Protein 6B4E (pdb70)

Structure (mmCIF, N/CA/C/O backbone):
data_6B4E
#
_entry.id   6B4E
#
_cell.length_a   67.470
_cell.length_b   67.470
_cell.length_c   361.651
_cell.angle_alpha   90.00
_cell.angle_beta   90.00
_cell.angle_gamma   90.00
#
_symmetry.space_group_name_H-M   'P 43 21 2'
#
loop_
_entity.id
_entity.type
_entity.pdbx_description
1 polymer 'Nucleoporin GLE1'
2 polymer 'Nucleoporin NUP42'
3 non-polymer 1,2-ETHANEDIOL
4 non-polymer PROLINE
5 water water
#
loop_
_atom_site.group_PDB
_atom_site.id
_atom_site.type_symbol
_atom_site.label_atom_id
_atom_site.label_alt_id
_atom_site.label_comp_id
_atom_site.label_asym_id
_atom_site.label_entity_id
_atom_site.label_seq_id
_atom_site.pdbx_PDB_ins_code
_atom_site.Cartn_x
_atom_site.Cartn_y
_atom_site.Cartn_z
_atom_site.occupancy
_atom_site.B_iso_or_equiv
_atom_site.auth_seq_id
_atom_site.auth_comp_id
_atom_site.auth_asym_id
_atom_site.auth_atom_id
_atom_site.pdbx_PDB_model_num
ATOM 1 N N A MET A 1 1 ? 11.018 20.256 -29.974 0.59 48.78 243 MET B N 1
ATOM 2 N N B MET A 1 1 ? 10.681 21.343 -30.202 0.41 56.85 243 MET B N 1
ATOM 3 C CA A MET A 1 1 ? 12.126 20.757 -29.171 0.59 46.61 243 MET B CA 1
ATOM 4 C CA B MET A 1 1 ? 11.509 21.532 -29.015 0.41 69.27 243 MET B CA 1
ATOM 5 C C A MET A 1 1 ? 11.747 22.052 -28.454 0.59 77.38 243 MET B C 1
ATOM 6 C C B MET A 1 1 ? 11.315 22.933 -28.430 0.41 58.98 243 MET B C 1
ATOM 7 O O A MET A 1 1 ? 10.802 22.741 -28.839 0.59 78.16 243 MET B O 1
ATOM 8 O O B MET A 1 1 ? 10.663 23.782 -29.036 0.41 62.77 243 MET B O 1
ATOM 33 N N A THR A 1 2 ? 12.497 22.375 -27.406 0.59 47.52 244 THR B N 1
ATOM 34 N N B THR A 1 2 ? 11.909 23.171 -27.264 0.41 59.70 244 THR B N 1
ATOM 35 C CA A THR A 1 2 ? 12.288 23.586 -26.630 0.59 41.41 244 THR B CA 1
ATOM 36 C CA B THR A 1 2 ? 11.662 24.374 -26.481 0.41 45.51 244 THR B CA 1
ATOM 37 C C A THR A 1 2 ? 13.539 24.450 -26.692 0.59 56.84 244 THR B C 1
ATOM 38 C C B THR A 1 2 ? 12.803 25.371 -26.623 0.41 51.34 244 THR B C 1
ATOM 39 O O A THR A 1 2 ? 14.660 23.945 -26.585 0.59 41.44 244 THR B O 1
ATOM 40 O O B THR A 1 2 ? 13.979 24.995 -26.576 0.41 41.11 244 THR B O 1
ATOM 61 N N A ASN A 1 3 ? 13.341 25.754 -26.876 0.59 58.98 245 ASN B N 1
ATOM 62 N N B ASN A 1 3 ? 12.444 26.648 -26.762 0.41 39.83 245 ASN B N 1
ATOM 63 C CA A ASN A 1 3 ? 14.434 26.718 -26.823 0.59 40.09 245 ASN B CA 1
ATOM 64 C CA B ASN A 1 3 ? 13.411 27.745 -26.739 0.41 48.50 245 ASN B CA 1
ATOM 65 C C A ASN A 1 3 ? 14.496 27.275 -25.407 0.59 47.27 245 ASN B C 1
ATOM 66 C C B ASN A 1 3 ? 13.476 28.268 -25.310 0.41 50.85 245 ASN B C 1
ATOM 67 O O A ASN A 1 3 ? 13.662 28.097 -25.015 0.59 44.54 245 ASN B O 1
ATOM 68 O O B ASN A 1 3 ? 12.597 29.010 -24.865 0.41 37.26 245 ASN B O 1
ATOM 89 N N A PHE A 1 4 ? 15.489 26.837 -24.642 0.59 44.45 246 PHE B N 1
ATOM 90 N N B PHE A 1 4 ? 14.522 27.881 -24.582 0.41 37.73 246 PHE B N 1
ATOM 91 C CA A PHE A 1 4 ? 15.526 27.174 -23.231 0.59 51.70 246 PHE B CA 1
ATOM 92 C CA B PHE A 1 4 ? 14.618 28.261 -23.179 0.41 40.99 246 PHE B CA 1
ATOM 93 C C A PHE A 1 4 ? 16.027 28.585 -22.978 0.59 37.42 246 PHE B C 1
ATOM 94 C C B PHE A 1 4 ? 14.957 29.735 -22.993 0.41 50.32 246 PHE B C 1
ATOM 95 O O A PHE A 1 4 ? 15.821 29.105 -21.876 0.59 36.54 246 PHE B O 1
ATOM 96 O O B PHE A 1 4 ? 14.767 30.262 -21.893 0.41 57.49 246 PHE B O 1
ATOM 129 N N A ASP A 1 5 ? 16.657 29.223 -23.973 0.59 52.92 247 ASP B N 1
ATOM 130 N N B ASP A 1 5 ? 15.446 30.411 -24.038 0.41 42.98 247 ASP B N 1
ATOM 131 C CA A ASP A 1 5 ? 16.961 30.646 -23.862 0.59 58.98 247 ASP B CA 1
ATOM 132 C CA B ASP A 1 5 ? 15.660 31.852 -23.948 0.41 52.55 247 ASP B CA 1
ATOM 133 C C A ASP A 1 5 ? 15.683 31.473 -23.811 0.59 38.17 247 ASP B C 1
ATOM 134 C C B ASP A 1 5 ? 14.334 32.596 -23.844 0.41 45.50 247 ASP B C 1
ATOM 135 O O A ASP A 1 5 ? 15.603 32.454 -23.065 0.59 37.79 247 ASP B O 1
ATOM 136 O O B ASP A 1 5 ? 14.202 33.530 -23.044 0.41 67.00 247 ASP B O 1
ATOM 153 N N A LYS A 1 6 ? 14.680 31.109 -24.616 0.59 44.52 248 LYS B N 1
ATOM 154 N N B LYS A 1 6 ? 13.339 32.197 -24.642 0.41 48.37 248 LYS B N 1
ATOM 155 C CA A LYS A 1 6 ? 13.440 31.877 -24.631 0.59 37.72 248 LYS B CA 1
ATOM 156 C CA B LYS A 1 6 ? 12.019 32.810 -24.540 0.41 69.76 248 LYS B CA 1
ATOM 157 C C A LYS A 1 6 ? 12.628 31.647 -23.364 0.59 35.86 248 LYS B C 1
ATOM 158 C C B LYS A 1 6 ? 11.299 32.409 -23.262 0.41 60.05 248 LYS B C 1
ATOM 159 O O A LYS A 1 6 ? 11.970 32.571 -22.869 0.59 49.25 248 LYS B O 1
ATOM 160 O O B LYS A 1 6 ? 10.404 33.134 -22.816 0.41 69.23 248 LYS B O 1
ATOM 197 N N A ILE A 1 7 ? 12.659 30.429 -22.820 0.59 36.31 249 ILE B N 1
ATOM 198 N N B ILE A 1 7 ? 11.663 31.270 -22.669 0.41 57.37 249 ILE B N 1
ATOM 199 C CA A ILE A 1 7 ? 11.981 30.187 -21.550 0.59 33.96 249 ILE B CA 1
ATOM 200 C CA B ILE A 1 7 ? 11.125 30.909 -21.361 0.41 54.18 249 ILE B CA 1
ATOM 201 C C A ILE A 1 7 ? 12.700 30.920 -20.423 0.59 33.36 249 ILE B C 1
ATOM 202 C C B ILE A 1 7 ? 11.707 31.817 -20.287 0.41 32.79 249 ILE B C 1
ATOM 203 O O A ILE A 1 7 ? 12.062 31.471 -19.520 0.59 37.05 249 ILE B O 1
ATOM 204 O O B ILE A 1 7 ? 10.984 32.340 -19.431 0.41 46.45 249 ILE B O 1
ATOM 235 N N A SER A 1 8 ? 14.032 30.961 -20.465 0.59 45.01 250 SER B N 1
ATOM 236 N N B SER A 1 8 ? 13.028 32.002 -20.305 0.41 33.44 250 SER B N 1
ATOM 237 C CA A SER A 1 8 ? 14.773 31.745 -19.482 0.59 34.30 250 SER B CA 1
ATOM 238 C CA B SER A 1 8 ? 13.655 32.925 -19.368 0.41 36.44 250 SER B CA 1
ATOM 239 C C A SER A 1 8 ? 14.461 33.230 -19.620 0.59 45.46 250 SER B C 1
ATOM 240 C C B SER A 1 8 ? 13.078 34.327 -19.513 0.41 43.52 250 SER B C 1
ATOM 241 O O A SER A 1 8 ? 14.246 33.929 -18.622 0.59 42.78 250 SER B O 1
ATOM 242 O O B SER A 1 8 ? 12.780 34.989 -18.512 0.41 33.08 250 SER B O 1
ATOM 257 N N A LYS A 1 9 ? 14.449 33.738 -20.852 0.59 35.36 251 LYS B N 1
ATOM 258 N N B LYS A 1 9 ? 12.906 34.791 -20.754 0.41 42.06 251 LYS B N 1
ATOM 259 C CA A LYS A 1 9 ? 14.054 35.125 -21.065 0.59 35.97 251 LYS B CA 1
ATOM 260 C CA B LYS A 1 9 ? 12.337 36.117 -20.989 0.41 48.49 251 LYS B CA 1
ATOM 261 C C A LYS A 1 9 ? 12.646 35.371 -20.531 0.59 39.96 251 LYS B C 1
ATOM 262 C C B LYS A 1 9 ? 10.946 36.228 -20.380 0.41 41.29 251 LYS B C 1
ATOM 263 O O A LYS A 1 9 ? 12.373 36.413 -19.927 0.59 34.39 251 LYS B O 1
ATOM 264 O O B LYS A 1 9 ? 10.627 37.214 -19.707 0.41 33.72 251 LYS B O 1
ATOM 301 N N A MET A 1 10 ? 11.740 34.408 -20.728 0.59 33.69 252 MET B N 1
ATOM 302 N N B MET A 1 10 ? 10.102 35.219 -20.605 0.41 37.55 252 MET B N 1
ATOM 303 C CA A MET A 1 10 ? 10.380 34.548 -20.215 0.59 44.34 252 MET B CA 1
ATOM 304 C CA B MET A 1 10 ? 8.751 35.255 -20.056 0.41 49.50 252 MET B CA 1
ATOM 305 C C A MET A 1 10 ? 10.362 34.541 -18.692 0.59 38.67 252 MET B C 1
ATOM 306 C C B MET A 1 10 ? 8.786 35.259 -18.535 0.41 44.91 252 MET B C 1
ATOM 307 O O A MET A 1 10 ? 9.589 35.278 -18.072 0.59 30.89 252 MET B O 1
ATOM 308 O O B MET A 1 10 ? 8.023 35.984 -17.887 0.41 34.76 252 MET B O 1
ATOM 335 N N A PHE A 1 11 ? 11.183 33.688 -18.075 0.59 31.19 253 PHE B N 1
ATOM 336 N N B PHE A 1 11 ? 9.670 34.454 -17.949 0.41 63.00 253 PHE B N 1
ATOM 337 C CA A PHE A 1 11 ? 11.276 33.650 -16.618 0.59 30.53 253 PHE B CA 1
ATOM 338 C CA B PHE A 1 11 ? 9.794 34.426 -16.496 0.41 58.76 253 PHE B CA 1
ATOM 339 C C A PHE A 1 11 ? 11.737 34.994 -16.068 0.59 30.68 253 PHE B C 1
ATOM 340 C C B PHE A 1 11 ? 10.187 35.796 -15.967 0.41 44.80 253 PHE B C 1
ATOM 341 O O A PHE A 1 11 ? 11.121 35.559 -15.154 0.59 33.69 253 PHE B O 1
ATOM 342 O O B PHE A 1 11 ? 9.558 36.324 -15.044 0.41 40.27 253 PHE B O 1
ATOM 375 N N A TRP A 1 12 ? 12.814 35.534 -16.627 0.59 41.60 254 TRP B N 1
ATOM 376 N N B TRP A 1 12 ? 11.217 36.401 -16.559 0.41 30.94 254 TRP B N 1
ATOM 377 C CA A TRP A 1 12 ? 13.353 36.781 -16.108 0.59 43.24 254 TRP B CA 1
ATOM 378 C CA B TRP A 1 12 ? 11.671 37.703 -16.089 0.41 31.62 254 TRP B CA 1
ATOM 379 C C A TRP A 1 12 ? 12.480 37.979 -16.456 0.59 36.09 254 TRP B C 1
ATOM 380 C C B TRP A 1 12 ? 10.702 38.816 -16.463 0.41 31.88 254 TRP B C 1
ATOM 381 O O A TRP A 1 12 ? 12.546 38.995 -15.756 0.59 36.76 254 TRP B O 1
ATOM 382 O O B TRP A 1 12 ? 10.681 39.850 -15.788 0.41 32.77 254 TRP B O 1
ATOM 423 N N A HIS A 1 13 ? 11.657 37.881 -17.506 0.59 37.99 255 HIS B N 1
ATOM 424 N N B HIS A 1 13 ? 9.891 38.628 -17.506 0.41 41.07 255 HIS B N 1
ATOM 425 C CA A HIS A 1 13 ? 10.618 38.882 -17.740 0.59 32.99 255 HIS B CA 1
ATOM 426 C CA B HIS A 1 13 ? 8.808 39.570 -17.766 0.41 44.22 255 HIS B CA 1
ATOM 427 C C A HIS A 1 13 ? 9.658 38.956 -16.557 0.59 46.63 255 HIS B C 1
ATOM 428 C C B HIS A 1 13 ? 7.871 39.644 -16.570 0.41 31.31 255 HIS B C 1
ATOM 429 O O A HIS A 1 13 ? 9.394 40.042 -16.026 0.59 40.48 255 HIS B O 1
ATOM 430 O O B HIS A 1 13 ? 7.552 40.732 -16.077 0.41 31.60 255 HIS B O 1
ATOM 457 N N A TYR A 1 14 ? 9.124 37.809 -16.124 0.59 37.52 256 TYR B N 1
ATOM 458 N N B TYR A 1 14 ? 7.437 38.487 -16.068 0.41 36.00 256 TYR B N 1
ATOM 459 C CA A TYR A 1 14 ? 8.228 37.820 -14.971 0.59 40.10 256 TYR B CA 1
ATOM 460 C CA B TYR A 1 14 ? 6.515 38.493 -14.943 0.41 32.32 256 TYR B CA 1
ATOM 461 C C A TYR A 1 14 ? 8.968 38.164 -13.679 0.59 30.09 256 TYR B C 1
ATOM 462 C C B TYR A 1 14 ? 7.211 38.912 -13.655 0.41 45.34 256 TYR B C 1
ATOM 463 O O A TYR A 1 14 ? 8.385 38.788 -12.787 0.59 37.68 256 TYR B O 1
ATOM 464 O O B TYR A 1 14 ? 6.592 39.569 -12.812 0.41 40.72 256 TYR B O 1
ATOM 499 N N A LYS A 1 15 ? 10.246 37.791 -13.558 0.59 38.87 257 LYS B N 1
ATOM 500 N N B LYS A 1 15 ? 8.499 38.591 -13.500 0.41 37.04 257 LYS B N 1
ATOM 501 C CA A LYS A 1 15 ? 11.005 38.195 -12.375 0.59 29.85 257 LYS B CA 1
ATOM 502 C CA B LYS A 1 15 ? 9.235 39.100 -12.347 0.41 42.53 257 LYS B CA 1
ATOM 503 C C A LYS A 1 15 ? 11.223 39.702 -12.358 0.59 30.74 257 LYS B C 1
ATOM 504 C C B LYS A 1 15 ? 9.313 40.621 -12.377 0.41 46.96 257 LYS B C 1
ATOM 505 O O A LYS A 1 15 ? 11.141 40.340 -11.298 0.59 51.83 257 LYS B O 1
ATOM 506 O O B LYS A 1 15 ? 9.112 41.279 -11.350 0.41 29.52 257 LYS B O 1
ATOM 543 N N A ASP A 1 16 ? 11.521 40.287 -13.519 0.59 42.16 258 ASP B N 1
ATOM 544 N N B ASP A 1 16 ? 9.584 41.203 -13.546 0.41 30.89 258 ASP B N 1
ATOM 545 C CA A ASP A 1 16 ? 11.590 41.738 -13.616 0.59 46.64 258 ASP B CA 1
ATOM 546 C CA B ASP A 1 16 ? 9.585 42.656 -13.649 0.41 55.19 258 ASP B CA 1
ATOM 547 C C A ASP A 1 16 ? 10.241 42.374 -13.306 0.59 32.37 258 ASP B C 1
ATOM 548 C C B ASP A 1 16 ? 8.202 43.234 -13.371 0.41 38.18 258 ASP B C 1
ATOM 549 O O A ASP A 1 16 ? 10.190 43.461 -12.723 0.59 34.06 258 ASP B O 1
ATOM 550 O O B ASP A 1 16 ? 8.090 44.372 -12.899 0.41 32.60 258 ASP B O 1
ATOM 567 N N A LYS A 1 17 ? 9.139 41.716 -13.676 0.59 50.95 259 LYS B N 1
ATOM 568 N N B LYS A 1 17 ? 7.140 42.475 -13.662 0.41 34.81 259 LYS B N 1
ATOM 569 C CA A LYS A 1 17 ? 7.817 42.274 -13.397 0.59 39.00 259 LYS B CA 1
ATOM 570 C CA B LYS A 1 17 ? 5.787 42.954 -13.388 0.41 44.01 259 LYS B CA 1
ATOM 571 C C A LYS A 1 17 ? 7.517 42.271 -11.900 0.59 38.35 259 LYS B C 1
ATOM 572 C C B LYS A 1 17 ? 5.501 42.972 -11.891 0.41 29.35 259 LYS B C 1
ATOM 573 O O A LYS A 1 17 ? 6.933 43.228 -11.384 0.59 29.67 259 LYS B O 1
ATOM 574 O O B LYS A 1 17 ? 4.805 43.869 -11.401 0.41 29.63 259 LYS B O 1
ATOM 611 N N A ILE A 1 18 ? 7.900 41.208 -11.185 0.59 34.02 260 ILE B N 1
ATOM 612 N N B ILE A 1 18 ? 6.019 41.990 -11.149 0.41 28.32 260 ILE B N 1
ATOM 613 C CA A ILE A 1 18 ? 7.770 41.216 -9.725 0.59 54.73 260 ILE B CA 1
ATOM 614 C CA B ILE A 1 18 ? 5.903 42.025 -9.692 0.41 27.67 260 ILE B CA 1
ATOM 615 C C A ILE A 1 18 ? 8.513 42.406 -9.135 0.59 45.19 260 ILE B C 1
ATOM 616 C C B ILE A 1 18 ? 6.565 43.281 -9.144 0.41 29.02 260 ILE B C 1
ATOM 617 O O A ILE A 1 18 ? 8.012 43.080 -8.228 0.59 29.08 260 ILE B O 1
ATOM 618 O O B ILE A 1 18 ? 6.064 43.905 -8.201 0.41 28.36 260 ILE B O 1
ATOM 649 N N A ALA A 1 19 ? 9.725 42.670 -9.620 0.59 31.40 261 ALA B N 1
ATOM 650 N N B ALA A 1 19 ? 7.717 43.652 -9.703 0.41 29.65 261 ALA B N 1
ATOM 651 C CA A ALA A 1 19 ? 10.483 43.808 -9.110 0.59 32.30 261 ALA B CA 1
ATOM 652 C CA B ALA A 1 19 ? 8.384 44.873 -9.265 0.41 31.15 261 ALA B CA 1
ATOM 653 C C A ALA A 1 19 ? 9.788 45.117 -9.456 0.59 42.26 261 ALA B C 1
ATOM 654 C C B ALA A 1 19 ? 7.604 46.111 -9.694 0.41 39.49 261 ALA B C 1
ATOM 655 O O A ALA A 1 19 ? 9.764 46.049 -8.643 0.59 51.96 261 ALA B O 1
ATOM 656 O O B ALA A 1 19 ? 7.511 47.087 -8.939 0.41 32.79 261 ALA B O 1
ATOM 669 N N A GLN A 1 20 ? 9.209 45.202 -10.656 0.59 36.52 262 GLN B N 1
ATOM 670 N N B GLN A 1 20 ? 7.041 46.088 -10.905 0.41 32.44 262 GLN B N 1
ATOM 671 C CA A GLN A 1 20 ? 8.451 46.389 -11.033 0.59 39.73 262 GLN B CA 1
ATOM 672 C CA B GLN A 1 20 ? 6.184 47.183 -11.348 0.41 33.80 262 GLN B CA 1
ATOM 673 C C A GLN A 1 20 ? 7.212 46.549 -10.161 0.59 32.61 262 GLN B C 1
ATOM 674 C C B GLN A 1 20 ? 4.976 47.330 -10.438 0.41 32.65 262 GLN B C 1
ATOM 675 O O A GLN A 1 20 ? 6.827 47.676 -9.829 0.59 44.19 262 GLN B O 1
ATOM 676 O O B GLN A 1 20 ? 4.540 48.450 -10.151 0.41 33.80 262 GLN B O 1
ATOM 703 N N A ILE A 1 21 ? 6.590 45.444 -9.744 0.59 34.58 263 ILE B N 1
ATOM 704 N N B ILE A 1 21 ? 4.409 46.209 -9.987 0.41 30.76 263 ILE B N 1
ATOM 705 C CA A ILE A 1 21 ? 5.426 45.561 -8.866 0.59 29.69 263 ILE B CA 1
ATOM 706 C CA B ILE A 1 21 ? 3.258 46.276 -9.094 0.41 30.01 263 ILE B CA 1
ATOM 707 C C A ILE A 1 21 ? 5.817 46.174 -7.523 0.59 48.94 263 ILE B C 1
ATOM 708 C C B ILE A 1 21 ? 3.653 46.924 -7.775 0.41 29.87 263 ILE B C 1
ATOM 709 O O A ILE A 1 21 ? 5.061 46.965 -6.950 0.59 30.03 263 ILE B O 1
ATOM 710 O O B ILE A 1 21 ? 2.885 47.704 -7.200 0.41 30.20 263 ILE B O 1
ATOM 741 N N A LYS A 1 22 ? 6.984 45.811 -6.984 0.59 31.84 264 LYS B N 1
ATOM 742 N N B LYS A 1 22 ? 4.855 46.615 -7.276 0.41 33.33 264 LYS B N 1
ATOM 743 C CA A LYS A 1 22 ? 7.364 46.322 -5.667 0.59 45.74 264 LYS B CA 1
ATOM 744 C CA B LYS A 1 22 ? 5.311 47.216 -6.028 0.41 30.12 264 LYS B CA 1
ATOM 745 C C A LYS A 1 22 ? 7.616 47.825 -5.701 0.59 32.65 264 LYS B C 1
ATOM 746 C C B LYS A 1 22 ? 5.447 48.729 -6.165 0.41 37.97 264 LYS B C 1
ATOM 747 O O A LYS A 1 22 ? 7.155 48.555 -4.813 0.59 36.87 264 LYS B O 1
ATOM 748 O O B LYS A 1 22 ? 5.038 49.481 -5.272 0.41 32.27 264 LYS B O 1
ATOM 785 N N A GLN A 1 23 ? 8.329 48.310 -6.720 0.59 34.52 265 GLN B N 1
ATOM 786 N N B GLN A 1 23 ? 5.999 49.198 -7.285 0.41 33.51 265 GLN B N 1
ATOM 787 C CA A GLN A 1 23 ? 8.727 49.716 -6.751 0.59 36.89 265 GLN B CA 1
ATOM 788 C CA B GLN A 1 23 ? 6.250 50.625 -7.441 0.41 36.04 265 GLN B CA 1
ATOM 789 C C A GLN A 1 23 ? 7.574 50.633 -7.158 0.59 48.34 265 GLN B C 1
ATOM 790 C C B GLN A 1 23 ? 5.000 51.394 -7.856 0.41 61.91 265 GLN B C 1
ATOM 791 O O A GLN A 1 23 ? 7.414 51.718 -6.591 0.59 42.22 265 GLN B O 1
ATOM 792 O O B GLN A 1 23 ? 4.845 52.557 -7.467 0.41 38.41 265 GLN B O 1
ATOM 819 N N A ASP A 1 24 ? 6.765 50.219 -8.129 0.59 36.30 266 ASP B N 1
ATOM 820 N N B ASP A 1 24 ? 4.099 50.779 -8.629 0.41 35.85 266 ASP B N 1
ATOM 821 C CA A ASP A 1 24 ? 5.772 51.089 -8.746 0.59 54.54 266 ASP B CA 1
ATOM 822 C CA B ASP A 1 24 ? 2.953 51.495 -9.180 0.41 38.07 266 ASP B CA 1
ATOM 823 C C A ASP A 1 24 ? 4.393 50.978 -8.112 0.59 60.23 266 ASP B C 1
ATOM 824 C C B ASP A 1 24 ? 1.664 51.259 -8.411 0.41 40.00 266 ASP B C 1
ATOM 825 O O A ASP A 1 24 ? 3.447 51.596 -8.617 0.59 58.02 266 ASP B O 1
ATOM 826 O O B ASP A 1 24 ? 0.669 51.941 -8.686 0.41 37.34 266 ASP B O 1
ATOM 843 N N A ILE A 1 25 ? 4.234 50.210 -7.040 0.59 95.87 267 ILE B N 1
ATOM 844 N N B ILE A 1 25 ? 1.654 50.316 -7.471 0.41 54.05 267 ILE B N 1
ATOM 845 C CA A ILE A 1 25 ? 2.896 49.993 -6.502 0.59 108.54 267 ILE B CA 1
ATOM 846 C CA B ILE A 1 25 ? 0.436 49.955 -6.757 0.41 51.79 267 ILE B CA 1
ATOM 847 C C A ILE A 1 25 ? 2.935 49.849 -4.988 0.59 66.87 267 ILE B C 1
ATOM 848 C C B ILE A 1 25 ? 0.704 49.954 -5.257 0.41 49.33 267 ILE B C 1
ATOM 849 O O A ILE A 1 25 ? 2.185 50.522 -4.274 0.59 81.80 267 ILE B O 1
ATOM 850 O O B ILE A 1 25 ? -0.069 50.532 -4.490 0.41 48.42 267 ILE B O 1
ATOM 881 N N A VAL A 1 26 ? 3.799 48.971 -4.485 0.59 74.21 268 VAL B N 1
ATOM 882 N N B VAL A 1 26 ? 1.797 49.319 -4.827 0.41 48.60 268 VAL B N 1
ATOM 883 C CA A VAL A 1 26 ? 3.790 48.677 -3.056 0.59 64.95 268 VAL B CA 1
ATOM 884 C CA B VAL A 1 26 ? 2.012 49.107 -3.397 0.41 61.82 268 VAL B CA 1
ATOM 885 C C A VAL A 1 26 ? 4.309 49.870 -2.263 0.59 53.28 268 VAL B C 1
ATOM 886 C C B VAL A 1 26 ? 2.497 50.387 -2.724 0.41 50.02 268 VAL B C 1
ATOM 887 O O A VAL A 1 26 ? 3.708 50.269 -1.259 0.59 88.52 268 VAL B O 1
ATOM 888 O O B VAL A 1 26 ? 1.941 50.811 -1.705 0.41 45.51 268 VAL B O 1
ATOM 913 N N A LEU A 1 27 ? 5.435 50.454 -2.692 0.59 62.96 269 LEU B N 1
ATOM 914 N N B LEU A 1 27 ? 3.540 51.017 -3.280 0.41 48.67 269 LEU B N 1
ATOM 915 C CA A LEU A 1 27 ? 6.029 51.566 -1.952 0.59 89.60 269 LEU B CA 1
ATOM 916 C CA B LEU A 1 27 ? 4.186 52.166 -2.651 0.41 49.06 269 LEU B CA 1
ATOM 917 C C A LEU A 1 27 ? 5.176 52.823 -2.070 0.59 80.79 269 LEU B C 1
ATOM 918 C C B LEU A 1 27 ? 3.303 53.410 -2.660 0.41 63.04 269 LEU B C 1
ATOM 919 O O A LEU A 1 27 ? 5.021 53.550 -1.080 0.59 76.25 269 LEU B O 1
ATOM 920 O O B LEU A 1 27 ? 3.282 54.153 -1.668 0.41 48.74 269 LEU B O 1
ATOM 951 N N A PRO A 1 28 ? 4.633 53.135 -3.251 0.59 55.97 270 PRO B N 1
ATOM 952 N N B PRO A 1 28 ? 2.594 53.708 -3.753 0.41 51.17 270 PRO B N 1
ATOM 953 C CA A PRO A 1 28 ? 3.672 54.247 -3.327 0.59 80.95 270 PRO B CA 1
ATOM 954 C CA B PRO A 1 28 ? 1.703 54.879 -3.714 0.41 57.30 270 PRO B CA 1
ATOM 955 C C A PRO A 1 28 ? 2.584 54.161 -2.272 0.59 58.63 270 PRO B C 1
ATOM 956 C C B PRO A 1 28 ? 0.636 54.775 -2.638 0.41 58.08 270 PRO B C 1
ATOM 957 O O A PRO A 1 28 ? 2.237 55.173 -1.652 0.59 71.61 270 PRO B O 1
ATOM 958 O O B PRO A 1 28 ? 0.330 55.775 -1.980 0.41 63.65 270 PRO B O 1
ATOM 979 N N A ILE A 1 29 ? 2.046 52.963 -2.042 0.59 57.97 271 ILE B N 1
ATOM 980 N N B ILE A 1 29 ? 0.065 53.586 -2.434 0.41 48.38 271 ILE B N 1
ATOM 981 C CA A ILE A 1 29 ? 1.004 52.791 -1.034 0.59 53.30 271 ILE B CA 1
ATOM 982 C CA B ILE A 1 29 ? -0.891 53.400 -1.348 0.41 46.76 271 ILE B CA 1
ATOM 983 C C A ILE A 1 29 ? 1.574 52.941 0.372 0.59 52.16 271 ILE B C 1
ATOM 984 C C B ILE A 1 29 ? -0.182 53.467 -0.002 0.41 57.56 271 ILE B C 1
ATOM 985 O O A ILE A 1 29 ? 0.896 53.452 1.272 0.59 54.58 271 ILE B O 1
ATOM 986 O O B ILE A 1 29 ? -0.742 53.946 0.991 0.41 44.70 271 ILE B O 1
ATOM 1017 N N A LYS A 1 30 ? 2.817 52.511 0.590 0.59 73.75 272 LYS B N 1
ATOM 1018 N N B LYS A 1 30 ? 1.053 52.967 0.056 0.41 44.90 272 LYS B N 1
ATOM 1019 C CA A LYS A 1 30 ? 3.436 52.678 1.900 0.59 82.56 272 LYS B CA 1
ATOM 1020 C CA B LYS A 1 30 ? 1.815 52.994 1.297 0.41 70.31 272 LYS B CA 1
ATOM 1021 C C A LYS A 1 30 ? 3.648 54.156 2.222 0.59 75.82 272 LYS B C 1
ATOM 1022 C C B LYS A 1 30 ? 1.968 54.412 1.828 0.41 44.45 272 LYS B C 1
ATOM 1023 O O A LYS A 1 30 ? 3.457 54.583 3.367 0.59 63.00 272 LYS B O 1
ATOM 1024 O O B LYS A 1 30 ? 2.038 54.616 3.045 0.41 61.94 272 LYS B O 1
ATOM 1061 N N A LYS A 1 31 ? 4.030 54.952 1.222 0.59 79.81 273 LYS B N 1
ATOM 1062 N N B LYS A 1 31 ? 2.004 55.399 0.935 0.41 58.62 273 LYS B N 1
ATOM 1063 C CA A LYS A 1 31 ? 4.266 56.382 1.390 0.59 69.20 273 LYS B CA 1
ATOM 1064 C CA B LYS A 1 31 ? 2.195 56.792 1.305 0.41 68.48 273 LYS B CA 1
ATOM 1065 C C A LYS A 1 31 ? 2.993 57.218 1.297 0.59 66.83 273 LYS B C 1
ATOM 1066 C C B LYS A 1 31 ? 0.941 57.635 1.117 0.41 68.80 273 LYS B C 1
ATOM 1067 O O A LYS A 1 31 ? 3.078 58.448 1.359 0.59 79.58 273 LYS B O 1
ATOM 1068 O O B LYS A 1 31 ? 0.990 58.851 1.337 0.41 48.88 273 LYS B O 1
ATOM 1105 N N A ALA A 1 32 ? 1.824 56.592 1.159 0.59 48.29 274 ALA B N 1
ATOM 1106 N N B ALA A 1 32 ? -0.179 57.029 0.735 0.41 47.84 274 ALA B N 1
ATOM 1107 C CA A ALA A 1 32 ? 0.583 57.295 0.869 0.59 47.88 274 ALA B CA 1
ATOM 1108 C CA B ALA A 1 32 ? -1.413 57.781 0.575 0.41 90.95 274 ALA B CA 1
ATOM 1109 C C A ALA A 1 32 ? -0.115 57.809 2.138 0.59 69.20 274 ALA B C 1
ATOM 1110 C C B ALA A 1 32 ? -1.943 58.248 1.932 0.41 57.13 274 ALA B C 1
ATOM 1111 O O A ALA A 1 32 ? 0.387 57.699 3.258 0.59 74.20 274 ALA B O 1
ATOM 1112 O O B ALA A 1 32 ? -1.517 57.787 2.996 0.41 46.75 274 ALA B O 1
ATOM 1125 N N A ASP A 1 33 ? -1.305 58.378 1.936 0.59 70.20 275 ASP B N 1
ATOM 1126 N N B ASP A 1 33 ? -2.882 59.193 1.875 0.41 50.02 275 ASP B N 1
ATOM 1127 C CA A ASP A 1 33 ? -2.130 59.052 2.934 0.59 85.91 275 ASP B CA 1
ATOM 1128 C CA B ASP A 1 33 ? -3.534 59.687 3.079 0.41 79.72 275 ASP B CA 1
ATOM 1129 C C A ASP A 1 33 ? -2.885 58.048 3.805 0.59 57.60 275 ASP B C 1
ATOM 1130 C C B ASP A 1 33 ? -4.088 58.526 3.891 0.41 48.38 275 ASP B C 1
ATOM 1131 O O A ASP A 1 33 ? -3.082 56.893 3.430 0.59 55.88 275 ASP B O 1
ATOM 1132 O O B ASP A 1 33 ? -4.595 57.546 3.342 0.41 48.08 275 ASP B O 1
ATOM 1149 N N A VAL A 1 34 ? -3.339 58.514 4.972 0.59 50.17 276 VAL B N 1
ATOM 1150 N N B VAL A 1 34 ? -3.979 58.646 5.214 0.41 50.11 276 VAL B N 1
ATOM 1151 C CA A VAL A 1 34 ? -3.914 57.609 5.965 0.59 46.15 276 VAL B CA 1
ATOM 1152 C CA B VAL A 1 34 ? -4.339 57.544 6.103 0.41 46.36 276 VAL B CA 1
ATOM 1153 C C A VAL A 1 34 ? -5.345 57.215 5.599 0.59 47.11 276 VAL B C 1
ATOM 1154 C C B VAL A 1 34 ? -5.733 57.016 5.786 0.41 47.21 276 VAL B C 1
ATOM 1155 O O A VAL A 1 34 ? -5.711 56.038 5.681 0.59 46.23 276 VAL B O 1
ATOM 1156 O O B VAL A 1 34 ? -5.983 55.807 5.850 0.41 46.21 276 VAL B O 1
ATOM 1181 N N A ASN A 1 35 ? -6.184 58.182 5.208 0.59 53.14 277 ASN B N 1
ATOM 1182 N N B ASN A 1 35 ? -6.666 57.908 5.442 0.41 49.29 277 ASN B N 1
ATOM 1183 C CA A ASN A 1 35 ? -7.600 57.881 4.995 0.59 70.72 277 ASN B CA 1
ATOM 1184 C CA B ASN A 1 35 ? -8.045 57.472 5.243 0.41 50.54 277 ASN B CA 1
ATOM 1185 C C A ASN A 1 35 ? -7.796 56.845 3.896 0.59 63.08 277 ASN B C 1
ATOM 1186 C C B ASN A 1 35 ? -8.200 56.572 4.023 0.41 62.69 277 ASN B C 1
ATOM 1187 O O A ASN A 1 35 ? -8.775 56.090 3.919 0.59 56.41 277 ASN B O 1
ATOM 1188 O O B ASN A 1 35 ? -9.195 55.845 3.928 0.41 50.69 277 ASN B O 1
ATOM 1209 N N A VAL A 1 36 ? -6.877 56.792 2.934 0.59 49.62 278 VAL B N 1
ATOM 1210 N N B VAL A 1 36 ? -7.241 56.597 3.094 0.41 49.67 278 VAL B N 1
ATOM 1211 C CA A VAL A 1 36 ? -6.967 55.807 1.865 0.59 53.84 278 VAL B CA 1
ATOM 1212 C CA B VAL A 1 36 ? -7.290 55.689 1.951 0.41 59.36 278 VAL B CA 1
ATOM 1213 C C A VAL A 1 36 ? -6.452 54.461 2.343 0.59 57.84 278 VAL B C 1
ATOM 1214 C C B VAL A 1 36 ? -6.920 54.279 2.387 0.41 61.28 278 VAL B C 1
ATOM 1215 O O A VAL A 1 36 ? -6.969 53.412 1.947 0.59 69.69 278 VAL B O 1
ATOM 1216 O O B VAL A 1 36 ? -7.586 53.305 2.014 0.41 55.29 278 VAL B O 1
ATOM 1241 N N A ARG A 1 37 ? -5.424 54.469 3.193 0.59 45.56 279 ARG B N 1
ATOM 1242 N N B ARG A 1 37 ? -5.855 54.148 3.180 0.41 74.56 279 ARG B N 1
ATOM 1243 C CA A ARG A 1 37 ? -4.906 53.218 3.729 0.59 64.22 279 ARG B CA 1
ATOM 1244 C CA B ARG A 1 37 ? -5.463 52.849 3.706 0.41 43.76 279 ARG B CA 1
ATOM 1245 C C A ARG A 1 37 ? -5.940 52.529 4.606 0.59 59.84 279 ARG B C 1
ATOM 1246 C C B ARG A 1 37 ? -6.558 52.231 4.566 0.41 45.79 279 ARG B C 1
ATOM 1247 O O A ARG A 1 37 ? -6.068 51.300 4.572 0.59 42.54 279 ARG B O 1
ATOM 1248 O O B ARG A 1 37 ? -6.615 51.002 4.685 0.41 64.76 279 ARG B O 1
ATOM 1289 N N A ASN A 1 38 ? -6.685 53.300 5.403 0.59 44.62 280 ASN B N 1
ATOM 1290 N N B ASN A 1 38 ? -7.439 53.054 5.142 0.41 60.89 280 ASN B N 1
ATOM 1291 C CA A ASN A 1 38 ? -7.763 52.712 6.191 0.59 45.05 280 ASN B CA 1
ATOM 1292 C CA B ASN A 1 38 ? -8.457 52.568 6.069 0.41 55.69 280 ASN B CA 1
ATOM 1293 C C A ASN A 1 38 ? -8.826 52.092 5.297 0.59 53.51 280 ASN B C 1
ATOM 1294 C C B ASN A 1 38 ? -9.686 52.029 5.342 0.41 55.56 280 ASN B C 1
ATOM 1295 O O A ASN A 1 38 ? -9.315 50.993 5.580 0.59 45.29 280 ASN B O 1
ATOM 1296 O O B ASN A 1 38 ? -10.089 50.885 5.565 0.41 70.17 280 ASN B O 1
ATOM 1317 N N A LEU A 1 39 ? -9.218 52.790 4.227 0.59 47.17 281 LEU B N 1
ATOM 1318 N N B LEU A 1 39 ? -10.320 52.850 4.494 0.41 68.39 281 LEU B N 1
ATOM 1319 C CA A LEU A 1 39 ? -10.218 52.231 3.323 0.59 48.14 281 LEU B CA 1
ATOM 1320 C CA B LEU A 1 39 ? -11.532 52.411 3.798 0.41 76.74 281 LEU B CA 1
ATOM 1321 C C A LEU A 1 39 ? -9.729 50.921 2.730 0.59 59.96 281 LEU B C 1
ATOM 1322 C C B LEU A 1 39 ? -11.324 51.072 3.108 0.41 67.58 281 LEU B C 1
ATOM 1323 O O A LEU A 1 39 ? -10.486 49.945 2.654 0.59 56.42 281 LEU B O 1
ATOM 1324 O O B LEU A 1 39 ? -12.222 50.222 3.095 0.41 70.18 281 LEU B O 1
ATOM 1355 N N A LEU A 1 40 ? -8.457 50.872 2.327 0.59 47.14 282 LEU B N 1
ATOM 1356 N N B LEU A 1 40 ? -10.145 50.868 2.526 0.41 68.97 282 LEU B N 1
ATOM 1357 C CA A LEU A 1 40 ? -7.926 49.654 1.729 0.59 43.69 282 LEU B CA 1
ATOM 1358 C CA B LEU A 1 40 ? -9.863 49.614 1.845 0.41 62.09 282 LEU B CA 1
ATOM 1359 C C A LEU A 1 40 ? -7.748 48.559 2.763 0.59 62.60 282 LEU B C 1
ATOM 1360 C C B LEU A 1 40 ? -9.598 48.469 2.807 0.41 65.59 282 LEU B C 1
ATOM 1361 O O A LEU A 1 40 ? -7.847 47.379 2.427 0.59 52.21 282 LEU B O 1
ATOM 1362 O O B LEU A 1 40 ? -9.547 47.321 2.362 0.41 57.55 282 LEU B O 1
ATOM 1392 N N A SER A 1 41 ? -7.481 48.923 4.016 0.59 41.83 283 SER B N 1
ATOM 1393 N N B SER A 1 41 ? -9.435 48.746 4.103 0.41 76.93 283 SER B N 1
ATOM 1394 C CA A SER A 1 41 ? -7.473 47.924 5.079 0.59 40.94 283 SER B CA 1
ATOM 1395 C CA B SER A 1 41 ? -9.276 47.664 5.067 0.41 64.56 283 SER B CA 1
ATOM 1396 C C A SER A 1 41 ? -8.860 47.321 5.259 0.59 63.50 283 SER B C 1
ATOM 1397 C C B SER A 1 41 ? -10.574 46.882 5.219 0.41 53.02 283 SER B C 1
ATOM 1398 O O A SER A 1 41 ? -9.011 46.096 5.319 0.59 50.06 283 SER B O 1
ATOM 1399 O O B SER A 1 41 ? -10.580 45.651 5.112 0.41 56.46 283 SER B O 1
ATOM 1414 N N A ARG A 1 42 ? -9.890 48.170 5.347 0.59 43.51 284 ARG B N 1
ATOM 1415 N N B ARG A 1 42 ? -11.693 47.578 5.449 0.41 55.97 284 ARG B N 1
ATOM 1416 C CA A ARG A 1 42 ? -11.263 47.677 5.396 0.59 51.47 284 ARG B CA 1
ATOM 1417 C CA B ARG A 1 42 ? -12.965 46.877 5.610 0.41 72.74 284 ARG B CA 1
ATOM 1418 C C A ARG A 1 42 ? -11.557 46.778 4.200 0.59 83.09 284 ARG B C 1
ATOM 1419 C C B ARG A 1 42 ? -13.326 46.105 4.345 0.41 59.09 284 ARG B C 1
ATOM 1420 O O A ARG A 1 42 ? -12.189 45.724 4.342 0.59 48.88 284 ARG B O 1
ATOM 1421 O O B ARG A 1 42 ? -13.774 44.953 4.416 0.41 45.82 284 ARG B O 1
ATOM 1462 N N A HIS A 1 43 ? -11.082 47.170 3.016 0.59 62.59 285 HIS B N 1
ATOM 1463 N N B HIS A 1 43 ? -13.124 46.711 3.174 0.41 80.54 285 HIS B N 1
ATOM 1464 C CA A HIS A 1 43 ? -11.298 46.358 1.823 0.59 77.42 285 HIS B CA 1
ATOM 1465 C CA B HIS A 1 43 ? -13.309 45.965 1.935 0.41 67.56 285 HIS B CA 1
ATOM 1466 C C A HIS A 1 43 ? -10.394 45.128 1.812 0.59 41.87 285 HIS B C 1
ATOM 1467 C C B HIS A 1 43 ? -12.303 44.824 1.833 0.41 43.74 285 HIS B C 1
ATOM 1468 O O A HIS A 1 43 ? -10.832 44.035 1.443 0.59 41.48 285 HIS B O 1
ATOM 1469 O O B HIS A 1 43 ? -12.664 43.712 1.439 0.41 43.26 285 HIS B O 1
ATOM 1496 N N A LYS A 1 44 ? -9.132 45.288 2.213 0.59 40.72 286 LYS B N 1
ATOM 1497 N N B LYS A 1 44 ? -11.043 45.082 2.198 0.41 42.42 286 LYS B N 1
ATOM 1498 C CA A LYS A 1 44 ? -8.182 44.175 2.208 0.59 45.34 286 LYS B CA 1
ATOM 1499 C CA B LYS A 1 44 ? -10.026 44.030 2.244 0.41 40.53 286 LYS B CA 1
ATOM 1500 C C A LYS A 1 44 ? -8.683 42.998 3.042 0.59 48.81 286 LYS B C 1
ATOM 1501 C C B LYS A 1 44 ? -10.456 42.867 3.133 0.41 40.00 286 LYS B C 1
ATOM 1502 O O A LYS A 1 44 ? -8.566 41.841 2.621 0.59 60.80 286 LYS B O 1
ATOM 1503 O O B LYS A 1 44 ? -10.256 41.698 2.773 0.41 57.76 286 LYS B O 1
ATOM 1540 N N A ARG A 1 45 ? -9.241 43.265 4.224 0.59 57.17 287 ARG B N 1
ATOM 1541 N N B ARG A 1 45 ? -11.050 43.160 4.294 0.41 43.57 287 ARG B N 1
ATOM 1542 C CA A ARG A 1 45 ? -9.720 42.189 5.088 0.59 59.45 287 ARG B CA 1
ATOM 1543 C CA B ARG A 1 45 ? -11.461 42.113 5.226 0.41 58.01 287 ARG B CA 1
ATOM 1544 C C A ARG A 1 45 ? -11.184 41.841 4.853 0.59 49.09 287 ARG B C 1
ATOM 1545 C C B ARG A 1 45 ? -12.893 41.636 5.008 0.41 48.86 287 ARG B C 1
ATOM 1546 O O A ARG A 1 45 ? -11.643 40.807 5.351 0.59 50.92 287 ARG B O 1
ATOM 1547 O O B ARG A 1 45 ? -13.280 40.618 5.592 0.41 53.86 287 ARG B O 1
ATOM 1588 N N A LYS A 1 46 ? -11.934 42.678 4.131 0.59 65.44 288 LYS B N 1
ATOM 1589 N N B LYS A 1 46 ? -13.694 42.349 4.211 0.41 58.92 288 LYS B N 1
ATOM 1590 C CA A LYS A 1 46 ? -13.254 42.275 3.665 0.59 42.77 288 LYS B CA 1
ATOM 1591 C CA B LYS A 1 46 ? -15.002 41.835 3.824 0.41 62.79 288 LYS B CA 1
ATOM 1592 C C A LYS A 1 46 ? -13.163 41.291 2.503 0.59 41.77 288 LYS B C 1
ATOM 1593 C C B LYS A 1 46 ? -14.900 40.880 2.644 0.41 43.78 288 LYS B C 1
ATOM 1594 O O A LYS A 1 46 ? -14.110 40.533 2.271 0.59 66.03 288 LYS B O 1
ATOM 1595 O O B LYS A 1 46 ? -15.833 40.106 2.399 0.41 61.43 288 LYS B O 1
ATOM 1632 N N A ILE A 1 47 ? -12.028 41.266 1.808 0.59 54.18 289 ILE B N 1
ATOM 1633 N N B ILE A 1 47 ? -13.778 40.906 1.933 0.41 62.44 289 ILE B N 1
ATOM 1634 C CA A ILE A 1 47 ? -11.837 40.417 0.635 0.59 58.71 289 ILE B CA 1
ATOM 1635 C CA B ILE A 1 47 ? -13.579 40.095 0.743 0.41 41.39 289 ILE B CA 1
ATOM 1636 C C A ILE A 1 47 ? -11.242 39.064 1.004 0.59 51.79 289 ILE B C 1
ATOM 1637 C C B ILE A 1 47 ? -12.806 38.822 1.051 0.41 47.42 289 ILE B C 1
ATOM 1638 O O A ILE A 1 47 ? -11.668 38.033 0.482 0.59 57.82 289 ILE B O 1
ATOM 1639 O O B ILE A 1 47 ? -13.059 37.782 0.444 0.41 39.11 289 ILE B O 1
ATOM 1670 N N A ASN A 1 48 ? -10.259 39.055 1.901 0.59 54.68 290 ASN B N 1
ATOM 1671 N N B ASN A 1 48 ? -11.860 38.901 1.984 0.41 82.66 290 ASN B N 1
ATOM 1672 C CA A ASN A 1 48 ? -9.495 37.838 2.162 0.59 45.67 290 ASN B CA 1
ATOM 1673 C CA B ASN A 1 48 ? -11.018 37.748 2.283 0.41 52.10 290 ASN B CA 1
ATOM 1674 C C A ASN A 1 48 ? -10.355 36.640 2.552 0.59 50.46 290 ASN B C 1
ATOM 1675 C C B ASN A 1 48 ? -11.807 36.527 2.739 0.41 63.30 290 ASN B C 1
ATOM 1676 O O A ASN A 1 48 ? -10.056 35.529 2.083 0.59 45.38 290 ASN B O 1
ATOM 1677 O O B ASN A 1 48 ? -11.493 35.418 2.272 0.41 40.56 290 ASN B O 1
ATOM 1698 N N A PRO A 1 49 ? -11.394 36.770 3.383 0.59 46.61 291 PRO B N 1
ATOM 1699 N N B PRO A 1 49 ? -12.803 36.634 3.625 0.41 68.67 291 PRO B N 1
ATOM 1700 C CA A PRO A 1 49 ? -12.159 35.574 3.783 0.59 43.91 291 PRO B CA 1
ATOM 1701 C CA B PRO A 1 49 ? -13.490 35.419 4.096 0.41 47.01 291 PRO B CA 1
ATOM 1702 C C A PRO A 1 49 ? -12.912 34.902 2.647 0.59 37.60 291 PRO B C 1
ATOM 1703 C C B PRO A 1 49 ? -14.219 34.658 3.004 0.41 48.71 291 PRO B C 1
ATOM 1704 O O A PRO A 1 49 ? -13.310 33.741 2.803 0.59 48.48 291 PRO B O 1
ATOM 1705 O O B PRO A 1 49 ? -14.491 33.466 3.187 0.41 51.91 291 PRO B O 1
ATOM 1726 N N A LYS A 1 50 ? -13.128 35.586 1.516 0.59 37.87 292 LYS B N 1
ATOM 1727 N N B LYS A 1 50 ? -14.538 35.300 1.877 0.41 45.23 292 LYS B N 1
ATOM 1728 C CA A LYS A 1 50 ? -14.000 35.042 0.478 0.59 40.35 292 LYS B CA 1
ATOM 1729 C CA B LYS A 1 50 ? -15.361 34.649 0.861 0.41 55.67 292 LYS B CA 1
ATOM 1730 C C A LYS A 1 50 ? -13.450 33.743 -0.095 0.59 54.61 292 LYS B C 1
ATOM 1731 C C B LYS A 1 50 ? -14.668 33.423 0.276 0.41 55.86 292 LYS B C 1
ATOM 1732 O O A LYS A 1 50 ? -14.213 32.810 -0.376 0.59 52.14 292 LYS B O 1
ATOM 1733 O O B LYS A 1 50 ? -15.319 32.407 0.007 0.41 51.37 292 LYS B O 1
ATOM 1770 N N A PHE A 1 51 ? -12.132 33.667 -0.286 0.59 46.36 293 PHE B N 1
ATOM 1771 N N B PHE A 1 51 ? -13.348 33.496 0.071 0.41 53.09 293 PHE B N 1
ATOM 1772 C CA A PHE A 1 51 ? -11.547 32.511 -0.956 0.59 45.46 293 PHE B CA 1
ATOM 1773 C CA B PHE A 1 51 ? -12.640 32.401 -0.588 0.41 48.76 293 PHE B CA 1
ATOM 1774 C C A PHE A 1 51 ? -11.769 31.233 -0.153 0.59 50.36 293 PHE B C 1
ATOM 1775 C C B PHE A 1 51 ? -12.718 31.111 0.214 0.41 57.86 293 PHE B C 1
ATOM 1776 O O A PHE A 1 51 ? -11.990 30.159 -0.725 0.59 50.71 293 PHE B O 1
ATOM 1777 O O B PHE A 1 51 ? -12.744 30.023 -0.371 0.41 34.70 293 PHE B O 1
ATOM 1810 N N A GLY A 1 52 ? -11.730 31.332 1.176 0.59 45.41 294 GLY B N 1
ATOM 1811 N N B GLY A 1 52 ? -12.753 31.210 1.540 0.41 35.60 294 GLY B N 1
ATOM 1812 C CA A GLY A 1 52 ? -11.982 30.181 2.024 0.59 46.97 294 GLY B CA 1
ATOM 1813 C CA B GLY A 1 52 ? -12.892 30.056 2.395 0.41 50.05 294 GLY B CA 1
ATOM 1814 C C A GLY A 1 52 ? -13.441 29.790 2.120 0.59 46.62 294 GLY B C 1
ATOM 1815 C C B GLY A 1 52 ? -14.311 29.601 2.621 0.41 56.11 294 GLY B C 1
ATOM 1816 O O A GLY A 1 52 ? -13.740 28.653 2.503 0.59 47.55 294 GLY B O 1
ATOM 1817 O O B GLY A 1 52 ? -14.524 28.624 3.344 0.41 55.75 294 GLY B O 1
ATOM 1824 N N A GLN A 1 53 ? -14.358 30.704 1.801 0.59 43.23 295 GLN B N 1
ATOM 1825 N N B GLN A 1 53 ? -15.292 30.289 2.035 0.41 46.40 295 GLN B N 1
ATOM 1826 C CA A GLN A 1 53 ? -15.779 30.393 1.872 0.59 38.22 295 GLN B CA 1
ATOM 1827 C CA B GLN A 1 53 ? -16.693 29.905 2.136 0.41 46.78 295 GLN B CA 1
ATOM 1828 C C A GLN A 1 53 ? -16.258 29.601 0.671 0.59 37.89 295 GLN B C 1
ATOM 1829 C C B GLN A 1 53 ? -17.150 29.063 0.954 0.41 42.19 295 GLN B C 1
ATOM 1830 O O A GLN A 1 53 ? -17.407 29.146 0.669 0.59 53.24 295 GLN B O 1
ATOM 1831 O O B GLN A 1 53 ? -18.322 28.679 0.897 0.41 47.09 295 GLN B O 1
ATOM 1858 N N A LEU A 1 54 ? -15.415 29.430 -0.346 0.59 49.63 296 LEU B N 1
ATOM 1859 N N B LEU A 1 54 ? -16.257 28.763 0.014 0.41 46.94 296 LEU B N 1
ATOM 1860 C CA A LEU A 1 54 ? -15.771 28.560 -1.450 0.59 32.43 296 LEU B CA 1
ATOM 1861 C CA B LEU A 1 54 ? -16.600 27.886 -1.096 0.41 34.13 296 LEU B CA 1
ATOM 1862 C C A LEU A 1 54 ? -16.057 27.156 -0.936 0.59 53.77 296 LEU B C 1
ATOM 1863 C C B LEU A 1 54 ? -16.694 26.439 -0.629 0.41 54.34 296 LEU B C 1
ATOM 1864 O O A LEU A 1 54 ? -15.478 26.691 0.056 0.59 35.17 296 LEU B O 1
ATOM 1865 O O B LEU A 1 54 ? -15.844 25.954 0.124 0.41 49.67 296 LEU B O 1
ATOM 1896 N N A THR A 1 55 ? -16.998 26.498 -1.602 0.59 32.46 297 THR B N 1
ATOM 1897 N N B THR A 1 55 ? -17.745 25.754 -1.078 0.41 34.14 297 THR B N 1
ATOM 1898 C CA A THR A 1 55 ? -17.319 25.108 -1.331 0.59 34.41 297 THR B CA 1
ATOM 1899 C CA B THR A 1 55 ? -17.930 24.333 -0.814 0.41 38.05 297 THR B CA 1
ATOM 1900 C C A THR A 1 55 ? -17.379 24.382 -2.662 0.59 33.69 297 THR B C 1
ATOM 1901 C C B THR A 1 55 ? -17.931 23.597 -2.144 0.41 35.39 297 THR B C 1
ATOM 1902 O O A THR A 1 55 ? -16.950 24.933 -3.682 0.59 31.87 297 THR B O 1
ATOM 1903 O O B THR A 1 55 ? -17.488 24.151 -3.151 0.41 35.48 297 THR B O 1
ATOM 1924 N N A ASN A 1 56 ? -17.913 23.162 -2.666 0.59 35.35 298 ASN B N 1
ATOM 1925 N N B ASN A 1 56 ? -18.438 22.369 -2.164 0.41 49.17 298 ASN B N 1
ATOM 1926 C CA A ASN A 1 56 ? -18.146 22.429 -3.902 0.59 35.09 298 ASN B CA 1
ATOM 1927 C CA B ASN A 1 56 ? -18.609 21.621 -3.401 0.41 62.66 298 ASN B CA 1
ATOM 1928 C C A ASN A 1 56 ? -19.441 22.844 -4.591 0.59 35.31 298 ASN B C 1
ATOM 1929 C C B ASN A 1 56 ? -19.932 21.935 -4.096 0.41 51.30 298 ASN B C 1
ATOM 1930 O O A ASN A 1 56 ? -19.839 22.184 -5.557 0.59 34.24 298 ASN B O 1
ATOM 1931 O O B ASN A 1 56 ? -20.310 21.219 -5.029 0.41 36.06 298 ASN B O 1
ATOM 1952 N N A SER A 1 57 ? -20.079 23.929 -4.136 0.59 33.41 299 SER B N 1
ATOM 1953 N N B SER A 1 57 ? -20.620 23.001 -3.680 0.41 35.10 299 SER B N 1
ATOM 1954 C CA A SER A 1 57 ? -21.388 24.359 -4.617 0.59 33.02 299 SER B CA 1
ATOM 1955 C CA B SER A 1 57 ? -21.964 23.328 -4.143 0.41 47.46 299 SER B CA 1
ATOM 1956 C C A SER A 1 57 ? -21.257 25.498 -5.622 0.59 31.09 299 SER B C 1
ATOM 1957 C C B SER A 1 57 ? -21.923 24.487 -5.129 0.41 37.66 299 SER B C 1
ATOM 1958 O O A SER A 1 57 ? -20.627 26.524 -5.338 0.59 37.23 299 SER B O 1
ATOM 1959 O O B SER A 1 57 ? -21.243 25.488 -4.884 0.41 31.68 299 SER B O 1
ATOM 1974 N N A ASN A 1 58 ? -21.881 25.322 -6.789 0.59 40.48 300 ASN B N 1
ATOM 1975 N N B ASN A 1 58 ? -22.670 24.358 -6.230 0.41 33.81 300 ASN B N 1
ATOM 1976 C CA A ASN A 1 58 ? -21.882 26.369 -7.804 0.59 29.74 300 ASN B CA 1
ATOM 1977 C CA B ASN A 1 58 ? -22.726 25.430 -7.222 0.41 34.17 300 ASN B CA 1
ATOM 1978 C C A ASN A 1 58 ? -22.591 27.628 -7.320 0.59 32.44 300 ASN B C 1
ATOM 1979 C C B ASN A 1 58 ? -23.600 26.581 -6.744 0.41 31.61 300 ASN B C 1
ATOM 1980 O O A ASN A 1 58 ? -22.113 28.742 -7.560 0.59 28.33 300 ASN B O 1
ATOM 1981 O O B ASN A 1 58 ? -23.298 27.746 -7.020 0.41 30.68 300 ASN B O 1
ATOM 2002 N N A GLN A 1 59 ? -23.749 27.475 -6.665 0.59 44.98 301 GLN B N 1
ATOM 2003 N N B GLN A 1 59 ? -24.695 26.268 -6.048 0.41 46.96 301 GLN B N 1
ATOM 2004 C CA A GLN A 1 59 ? -24.446 28.631 -6.107 0.59 43.14 301 GLN B CA 1
ATOM 2005 C CA B GLN A 1 59 ? -25.493 27.306 -5.405 0.41 50.69 301 GLN B CA 1
ATOM 2006 C C A GLN A 1 59 ? -23.526 29.436 -5.199 0.59 49.66 301 GLN B C 1
ATOM 2007 C C B GLN A 1 59 ? -24.607 28.211 -4.561 0.41 45.97 301 GLN B C 1
ATOM 2008 O O A GLN A 1 59 ? -23.517 30.674 -5.237 0.59 32.89 301 GLN B O 1
ATOM 2009 O O B GLN A 1 59 ? -24.691 29.441 -4.643 0.41 34.99 301 GLN B O 1
ATOM 2035 N N A GLN A 1 60 ? -22.741 28.742 -4.370 0.59 40.48 302 GLN B N 1
ATOM 2036 N N B GLN A 1 60 ? -23.735 27.606 -3.752 0.41 52.99 302 GLN B N 1
ATOM 2037 C CA A GLN A 1 60 ? -21.795 29.420 -3.492 0.59 30.86 302 GLN B CA 1
ATOM 2038 C CA B GLN A 1 60 ? -22.834 28.377 -2.904 0.41 36.63 302 GLN B CA 1
ATOM 2039 C C A GLN A 1 60 ? -20.658 30.053 -4.281 0.59 32.74 302 GLN B C 1
ATOM 2040 C C B GLN A 1 60 ? -21.769 29.079 -3.735 0.41 30.74 302 GLN B C 1
ATOM 2041 O O A GLN A 1 60 ? -20.134 31.099 -3.885 0.59 30.82 302 GLN B O 1
ATOM 2042 O O B GLN A 1 60 ? -21.366 30.203 -3.416 0.41 33.70 302 GLN B O 1
ATOM 2069 N N A LEU A 1 61 ? -20.262 29.436 -5.391 0.59 28.08 303 LEU B N 1
ATOM 2070 N N B LEU A 1 61 ? -21.288 28.426 -4.794 0.41 29.75 303 LEU B N 1
ATOM 2071 C CA A LEU A 1 61 ? -19.237 30.028 -6.242 0.59 28.87 303 LEU B CA 1
ATOM 2072 C CA B LEU A 1 61 ? -20.351 29.080 -5.699 0.41 31.56 303 LEU B CA 1
ATOM 2073 C C A LEU A 1 61 ? -19.711 31.360 -6.804 0.59 26.06 303 LEU B C 1
ATOM 2074 C C B LEU A 1 61 ? -20.969 30.334 -6.294 0.41 30.04 303 LEU B C 1
ATOM 2075 O O A LEU A 1 61 ? -19.003 32.371 -6.727 0.59 34.14 303 LEU B O 1
ATOM 2076 O O B LEU A 1 61 ? -20.363 31.412 -6.270 0.41 33.88 303 LEU B O 1
ATOM 2107 N N A PHE A 1 62 ? -20.922 31.378 -7.361 0.59 31.23 304 PHE B N 1
ATOM 2108 N N B PHE A 1 62 ? -22.180 30.205 -6.844 0.41 28.26 304 PHE B N 1
ATOM 2109 C CA A PHE A 1 62 ? -21.450 32.600 -7.954 0.59 29.22 304 PHE B CA 1
ATOM 2110 C CA B PHE A 1 62 ? -22.835 31.347 -7.471 0.41 28.30 304 PHE B CA 1
ATOM 2111 C C A PHE A 1 62 ? -21.560 33.710 -6.914 0.59 44.94 304 PHE B C 1
ATOM 2112 C C B PHE A 1 62 ? -23.026 32.481 -6.472 0.41 44.66 304 PHE B C 1
ATOM 2113 O O A PHE A 1 62 ? -21.322 34.881 -7.220 0.59 42.37 304 PHE B O 1
ATOM 2114 O O B PHE A 1 62 ? -22.900 33.657 -6.831 0.41 28.79 304 PHE B O 1
ATOM 2147 N N A LYS A 1 63 ? -21.884 33.360 -5.670 0.59 38.95 305 LYS B N 1
ATOM 2148 N N B LYS A 1 63 ? -23.304 32.145 -5.208 0.41 40.01 305 LYS B N 1
ATOM 2149 C CA A LYS A 1 63 ? -21.974 34.373 -4.620 0.59 55.73 305 LYS B CA 1
ATOM 2150 C CA B LYS A 1 63 ? -23.479 33.171 -4.181 0.41 51.36 305 LYS B CA 1
ATOM 2151 C C A LYS A 1 63 ? -20.620 35.035 -4.379 0.59 39.07 305 LYS B C 1
ATOM 2152 C C B LYS A 1 63 ? -22.196 33.968 -3.978 0.41 43.51 305 LYS B C 1
ATOM 2153 O O A LYS A 1 63 ? -20.520 36.264 -4.301 0.59 48.07 305 LYS B O 1
ATOM 2154 O O B LYS A 1 63 ? -22.205 35.203 -4.027 0.41 30.43 305 LYS B O 1
ATOM 2191 N N A ILE A 1 64 ? -19.560 34.232 -4.283 0.59 27.72 306 ILE B N 1
ATOM 2192 N N B ILE A 1 64 ? -21.081 33.274 -3.738 0.41 29.24 306 ILE B N 1
ATOM 2193 C CA A ILE A 1 64 ? -18.231 34.759 -3.994 0.59 47.29 306 ILE B CA 1
ATOM 2194 C CA B ILE A 1 64 ? -19.806 33.954 -3.516 0.41 44.97 306 ILE B CA 1
ATOM 2195 C C A ILE A 1 64 ? -17.711 35.578 -5.170 0.59 42.38 306 ILE B C 1
ATOM 2196 C C B ILE A 1 64 ? -19.407 34.749 -4.752 0.41 35.61 306 ILE B C 1
ATOM 2197 O O A ILE A 1 64 ? -17.062 36.614 -4.981 0.59 31.78 306 ILE B O 1
ATOM 2198 O O B ILE A 1 64 ? -18.815 35.830 -4.649 0.41 32.59 306 ILE B O 1
ATOM 2229 N N A GLN A 1 65 ? -17.960 35.115 -6.398 0.59 42.51 307 GLN B N 1
ATOM 2230 N N B GLN A 1 65 ? -19.707 34.217 -5.940 0.41 26.22 307 GLN B N 1
ATOM 2231 C CA A GLN A 1 65 ? -17.599 35.908 -7.569 0.59 28.93 307 GLN B CA 1
ATOM 2232 C CA B GLN A 1 65 ? -19.426 34.949 -7.171 0.41 25.33 307 GLN B CA 1
ATOM 2233 C C A GLN A 1 65 ? -18.213 37.297 -7.474 0.59 40.87 307 GLN B C 1
ATOM 2234 C C B GLN A 1 65 ? -20.155 36.282 -7.176 0.41 40.10 307 GLN B C 1
ATOM 2235 O O A GLN A 1 65 ? -17.515 38.312 -7.570 0.59 24.13 307 GLN B O 1
ATOM 2236 O O B GLN A 1 65 ? -19.566 37.325 -7.484 0.41 29.11 307 GLN B O 1
ATOM 2263 N N A ASN A 1 66 ? -19.520 37.354 -7.238 0.59 29.42 308 ASN B N 1
ATOM 2264 N N B ASN A 1 66 ? -21.445 36.262 -6.828 0.41 28.44 308 ASN B N 1
ATOM 2265 C CA A ASN A 1 66 ? -20.213 38.637 -7.186 0.59 36.42 308 ASN B CA 1
ATOM 2266 C CA B ASN A 1 66 ? -22.242 37.482 -6.825 0.41 59.29 308 ASN B CA 1
ATOM 2267 C C A ASN A 1 66 ? -19.659 39.535 -6.087 0.59 40.87 308 ASN B C 1
ATOM 2268 C C B ASN A 1 66 ? -21.729 38.468 -5.788 0.41 29.97 308 ASN B C 1
ATOM 2269 O O A ASN A 1 66 ? -19.505 40.746 -6.282 0.59 50.09 308 ASN B O 1
ATOM 2270 O O B ASN A 1 66 ? -21.627 39.671 -6.059 0.41 30.51 308 ASN B O 1
ATOM 2291 N N A GLU A 1 67 ? -19.359 38.969 -4.921 0.59 44.11 309 GLU B N 1
ATOM 2292 N N B GLU A 1 67 ? -21.408 37.978 -4.589 0.41 47.41 309 GLU B N 1
ATOM 2293 C CA A GLU A 1 67 ? -18.968 39.810 -3.796 0.59 49.46 309 GLU B CA 1
ATOM 2294 C CA B GLU A 1 67 ? -21.015 38.871 -3.506 0.41 44.60 309 GLU B CA 1
ATOM 2295 C C A GLU A 1 67 ? -17.548 40.334 -3.957 0.59 32.10 309 GLU B C 1
ATOM 2296 C C B GLU A 1 67 ? -19.663 39.516 -3.783 0.41 48.42 309 GLU B C 1
ATOM 2297 O O A GLU A 1 67 ? -17.254 41.462 -3.549 0.59 37.09 309 GLU B O 1
ATOM 2298 O O B GLU A 1 67 ? -19.455 40.693 -3.462 0.41 47.27 309 GLU B O 1
ATOM 2321 N N A LEU A 1 68 ? -16.665 39.552 -4.577 0.59 25.53 310 LEU B N 1
ATOM 2322 N N B LEU A 1 68 ? -18.733 38.767 -4.384 0.41 27.53 310 LEU B N 1
ATOM 2323 C CA A LEU A 1 68 ? -15.330 40.046 -4.888 0.59 36.61 310 LEU B CA 1
ATOM 2324 C CA B LEU A 1 68 ? -17.423 39.329 -4.690 0.41 38.50 310 LEU B CA 1
ATOM 2325 C C A LEU A 1 68 ? -15.355 41.086 -5.998 0.59 31.00 310 LEU B C 1
ATOM 2326 C C B LEU A 1 68 ? -17.516 40.386 -5.784 0.41 26.02 310 LEU B C 1
ATOM 2327 O O A LEU A 1 68 ? -14.567 42.038 -5.976 0.59 30.06 310 LEU B O 1
ATOM 2328 O O B LEU A 1 68 ? -16.812 41.400 -5.733 0.41 25.88 310 LEU B O 1
ATOM 2359 N N A THR A 1 69 ? -16.250 40.932 -6.969 0.59 24.32 311 THR B N 1
ATOM 2360 N N B THR A 1 69 ? -18.381 40.178 -6.777 0.41 38.65 311 THR B N 1
A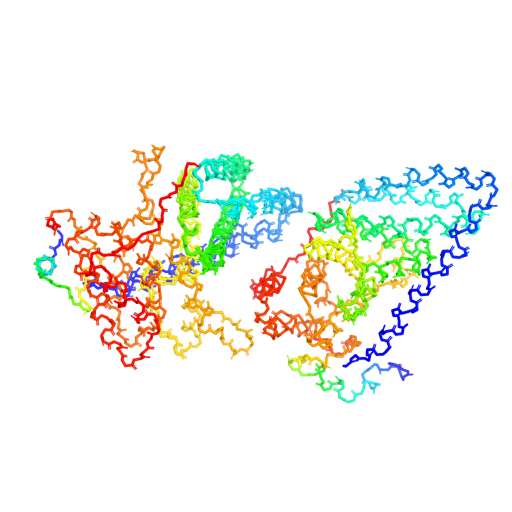TOM 2361 C CA A THR A 1 69 ? -16.316 41.909 -8.046 0.59 40.96 311 THR B CA 1
ATOM 2362 C CA B THR A 1 69 ? -18.494 41.165 -7.846 0.41 50.53 311 THR B CA 1
ATOM 2363 C C A THR A 1 69 ? -16.776 43.262 -7.529 0.59 30.02 311 THR B C 1
ATOM 2364 C C B THR A 1 69 ? -19.056 42.481 -7.326 0.41 33.06 311 THR B C 1
ATOM 2365 O O A THR A 1 69 ? -16.259 44.297 -7.958 0.59 34.91 311 THR B O 1
ATOM 2366 O O B THR A 1 69 ? -18.649 43.554 -7.780 0.41 29.10 311 THR B O 1
ATOM 2387 N N A GLN A 1 70 ? -17.737 43.282 -6.601 0.59 28.08 312 GLN B N 1
ATOM 2388 N N B GLN A 1 70 ? -19.990 42.424 -6.377 0.41 30.45 312 GLN B N 1
ATOM 2389 C CA A GLN A 1 70 ? -18.178 44.561 -6.055 0.59 30.28 312 GLN B CA 1
ATOM 2390 C CA B GLN A 1 70 ? -20.490 43.656 -5.774 0.41 43.00 312 GLN B CA 1
ATOM 2391 C C A GLN A 1 70 ? -17.050 45.241 -5.296 0.59 68.38 312 GLN B C 1
ATOM 2392 C C B GLN A 1 70 ? -19.395 44.361 -4.984 0.41 32.51 312 GLN B C 1
ATOM 2393 O O A GLN A 1 70 ? -16.910 46.469 -5.340 0.59 57.77 312 GLN B O 1
ATOM 2394 O O B GLN A 1 70 ? -19.292 45.595 -5.007 0.41 33.84 312 GLN B O 1
ATOM 2421 N N A LEU A 1 71 ? -16.220 44.456 -4.610 0.59 28.40 313 LEU B N 1
ATOM 2422 N N B LEU A 1 71 ? -18.566 43.589 -4.275 0.41 30.99 313 LEU B N 1
ATOM 2423 C CA A LEU A 1 71 ? -15.151 45.043 -3.813 0.59 34.90 313 LEU B CA 1
ATOM 2424 C CA B LEU A 1 71 ? -17.530 44.178 -3.434 0.41 30.84 313 LEU B CA 1
ATOM 2425 C C A LEU A 1 71 ? -14.012 45.537 -4.699 0.59 31.51 313 LEU B C 1
ATOM 2426 C C B LEU A 1 71 ? -16.373 44.723 -4.261 0.41 52.97 313 LEU B C 1
ATOM 2427 O O A LEU A 1 71 ? -13.405 46.579 -4.421 0.59 40.44 313 LEU B O 1
ATOM 2428 O O B LEU A 1 71 ? -15.766 45.733 -3.890 0.41 29.65 313 LEU B O 1
ATOM 2459 N N A ILE A 1 72 ? -13.729 44.824 -5.786 0.59 30.05 314 ILE B N 1
ATOM 2460 N N B ILE A 1 72 ? -16.054 44.077 -5.380 0.41 27.31 314 ILE B N 1
ATOM 2461 C CA A ILE A 1 72 ? -12.712 45.292 -6.720 0.59 33.41 314 ILE B CA 1
ATOM 2462 C CA B ILE A 1 72 ? -14.994 44.582 -6.244 0.41 25.96 314 ILE B CA 1
ATOM 2463 C C A ILE A 1 72 ? -13.212 46.527 -7.459 0.59 47.53 314 ILE B C 1
ATOM 2464 C C B ILE A 1 72 ? -15.478 45.794 -7.035 0.41 29.22 314 ILE B C 1
ATOM 2465 O O A ILE A 1 72 ? -12.459 47.487 -7.681 0.59 27.10 314 ILE B O 1
ATOM 2466 O O B ILE A 1 72 ? -14.706 46.724 -7.298 0.41 27.37 314 ILE B O 1
ATOM 2497 N N A ASN A 1 73 ? -14.507 46.549 -7.797 0.59 39.18 315 ASN B N 1
ATOM 2498 N N B ASN A 1 73 ? -16.757 45.811 -7.428 0.41 29.07 315 ASN B N 1
ATOM 2499 C CA A ASN A 1 73 ? -15.087 47.709 -8.467 0.59 36.80 315 ASN B CA 1
ATOM 2500 C CA B ASN A 1 73 ? -17.296 46.987 -8.103 0.41 31.13 315 ASN B CA 1
ATOM 2501 C C A ASN A 1 73 ? -15.015 48.964 -7.595 0.59 36.47 315 ASN B C 1
ATOM 2502 C C B ASN A 1 73 ? -17.195 48.228 -7.224 0.41 32.99 315 ASN B C 1
ATOM 2503 O O A ASN A 1 73 ? -14.996 50.082 -8.123 0.59 32.09 315 ASN B O 1
ATOM 2504 O O B ASN A 1 73 ? -17.120 49.345 -7.745 0.41 34.41 315 ASN B O 1
ATOM 2525 N N A ASP A 1 74 ? -14.968 48.804 -6.266 0.59 58.89 316 ASP B N 1
ATOM 2526 N N B ASP A 1 74 ? -17.172 48.049 -5.897 0.41 45.73 316 ASP B N 1
ATOM 2527 C CA A ASP A 1 74 ? -14.822 49.951 -5.375 0.59 44.86 316 ASP B CA 1
ATOM 2528 C CA B ASP A 1 74 ? -17.010 49.180 -4.982 0.41 54.82 316 ASP B CA 1
ATOM 2529 C C A ASP A 1 74 ? -13.532 50.726 -5.622 0.59 31.77 316 ASP B C 1
ATOM 2530 C C B ASP A 1 74 ? -15.755 49.990 -5.287 0.41 53.69 316 ASP B C 1
ATOM 2531 O O A ASP A 1 74 ? -13.445 51.897 -5.235 0.59 42.82 316 ASP B O 1
ATOM 2532 O O B ASP A 1 74 ? -15.727 51.201 -5.040 0.41 63.93 316 ASP B O 1
ATOM 2549 N N A THR A 1 75 ? -12.536 50.107 -6.254 0.59 29.11 317 THR B N 1
ATOM 2550 N N B THR A 1 75 ? -14.713 49.350 -5.816 0.41 31.41 317 THR B N 1
ATOM 2551 C CA A THR A 1 75 ? -11.248 50.738 -6.508 0.59 37.28 317 THR B CA 1
ATOM 2552 C CA B THR A 1 75 ? -13.438 50.009 -6.077 0.41 38.74 317 THR B CA 1
ATOM 2553 C C A THR A 1 75 ? -11.032 51.086 -7.976 0.59 27.87 317 THR B C 1
ATOM 2554 C C B THR A 1 75 ? -13.254 50.422 -7.532 0.41 49.55 317 THR B C 1
ATOM 2555 O O A THR A 1 75 ? -10.010 51.696 -8.307 0.59 41.33 317 THR B O 1
ATOM 2556 O O B THR A 1 75 ? -12.227 51.023 -7.858 0.41 51.86 317 THR B O 1
ATOM 2577 N N A LYS A 1 76 ? -11.977 50.731 -8.855 0.59 34.30 318 LYS B N 1
ATOM 2578 N N B LYS A 1 76 ? -14.222 50.137 -8.408 0.41 52.39 318 LYS B N 1
ATOM 2579 C CA A LYS A 1 76 ? -11.763 50.798 -10.301 0.59 40.69 318 LYS B CA 1
ATOM 2580 C CA B LYS A 1 76 ? -14.079 50.458 -9.826 0.41 70.96 318 LYS B CA 1
ATOM 2581 C C A LYS A 1 76 ? -11.398 52.203 -10.793 0.59 40.19 318 LYS B C 1
ATOM 2582 C C B LYS A 1 76 ? -13.954 51.958 -10.087 0.41 80.34 318 LYS B C 1
ATOM 2583 O O A LYS A 1 76 ? -10.685 52.334 -11.793 0.59 65.98 318 LYS B O 1
ATOM 2584 O O B LYS A 1 76 ? -13.650 52.345 -11.221 0.41 88.43 318 LYS B O 1
ATOM 2621 N N A GLY A 1 77 ? -11.846 53.259 -10.115 0.59 58.04 319 GLY B N 1
ATOM 2622 N N B GLY A 1 77 ? -14.159 52.805 -9.077 0.41 35.20 319 GLY B N 1
ATOM 2623 C CA A GLY A 1 77 ? -11.466 54.603 -10.536 0.59 82.78 319 GLY B CA 1
ATOM 2624 C CA B GLY A 1 77 ? -14.170 54.247 -9.270 0.41 37.94 319 GLY B CA 1
ATOM 2625 C C A GLY A 1 77 ? -10.008 54.945 -10.269 0.59 82.65 319 GLY B C 1
ATOM 2626 C C B GLY A 1 77 ? -12.816 54.931 -9.216 0.41 47.02 319 GLY B C 1
ATOM 2627 O O A GLY A 1 77 ? -9.421 55.787 -10.964 0.59 53.78 319 GLY B O 1
ATOM 2628 O O B GLY A 1 77 ? -12.636 55.997 -9.812 0.41 38.84 319 GLY B O 1
ATOM 2635 N N A ASP A 1 78 ? -9.396 54.272 -9.292 0.59 32.40 320 ASP B N 1
ATOM 2636 N N B ASP A 1 78 ? -11.867 54.351 -8.482 0.41 34.36 320 ASP B N 1
ATOM 2637 C CA A ASP A 1 78 ? -8.158 54.691 -8.633 0.59 43.34 320 ASP B CA 1
ATOM 2638 C CA B ASP A 1 78 ? -10.485 54.820 -8.454 0.41 35.41 320 ASP B CA 1
ATOM 2639 C C A ASP A 1 78 ? -7.051 53.703 -8.999 0.59 55.46 320 ASP B C 1
ATOM 2640 C C B ASP A 1 78 ? -9.609 53.707 -9.001 0.41 49.76 320 ASP B C 1
ATOM 2641 O O A ASP A 1 78 ? -6.974 52.614 -8.423 0.59 29.72 320 ASP B O 1
ATOM 2642 O O B ASP A 1 78 ? -9.601 52.599 -8.452 0.41 28.30 320 ASP B O 1
ATOM 2659 N N A SER A 1 79 ? -6.182 54.096 -9.938 0.59 34.81 321 SER B N 1
ATOM 2660 N N B SER A 1 79 ? -8.855 54.005 -10.060 0.41 26.95 321 SER B N 1
ATOM 2661 C CA A SER A 1 79 ? -5.248 53.140 -10.537 0.59 53.64 321 SER B CA 1
ATOM 2662 C CA B SER A 1 79 ? -8.044 52.956 -10.673 0.41 25.68 321 SER B CA 1
ATOM 2663 C C A SER A 1 79 ? -4.313 52.527 -9.501 0.59 25.75 321 SER B C 1
ATOM 2664 C C B SER A 1 79 ? -7.005 52.421 -9.697 0.41 24.90 321 SER B C 1
ATOM 2665 O O A SER A 1 79 ? -4.011 51.330 -9.559 0.59 24.61 321 SER B O 1
ATOM 2666 O O B SER A 1 79 ? -6.759 51.212 -9.650 0.41 23.61 321 SER B O 1
ATOM 2681 N N A LEU A 1 80 ? -3.812 53.331 -8.564 0.59 31.77 322 LEU B N 1
ATOM 2682 N N B LEU A 1 80 ? -6.365 53.303 -8.926 0.41 25.95 322 LEU B N 1
ATOM 2683 C CA A LEU A 1 80 ? -2.867 52.784 -7.597 0.59 33.94 322 LEU B CA 1
ATOM 2684 C CA B LEU A 1 80 ? -5.291 52.844 -8.053 0.41 40.81 322 LEU B CA 1
ATOM 2685 C C A LEU A 1 80 ? -3.559 51.800 -6.666 0.59 25.68 322 LEU B C 1
ATOM 2686 C C B LEU A 1 80 ? -5.841 51.945 -6.953 0.41 24.87 322 LEU B C 1
ATOM 2687 O O A LEU A 1 80 ? -3.035 50.710 -6.403 0.59 24.93 322 LEU B O 1
ATOM 2688 O O B LEU A 1 80 ? -5.330 50.838 -6.720 0.41 23.88 322 LEU B O 1
ATOM 2719 N N A ALA A 1 81 ? -4.758 52.149 -6.194 0.59 25.70 323 ALA B N 1
ATOM 2720 N N B ALA A 1 81 ? -6.908 52.387 -6.284 0.41 25.55 323 ALA B N 1
ATOM 2721 C CA A ALA A 1 81 ? -5.515 51.244 -5.337 0.59 24.93 323 ALA B CA 1
ATOM 2722 C CA B ALA A 1 81 ? -7.551 51.540 -5.281 0.41 29.46 323 ALA B CA 1
ATOM 2723 C C A ALA A 1 81 ? -5.988 50.023 -6.112 0.59 24.17 323 ALA B C 1
ATOM 2724 C C B ALA A 1 81 ? -8.038 50.232 -5.900 0.41 23.57 323 ALA B C 1
ATOM 2725 O O A ALA A 1 81 ? -6.010 48.909 -5.575 0.59 24.03 323 ALA B O 1
ATOM 2726 O O B ALA A 1 81 ? -7.938 49.165 -5.279 0.41 22.87 323 ALA B O 1
ATOM 2739 N N A TYR A 1 82 ? -6.379 50.209 -7.373 0.59 24.85 324 TYR B N 1
ATOM 2740 N N B TYR A 1 82 ? -8.540 50.295 -7.140 0.41 27.18 324 TYR B N 1
ATOM 2741 C CA A TYR A 1 82 ? -6.858 49.087 -8.184 0.59 35.34 324 TYR B CA 1
ATOM 2742 C CA B TYR A 1 82 ? -9.020 49.107 -7.847 0.41 31.43 324 TYR B CA 1
ATOM 2743 C C A TYR A 1 82 ? -5.754 48.061 -8.423 0.59 37.22 324 TYR B C 1
ATOM 2744 C C B TYR A 1 82 ? -7.894 48.112 -8.095 0.41 25.49 324 TYR B C 1
ATOM 2745 O O A TYR A 1 82 ? -5.960 46.857 -8.241 0.59 23.58 324 TYR B O 1
ATOM 2746 O O B TYR A 1 82 ? -8.067 46.898 -7.919 0.41 24.31 324 TYR B O 1
ATOM 2781 N N A HIS A 1 83 ? -4.575 48.512 -8.839 0.59 30.71 325 HIS B N 1
ATOM 2782 N N B HIS A 1 83 ? -6.735 48.598 -8.538 0.41 21.07 325 HIS B N 1
ATOM 2783 C CA A HIS A 1 83 ? -3.473 47.582 -9.046 0.59 24.07 325 HIS B CA 1
ATOM 2784 C CA B HIS A 1 83 ? -5.637 47.678 -8.813 0.41 20.43 325 HIS B CA 1
ATOM 2785 C C A HIS A 1 83 ? -2.960 47.012 -7.729 0.59 23.20 325 HIS B C 1
ATOM 2786 C C B HIS A 1 83 ? -5.027 47.152 -7.523 0.41 20.29 325 HIS B C 1
ATOM 2787 O O A HIS A 1 83 ? -2.505 45.866 -7.695 0.59 20.75 325 HIS B O 1
ATOM 2788 O O B HIS A 1 83 ? -4.493 46.037 -7.496 0.41 19.60 325 HIS B O 1
ATOM 2815 N N A TRP A 1 84 ? -3.039 47.772 -6.632 0.59 31.61 326 TRP B N 1
ATOM 2816 N N B TRP A 1 84 ? -5.099 47.934 -6.446 0.41 21.24 326 TRP B N 1
ATOM 2817 C CA A TRP A 1 84 ? -2.627 47.222 -5.342 0.59 26.26 326 TRP B CA 1
ATOM 2818 C CA B TRP A 1 84 ? -4.635 47.453 -5.151 0.41 23.60 326 TRP B CA 1
ATOM 2819 C C A TRP A 1 84 ? -3.543 46.083 -4.903 0.59 35.21 326 TRP B C 1
ATOM 2820 C C B TRP A 1 84 ? -5.482 46.281 -4.669 0.41 25.02 326 TRP B C 1
ATOM 2821 O O A TRP A 1 84 ? -3.064 45.061 -4.398 0.59 28.74 326 TRP B O 1
ATOM 2822 O O B TRP A 1 84 ? -4.946 45.266 -4.211 0.41 20.35 326 TRP B O 1
ATOM 2863 N N A ILE A 1 85 ? -4.857 46.242 -5.077 0.59 24.23 327 ILE B N 1
ATOM 2864 N N B ILE A 1 85 ? -6.811 46.401 -4.764 0.41 35.90 327 ILE B N 1
ATOM 2865 C CA A ILE A 1 85 ? -5.800 45.200 -4.674 0.59 26.78 327 ILE B CA 1
ATOM 2866 C CA B ILE A 1 85 ? -7.685 45.304 -4.350 0.41 29.20 327 ILE B CA 1
ATOM 2867 C C A ILE A 1 85 ? -5.668 43.968 -5.568 0.59 27.82 327 ILE B C 1
ATOM 2868 C C B ILE A 1 85 ? -7.480 44.088 -5.251 0.41 25.21 327 ILE B C 1
ATOM 2869 O O A ILE A 1 85 ? -5.770 42.828 -5.096 0.59 23.56 327 ILE B O 1
ATOM 2870 O O B ILE A 1 85 ? -7.401 42.953 -4.769 0.41 18.28 327 ILE B O 1
ATOM 2901 N N A LEU A 1 86 ? -5.466 44.160 -6.870 0.59 21.58 328 LEU B N 1
ATOM 2902 N N B LEU A 1 86 ? -7.373 44.296 -6.566 0.41 20.18 328 LEU B N 1
ATOM 2903 C CA A LEU A 1 86 ? -5.304 42.998 -7.735 0.59 28.30 328 LEU B CA 1
ATOM 2904 C CA B LEU A 1 86 ? -7.156 43.153 -7.452 0.41 30.45 328 LEU B CA 1
ATOM 2905 C C A LEU A 1 86 ? -4.023 42.254 -7.404 0.59 28.71 328 LEU B C 1
ATOM 2906 C C B LEU A 1 86 ? -5.840 42.456 -7.133 0.41 16.92 328 LEU B C 1
ATOM 2907 O O A LEU A 1 86 ? -3.984 41.022 -7.457 0.59 23.73 328 LEU B O 1
ATOM 2908 O O B LEU A 1 86 ? -5.765 41.219 -7.123 0.41 16.29 328 LEU B O 1
ATOM 2939 N N A ASN A 1 87 ? -2.956 42.986 -7.083 0.59 18.43 329 ASN B N 1
ATOM 2940 N N B ASN A 1 87 ? -4.786 43.238 -6.892 0.41 23.72 329 ASN B N 1
ATOM 2941 C CA A ASN A 1 87 ? -1.741 42.330 -6.625 0.59 22.13 329 ASN B CA 1
ATOM 2942 C CA B ASN A 1 87 ? -3.517 42.672 -6.453 0.41 18.05 329 ASN B CA 1
ATOM 2943 C C A ASN A 1 87 ? -2.019 41.537 -5.362 0.59 23.29 329 ASN B C 1
ATOM 2944 C C B ASN A 1 87 ? -3.705 41.854 -5.180 0.41 18.02 329 ASN B C 1
ATOM 2945 O O A ASN A 1 87 ? -1.529 40.415 -5.202 0.59 21.80 329 ASN B O 1
ATOM 2946 O O B ASN A 1 87 ? -3.250 40.706 -5.090 0.41 17.71 329 ASN B O 1
ATOM 2967 N N A PHE A 1 88 ? -2.833 42.098 -4.464 0.59 23.54 330 PHE B N 1
ATOM 2968 N N B PHE A 1 88 ? -4.392 42.432 -4.188 0.41 18.65 330 PHE B N 1
ATOM 2969 C CA A PHE A 1 88 ? -3.172 41.400 -3.229 0.59 29.06 330 PHE B CA 1
ATOM 2970 C CA B PHE A 1 88 ? -4.747 41.693 -2.983 0.41 29.66 330 PHE B CA 1
ATOM 2971 C C A PHE A 1 88 ? -3.984 40.147 -3.520 0.59 33.85 330 PHE B C 1
ATOM 2972 C C B PHE A 1 88 ? -5.514 40.423 -3.320 0.41 34.21 330 PHE B C 1
ATOM 2973 O O A PHE A 1 88 ? -3.712 39.078 -2.966 0.59 22.78 330 PHE B O 1
ATOM 2974 O O B PHE A 1 88 ? -5.226 39.355 -2.766 0.41 19.46 330 PHE B O 1
ATOM 3007 N N A ILE A 1 89 ? -4.983 40.266 -4.399 0.59 19.46 331 ILE B N 1
ATOM 3008 N N B ILE A 1 89 ? -6.505 40.522 -4.217 0.41 17.28 331 ILE B N 1
ATOM 3009 C CA A ILE A 1 89 ? -5.814 39.124 -4.793 0.59 16.40 331 ILE B CA 1
ATOM 3010 C CA B ILE A 1 89 ? -7.274 39.347 -4.622 0.41 16.56 331 ILE B CA 1
ATOM 3011 C C A ILE A 1 89 ? -4.955 38.030 -5.408 0.59 27.62 331 ILE B C 1
ATOM 3012 C C B ILE A 1 89 ? -6.344 38.271 -5.172 0.41 35.19 331 ILE B C 1
ATOM 3013 O O A ILE A 1 89 ? -5.095 36.844 -5.077 0.59 26.00 331 ILE B O 1
ATOM 3014 O O B ILE A 1 89 ? -6.477 37.083 -4.852 0.41 26.17 331 ILE B O 1
ATOM 3045 N N A ALA A 1 90 ? -4.075 38.409 -6.339 0.59 20.19 332 ALA B N 1
ATOM 3046 N N B ALA A 1 90 ? -5.400 38.668 -6.030 0.41 21.17 332 ALA B N 1
ATOM 3047 C CA A ALA A 1 90 ? -3.181 37.437 -6.959 0.59 17.68 332 ALA B CA 1
ATOM 3048 C CA B ALA A 1 90 ? -4.501 37.694 -6.642 0.41 31.46 332 ALA B CA 1
ATOM 3049 C C A ALA A 1 90 ? -2.341 36.715 -5.911 0.59 26.15 332 ALA B C 1
ATOM 3050 C C B ALA A 1 90 ? -3.644 36.988 -5.596 0.41 15.89 332 ALA B C 1
ATOM 3051 O O A ALA A 1 90 ? -2.138 35.500 -5.996 0.59 20.30 332 ALA B O 1
ATOM 3052 O O B ALA A 1 90 ? -3.396 35.782 -5.700 0.41 15.70 332 ALA B O 1
ATOM 3065 N N A LYS A 1 91 ? -1.849 37.449 -4.910 0.59 23.02 333 LYS B N 1
ATOM 3066 N N B LYS A 1 91 ? -3.157 37.732 -4.600 0.41 16.84 333 LYS B N 1
ATOM 3067 C CA A LYS A 1 91 ? -1.074 36.828 -3.838 0.59 21.37 333 LYS B CA 1
ATOM 3068 C CA B LYS A 1 91 ? -2.399 37.129 -3.505 0.41 26.02 333 LYS B CA 1
ATOM 3069 C C A LYS A 1 91 ? -1.941 35.907 -2.988 0.59 19.11 333 LYS B C 1
ATOM 3070 C C B LYS A 1 91 ? -3.265 36.178 -2.685 0.41 24.71 333 LYS B C 1
ATOM 3071 O O A LYS A 1 91 ? -1.497 34.824 -2.578 0.59 21.71 333 LYS B O 1
ATOM 3072 O O B LYS A 1 91 ? -2.831 35.077 -2.326 0.41 18.04 333 LYS B O 1
ATOM 3109 N N A ALA A 1 92 ? -3.165 36.347 -2.682 0.59 20.97 334 ALA B N 1
ATOM 3110 N N B ALA A 1 92 ? -4.490 36.602 -2.352 0.41 18.52 334 ALA B N 1
ATOM 3111 C CA A ALA A 1 92 ? -4.065 35.582 -1.828 0.59 23.49 334 ALA B CA 1
ATOM 3112 C CA B ALA A 1 92 ? -5.353 35.799 -1.486 0.41 32.77 334 ALA B CA 1
ATOM 3113 C C A ALA A 1 92 ? -4.512 34.301 -2.516 0.59 27.22 334 ALA B C 1
ATOM 3114 C C B ALA A 1 92 ? -5.714 34.466 -2.133 0.41 31.78 334 ALA B C 1
ATOM 3115 O O A ALA A 1 92 ? -4.669 33.263 -1.869 0.59 22.66 334 ALA B O 1
ATOM 3116 O O B ALA A 1 92 ? -5.829 33.441 -1.445 0.41 18.25 334 ALA B O 1
ATOM 3129 N N A VAL A 1 93 ? -4.720 34.352 -3.827 0.59 21.83 335 VAL B N 1
ATOM 3130 N N B VAL A 1 93 ? -5.943 34.470 -3.446 0.41 19.94 335 VAL B N 1
ATOM 313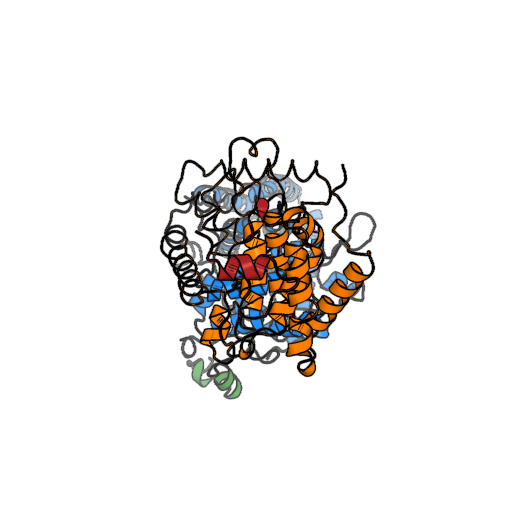1 C CA A VAL A 1 93 ? -5.129 33.151 -4.553 0.59 23.09 335 VAL B CA 1
ATOM 3132 C CA B VAL A 1 93 ? -6.318 33.243 -4.141 0.41 21.40 335 VAL B CA 1
ATOM 3133 C C A VAL A 1 93 ? -3.991 32.133 -4.582 0.59 28.35 335 VAL B C 1
ATOM 3134 C C B VAL A 1 93 ? -5.130 32.293 -4.203 0.41 29.09 335 VAL B C 1
ATOM 3135 O O A VAL A 1 93 ? -4.202 30.930 -4.363 0.59 21.08 335 VAL B O 1
ATOM 3136 O O B VAL A 1 93 ? -5.254 31.097 -3.919 0.41 24.14 335 VAL B O 1
ATOM 3161 N N A VAL A 1 94 ? -2.768 32.590 -4.873 0.59 18.25 336 VAL B N 1
ATOM 3162 N N B VAL A 1 94 ? -3.962 32.809 -4.587 0.41 20.13 336 VAL B N 1
ATOM 3163 C CA A VAL A 1 94 ? -1.612 31.693 -4.839 0.59 26.66 336 VAL B CA 1
ATOM 3164 C CA B VAL A 1 94 ? -2.762 31.978 -4.604 0.41 19.32 336 VAL B CA 1
ATOM 3165 C C A VAL A 1 94 ? -1.403 31.142 -3.431 0.59 25.21 336 VAL B C 1
ATOM 3166 C C B VAL A 1 94 ? -2.467 31.449 -3.203 0.41 27.10 336 VAL B C 1
ATOM 3167 O O A VAL A 1 94 ? -1.102 29.954 -3.249 0.59 20.27 336 VAL B O 1
ATOM 3168 O O B VAL A 1 94 ? -2.101 30.281 -3.028 0.41 19.24 336 VAL B O 1
ATOM 3193 N N A HIS A 1 95 ? -1.551 31.992 -2.413 0.59 26.39 337 HIS B N 1
ATOM 3194 N N B HIS A 1 95 ? -2.642 32.291 -2.180 0.41 25.60 337 HIS B N 1
ATOM 3195 C CA A HIS A 1 95 ? -1.421 31.518 -1.038 0.59 21.83 337 HIS B CA 1
ATOM 3196 C CA B HIS A 1 95 ? -2.444 31.830 -0.806 0.41 28.50 337 HIS B CA 1
ATOM 3197 C C A HIS A 1 95 ? -2.443 30.425 -0.734 0.59 19.63 337 HIS B C 1
ATOM 3198 C C B HIS A 1 95 ? -3.427 30.718 -0.451 0.41 28.35 337 HIS B C 1
ATOM 3199 O O A HIS A 1 95 ? -2.116 29.425 -0.080 0.59 23.68 337 HIS B O 1
ATOM 3200 O O B HIS A 1 95 ? -3.065 29.748 0.226 0.41 21.01 337 HIS B O 1
ATOM 3227 N N A GLN A 1 96 ? -3.682 30.587 -1.209 0.59 30.85 338 GLN B N 1
ATOM 3228 N N B GLN A 1 96 ? -4.677 30.837 -0.900 0.41 32.56 338 GLN B N 1
ATOM 3229 C CA A GLN A 1 96 ? -4.691 29.548 -1.003 0.59 24.60 338 GLN B CA 1
ATOM 3230 C CA B GLN A 1 96 ? -5.642 29.764 -0.685 0.41 20.91 338 GLN B CA 1
ATOM 3231 C C A GLN A 1 96 ? -4.271 28.246 -1.669 0.59 19.59 338 GLN B C 1
ATOM 3232 C C B GLN A 1 96 ? -5.190 28.483 -1.370 0.41 18.25 338 GLN B C 1
ATOM 3233 O O A GLN A 1 96 ? -4.514 27.161 -1.130 0.59 22.54 338 GLN B O 1
ATOM 3234 O O B GLN A 1 96 ? -5.388 27.385 -0.840 0.41 19.71 338 GLN B O 1
ATOM 3261 N N A ALA A 1 97 ? -3.656 28.334 -2.852 0.59 22.23 339 ALA B N 1
ATOM 3262 N N B ALA A 1 97 ? -4.571 28.604 -2.547 0.41 17.20 339 ALA B N 1
ATOM 3263 C CA A ALA A 1 97 ? -3.179 27.134 -3.529 0.59 18.95 339 ALA B CA 1
ATOM 3264 C CA B ALA A 1 97 ? -4.051 27.427 -3.236 0.41 33.08 339 ALA B CA 1
ATOM 3265 C C A ALA A 1 97 ? -2.055 26.479 -2.743 0.59 18.88 339 ALA B C 1
ATOM 3266 C C B ALA A 1 97 ? -2.854 26.832 -2.509 0.41 27.60 339 ALA B C 1
ATOM 3267 O O A ALA A 1 97 ? -1.971 25.247 -2.672 0.59 22.57 339 ALA B O 1
ATOM 3268 O O B ALA A 1 97 ? -2.658 25.611 -2.529 0.41 21.82 339 ALA B O 1
ATOM 3281 N N A GLU A 1 98 ? -1.198 27.290 -2.125 0.59 19.64 340 GLU B N 1
ATOM 3282 N N B GLU A 1 98 ? -2.041 27.671 -1.869 0.41 20.56 340 GLU B N 1
ATOM 3283 C CA A GLU A 1 98 ? -0.097 26.778 -1.325 0.59 30.76 340 GLU B CA 1
ATOM 3284 C CA B GLU A 1 98 ? -0.920 27.167 -1.085 0.41 20.87 340 GLU B CA 1
ATOM 3285 C C A GLU A 1 98 ? -0.548 26.145 -0.019 0.59 28.29 340 GLU B C 1
ATOM 3286 C C B GLU A 1 98 ? -1.360 26.447 0.177 0.41 27.76 340 GLU B C 1
ATOM 3287 O O A GLU A 1 98 ? 0.214 25.366 0.561 0.59 33.53 340 GLU B O 1
ATOM 3288 O O B GLU A 1 98 ? -0.577 25.668 0.732 0.41 26.82 340 GLU B O 1
ATOM 3311 N N A THR A 1 99 ? -1.744 26.481 0.472 0.59 26.71 341 THR B N 1
ATOM 3312 N N B THR A 1 99 ? -2.574 26.707 0.655 0.41 21.91 341 THR B N 1
ATOM 3313 C CA A THR A 1 99 ? -2.164 26.093 1.816 0.59 25.21 341 THR B CA 1
ATOM 3314 C CA B THR A 1 99 ? -3.023 26.177 1.938 0.41 23.70 341 THR B CA 1
ATOM 3315 C C A THR A 1 99 ? -3.393 25.193 1.809 0.59 35.68 341 THR B C 1
ATOM 3316 C C B THR A 1 99 ? -4.164 25.181 1.761 0.41 33.78 341 THR B C 1
ATOM 3317 O O A THR A 1 99 ? -3.313 24.064 2.300 0.59 35.38 341 THR B O 1
ATOM 3318 O O B THR A 1 99 ? -3.933 23.969 1.716 0.41 31.38 341 THR B O 1
ATOM 3339 N N A GLU A 1 100 ? -4.528 25.646 1.268 0.59 26.16 342 GLU B N 1
ATOM 3340 N N B GLU A 1 100 ? -5.399 25.679 1.666 0.41 31.57 342 GLU B N 1
ATOM 3341 C CA A GLU A 1 100 ? -5.745 24.838 1.308 0.59 28.38 342 GLU B CA 1
ATOM 3342 C CA B GLU A 1 100 ? -6.553 24.787 1.609 0.41 24.66 342 GLU B CA 1
ATOM 3343 C C A GLU A 1 100 ? -5.744 23.769 0.219 0.59 24.11 342 GLU B C 1
ATOM 3344 C C B GLU A 1 100 ? -6.411 23.761 0.491 0.41 38.05 342 GLU B C 1
ATOM 3345 O O A GLU A 1 100 ? -6.090 22.611 0.479 0.59 24.16 342 GLU B O 1
ATOM 3346 O O B GLU A 1 100 ? -6.782 22.593 0.656 0.41 38.63 342 GLU B O 1
ATOM 3369 N N A VAL A 1 101 ? -5.399 24.144 -1.016 0.59 28.91 343 VAL B N 1
ATOM 3370 N N B VAL A 1 101 ? -5.870 24.176 -0.656 0.41 29.97 343 VAL B N 1
ATOM 3371 C CA A VAL A 1 101 ? -5.339 23.159 -2.094 0.59 27.90 343 VAL B CA 1
ATOM 3372 C CA B VAL A 1 101 ? -5.707 23.243 -1.766 0.41 26.63 343 VAL B CA 1
ATOM 3373 C C A VAL A 1 101 ? -4.327 22.078 -1.748 0.59 33.69 343 VAL B C 1
ATOM 3374 C C B VAL A 1 101 ? -4.562 22.279 -1.478 0.41 30.25 343 VAL B C 1
ATOM 3375 O O A VAL A 1 101 ? -4.513 20.906 -2.090 0.59 28.82 343 VAL B O 1
ATOM 3376 O O B VAL A 1 101 ? -4.588 21.123 -1.917 0.41 33.55 343 VAL B O 1
ATOM 3401 N N A ARG A 1 102 ? -3.256 22.452 -1.050 0.59 31.45 344 ARG B N 1
ATOM 3402 N N B ARG A 1 102 ? -3.552 22.725 -0.728 0.41 30.69 344 ARG B N 1
ATOM 3403 C CA A ARG A 1 102 ? -2.243 21.495 -0.615 0.59 32.29 344 ARG B CA 1
ATOM 3404 C CA B ARG A 1 102 ? -2.477 21.825 -0.318 0.41 32.79 344 ARG B CA 1
ATOM 3405 C C A ARG A 1 102 ? -2.852 20.356 0.200 0.59 31.04 344 ARG B C 1
ATOM 3406 C C B ARG A 1 102 ? -3.012 20.680 0.536 0.41 36.71 344 ARG B C 1
ATOM 3407 O O A ARG A 1 102 ? -2.538 19.181 -0.017 0.59 38.89 344 ARG B O 1
ATOM 3408 O O B ARG A 1 102 ? -2.578 19.531 0.388 0.41 34.75 344 ARG B O 1
ATOM 3449 N N A VAL A 1 103 ? -3.740 20.683 1.142 0.59 39.16 345 VAL B N 1
ATOM 3450 N N B VAL A 1 103 ? -3.967 20.968 1.422 0.41 24.98 345 VAL B N 1
ATOM 3451 C CA A VAL A 1 103 ? -4.335 19.656 1.998 0.59 27.10 345 VAL B CA 1
ATOM 3452 C CA B VAL A 1 103 ? -4.528 19.935 2.294 0.41 30.57 345 VAL B CA 1
ATOM 3453 C C A VAL A 1 103 ? -5.587 19.023 1.388 0.59 34.04 345 VAL B C 1
ATOM 3454 C C B VAL A 1 103 ? -5.761 19.260 1.695 0.41 34.83 345 VAL B C 1
ATOM 3455 O O A VAL A 1 103 ? -5.939 17.893 1.752 0.59 27.50 345 VAL B O 1
ATOM 3456 O O B VAL A 1 103 ? -6.107 18.146 2.112 0.41 51.28 345 VAL B O 1
ATOM 3481 N N A LYS A 1 104 ? -6.254 19.704 0.461 0.59 29.40 346 LYS B N 1
ATOM 3482 N N B LYS A 1 104 ? -6.426 19.896 0.734 0.41 41.84 346 LYS B N 1
ATOM 3483 C CA A LYS A 1 104 ? -7.504 19.226 -0.135 0.59 35.40 346 LYS B CA 1
ATOM 3484 C CA B LYS A 1 104 ? -7.667 19.386 0.146 0.41 34.84 346 LYS B CA 1
ATOM 3485 C C A LYS A 1 104 ? -7.450 19.548 -1.620 0.59 27.47 346 LYS B C 1
ATOM 3486 C C B LYS A 1 104 ? -7.612 19.650 -1.353 0.41 25.95 346 LYS B C 1
ATOM 3487 O O A LYS A 1 104 ? -7.976 20.573 -2.066 0.59 21.38 346 LYS B O 1
ATOM 3488 O O B LYS A 1 104 ? -8.190 20.621 -1.852 0.41 31.21 346 LYS B O 1
ATOM 3525 N N A PRO A 1 105 ? -6.791 18.703 -2.419 0.59 22.08 347 PRO B N 1
ATOM 3526 N N B PRO A 1 105 ? -6.897 18.808 -2.107 0.41 28.48 347 PRO B N 1
ATOM 3527 C CA A PRO A 1 105 ? -6.531 19.083 -3.818 0.59 23.42 347 PRO B CA 1
ATOM 3528 C CA B PRO A 1 105 ? -6.650 19.133 -3.523 0.41 21.46 347 PRO B CA 1
ATOM 3529 C C A PRO A 1 105 ? -7.776 19.421 -4.605 0.59 21.31 347 PRO B C 1
ATOM 3530 C C B PRO A 1 105 ? -7.915 19.373 -4.331 0.41 24.60 347 PRO B C 1
ATOM 3531 O O A PRO A 1 105 ? -7.729 20.321 -5.453 0.59 30.89 347 PRO B O 1
ATOM 3532 O O B PRO A 1 105 ? -7.918 20.246 -5.210 0.41 19.43 347 PRO B O 1
ATOM 3553 N N A GLU A 1 106 ? -8.890 18.737 -4.354 0.59 38.75 348 GLU B N 1
ATOM 3554 N N B GLU A 1 106 ? -8.994 18.641 -4.043 0.41 21.72 348 GLU B N 1
ATOM 3555 C CA A GLU A 1 106 ? -10.098 19.016 -5.112 0.59 21.51 348 GLU B CA 1
ATOM 3556 C CA B GLU A 1 106 ? -10.239 18.809 -4.784 0.41 51.14 348 GLU B CA 1
ATOM 3557 C C A GLU A 1 106 ? -10.587 20.443 -4.910 0.59 30.03 348 GLU B C 1
ATOM 3558 C C B GLU A 1 106 ? -10.798 20.220 -4.651 0.41 30.81 348 GLU B C 1
ATOM 3559 O O A GLU A 1 106 ? -11.396 20.923 -5.711 0.59 23.52 348 GLU B O 1
ATOM 3560 O O B GLU A 1 106 ? -11.534 20.678 -5.534 0.41 25.56 348 GLU B O 1
ATOM 3583 N N A SER A 1 107 ? -10.120 21.139 -3.864 0.59 27.66 349 SER B N 1
ATOM 3584 N N B SER A 1 107 ? -10.480 20.924 -3.557 0.41 25.25 349 SER B N 1
ATOM 3585 C CA A SER A 1 107 ? -10.522 22.523 -3.672 0.59 20.32 349 SER B CA 1
ATOM 3586 C CA B SER A 1 107 ? -10.997 22.272 -3.375 0.41 34.45 349 SER B CA 1
ATOM 3587 C C A SER A 1 107 ? -9.932 23.439 -4.736 0.59 24.94 349 SER B C 1
ATOM 3588 C C B SER A 1 107 ? -10.523 23.229 -4.464 0.41 19.37 349 SER B C 1
ATOM 3589 O O A SER A 1 107 ? -10.327 24.608 -4.817 0.59 21.50 349 SER B O 1
ATOM 3590 O O B SER A 1 107 ? -11.113 24.305 -4.614 0.41 22.49 349 SER B O 1
ATOM 3605 N N A ALA A 1 108 ? -9.013 22.937 -5.563 0.59 27.97 350 ALA B N 1
ATOM 3606 N N B ALA A 1 108 ? -9.495 22.865 -5.239 0.41 18.45 350 ALA B N 1
ATOM 3607 C CA A ALA A 1 108 ? -8.507 23.735 -6.674 0.59 17.82 350 ALA B CA 1
ATOM 3608 C CA B ALA A 1 108 ? -9.092 23.690 -6.374 0.41 20.29 350 ALA B CA 1
ATOM 3609 C C A ALA A 1 108 ? -9.565 23.978 -7.739 0.59 27.78 350 ALA B C 1
ATOM 3610 C C B ALA A 1 108 ? -10.179 23.794 -7.436 0.41 17.70 350 ALA B C 1
ATOM 3611 O O A ALA A 1 108 ? -9.451 24.953 -8.489 0.59 21.41 350 ALA B O 1
ATOM 3612 O O B ALA A 1 108 ? -10.174 24.750 -8.218 0.41 19.93 350 ALA B O 1
ATOM 3625 N N A LEU A 1 109 ? -10.582 23.110 -7.835 0.59 20.27 351 LEU B N 1
ATOM 3626 N N B LEU A 1 109 ? -11.103 22.824 -7.501 0.41 22.63 351 LEU B N 1
ATOM 3627 C CA A LEU A 1 109 ? -11.605 23.288 -8.865 0.59 24.14 351 LEU B CA 1
ATOM 3628 C CA B LEU A 1 109 ? -12.147 22.894 -8.538 0.41 19.75 351 LEU B CA 1
ATOM 3629 C C A LEU A 1 109 ? -12.418 24.553 -8.624 0.59 19.10 351 LEU B C 1
ATOM 3630 C C B LEU A 1 109 ? -13.073 24.076 -8.289 0.41 22.02 351 LEU B C 1
ATOM 3631 O O A LEU A 1 109 ? -12.394 25.451 -9.486 0.59 21.32 351 LEU B O 1
ATOM 3632 O O B LEU A 1 109 ? -13.173 24.956 -9.167 0.41 23.59 351 LEU B O 1
ATOM 3663 N N A PRO A 1 110 ? -13.118 24.717 -7.491 0.59 22.77 352 PRO B N 1
ATOM 3664 N N B PRO A 1 110 ? -13.763 24.189 -7.148 0.41 22.16 352 PRO B N 1
ATOM 3665 C CA A PRO A 1 110 ? -13.827 25.992 -7.277 0.59 30.50 352 PRO B CA 1
ATOM 3666 C CA B PRO A 1 110 ? -14.556 25.409 -6.891 0.41 35.79 352 PRO B CA 1
ATOM 3667 C C A PRO A 1 110 ? -12.903 27.194 -7.323 0.59 24.57 352 PRO B C 1
ATOM 3668 C C B PRO A 1 110 ? -13.741 26.690 -6.931 0.41 41.93 352 PRO B C 1
ATOM 3669 O O A PRO A 1 110 ? -13.289 28.248 -7.841 0.59 22.76 352 PRO B O 1
ATOM 3670 O O B PRO A 1 110 ? -14.220 27.710 -7.447 0.41 20.06 352 PRO B O 1
ATOM 3691 N N A LEU A 1 111 ? -11.685 27.067 -6.788 0.59 31.91 353 LEU B N 1
ATOM 3692 N N B LEU A 1 111 ? -12.527 26.672 -6.376 0.41 25.17 353 LEU B N 1
ATOM 3693 C CA A LEU A 1 111 ? -10.780 28.212 -6.742 0.59 26.11 353 LEU B CA 1
ATOM 3694 C CA B LEU A 1 111 ? -11.716 27.883 -6.345 0.41 32.77 353 LEU B CA 1
ATOM 3695 C C A LEU A 1 111 ? -10.322 28.594 -8.139 0.59 19.71 353 LEU B C 1
ATOM 3696 C C B LEU A 1 111 ? -11.362 28.333 -7.755 0.41 17.28 353 LEU B C 1
ATOM 3697 O O A LEU A 1 111 ? -10.239 29.780 -8.475 0.59 19.78 353 LEU B O 1
ATOM 3698 O O B LEU A 1 111 ? -11.363 29.533 -8.050 0.41 17.44 353 LEU B O 1
ATOM 3729 N N A GLY A 1 112 ? -10.027 27.598 -8.971 0.59 17.44 354 GLY B N 1
ATOM 3730 N N B GLY A 1 112 ? -11.079 27.385 -8.648 0.41 17.42 354 GLY B N 1
ATOM 3731 C CA A GLY A 1 112 ? -9.680 27.887 -10.348 0.59 16.08 354 GLY B CA 1
ATOM 3732 C CA B GLY A 1 112 ? -10.719 27.754 -10.008 0.41 16.50 354 GLY B CA 1
ATOM 3733 C C A GLY A 1 112 ? -10.816 28.552 -11.096 0.59 16.69 354 GLY B C 1
ATOM 3734 C C B GLY A 1 112 ? -11.901 28.271 -10.804 0.41 17.49 354 GLY B C 1
ATOM 3735 O O A GLY A 1 112 ? -10.593 29.472 -11.888 0.59 20.40 354 GLY B O 1
ATOM 3736 O O B GLY A 1 112 ? -11.756 29.176 -11.635 0.41 21.17 354 GLY B O 1
ATOM 3743 N N A LYS A 1 113 ? -12.047 28.083 -10.881 0.59 31.69 355 LYS B N 1
ATOM 3744 N N B LYS A 1 113 ? -13.088 27.709 -10.571 0.41 18.75 355 LYS B N 1
ATOM 3745 C CA A LYS A 1 113 ? -13.193 28.713 -11.530 0.59 22.64 355 LYS B CA 1
ATOM 3746 C CA B LYS A 1 113 ? -14.288 28.259 -11.190 0.41 20.19 355 LYS B CA 1
ATOM 3747 C C A LYS A 1 113 ? -13.293 30.174 -11.125 0.59 35.38 355 LYS B C 1
ATOM 3748 C C B LYS A 1 113 ? -14.488 29.706 -10.769 0.41 30.70 355 LYS B C 1
ATOM 3749 O O A LYS A 1 113 ? -13.513 31.056 -11.963 0.59 21.08 355 LYS B O 1
ATOM 3750 O O B LYS A 1 113 ? -14.746 30.579 -11.604 0.41 22.20 355 LYS B O 1
ATOM 3787 N N A LEU A 1 114 ? -13.127 30.448 -9.832 0.59 17.93 356 LEU B N 1
ATOM 3788 N N B LEU A 1 114 ? -14.368 29.978 -9.467 0.41 19.47 356 LEU B N 1
ATOM 3789 C CA A LEU A 1 114 ? -13.208 31.824 -9.353 0.59 19.11 356 LEU B CA 1
ATOM 3790 C CA B LEU A 1 114 ? -14.531 31.341 -8.977 0.41 19.45 356 LEU B CA 1
ATOM 3791 C C A LEU A 1 114 ? -12.104 32.675 -9.960 0.59 26.18 356 LEU B C 1
ATOM 3792 C C B LEU A 1 114 ? -13.464 32.253 -9.552 0.41 18.51 356 LEU B C 1
ATOM 3793 O O A LEU A 1 114 ? -12.338 33.817 -10.372 0.59 19.41 356 LEU B O 1
ATOM 3794 O O B LEU A 1 114 ? -13.746 33.397 -9.934 0.41 20.60 356 LEU B O 1
ATOM 3825 N N A THR A 1 115 ? -10.883 32.150 -9.978 0.59 27.64 357 THR B N 1
ATOM 3826 N N B THR A 1 115 ? -12.225 31.766 -9.605 0.41 19.62 357 THR B N 1
ATOM 3827 C CA A THR A 1 115 ? -9.747 32.906 -10.490 0.59 20.66 357 THR B CA 1
ATOM 3828 C CA B THR A 1 115 ? -11.126 32.600 -10.062 0.41 15.89 357 THR B CA 1
ATOM 3829 C C A THR A 1 115 ? -9.905 33.180 -11.981 0.59 23.75 357 THR B C 1
ATOM 3830 C C B THR A 1 115 ? -11.253 32.905 -11.544 0.4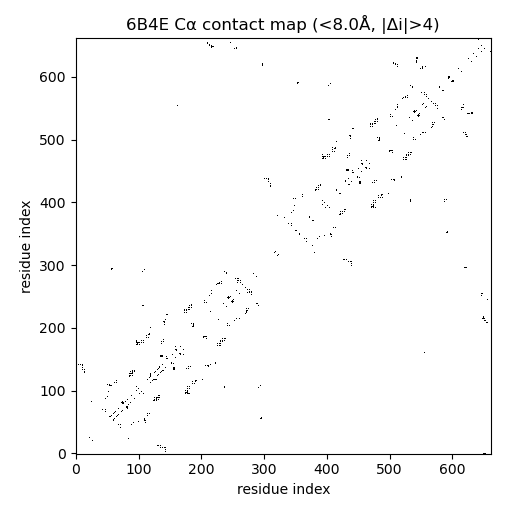1 19.36 357 THR B C 1
ATOM 3831 O O A THR A 1 115 ? -9.701 34.309 -12.438 0.59 22.10 357 THR B O 1
ATOM 3832 O O B THR A 1 115 ? -11.045 34.047 -11.963 0.41 18.82 357 THR B O 1
ATOM 3853 N N A LEU A 1 116 ? -10.289 32.162 -12.757 0.59 19.01 358 LEU B N 1
ATOM 3854 N N B LEU A 1 116 ? -11.585 31.898 -12.355 0.41 24.64 358 LEU B N 1
ATOM 3855 C CA A LEU A 1 116 ? -10.506 32.375 -14.184 0.59 20.66 358 LEU B CA 1
ATOM 3856 C CA B LEU A 1 116 ? -11.785 32.155 -13.775 0.41 22.95 358 LEU B CA 1
ATOM 3857 C C A LEU A 1 116 ? -11.539 33.469 -14.423 0.59 30.35 358 LEU B C 1
ATOM 3858 C C B LEU A 1 116 ? -12.893 33.178 -13.993 0.41 20.72 358 LEU B C 1
ATOM 3859 O O A LEU A 1 116 ? -11.366 34.305 -15.316 0.59 20.66 358 LEU B O 1
ATOM 3860 O O B LEU A 1 116 ? -12.753 34.086 -14.818 0.41 25.79 358 LEU B O 1
ATOM 3891 N N A TYR A 1 117 ? -12.623 33.476 -13.642 0.59 31.08 359 TYR B N 1
ATOM 3892 N N B TYR A 1 117 ? -14.002 33.049 -13.261 0.41 20.01 359 TYR B N 1
ATOM 3893 C CA A TYR A 1 117 ? -13.625 34.530 -13.779 0.59 29.63 359 TYR B CA 1
ATOM 3894 C CA B TYR A 1 117 ? -15.083 34.030 -13.354 0.41 21.40 359 TYR B CA 1
ATOM 3895 C C A TYR A 1 117 ? -13.017 35.895 -13.492 0.59 26.37 359 TYR B C 1
ATOM 3896 C C B TYR A 1 117 ? -14.580 35.440 -13.051 0.41 32.43 359 TYR B C 1
ATOM 3897 O O A TYR A 1 117 ? -13.217 36.848 -14.249 0.59 20.64 359 TYR B O 1
ATOM 3898 O O B TYR A 1 117 ? -14.901 36.401 -13.766 0.41 28.33 359 TYR B O 1
ATOM 3933 N N A LEU A 1 118 ? -12.264 36.010 -12.398 0.59 19.77 360 LEU B N 1
ATOM 3934 N N B LEU A 1 118 ? -13.814 35.591 -11.970 0.41 23.89 360 LEU B N 1
ATOM 3935 C CA A LEU A 1 118 ? -11.650 37.298 -12.081 0.59 35.97 360 LEU B CA 1
ATOM 3936 C CA B LEU A 1 118 ? -13.278 36.908 -11.637 0.41 19.45 360 LEU B CA 1
ATOM 3937 C C A LEU A 1 118 ? -10.642 37.710 -13.148 0.59 21.00 360 LEU B C 1
ATOM 3938 C C B LEU A 1 118 ? -12.283 37.375 -12.687 0.41 18.21 360 LEU B C 1
ATOM 3939 O O A LEU A 1 118 ? -10.457 38.907 -13.404 0.59 21.07 360 LEU B O 1
ATOM 3940 O O B LEU A 1 118 ? -12.142 38.581 -12.919 0.41 18.93 360 LEU B O 1
ATOM 3971 N N A LEU A 1 119 ? -10.011 36.739 -13.810 0.59 28.57 361 LEU B N 1
ATOM 3972 N N B LEU A 1 119 ? -11.598 36.434 -13.336 0.41 23.17 361 LEU B N 1
ATOM 3973 C CA A LEU A 1 119 ? -8.964 37.062 -14.770 0.59 23.10 361 LEU B CA 1
ATOM 3974 C CA B LEU A 1 119 ? -10.536 36.794 -14.262 0.41 20.26 361 LEU B CA 1
ATOM 3975 C C A LEU A 1 119 ? -9.521 37.698 -16.034 0.59 31.25 361 LEU B C 1
ATOM 3976 C C B LEU A 1 119 ? -11.086 37.455 -15.519 0.41 27.68 361 LEU B C 1
ATOM 3977 O O A LEU A 1 119 ? -8.807 38.456 -16.695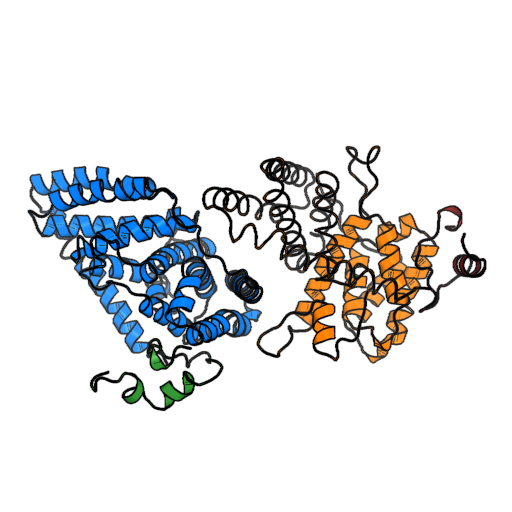 0.59 22.52 361 LEU B O 1
ATOM 3978 O O B LEU A 1 119 ? -10.391 38.261 -16.142 0.41 27.05 361 LEU B O 1
ATOM 4009 N N A VAL A 1 120 ? -10.764 37.386 -16.403 0.59 29.21 362 VAL B N 1
ATOM 4010 N N B VAL A 1 120 ? -12.316 37.129 -15.914 0.41 24.12 362 VAL B N 1
ATOM 4011 C CA A VAL A 1 120 ? -11.376 38.004 -17.579 0.59 37.22 362 VAL B CA 1
ATOM 4012 C CA B VAL A 1 120 ? -12.925 37.781 -17.069 0.41 39.57 362 VAL B CA 1
ATOM 4013 C C A VAL A 1 120 ? -12.185 39.246 -17.203 0.59 40.30 362 VAL B C 1
ATOM 4014 C C B VAL A 1 120 ? -14.002 38.782 -16.667 0.41 36.92 362 VAL B C 1
ATOM 4015 O O A VAL A 1 120 ? -12.245 40.206 -17.982 0.59 27.17 362 VAL B O 1
ATOM 4016 O O B VAL A 1 120 ? -14.276 39.719 -17.434 0.41 37.24 362 VAL B O 1
ATOM 4041 N N A GLN A 1 121 ? -12.801 39.267 -16.019 0.59 33.29 363 GLN B N 1
ATOM 4042 N N B GLN A 1 121 ? -14.590 38.644 -15.479 0.41 23.06 363 GLN B N 1
ATOM 4043 C CA A GLN A 1 121 ? -13.512 40.474 -15.593 0.59 36.25 363 GLN B CA 1
ATOM 4044 C CA B GLN A 1 121 ? -15.426 39.721 -14.963 0.41 24.63 363 GLN B CA 1
ATOM 4045 C C A GLN A 1 121 ? -12.550 41.630 -15.358 0.59 26.91 363 GLN B C 1
ATOM 4046 C C B GLN A 1 121 ? -14.604 40.977 -14.699 0.41 27.88 363 GLN B C 1
ATOM 4047 O O A GLN A 1 121 ? -12.893 42.789 -15.628 0.59 24.53 363 GLN B O 1
ATOM 4048 O O B GLN A 1 121 ? -15.100 42.095 -14.892 0.41 24.35 363 GLN B O 1
ATOM 4075 N N A PHE A 1 122 ? -11.348 41.329 -14.865 0.59 25.91 364 PHE B N 1
ATOM 4076 N N B PHE A 1 122 ? -13.352 40.812 -14.282 0.41 30.85 364 PHE B N 1
ATOM 4077 C CA A PHE A 1 122 ? -10.345 42.325 -14.489 0.59 25.87 364 PHE B CA 1
ATOM 4078 C CA B PHE A 1 122 ? -12.446 41.922 -13.987 0.41 26.46 364 PHE B CA 1
ATOM 4079 C C A PHE A 1 122 ? -9.016 41.913 -15.115 0.59 25.46 364 PHE B C 1
ATOM 4080 C C B PHE A 1 122 ? -11.118 41.659 -14.680 0.41 35.71 364 PHE B C 1
ATOM 4081 O O A PHE A 1 122 ? -8.140 41.367 -14.430 0.59 31.85 364 PHE B O 1
ATOM 4082 O O B PHE A 1 122 ? -10.125 41.304 -14.033 0.41 25.33 364 PHE B O 1
ATOM 4115 N N A PRO A 1 123 ? -8.828 42.163 -16.415 0.59 25.86 365 PRO B N 1
ATOM 4116 N N B PRO A 1 123 ? -11.070 41.834 -16.009 0.41 26.24 365 PRO B N 1
ATOM 4117 C CA A PRO A 1 123 ? -7.664 41.586 -17.110 0.59 31.03 365 PRO B CA 1
ATOM 4118 C CA B PRO A 1 123 ? -9.889 41.399 -16.779 0.41 25.92 365 PRO B CA 1
ATOM 4119 C C A PRO A 1 123 ? -6.314 42.194 -16.728 0.59 25.73 365 PRO B C 1
ATOM 4120 C C B PRO A 1 123 ? -8.581 42.020 -16.335 0.41 36.95 365 PRO B C 1
ATOM 4121 O O A PRO A 1 123 ? -5.278 41.641 -17.129 0.59 25.59 365 PRO B O 1
ATOM 4122 O O B PRO A 1 123 ? -7.522 41.450 -16.622 0.41 25.39 365 PRO B O 1
ATOM 4143 N N A GLU A 1 124 ? -6.266 43.305 -15.986 0.59 26.18 366 GLU B N 1
ATOM 4144 N N B GLU A 1 124 ? -8.609 43.167 -15.656 0.41 26.13 366 GLU B N 1
ATOM 4145 C CA A GLU A 1 124 ? -4.984 43.706 -15.423 0.59 41.62 366 GLU B CA 1
ATOM 4146 C CA B GLU A 1 124 ? -7.377 43.749 -15.138 0.41 26.26 366 GLU B CA 1
ATOM 4147 C C A GLU A 1 124 ? -4.448 42.647 -14.469 0.59 34.48 366 GLU B C 1
ATOM 4148 C C B GLU A 1 124 ? -6.672 42.805 -14.171 0.41 37.88 366 GLU B C 1
ATOM 4149 O O A GLU A 1 124 ? -3.242 42.609 -14.208 0.59 32.28 366 GLU B O 1
ATOM 4150 O O B GLU A 1 124 ? -5.455 42.907 -13.989 0.41 26.95 366 GLU B O 1
ATOM 4173 N N A LEU A 1 125 ? -5.321 41.780 -13.958 0.59 24.92 367 LEU B N 1
ATOM 4174 N N B LEU A 1 125 ? -7.414 41.879 -13.562 0.41 24.98 367 LEU B N 1
ATOM 4175 C CA A LEU A 1 125 ? -4.913 40.717 -13.050 0.59 24.25 367 LEU B CA 1
ATOM 4176 C CA B LEU A 1 125 ? -6.838 40.890 -12.657 0.41 25.70 367 LEU B CA 1
ATOM 4177 C C A LEU A 1 125 ? -4.055 39.660 -13.735 0.59 23.79 367 LEU B C 1
ATOM 4178 C C B LEU A 1 125 ? -5.906 39.912 -13.367 0.41 35.03 367 LEU B C 1
ATOM 4179 O O A LEU A 1 125 ? -3.276 38.979 -13.060 0.59 24.25 367 LEU B O 1
ATOM 4180 O O B LEU A 1 125 ? -5.018 39.351 -12.723 0.41 23.54 367 LEU B O 1
ATOM 4211 N N A GLN A 1 126 ? -4.169 39.510 -15.056 0.59 30.35 368 GLN B N 1
ATOM 4212 N N B GLN A 1 126 ? -6.079 39.705 -14.673 0.41 23.96 368 GLN B N 1
ATOM 4213 C CA A GLN A 1 126 ? -3.500 38.407 -15.741 0.59 26.16 368 GLN B CA 1
ATOM 4214 C CA B GLN A 1 126 ? -5.390 38.620 -15.372 0.41 23.60 368 GLN B CA 1
ATOM 4215 C C A GLN A 1 126 ? -1.985 38.488 -15.587 0.59 26.77 368 GLN B C 1
ATOM 4216 C C B GLN A 1 126 ? -3.873 38.709 -15.236 0.41 23.59 368 GLN B C 1
ATOM 4217 O O A GLN A 1 126 ? -1.335 37.502 -15.235 0.59 24.50 368 GLN B O 1
ATOM 4218 O O B GLN A 1 126 ? -3.223 37.751 -14.806 0.41 23.09 368 GLN B O 1
ATOM 4245 N N A GLU A 1 127 ? -1.398 39.659 -15.847 0.59 26.07 369 GLU B N 1
ATOM 4246 N N B GLU A 1 127 ? -3.276 39.841 -15.623 0.41 33.29 369 GLU B N 1
ATOM 4247 C CA A GLU A 1 127 ? 0.056 39.759 -15.754 0.59 31.70 369 GLU B CA 1
ATOM 4248 C CA B GLU A 1 127 ? -1.819 39.917 -15.546 0.41 29.47 369 GLU B CA 1
ATOM 4249 C C A GLU A 1 127 ? 0.513 39.713 -14.304 0.59 38.81 369 GLU B C 1
ATOM 4250 C C B GLU A 1 127 ? -1.328 40.086 -14.110 0.41 34.16 369 GLU B C 1
ATOM 4251 O O A GLU A 1 127 ? 1.567 39.144 -13.998 0.59 34.41 369 GLU B O 1
ATOM 4252 O O B GLU A 1 127 ? -0.185 39.721 -13.815 0.41 26.80 369 GLU B O 1
ATOM 4275 N N A LEU A 1 128 ? -0.263 40.315 -13.398 0.59 34.23 370 LEU B N 1
ATOM 4276 N N B LEU A 1 128 ? -2.170 40.592 -13.203 0.41 24.58 370 LEU B N 1
ATOM 4277 C CA A LEU A 1 128 ? 0.077 40.270 -11.982 0.59 28.02 370 LEU B CA 1
ATOM 4278 C CA B LEU A 1 128 ? -1.815 40.579 -11.788 0.41 24.66 370 LEU B CA 1
ATOM 4279 C C A LEU A 1 128 ? 0.035 38.844 -11.461 0.59 24.09 370 LEU B C 1
ATOM 4280 C C B LEU A 1 128 ? -1.744 39.152 -11.266 0.41 23.80 370 LEU B C 1
ATOM 4281 O O A LEU A 1 128 ? 0.915 38.424 -10.702 0.59 24.21 370 LEU B O 1
ATOM 4282 O O B LEU A 1 128 ? -0.847 38.811 -10.486 0.41 23.90 370 LEU B O 1
ATOM 4313 N N A PHE A 1 129 ? -0.981 38.087 -11.874 0.59 23.32 371 PHE B N 1
ATOM 4314 N N B PHE A 1 129 ? -2.683 38.308 -11.699 0.41 23.15 371 PHE B N 1
ATOM 4315 C CA A PHE A 1 129 ? -1.147 36.711 -11.429 0.59 22.59 371 PHE B CA 1
ATOM 4316 C CA B PHE A 1 129 ? -2.770 36.939 -11.209 0.41 22.52 371 PHE B CA 1
ATOM 4317 C C A PHE A 1 129 ? -0.071 35.813 -12.018 0.59 27.20 371 PHE B C 1
ATOM 4318 C C B PHE A 1 129 ? -1.656 36.077 -11.788 0.41 25.11 371 PHE B C 1
ATOM 4319 O O A PHE A 1 129 ? 0.549 35.019 -11.302 0.59 22.15 371 PHE B O 1
ATOM 4320 O O B PHE A 1 129 ? -1.040 35.280 -11.071 0.41 22.00 371 PHE B O 1
ATOM 4353 N N A MET A 1 130 ? 0.167 35.924 -13.326 0.59 26.35 372 MET B N 1
ATOM 4354 N N B MET A 1 130 ? -1.374 36.228 -13.082 0.41 26.55 372 MET B N 1
ATOM 4355 C CA A MET A 1 130 ? 1.162 35.071 -13.962 0.59 30.39 372 MET B CA 1
ATOM 4356 C CA B MET A 1 130 ? -0.319 35.431 -13.697 0.41 33.79 372 MET B CA 1
ATOM 4357 C C A MET A 1 130 ? 2.559 35.389 -13.448 0.59 25.36 372 MET B C 1
ATOM 4358 C C B MET A 1 130 ? 1.046 35.789 -13.120 0.41 22.68 372 MET B C 1
ATOM 4359 O O A MET A 1 130 ? 3.381 34.486 -13.266 0.59 22.94 372 MET B O 1
ATOM 4360 O O B MET A 1 130 ? 1.843 34.906 -12.786 0.41 27.17 372 MET B O 1
ATOM 4387 N N A ALA A 1 131 ? 2.846 36.662 -13.176 0.59 23.86 373 ALA B N 1
ATOM 4388 N N B ALA A 1 131 ? 1.341 37.082 -13.009 0.41 23.47 373 ALA B N 1
ATOM 4389 C CA A ALA A 1 131 ? 4.146 36.998 -12.611 0.59 36.71 373 ALA B CA 1
ATOM 4390 C CA B ALA A 1 131 ? 2.590 37.498 -12.382 0.41 34.69 373 ALA B CA 1
ATOM 4391 C C A ALA A 1 131 ? 4.322 36.339 -11.253 0.59 26.48 373 ALA B C 1
ATOM 4392 C C B ALA A 1 131 ? 2.750 36.854 -11.012 0.41 31.24 373 ALA B C 1
ATOM 4393 O O A ALA A 1 131 ? 5.388 35.792 -10.951 0.59 27.10 373 ALA B O 1
ATOM 4394 O O B ALA A 1 131 ? 3.829 36.366 -10.666 0.41 24.18 373 ALA B O 1
ATOM 4407 N N A ARG A 1 132 ? 3.272 36.348 -10.438 0.59 38.10 374 ARG B N 1
ATOM 4408 N N B ARG A 1 132 ? 1.676 36.817 -10.228 0.41 23.54 374 ARG B N 1
ATOM 4409 C CA A ARG A 1 132 ? 3.352 35.740 -9.118 0.59 31.33 374 ARG B CA 1
ATOM 4410 C CA B ARG A 1 132 ? 1.775 36.236 -8.897 0.41 29.79 374 ARG B CA 1
ATOM 4411 C C A ARG A 1 132 ? 3.491 34.224 -9.214 0.59 29.93 374 ARG B C 1
ATOM 4412 C C B ARG A 1 132 ? 2.031 34.736 -8.980 0.41 22.75 374 ARG B C 1
ATOM 4413 O O A ARG A 1 132 ? 4.239 33.617 -8.440 0.59 23.16 374 ARG B O 1
ATOM 4414 O O B ARG A 1 132 ? 2.840 34.198 -8.217 0.41 27.04 374 ARG B O 1
ATOM 4455 N N A LEU A 1 133 ? 2.777 33.594 -10.154 0.59 23.74 375 LEU B N 1
ATOM 4456 N N B LEU A 1 133 ? 1.367 34.052 -9.916 0.41 22.06 375 LEU B N 1
ATOM 4457 C CA A LEU A 1 133 ? 2.900 32.148 -10.357 0.59 26.37 375 LEU B CA 1
ATOM 4458 C CA B LEU A 1 133 ? 1.548 32.610 -10.069 0.41 21.52 375 LEU B CA 1
ATOM 4459 C C A LEU A 1 133 ? 4.316 31.761 -10.772 0.59 26.92 375 LEU B C 1
ATOM 4460 C C B LEU A 1 133 ? 2.975 32.273 -10.483 0.41 24.58 375 LEU B C 1
ATOM 4461 O O A LEU A 1 133 ? 4.880 30.790 -10.259 0.59 25.88 375 LEU B O 1
ATOM 4462 O O B LEU A 1 133 ? 3.616 31.395 -9.896 0.41 21.66 375 LEU B O 1
ATOM 4493 N N A VAL A 1 134 ? 4.897 32.491 -11.726 0.59 29.88 376 VAL B N 1
ATOM 4494 N N B VAL A 1 134 ? 3.483 32.954 -11.510 0.41 26.54 376 VAL B N 1
ATOM 4495 C CA A VAL A 1 134 ? 6.221 32.131 -12.234 0.59 22.98 376 VAL B CA 1
ATOM 4496 C CA B VAL A 1 134 ? 4.829 32.677 -12.003 0.41 22.54 376 VAL B CA 1
ATOM 4497 C C A VAL A 1 134 ? 7.282 32.336 -11.154 0.59 23.69 376 VAL B C 1
ATOM 4498 C C B VAL A 1 134 ? 5.857 32.920 -10.903 0.41 40.57 376 VAL B C 1
ATOM 4499 O O A VAL A 1 134 ? 8.133 31.469 -10.925 0.59 30.21 376 VAL B O 1
ATOM 4500 O O B VAL A 1 134 ? 6.726 32.077 -10.643 0.41 23.25 376 VAL B O 1
ATOM 4525 N N A LYS A 1 135 ? 7.224 33.465 -10.451 0.59 24.37 377 LYS B N 1
ATOM 4526 N N B LYS A 1 135 ? 5.767 34.072 -10.237 0.41 33.84 377 LYS B N 1
ATOM 4527 C CA A LYS A 1 135 ? 8.183 33.721 -9.382 0.59 40.60 377 LYS B CA 1
ATOM 4528 C CA B LYS A 1 135 ? 6.718 34.397 -9.178 0.41 52.04 377 LYS B CA 1
ATOM 4529 C C A LYS A 1 135 ? 8.127 32.631 -8.321 0.59 35.11 377 LYS B C 1
ATOM 4530 C C B LYS A 1 135 ? 6.753 33.306 -8.118 0.41 47.18 377 LYS B C 1
ATOM 4531 O O A LYS A 1 135 ? 9.165 32.132 -7.866 0.59 30.80 377 LYS B O 1
ATOM 4532 O O B LYS A 1 135 ? 7.831 32.888 -7.679 0.41 34.68 377 LYS B O 1
ATOM 4569 N N A LYS A 1 136 ? 6.921 32.261 -7.897 0.59 40.62 378 LYS B N 1
ATOM 4570 N N B LYS A 1 136 ? 5.586 32.824 -7.706 0.41 32.00 378 LYS B N 1
ATOM 4571 C CA A LYS A 1 136 ? 6.799 31.313 -6.802 0.59 29.33 378 LYS B CA 1
ATOM 4572 C CA B LYS A 1 136 ? 5.504 31.880 -6.605 0.41 50.81 378 LYS B CA 1
ATOM 4573 C C A LYS A 1 136 ? 6.904 29.881 -7.287 0.59 24.92 378 LYS B C 1
ATOM 4574 C C B LYS A 1 136 ? 5.668 30.437 -7.060 0.41 22.74 378 LYS B C 1
ATOM 4575 O O A LYS A 1 136 ? 7.328 29.008 -6.526 0.59 24.56 378 LYS B O 1
ATOM 4576 O O B LYS A 1 136 ? 5.997 29.578 -6.237 0.41 22.86 378 LYS B O 1
ATOM 4613 N N A CYS A 1 137 ? 6.561 29.631 -8.545 0.59 27.29 379 CYS B N 1
ATOM 4614 N N B CYS A 1 137 ? 5.470 30.152 -8.345 0.41 24.70 379 CYS B N 1
ATOM 4615 C CA A CYS A 1 137 ? 6.481 28.270 -9.074 0.59 23.17 379 CYS B CA 1
ATOM 4616 C CA B CYS A 1 137 ? 5.498 28.779 -8.856 0.41 33.16 379 CYS B CA 1
ATOM 4617 C C A CYS A 1 137 ? 6.878 28.289 -10.539 0.59 22.53 379 CYS B C 1
ATOM 4618 C C B CYS A 1 137 ? 5.869 28.822 -10.323 0.41 26.10 379 CYS B C 1
ATOM 4619 O O A CYS A 1 137 ? 6.026 28.243 -11.433 0.59 23.72 379 CYS B O 1
ATOM 4620 O O B CYS A 1 137 ? 5.005 28.775 -11.203 0.41 25.73 379 CYS B O 1
ATOM 4635 N N A PRO A 1 138 ? 8.180 28.343 -10.829 0.59 29.90 380 PRO B N 1
ATOM 4636 N N B PRO A 1 138 ? 7.162 28.923 -10.630 0.41 24.32 380 PRO B N 1
ATOM 4637 C CA A PRO A 1 138 ? 8.620 28.471 -12.231 0.59 32.62 380 PRO B CA 1
ATOM 4638 C CA B PRO A 1 138 ? 7.578 29.071 -12.035 0.41 47.06 380 PRO B CA 1
ATOM 4639 C C A PRO A 1 138 ? 8.257 27.278 -13.098 0.59 31.88 380 PRO B C 1
ATOM 4640 C C B PRO A 1 138 ? 7.172 27.909 -12.921 0.41 33.46 380 PRO B C 1
ATOM 4641 O O A PRO A 1 138 ? 8.406 27.357 -14.324 0.59 29.13 380 PRO B O 1
ATOM 4642 O O B PRO A 1 138 ? 7.238 28.034 -14.152 0.41 34.00 380 PRO B O 1
ATOM 4663 N N A PHE A 1 139 ? 7.789 26.180 -12.506 0.59 21.73 381 PHE B N 1
ATOM 4664 N N B PHE A 1 139 ? 6.752 26.787 -12.342 0.41 23.91 381 PHE B N 1
ATOM 4665 C CA A PHE A 1 139 ? 7.340 25.046 -13.294 0.59 21.51 381 PHE B CA 1
ATOM 4666 C CA B PHE A 1 139 ? 6.375 25.631 -13.141 0.41 36.08 381 PHE B CA 1
ATOM 4667 C C A PHE A 1 139 ? 6.152 25.395 -14.172 0.59 22.12 381 PHE B C 1
ATOM 4668 C C B PHE A 1 139 ? 5.139 25.900 -13.990 0.41 29.86 381 PHE B C 1
ATOM 4669 O O A PHE A 1 139 ? 5.898 24.683 -15.142 0.59 21.87 381 PHE B O 1
ATOM 4670 O O B PHE A 1 139 ? 4.889 25.162 -14.946 0.41 26.76 381 PHE B O 1
ATOM 4703 N N A VAL A 1 140 ? 5.420 26.469 -13.858 0.59 21.19 382 VAL B N 1
ATOM 4704 N N B VAL A 1 140 ? 4.361 26.938 -13.675 0.41 41.51 382 VAL B N 1
ATOM 4705 C CA A VAL A 1 140 ? 4.214 26.776 -14.615 0.59 43.49 382 VAL B CA 1
ATOM 4706 C CA B VAL A 1 140 ? 3.153 27.195 -14.448 0.41 20.97 382 VAL B CA 1
ATOM 4707 C C A VAL A 1 140 ? 4.542 27.168 -16.045 0.59 21.71 382 VAL B C 1
ATOM 4708 C C B VAL A 1 140 ? 3.486 27.605 -15.878 0.41 33.90 382 VAL B C 1
ATOM 4709 O O A VAL A 1 140 ? 3.655 27.120 -16.898 0.59 21.90 382 VAL B O 1
ATOM 4710 O O B VAL A 1 140 ? 2.648 27.435 -16.769 0.41 33.61 382 VAL B O 1
ATOM 4735 N N A ILE A 1 141 ? 5.783 27.575 -16.326 0.59 22.21 383 ILE B N 1
ATOM 4736 N N B ILE A 1 141 ? 4.677 28.155 -16.115 0.41 28.92 383 ILE B N 1
ATOM 4737 C CA A ILE A 1 141 ? 6.233 27.826 -17.692 0.59 32.02 383 ILE B CA 1
ATOM 4738 C CA B ILE A 1 141 ? 5.151 28.454 -17.460 0.41 22.66 383 ILE B CA 1
ATOM 4739 C C A ILE A 1 141 ? 7.379 26.906 -18.101 0.59 29.75 383 ILE B C 1
ATOM 4740 C C B ILE A 1 141 ? 6.296 27.532 -17.865 0.41 23.08 383 ILE B C 1
ATOM 4741 O O A ILE A 1 141 ? 7.996 27.119 -19.146 0.59 24.45 383 ILE B O 1
ATOM 4742 O O B ILE A 1 141 ? 6.930 27.754 -18.901 0.41 34.56 383 ILE B O 1
ATOM 4773 N N A GLY A 1 142 ? 7.671 25.877 -17.313 0.59 24.48 384 GLY B N 1
ATOM 4774 N N B GLY A 1 142 ? 6.556 26.482 -17.089 0.41 22.94 384 GLY B N 1
ATOM 4775 C CA A GLY A 1 142 ? 8.720 24.952 -17.694 0.59 23.59 384 GLY B CA 1
ATOM 4776 C CA B GLY A 1 142 ? 7.585 25.522 -17.441 0.41 29.55 384 GLY B CA 1
ATOM 4777 C C A GLY A 1 142 ? 10.127 25.464 -17.508 0.59 33.80 384 GLY B C 1
ATOM 4778 C C B GLY A 1 142 ? 9.001 26.015 -17.251 0.41 45.88 384 GLY B C 1
ATOM 4779 O O A GLY A 1 142 ? 11.052 24.961 -18.157 0.59 25.83 384 GLY B O 1
ATOM 4780 O O B GLY A 1 142 ? 9.917 25.502 -17.899 0.41 24.38 384 GLY B O 1
ATOM 4787 N N A PHE A 1 143 ? 10.327 26.444 -16.636 0.59 26.75 385 PHE B N 1
ATOM 4788 N N B PHE A 1 143 ? 9.210 26.991 -16.373 0.41 38.28 385 PHE B N 1
ATOM 4789 C CA A PHE A 1 143 ? 11.672 26.901 -16.308 0.59 44.36 385 PHE B CA 1
ATOM 4790 C CA B PHE A 1 143 ? 10.537 27.537 -16.127 0.41 24.50 385 PHE B CA 1
ATOM 4791 C C A PHE A 1 143 ? 12.281 26.010 -15.233 0.59 24.90 385 PHE B C 1
ATOM 4792 C C B PHE A 1 143 ? 11.257 26.726 -15.056 0.41 25.34 385 PHE B C 1
ATOM 4793 O O A PHE A 1 143 ? 11.640 25.721 -14.220 0.59 28.32 385 PHE B O 1
ATOM 4794 O O B PHE A 1 143 ? 10.676 26.411 -14.012 0.41 23.57 385 PHE B O 1
ATOM 4827 N N A THR A 1 144 ? 13.520 25.583 -15.459 0.59 27.21 386 THR B N 1
ATOM 4828 N N B THR A 1 144 ? 12.525 26.406 -15.314 0.41 45.93 386 THR B N 1
ATOM 4829 C CA A THR A 1 144 ? 14.275 24.830 -14.469 0.59 25.85 386 THR B CA 1
ATOM 4830 C CA B THR A 1 144 ? 13.354 25.691 -14.354 0.41 32.89 386 THR B CA 1
ATOM 4831 C C A THR A 1 144 ? 15.733 25.254 -14.520 0.59 27.37 386 THR B C 1
ATOM 4832 C C B THR A 1 144 ? 14.796 26.167 -14.476 0.41 26.86 386 THR B C 1
ATOM 4833 O O A THR A 1 144 ? 16.306 25.409 -15.602 0.59 28.35 386 THR B O 1
ATOM 4834 O O B THR A 1 144 ? 15.285 26.417 -15.583 0.41 29.48 386 THR B O 1
ATOM 4855 N N A CYS A 1 145 ? 16.317 25.472 -13.341 0.59 40.17 387 CYS B N 1
ATOM 4856 N N B CYS A 1 145 ? 15.467 26.290 -13.329 0.41 32.68 387 CYS B N 1
ATOM 4857 C CA A CYS A 1 145 ? 17.748 25.686 -13.199 0.59 39.36 387 CYS B CA 1
ATOM 4858 C CA B CYS A 1 145 ? 16.911 26.482 -13.277 0.41 37.36 387 CYS B CA 1
ATOM 4859 C C A CYS A 1 145 ? 18.255 24.791 -12.078 0.59 43.91 387 CYS B C 1
ATOM 4860 C C B CYS A 1 145 ? 17.478 25.629 -12.147 0.41 28.95 387 CYS B C 1
ATOM 4861 O O A CYS A 1 145 ? 17.481 24.141 -11.371 0.59 34.62 387 CYS B O 1
ATOM 4862 O O B CYS A 1 145 ? 16.745 25.132 -11.289 0.41 32.26 387 CYS B O 1
ATOM 4877 N N A GLU A 1 146 ? 19.575 24.757 -11.927 0.59 44.13 388 GLU B N 1
ATOM 4878 N N B GLU A 1 146 ? 18.804 25.469 -12.146 0.41 30.41 388 GLU B N 1
ATOM 4879 C CA A GLU A 1 146 ? 20.180 24.018 -10.829 0.59 38.50 388 GLU B CA 1
ATOM 4880 C CA B GLU A 1 146 ? 19.469 24.622 -11.158 0.41 37.28 388 GLU B CA 1
ATOM 4881 C C A GLU A 1 146 ? 19.777 24.634 -9.494 0.59 55.24 388 GLU B C 1
ATOM 4882 C C B GLU A 1 146 ? 19.220 25.132 -9.740 0.41 50.92 388 GLU B C 1
ATOM 4883 O O A GLU A 1 146 ? 19.632 25.852 -9.371 0.59 31.74 388 GLU B O 1
ATOM 4884 O O B GLU A 1 146 ? 18.824 26.280 -9.524 0.41 48.57 388 GLU B O 1
ATOM 4907 N N A ILE A 1 147 ? 19.572 23.780 -8.495 0.59 42.90 389 ILE B N 1
ATOM 4908 N N B ILE A 1 147 ? 19.459 24.254 -8.763 0.41 40.77 389 ILE B N 1
ATOM 4909 C CA A ILE A 1 147 ? 19.311 24.226 -7.130 0.59 44.95 389 ILE B CA 1
ATOM 4910 C CA B ILE A 1 147 ? 19.262 24.590 -7.354 0.41 50.92 389 ILE B CA 1
ATOM 4911 C C A ILE A 1 147 ? 20.465 23.853 -6.201 0.59 51.85 389 ILE B C 1
ATOM 4912 C C B ILE A 1 147 ? 20.453 24.134 -6.516 0.41 43.30 389 ILE B C 1
ATOM 4913 O O A ILE A 1 147 ? 20.277 23.736 -4.994 0.59 33.04 389 ILE B O 1
ATOM 4914 O O B ILE A 1 147 ? 20.348 24.015 -5.290 0.41 51.89 389 ILE B O 1
ATOM 4945 N N A ASP A 1 148 ? 21.661 23.662 -6.759 0.59 59.93 390 ASP B N 1
ATOM 4946 N N B ASP A 1 148 ? 21.595 23.883 -7.163 0.41 53.48 390 ASP B N 1
ATOM 4947 C CA A ASP A 1 148 ? 22.848 23.431 -5.945 0.59 56.41 390 ASP B CA 1
ATOM 4948 C CA B ASP A 1 148 ? 22.809 23.526 -6.435 0.41 70.32 390 ASP B CA 1
ATOM 4949 C C A ASP A 1 148 ? 23.380 24.725 -5.346 0.59 64.95 390 ASP B C 1
ATOM 4950 C C B ASP A 1 148 ? 23.473 24.728 -5.781 0.41 53.99 390 ASP B C 1
ATOM 4951 O O A ASP A 1 148 ? 23.904 24.712 -4.227 0.59 69.74 390 ASP B O 1
ATOM 4952 O O B ASP A 1 148 ? 24.294 24.548 -4.874 0.41 57.67 390 ASP B O 1
ATOM 4969 N N A THR A 1 149 ? 23.247 25.837 -6.063 0.59 53.92 391 THR B N 1
ATOM 4970 N N B THR A 1 149 ? 23.140 25.938 -6.217 0.41 48.99 391 THR B N 1
ATOM 4971 C CA A THR A 1 149 ? 23.686 27.139 -5.581 0.59 78.89 391 THR B CA 1
ATOM 4972 C CA B THR A 1 149 ? 23.649 27.167 -5.630 0.41 72.96 391 THR B CA 1
ATOM 4973 C C A THR A 1 149 ? 22.538 27.876 -4.898 0.59 47.62 391 THR B C 1
ATOM 4974 C C B THR A 1 149 ? 22.523 27.890 -4.905 0.41 47.49 391 THR B C 1
ATOM 4975 O O A THR A 1 149 ? 21.360 27.608 -5.141 0.59 57.77 391 THR B O 1
ATOM 4976 O O B THR A 1 149 ? 21.340 27.615 -5.121 0.41 52.74 391 THR B O 1
ATOM 4997 N N . GLU A 1 150 ? 22.905 28.827 -4.033 1.00 42.41 392 GLU B N 1
ATOM 4998 C CA . GLU A 1 150 ? 21.900 29.601 -3.307 1.00 43.63 392 GLU B CA 1
ATOM 4999 C C . GLU A 1 150 ? 21.029 30.403 -4.267 1.00 44.54 392 GLU B C 1
ATOM 5000 O O . GLU A 1 150 ? 19.804 30.482 -4.092 1.00 48.93 392 GLU B O 1
ATOM 5012 N N . LYS A 1 151 ? 21.641 30.991 -5.297 1.00 44.43 393 LYS B N 1
ATOM 5013 C CA . LYS A 1 151 ? 20.882 31.778 -6.264 1.00 43.26 393 LYS B CA 1
ATOM 5014 C C . LYS A 1 151 ? 19.883 30.911 -7.021 1.00 54.87 393 LYS B C 1
ATOM 5015 O O . LYS A 1 151 ? 18.760 31.339 -7.297 1.00 36.96 393 LYS B O 1
ATOM 5034 N N . GLY A 1 152 ? 20.278 29.695 -7.386 1.00 46.10 394 GLY B N 1
ATOM 5035 C CA . GLY A 1 152 ? 19.353 28.811 -8.081 1.00 34.64 394 GLY B CA 1
ATOM 5036 C C . GLY A 1 152 ? 18.157 28.434 -7.226 1.00 39.70 394 GLY B C 1
ATOM 5037 O O . GLY A 1 152 ? 17.012 28.466 -7.689 1.00 33.88 394 GLY B O 1
ATOM 5041 N N . ARG A 1 153 ? 18.408 28.075 -5.964 1.00 45.76 395 ARG B N 1
ATOM 5042 C CA . ARG A 1 153 ? 17.327 27.803 -5.021 1.00 45.92 395 ARG B CA 1
ATOM 5043 C C . ARG A 1 153 ? 16.313 28.935 -5.014 1.00 43.05 395 ARG B C 1
ATOM 5044 O O . ARG A 1 153 ? 15.105 28.713 -5.138 1.00 40.89 395 ARG B O 1
ATOM 5065 N N . GLN A 1 154 ? 16.799 30.166 -4.883 1.00 46.49 396 GLN B N 1
ATOM 5066 C CA . GLN A 1 154 ? 15.914 31.323 -4.843 1.00 39.17 396 GLN B CA 1
ATOM 5067 C C . GLN A 1 154 ? 15.068 31.423 -6.111 1.00 49.88 396 GLN B C 1
ATOM 5068 O O . GLN A 1 154 ? 13.860 31.680 -6.047 1.00 41.93 396 GLN B O 1
ATOM 5082 N N . ASN A 1 155 ? 15.698 31.257 -7.280 1.00 32.72 397 ASN B N 1
ATOM 5083 C CA . ASN A 1 155 ? 14.965 31.379 -8.534 1.00 33.69 397 ASN B CA 1
ATOM 5084 C C . ASN A 1 155 ? 13.828 30.372 -8.590 1.00 33.16 397 ASN B C 1
ATOM 5085 O O . ASN A 1 155 ? 12.736 30.686 -9.082 1.00 34.29 397 ASN B O 1
ATOM 5096 N N . MET A 1 156 ? 14.065 29.162 -8.081 1.00 43.16 398 MET B N 1
ATOM 5097 C CA . MET A 1 156 ? 13.070 28.100 -8.155 1.00 35.94 398 MET B CA 1
ATOM 5098 C C . MET A 1 156 ? 12.009 28.201 -7.066 1.00 36.78 398 MET B C 1
ATOM 5099 O O . MET A 1 156 ? 11.196 27.284 -6.944 1.00 38.19 398 MET B O 1
ATOM 5113 N N . GLY A 1 157 ? 11.991 29.275 -6.278 1.00 35.66 399 GLY B N 1
ATOM 5114 C CA . GLY A 1 157 ? 10.907 29.536 -5.345 1.00 37.43 399 GLY B CA 1
ATOM 5115 C C . GLY A 1 157 ? 11.071 28.971 -3.946 1.00 32.96 399 GLY B C 1
ATOM 5116 O O . GLY A 1 157 ? 10.086 28.932 -3.192 1.00 34.18 399 GLY B O 1
ATOM 5120 N N . TRP A 1 158 ? 12.274 28.547 -3.570 1.00 39.54 400 TRP B N 1
ATOM 5121 C CA . TRP A 1 158 ? 12.509 28.033 -2.231 1.00 47.66 400 TRP B CA 1
ATOM 5122 C C . TRP A 1 158 ? 12.503 29.156 -1.203 1.00 40.10 400 TRP B C 1
ATOM 5123 O O . TRP A 1 158 ? 12.977 30.267 -1.464 1.00 35.79 400 TRP B O 1
ATOM 5144 N N . LYS A 1 159 ? 11.992 28.849 -0.018 1.00 37.08 401 LYS B N 1
ATOM 5145 C CA . LYS A 1 159 ? 12.008 29.769 1.111 1.00 53.83 401 LYS B CA 1
ATOM 5146 C C . LYS A 1 159 ? 13.054 29.340 2.127 1.00 58.30 401 LYS B C 1
ATOM 5147 O O . LYS A 1 159 ? 13.591 28.227 2.087 1.00 38.69 401 LYS B O 1
ATOM 5166 N N . ARG A 1 160 ? 13.344 30.256 3.047 1.00 63.45 402 ARG B N 1
ATOM 5167 C CA . ARG A 1 160 ? 14.254 29.995 4.149 1.00 67.05 402 ARG B CA 1
ATOM 5168 C C . ARG A 1 160 ? 13.490 29.506 5.373 1.00 87.61 402 ARG B C 1
ATOM 5169 O O . ARG A 1 160 ? 12.496 30.115 5.782 1.00 68.71 402 ARG B O 1
ATOM 5190 N N . ASN A 1 161 ? 13.942 28.380 5.928 1.00 103.53 403 ASN B N 1
ATOM 5191 C CA . ASN A 1 161 ? 13.536 27.989 7.273 1.00 98.32 403 ASN B CA 1
ATOM 5192 C C . ASN A 1 161 ? 14.104 28.960 8.302 1.00 108.76 403 ASN B C 1
ATOM 5193 O O . ASN A 1 161 ? 13.403 29.363 9.238 1.00 131.73 403 ASN B O 1
ATOM 5204 N N . ASN A 1 162 ? 15.362 29.364 8.129 1.00 70.75 404 ASN B N 1
ATOM 5205 C CA . ASN A 1 162 ? 15.964 30.349 9.022 1.00 97.31 404 ASN B CA 1
ATOM 5206 C C . ASN A 1 162 ? 17.119 31.029 8.283 1.00 99.25 404 ASN B C 1
ATOM 5207 O O . ASN A 1 162 ? 17.039 31.245 7.071 1.00 79.48 404 ASN B O 1
ATOM 5218 N N . GLU A 1 163 ? 18.183 31.362 9.010 1.00 103.95 405 GLU B N 1
ATOM 5219 C CA . GLU A 1 163 ? 19.412 31.847 8.393 1.00 91.46 405 GLU B CA 1
ATOM 5220 C C . GLU A 1 163 ? 20.229 30.645 7.923 1.00 84.35 405 GLU B C 1
ATOM 5221 O O . GLU A 1 163 ? 20.755 29.883 8.741 1.00 91.84 405 GLU B O 1
ATOM 5233 N N . ASN A 1 164 ? 20.295 30.458 6.604 1.00 60.52 406 ASN B N 1
ATOM 5234 C CA . ASN A 1 164 ? 21.095 29.432 5.938 1.00 89.07 406 ASN B CA 1
ATOM 5235 C C . ASN A 1 164 ? 20.557 28.009 6.117 1.00 96.10 406 ASN B C 1
ATOM 5236 O O . ASN A 1 164 ? 21.317 27.044 5.998 1.00 102.54 406 ASN B O 1
ATOM 5247 N N . LYS A 1 165 ? 19.260 27.842 6.374 1.00 44.72 407 LYS B N 1
ATOM 5248 C CA . LYS A 1 165 ? 18.593 26.543 6.267 1.00 43.36 407 LYS B CA 1
ATOM 5249 C C . LYS A 1 165 ? 17.391 26.690 5.350 1.00 45.68 407 LYS B C 1
ATOM 5250 O O . LYS A 1 165 ? 16.511 27.514 5.607 1.00 40.87 407 LYS B O 1
ATOM 5269 N N . TRP A 1 166 ? 17.357 25.891 4.289 1.00 41.46 408 TRP B N 1
ATOM 5270 C CA . TRP A 1 166 ? 16.234 25.903 3.365 1.00 39.43 408 TRP B CA 1
ATOM 5271 C C . TRP A 1 166 ? 15.012 25.240 3.989 1.00 43.05 408 TRP B C 1
ATOM 5272 O O . TRP A 1 166 ? 15.121 24.426 4.914 1.00 36.33 408 TRP B O 1
ATOM 5293 N N . GLU A 1 167 ? 13.837 25.621 3.486 1.00 33.59 409 GLU B N 1
ATOM 5294 C CA . GLU A 1 167 ? 12.604 24.983 3.921 1.00 49.07 409 GLU B CA 1
ATOM 5295 C C . GLU A 1 167 ? 12.657 23.509 3.541 1.00 31.85 409 GLU B C 1
ATOM 5296 O O . GLU A 1 167 ? 13.315 23.120 2.568 1.00 31.12 409 GLU B O 1
ATOM 5308 N N . ASP A 1 168 ? 12.005 22.670 4.339 1.00 37.51 410 ASP B N 1
ATOM 5309 C CA . ASP A 1 168 ? 12.163 21.248 4.092 1.00 34.84 410 ASP B CA 1
ATOM 5310 C C . ASP A 1 168 ? 11.517 20.880 2.763 1.00 31.00 410 ASP B C 1
ATOM 5311 O O . ASP A 1 168 ? 10.686 21.613 2.211 1.00 31.69 410 ASP B O 1
ATOM 5320 N N . ASN A 1 169 ? 11.974 19.754 2.215 1.00 30.19 411 ASN B N 1
ATOM 5321 C CA . ASN A 1 169 ? 11.558 19.360 0.874 1.00 26.60 411 ASN B CA 1
ATOM 5322 C C . ASN A 1 169 ? 10.053 19.167 0.793 1.00 27.25 411 ASN B C 1
ATOM 5323 O O . ASN A 1 169 ? 9.426 19.550 -0.201 1.00 26.47 411 ASN B O 1
ATOM 5334 N N . THR A 1 170 ? 9.454 18.574 1.825 1.00 25.83 412 THR B N 1
ATOM 5335 C CA . THR A 1 170 ? 8.014 18.336 1.803 1.00 24.52 412 THR B CA 1
ATOM 5336 C C . THR A 1 170 ? 7.240 19.649 1.731 1.00 26.77 412 THR B C 1
ATOM 5337 O O . THR A 1 170 ? 6.262 19.766 0.984 1.00 27.83 412 THR B O 1
ATOM 5348 N N . SER A 1 171 ? 7.672 20.647 2.498 1.00 27.26 413 SER B N 1
ATOM 5349 C CA . SER A 1 171 ? 6.999 21.945 2.489 1.00 27.37 413 SER B CA 1
ATOM 5350 C C . SER A 1 171 ? 7.029 22.555 1.092 1.00 26.78 413 SER B C 1
ATOM 5351 O O . SER A 1 171 ? 5.996 22.959 0.546 1.00 26.95 413 SER B O 1
ATOM 5359 N N . TYR A 1 172 ? 8.215 22.608 0.496 1.00 25.34 414 TYR B N 1
ATOM 5360 C CA . TYR A 1 172 ? 8.362 23.178 -0.836 1.00 27.87 414 TYR B CA 1
ATOM 5361 C C . TYR A 1 172 ? 7.551 22.401 -1.858 1.00 24.04 414 TYR B C 1
ATOM 5362 O O . TYR A 1 172 ? 6.813 22.985 -2.664 1.00 25.99 414 TYR B O 1
ATOM 5380 N N . ASP A 1 173 ? 7.693 21.079 -1.862 1.00 27.39 415 ASP B N 1
ATOM 5381 C CA . ASP A 1 173 ? 7.006 20.275 -2.867 1.00 23.63 415 ASP B CA 1
ATOM 5382 C C . ASP A 1 173 ? 5.499 20.444 -2.769 1.00 25.25 415 ASP B C 1
ATOM 5383 O O . ASP A 1 173 ? 4.816 20.571 -3.790 1.00 27.12 415 ASP B O 1
ATOM 5392 N N . GLU A 1 174 ? 4.958 20.437 -1.550 1.00 23.60 416 GLU B N 1
ATOM 5393 C CA . GLU A 1 174 ? 3.508 20.490 -1.407 1.00 21.63 416 GLU B CA 1
ATOM 5394 C C . GLU A 1 174 ? 2.969 21.864 -1.770 1.00 23.83 416 GLU B C 1
ATOM 5395 O O . GLU A 1 174 ? 1.892 21.959 -2.379 1.00 25.72 416 GLU B O 1
ATOM 5407 N N . ARG A 1 175 ? 3.727 22.926 -1.480 1.00 23.76 417 ARG B N 1
ATOM 5408 C CA . ARG A 1 175 ? 3.374 24.257 -1.974 1.00 23.65 417 ARG B CA 1
ATOM 5409 C C . ARG A 1 175 ? 3.368 24.308 -3.503 1.00 30.46 417 ARG B C 1
ATOM 5410 O O . ARG A 1 175 ? 2.440 24.853 -4.117 1.00 27.58 417 ARG B O 1
ATOM 5431 N N . MET A 1 176 ? 4.412 23.769 -4.143 1.00 27.03 418 MET B N 1
ATOM 5432 C CA . MET A 1 176 ? 4.456 23.822 -5.599 1.00 23.49 418 MET B CA 1
ATOM 5433 C C . MET A 1 176 ? 3.286 23.045 -6.193 1.00 24.64 418 MET B C 1
ATOM 5434 O O . MET A 1 176 ? 2.666 23.485 -7.171 1.00 26.83 418 MET B O 1
ATOM 5448 N N . GLY A 1 177 ? 2.965 21.891 -5.608 1.00 23.92 419 GLY B N 1
ATOM 5449 C CA . GLY A 1 177 ? 1.889 21.080 -6.154 1.00 23.47 419 GLY B CA 1
ATOM 5450 C C . GLY A 1 177 ? 0.546 21.768 -6.036 1.00 21.97 419 GLY B C 1
ATOM 5451 O O . GLY A 1 177 ? -0.267 21.733 -6.968 1.00 24.37 419 GLY B O 1
ATOM 5455 N N . GLY A 1 178 ? 0.322 22.459 -4.916 1.00 22.49 420 GLY B N 1
ATOM 5456 C CA . GLY A 1 178 ? -0.932 23.167 -4.738 1.00 23.31 420 GLY B CA 1
ATOM 5457 C C . GLY A 1 178 ? -1.082 24.309 -5.725 1.00 23.89 420 GLY B C 1
ATOM 5458 O O . GLY A 1 178 ? -2.144 24.487 -6.333 1.00 28.69 420 GLY B O 1
ATOM 5462 N N . ILE A 1 179 ? -0.015 25.094 -5.915 1.00 26.33 421 ILE B N 1
ATOM 5463 C CA . ILE A 1 179 ? -0.083 26.192 -6.882 1.00 27.60 421 ILE B CA 1
ATOM 5464 C C . ILE A 1 179 ? -0.326 25.654 -8.281 1.00 23.94 421 ILE B C 1
ATOM 5465 O O . ILE A 1 179 ? -1.195 26.141 -9.019 1.00 27.17 421 ILE B O 1
ATOM 5481 N N . LEU A 1 180 ? 0.442 24.651 -8.681 1.00 25.50 422 LEU B N 1
ATOM 5482 C CA . LEU A 1 180 ? 0.267 24.151 -10.034 1.00 35.07 422 LEU B CA 1
ATOM 5483 C C . LEU A 1 180 ? -1.103 23.512 -10.230 1.00 32.48 422 LEU B C 1
ATOM 5484 O O . LEU A 1 180 ? -1.681 23.647 -11.313 1.00 31.71 422 LEU B O 1
ATOM 5500 N N . SER A 1 181 ? -1.638 22.848 -9.194 1.00 27.64 423 SER B N 1
ATOM 5501 C CA . SER A 1 181 ? -3.005 22.322 -9.202 1.00 33.93 423 SER B CA 1
ATOM 5502 C C . SER A 1 181 ? -4.003 23.382 -9.621 1.00 21.75 423 SER B C 1
ATOM 5503 O O . SER A 1 181 ? -4.905 23.137 -10.430 1.00 24.44 423 SER B O 1
ATOM 5511 N N . LEU A 1 182 ? -3.894 24.555 -9.016 1.00 23.38 424 LEU B N 1
ATOM 5512 C CA . LEU A 1 182 ? -4.808 25.632 -9.345 1.00 22.53 424 LEU B CA 1
ATOM 5513 C C . LEU A 1 182 ? -4.645 26.067 -10.796 1.00 24.57 424 LEU B C 1
ATOM 5514 O O . LEU A 1 182 ? -5.635 26.244 -11.515 1.00 25.17 424 LEU B O 1
ATOM 5530 N N . PHE A 1 183 ? -3.405 26.255 -11.246 1.00 29.90 425 PHE B N 1
ATOM 5531 C CA . PHE A 1 183 ? -3.190 26.687 -12.624 1.00 32.17 425 PHE B CA 1
ATOM 5532 C C . PHE A 1 183 ? -3.673 25.623 -13.598 1.00 27.04 425 PHE B C 1
ATOM 5533 O O . PHE A 1 183 ? -4.316 25.934 -14.606 1.00 25.28 425 PHE B O 1
ATOM 5550 N N . ALA A 1 184 ? -3.398 24.362 -13.288 1.00 25.27 426 ALA B N 1
ATOM 5551 C CA . ALA A 1 184 ? -3.859 23.262 -14.121 1.00 20.41 426 ALA B CA 1
ATOM 5552 C C . ALA A 1 184 ? -5.367 23.320 -14.339 1.00 22.39 426 ALA B C 1
ATOM 5553 O O . ALA A 1 184 ? -5.841 23.229 -15.480 1.00 24.01 426 ALA B O 1
ATOM 5560 N N . ILE A 1 185 ? -6.131 23.427 -13.247 1.00 24.78 427 ILE B N 1
ATOM 5561 C CA . ILE A 1 185 ? -7.586 23.583 -13.322 1.00 26.33 427 ILE B CA 1
ATOM 5562 C C . ILE A 1 185 ? -7.948 24.698 -14.293 1.00 26.90 427 ILE B C 1
ATOM 5563 O O . ILE A 1 185 ? -8.805 24.534 -15.172 1.00 24.58 427 ILE B O 1
ATOM 5579 N N . ILE A 1 186 ? -7.350 25.876 -14.099 1.00 24.17 428 ILE B N 1
ATOM 5580 C CA . ILE A 1 186 ? -7.713 27.024 -14.920 1.00 24.06 428 ILE B CA 1
ATOM 5581 C C . ILE A 1 186 ? -7.515 26.713 -16.401 1.00 25.08 428 ILE B C 1
ATOM 5582 O O . ILE A 1 186 ? -8.339 27.100 -17.242 1.00 27.30 428 ILE B O 1
ATOM 5598 N N . THR A 1 187 ? -6.431 26.015 -16.755 1.00 24.89 429 THR B N 1
ATOM 5599 C CA . THR A 1 187 ? -6.181 25.778 -18.171 1.00 25.08 429 THR B CA 1
ATOM 5600 C C . THR A 1 187 ? -7.206 24.843 -18.798 1.00 21.81 429 THR B C 1
ATOM 5601 O O . THR A 1 187 ? -7.382 24.890 -20.019 1.00 27.25 429 THR B O 1
ATOM 5612 N N . ARG A 1 188 ? -7.897 24.016 -18.008 1.00 23.17 430 ARG B N 1
ATOM 5613 C CA . ARG A 1 188 ? -8.834 23.048 -18.570 1.00 22.29 430 ARG B CA 1
ATOM 5614 C C . ARG A 1 188 ? -10.295 23.407 -18.310 1.00 23.32 430 ARG B C 1
ATOM 5615 O O . ARG A 1 188 ? -11.194 22.692 -18.769 1.00 22.64 430 ARG B O 1
ATOM 5636 N N . LEU A 1 189 ? -10.558 24.519 -17.635 1.00 22.51 431 LEU B N 1
ATOM 5637 C CA . LEU A 1 189 ? -11.912 25.042 -17.529 1.00 26.75 431 LEU B CA 1
ATOM 5638 C C . LEU A 1 189 ? -12.270 25.851 -18.763 1.00 29.72 431 LEU B C 1
ATOM 5639 O O . LEU A 1 189 ? -11.421 26.525 -19.352 1.00 30.68 431 LEU B O 1
ATOM 5655 N N . GLN A 1 190 ? -13.545 25.789 -19.149 1.00 27.43 432 GLN B N 1
ATOM 5656 C CA . GLN A 1 190 ? -14.071 26.676 -20.177 1.00 28.66 432 GLN B CA 1
ATOM 5657 C C . GLN A 1 190 ? -14.535 27.974 -19.544 1.00 35.29 432 GLN B C 1
ATOM 5658 O O . GLN A 1 190 ? -14.986 28.008 -18.397 1.00 32.50 432 GLN B O 1
ATOM 5672 N N . LEU A 1 191 ? -14.450 29.043 -20.317 1.00 30.64 433 LEU B N 1
ATOM 5673 C CA . LEU A 1 191 ? -14.987 30.298 -19.854 1.00 32.66 433 LEU B CA 1
ATOM 5674 C C . LEU A 1 191 ? -16.482 30.150 -19.583 1.00 40.25 433 LEU B C 1
ATOM 5675 O O . LEU A 1 191 ? -17.185 29.419 -20.285 1.00 33.65 433 LEU B O 1
ATOM 5691 N N . PRO A 1 192 ? -16.998 30.847 -18.580 1.00 40.17 434 PRO B N 1
ATOM 5692 C CA . PRO A 1 192 ? -18.451 30.946 -18.421 1.00 60.80 434 PRO B CA 1
ATOM 5693 C C . PRO A 1 192 ? -19.127 31.498 -19.670 1.00 52.06 434 PRO B C 1
ATOM 5694 O O . PRO A 1 192 ? -18.520 32.187 -20.494 1.00 43.17 434 PRO B O 1
ATOM 5705 N N . GLN A 1 193 ? -20.423 31.197 -19.786 1.00 46.22 435 GLN B N 1
ATOM 5706 C CA . GLN A 1 193 ? -21.207 31.609 -20.944 1.00 64.49 435 GLN B CA 1
ATOM 5707 C C . GLN A 1 193 ? -21.188 33.120 -21.165 1.00 66.87 435 GLN B C 1
ATOM 5708 O O . GLN A 1 193 ? -21.411 33.570 -22.294 1.00 55.26 435 GLN B O 1
ATOM 5722 N N . GLU A 1 194 ? -20.922 33.906 -20.119 1.00 57.44 436 GLU B N 1
ATOM 5723 C CA . GLU A 1 194 ? -20.984 35.359 -20.220 1.00 64.38 436 GLU B CA 1
ATOM 5724 C C . GLU A 1 194 ? -19.812 35.946 -20.991 1.00 59.70 436 GLU B C 1
ATOM 5725 O O . GLU A 1 194 ? -19.902 37.091 -21.446 1.00 68.87 436 GLU B O 1
ATOM 5737 N N A PHE A 1 195 ? -18.713 35.197 -21.117 0.54 44.06 437 PHE B N 1
ATOM 5738 N N B PHE A 1 195 ? -18.722 35.197 -21.151 0.46 44.08 437 PHE B N 1
ATOM 5739 C CA A PHE A 1 195 ? -17.499 35.659 -21.770 0.54 50.99 437 PHE B CA 1
ATOM 5740 C CA B PHE A 1 195 ? -17.535 35.695 -21.827 0.46 50.98 437 PHE B CA 1
ATOM 5741 C C A PHE A 1 195 ? -17.103 34.843 -22.993 0.54 46.42 437 PHE B C 1
ATOM 5742 C C B PHE A 1 195 ? -17.062 34.822 -22.977 0.46 48.73 437 PHE B C 1
ATOM 5743 O O A PHE A 1 195 ? -16.383 35.365 -23.851 0.54 61.65 437 PHE B O 1
ATOM 5744 O O B PHE A 1 195 ? -16.230 35.281 -23.768 0.46 67.06 437 PHE B O 1
ATOM 5777 N N . ILE A 1 196 ? -17.572 33.597 -23.110 1.00 57.60 438 ILE B N 1
ATOM 5778 C CA . ILE A 1 196 ? -16.952 32.634 -24.018 1.00 69.73 438 ILE B CA 1
ATOM 5779 C C . ILE A 1 196 ? -17.102 33.040 -25.482 1.00 42.32 438 ILE B C 1
ATOM 5780 O O . ILE A 1 196 ? -16.254 32.688 -26.313 1.00 52.87 438 ILE B O 1
ATOM 5796 N N . THR A 1 197 ? -18.160 33.777 -25.829 1.00 43.95 439 THR B N 1
ATOM 5797 C CA . THR A 1 197 ? -18.297 34.252 -27.203 1.00 61.65 439 THR B CA 1
ATOM 5798 C C . THR A 1 197 ? -17.493 35.524 -27.449 1.00 72.54 439 THR B C 1
ATOM 5799 O O . THR A 1 197 ? -17.098 35.789 -28.590 1.00 83.13 439 THR B O 1
ATOM 5810 N N . THR A 1 198 ? -17.223 36.302 -26.396 1.00 78.62 440 THR B N 1
ATOM 5811 C CA . THR A 1 198 ? -16.621 37.624 -26.535 1.00 75.72 440 THR B CA 1
ATOM 5812 C C . THR A 1 198 ? -15.141 37.666 -26.187 1.00 75.96 440 THR B C 1
ATOM 5813 O O . THR A 1 198 ? -14.448 38.586 -26.634 1.00 64.98 440 THR B O 1
ATOM 5824 N N . THR A 1 199 ? -14.642 36.705 -25.413 1.00 55.69 441 THR B N 1
ATOM 5825 C CA . THR A 1 199 ? -13.319 36.799 -24.814 1.00 58.83 441 THR B CA 1
ATOM 5826 C C . THR A 1 199 ? -12.545 35.522 -25.089 1.00 55.33 441 THR B C 1
ATOM 5827 O O . THR A 1 199 ? -13.094 34.420 -25.000 1.00 41.42 441 THR B O 1
ATOM 5838 N N . SER A 1 200 ? -11.268 35.676 -25.426 1.00 44.30 442 SER B N 1
ATOM 5839 C CA . SER A 1 200 ? -10.373 34.535 -25.474 1.00 50.38 442 SER B CA 1
ATOM 5840 C C . SER A 1 200 ? -10.060 34.074 -24.058 1.00 54.80 442 SER B C 1
ATOM 5841 O O . SER A 1 200 ? -9.904 34.887 -23.145 1.00 38.46 442 SER B O 1
ATOM 5849 N N . HIS A 1 201 ? -9.970 32.765 -23.875 1.00 33.73 443 HIS B N 1
ATOM 5850 C CA . HIS A 1 201 ? -9.540 32.234 -22.588 1.00 32.27 443 HIS B CA 1
ATOM 5851 C C . HIS A 1 201 ? -8.140 32.756 -22.298 1.00 32.52 443 HIS B C 1
ATOM 5852 O O . HIS A 1 201 ? -7.240 32.570 -23.124 1.00 32.58 443 HIS B O 1
ATOM 5866 N N . PRO A 1 202 ? -7.906 33.419 -21.167 1.00 32.86 444 PRO B N 1
ATOM 5867 C CA . PRO A 1 202 ? -6.591 34.047 -20.960 1.00 38.83 444 PRO B CA 1
ATOM 5868 C C . PRO A 1 202 ? -5.460 33.072 -20.655 1.00 31.36 444 PRO B C 1
ATOM 5869 O O . PRO A 1 202 ? -4.290 33.456 -20.786 1.00 31.72 444 PRO B O 1
ATOM 5880 N N . PHE A 1 203 ? -5.751 31.836 -20.241 1.00 30.25 445 PHE B N 1
ATOM 5881 C CA . PHE A 1 203 ? -4.722 30.851 -19.893 1.00 29.45 445 PHE B CA 1
ATOM 5882 C C . PHE A 1 203 ? -5.186 29.477 -20.347 1.00 28.76 445 PHE B C 1
ATOM 5883 O O . PHE A 1 203 ? -5.501 28.603 -19.529 1.00 29.05 445 PHE B O 1
ATOM 5900 N N . PRO A 1 204 ? -5.190 29.241 -21.646 1.00 32.56 446 PRO B N 1
ATOM 5901 C CA . PRO A 1 204 ? -5.907 28.096 -22.222 1.00 27.80 446 PRO B CA 1
ATOM 5902 C C . PRO A 1 204 ? -5.110 26.799 -22.117 1.00 27.23 446 PRO B C 1
ATOM 5903 O O . PRO A 1 204 ? -3.998 26.756 -21.592 1.00 29.19 446 PRO B O 1
ATOM 5914 N N . ILE A 1 205 ? -5.719 25.720 -22.624 1.00 25.94 447 ILE B N 1
ATOM 5915 C CA . ILE A 1 205 ? -5.186 24.381 -22.410 1.00 25.65 447 ILE B CA 1
ATOM 5916 C C . ILE A 1 205 ? -3.811 24.219 -23.051 1.00 21.19 447 ILE B C 1
ATOM 5917 O O . ILE A 1 205 ? -3.011 23.398 -22.604 1.00 24.21 447 ILE B O 1
ATOM 5933 N N . ALA A 1 206 ? -3.502 25.015 -24.086 1.00 25.91 448 ALA B N 1
ATOM 5934 C CA . ALA A 1 206 ? -2.161 24.996 -24.663 1.00 30.10 448 ALA B CA 1
ATOM 5935 C C . ALA A 1 206 ? -1.087 25.184 -23.599 1.00 24.93 448 ALA B C 1
ATOM 5936 O O . ALA A 1 206 ? 0.026 24.677 -23.746 1.00 26.23 448 ALA B O 1
ATOM 5943 N N . LEU A 1 207 ? -1.390 25.935 -22.539 1.00 24.54 449 LEU B N 1
ATOM 5944 C CA . LEU A 1 207 ? -0.372 26.214 -21.534 1.00 28.46 449 LEU B CA 1
ATOM 5945 C C . LEU A 1 207 ? -0.029 24.973 -20.725 1.00 24.31 449 LEU B C 1
ATOM 5946 O O . LEU A 1 207 ? 1.088 24.870 -20.206 1.00 27.02 449 LEU B O 1
ATOM 5962 N N . SER A 1 208 ? -0.975 24.029 -20.602 1.00 22.29 450 SER B N 1
ATOM 5963 C CA . SER A 1 208 ? -0.671 22.730 -20.019 1.00 21.52 450 SER B CA 1
ATOM 5964 C C . SER A 1 208 ? 0.216 21.909 -20.934 1.00 26.92 450 SER B C 1
ATOM 5965 O O . SER A 1 208 ? 1.100 21.195 -20.452 1.00 26.78 450 SER B O 1
ATOM 5973 N N . TRP A 1 209 ? -0.022 21.955 -22.253 1.00 23.41 451 TRP B N 1
ATOM 5974 C CA . TRP A 1 209 ? 0.912 21.308 -23.164 1.00 23.96 451 TRP B CA 1
ATOM 5975 C C . TRP A 1 209 ? 2.326 21.847 -22.949 1.00 19.76 451 TRP B C 1
ATOM 5976 O O . TRP A 1 209 ? 3.275 21.066 -22.829 1.00 26.26 451 TRP B O 1
ATOM 5997 N N . HIS A 1 210 ? 2.475 23.175 -22.807 1.00 22.25 452 HIS B N 1
ATOM 5998 C CA . HIS A 1 210 ? 3.811 23.756 -22.645 1.00 26.76 452 HIS B CA 1
ATOM 5999 C C . HIS A 1 210 ? 4.519 23.185 -21.426 1.00 25.03 452 HIS B C 1
ATOM 6000 O O . HIS A 1 210 ? 5.724 22.908 -21.468 1.00 32.45 452 HIS B O 1
ATOM 6014 N N . ILE A 1 211 ? 3.797 23.047 -20.315 1.00 26.66 453 ILE B N 1
ATOM 6015 C CA . ILE A 1 211 ? 4.413 22.563 -19.082 1.00 23.10 453 ILE B CA 1
ATOM 6016 C C . ILE A 1 211 ? 4.985 21.174 -19.282 1.00 28.11 453 ILE B C 1
ATOM 6017 O O . ILE A 1 211 ? 6.142 20.909 -18.934 1.00 26.93 453 ILE B O 1
ATOM 6033 N N . LEU A 1 212 ? 4.167 20.255 -19.810 1.00 24.14 454 LEU B N 1
ATOM 6034 C CA . LEU A 1 212 ? 4.605 18.874 -19.953 1.00 24.03 454 LEU B CA 1
ATOM 6035 C C . LEU A 1 212 ? 5.736 18.770 -20.964 1.00 21.91 454 LEU B C 1
ATOM 6036 O O . LEU A 1 212 ? 6.716 18.056 -20.731 1.00 25.13 454 LEU B O 1
ATOM 6052 N N . ALA A 1 213 ? 5.603 19.458 -22.102 1.00 22.64 455 ALA B N 1
ATOM 6053 C CA . ALA A 1 213 ? 6.633 19.402 -23.130 1.00 24.66 455 ALA B CA 1
ATOM 6054 C C . ALA A 1 213 ? 7.954 19.946 -22.617 1.00 27.00 455 ALA B C 1
ATOM 6055 O O . ALA A 1 213 ? 9.012 19.373 -22.885 1.00 31.71 455 ALA B O 1
ATOM 6062 N N . ARG A 1 214 ? 7.915 21.081 -21.922 1.00 30.96 456 ARG B N 1
ATOM 6063 C CA . ARG A 1 214 ? 9.150 21.735 -21.502 1.00 29.40 456 ARG B CA 1
ATOM 6064 C C . ARG A 1 214 ? 9.872 20.935 -20.430 1.00 29.05 456 ARG B C 1
ATOM 6065 O O . ARG A 1 214 ? 11.110 20.888 -20.413 1.00 30.77 456 ARG B O 1
ATOM 6086 N N . ILE A 1 215 ? 9.123 20.338 -19.502 1.00 27.60 457 ILE B N 1
ATOM 6087 C CA . ILE A 1 215 ? 9.747 19.468 -18.515 1.00 25.94 457 ILE B CA 1
ATOM 6088 C C . ILE A 1 215 ? 10.351 18.249 -19.200 1.00 29.06 457 ILE B C 1
ATOM 6089 O O . ILE A 1 215 ? 11.478 17.850 -18.898 1.00 28.79 457 ILE B O 1
ATOM 6105 N N . CYS A 1 216 ? 9.637 17.667 -20.171 1.00 25.22 458 CYS B N 1
ATOM 6106 C CA . CYS A 1 216 ? 10.204 16.544 -20.909 1.00 26.88 458 CYS B CA 1
ATOM 6107 C C . CYS A 1 216 ? 11.421 16.940 -21.733 1.00 27.54 458 CYS B C 1
ATOM 6108 O O . CYS A 1 216 ? 12.212 16.067 -22.101 1.00 29.39 458 CYS B O 1
ATOM 6116 N N . ASN A 1 217 ? 11.595 18.222 -22.031 1.00 29.12 459 ASN B N 1
ATOM 6117 C CA . ASN A 1 217 ? 12.742 18.675 -22.800 1.00 30.25 459 ASN B CA 1
ATOM 6118 C C . ASN A 1 217 ? 13.849 19.229 -21.916 1.00 33.70 459 ASN B C 1
ATOM 6119 O O . ASN A 1 217 ? 14.887 19.650 -22.433 1.00 35.31 459 ASN B O 1
ATOM 6130 N N . THR A 1 218 ? 13.664 19.209 -20.603 1.00 30.22 460 THR B N 1
ATOM 6131 C CA . THR A 1 218 ? 14.620 19.793 -19.666 1.00 33.38 460 THR B CA 1
ATOM 6132 C C . THR A 1 218 ? 15.799 18.844 -19.461 1.00 37.81 460 THR B C 1
ATOM 6133 O O . THR A 1 218 ? 15.587 17.637 -19.321 1.00 35.44 460 THR B O 1
ATOM 6144 N N . PRO A 1 219 ? 17.042 19.338 -19.461 1.00 33.95 461 PRO B N 1
ATOM 6145 C CA . PRO A 1 219 ? 18.186 18.464 -19.168 1.00 30.77 461 PRO B CA 1
ATOM 6146 C C . PRO A 1 219 ? 17.946 17.667 -17.895 1.00 41.54 461 PRO B C 1
ATOM 6147 O O . PRO A 1 219 ? 17.573 18.217 -16.857 1.00 35.93 461 PRO B O 1
ATOM 6158 N N . LEU A 1 220 ? 18.143 16.352 -17.987 1.00 35.16 462 LEU B N 1
ATOM 6159 C CA . LEU A 1 220 ? 17.711 15.475 -16.907 1.00 35.75 462 LEU B CA 1
ATOM 6160 C C . LEU A 1 220 ? 18.474 15.753 -15.623 1.00 32.88 462 LEU B C 1
ATOM 6161 O O . LEU A 1 220 ? 17.944 15.519 -14.535 1.00 34.02 462 LEU B O 1
ATOM 6177 N N . ASN A 1 221 ? 19.697 16.276 -15.724 1.00 36.34 463 ASN B N 1
ATOM 6178 C CA . ASN A 1 221 ? 20.454 16.632 -14.529 1.00 44.38 463 ASN B CA 1
ATOM 6179 C C . ASN A 1 221 ? 19.791 17.734 -13.716 1.00 45.56 463 ASN B C 1
ATOM 6180 O O . ASN A 1 221 ? 20.209 17.974 -12.572 1.00 44.49 463 ASN B O 1
ATOM 6191 N N . LEU A 1 222 ? 18.771 18.405 -14.261 1.00 41.11 464 LEU B N 1
ATOM 6192 C CA . LEU A 1 222 ? 18.039 19.442 -13.535 1.00 42.52 464 LEU B CA 1
ATOM 6193 C C . LEU A 1 222 ? 16.690 18.981 -13.008 1.00 35.57 464 LEU B C 1
ATOM 6194 O O . LEU A 1 222 ? 16.032 19.745 -12.290 1.00 32.40 464 LEU B O 1
ATOM 6210 N N . ILE A 1 223 ? 16.263 17.768 -13.346 1.00 30.46 465 ILE B N 1
ATOM 6211 C CA . ILE A 1 223 ? 14.993 17.235 -12.878 1.00 30.27 465 ILE B CA 1
ATOM 6212 C C . ILE A 1 223 ? 15.140 16.818 -11.423 1.00 35.88 465 ILE B C 1
ATOM 6213 O O . ILE A 1 223 ? 16.116 16.170 -11.039 1.00 32.55 465 ILE B O 1
ATOM 6229 N N . THR A 1 224 ? 14.163 17.190 -10.608 1.00 27.77 466 THR B N 1
ATOM 6230 C CA . THR A 1 224 ? 14.140 16.858 -9.195 1.00 28.62 466 THR B CA 1
ATOM 6231 C C . THR A 1 224 ? 12.783 16.265 -8.868 1.00 27.46 466 THR B C 1
ATOM 6232 O O . THR A 1 224 ? 11.901 16.163 -9.730 1.00 27.11 466 THR B O 1
ATOM 6243 N N . ASN A 1 225 ? 12.616 15.854 -7.608 1.00 23.01 467 ASN B N 1
ATOM 6244 C CA . ASN A 1 225 ? 11.339 15.275 -7.212 1.00 28.56 467 ASN B CA 1
ATOM 6245 C C . ASN A 1 225 ? 10.186 16.222 -7.503 1.00 24.23 467 ASN B C 1
ATOM 6246 O O . ASN A 1 225 ? 9.079 15.768 -7.825 1.00 25.76 467 ASN B O 1
ATOM 6257 N N . THR A 1 226 ? 10.429 17.537 -7.399 1.00 23.18 468 THR B N 1
ATOM 6258 C CA . THR A 1 226 ? 9.351 18.518 -7.519 1.00 22.26 468 THR B CA 1
ATOM 6259 C C . THR A 1 226 ? 8.712 18.486 -8.901 1.00 27.46 468 THR B C 1
ATOM 6260 O O . THR A 1 226 ? 7.506 18.713 -9.038 1.00 25.87 468 THR B O 1
ATOM 6271 N N . HIS A 1 227 ? 9.503 18.247 -9.945 1.00 27.21 469 HIS B N 1
ATOM 6272 C CA . HIS A 1 227 ? 8.912 18.126 -11.277 1.00 28.22 469 HIS B CA 1
ATOM 6273 C C . HIS A 1 227 ? 7.861 17.027 -11.301 1.00 21.07 469 HIS B C 1
ATOM 6274 O O . HIS A 1 227 ? 6.794 17.179 -11.916 1.00 22.02 469 HIS B O 1
ATOM 6288 N N . PHE A 1 228 ? 8.147 15.912 -10.644 1.00 22.61 470 PHE B N 1
ATOM 6289 C CA . PHE A 1 228 ? 7.201 14.814 -10.631 1.00 19.22 470 PHE B CA 1
ATOM 6290 C C . PHE A 1 228 ? 6.001 15.144 -9.766 1.00 21.45 470 PHE B C 1
ATOM 6291 O O . PHE A 1 228 ? 4.871 14.768 -10.098 1.00 21.48 470 PHE B O 1
ATOM 6308 N N . VAL A 1 229 ? 6.235 15.831 -8.645 1.00 20.86 471 VAL B N 1
ATOM 6309 C CA . VAL A 1 229 ? 5.136 16.258 -7.792 1.00 23.51 471 VAL B CA 1
ATOM 6310 C C . VAL A 1 229 ? 4.167 17.142 -8.570 1.00 22.05 471 VAL B C 1
ATOM 6311 O O . VAL A 1 229 ? 2.955 16.920 -8.538 1.00 21.49 471 VAL B O 1
ATOM 6324 N N . ILE A 1 230 ? 4.669 18.185 -9.235 1.00 21.74 472 ILE B N 1
ATOM 6325 C CA . ILE A 1 230 ? 3.738 19.096 -9.887 1.00 21.07 472 ILE B CA 1
ATOM 6326 C C . ILE A 1 230 ? 3.057 18.402 -11.061 1.00 20.65 472 ILE B C 1
ATOM 6327 O O . ILE A 1 230 ? 1.902 18.712 -11.375 1.00 23.01 472 ILE B O 1
ATOM 6343 N N . LEU A 1 231 ? 3.736 17.454 -11.723 1.00 21.56 473 LEU B N 1
ATOM 6344 C CA . LEU A 1 231 ? 3.088 16.714 -12.805 1.00 17.63 473 LEU B CA 1
ATOM 6345 C C . LEU A 1 231 ? 1.962 15.835 -12.274 1.00 22.57 473 LEU B C 1
ATOM 6346 O O . LEU A 1 231 ? 0.936 15.659 -12.939 1.00 22.14 473 LEU B O 1
ATOM 6362 N N . GLY A 1 232 ? 2.133 15.267 -11.085 1.00 17.90 474 GLY B N 1
ATOM 6363 C CA . GLY A 1 232 ? 1.057 14.484 -10.494 1.00 19.17 474 GLY B CA 1
ATOM 6364 C C . GLY A 1 232 ? -0.094 15.353 -10.029 1.00 25.49 474 GLY B C 1
ATOM 6365 O O . GLY A 1 232 ? -1.262 14.998 -10.205 1.00 21.16 474 GLY B O 1
ATOM 6369 N N . SER A 1 233 ? 0.216 16.512 -9.426 1.00 19.44 475 SER B N 1
ATOM 6370 C CA . SER A 1 233 ? -0.840 17.456 -9.098 1.00 16.65 475 SER B CA 1
ATOM 6371 C C . SER A 1 233 ? -1.570 17.907 -10.354 1.00 18.85 475 SER B C 1
ATOM 6372 O O . SER A 1 233 ? -2.805 18.041 -10.356 1.00 21.29 475 SER B O 1
ATOM 6380 N N . TRP A 1 234 ? -0.807 18.215 -11.413 1.00 20.02 476 TRP B N 1
ATOM 6381 C CA . TRP A 1 234 ? -1.392 18.571 -12.700 1.00 20.29 476 TRP B CA 1
ATOM 6382 C C . TRP A 1 234 ? -2.315 17.468 -13.201 1.00 18.88 476 TRP B C 1
ATOM 6383 O O . TRP A 1 234 ? -3.446 17.730 -13.630 1.00 19.41 476 TRP B O 1
ATOM 6404 N N . TRP A 1 235 ? -1.837 16.223 -13.158 1.00 18.54 477 TRP B N 1
ATOM 6405 C CA . TRP A 1 235 ? -2.589 15.078 -13.672 1.00 20.85 477 TRP B CA 1
ATOM 6406 C C . TRP A 1 235 ? -3.941 14.935 -12.984 1.00 17.85 477 TRP B C 1
ATOM 6407 O O . TRP A 1 235 ? -4.976 14.811 -13.649 1.00 19.82 477 TRP B O 1
ATOM 6428 N N . ASP A 1 236 ? -3.945 14.954 -11.650 1.00 18.55 478 ASP B N 1
ATOM 6429 C CA . ASP A 1 236 ? -5.187 14.831 -10.895 1.00 18.23 478 ASP B CA 1
ATOM 6430 C C . ASP A 1 236 ? -6.164 15.946 -11.236 1.00 20.78 478 ASP B C 1
ATOM 6431 O O . ASP A 1 236 ? -7.382 15.748 -11.150 1.00 20.29 478 ASP B O 1
ATOM 6440 N N . ALA A 1 237 ? -5.653 17.130 -11.592 1.00 21.79 479 ALA B N 1
ATOM 6441 C CA . ALA A 1 237 ? -6.478 18.284 -11.914 1.00 19.47 479 ALA B CA 1
ATOM 6442 C C . ALA A 1 237 ? -6.948 18.350 -13.367 1.00 22.25 479 ALA B C 1
ATOM 6443 O O . ALA A 1 237 ? -7.987 18.969 -13.630 1.00 22.29 479 ALA B O 1
ATOM 6450 N N . ALA A 1 238 ? -6.204 17.765 -14.329 1.00 19.96 480 ALA B N 1
ATOM 6451 C CA . ALA A 1 238 ? -6.451 18.100 -15.729 1.00 17.44 480 ALA B CA 1
ATOM 6452 C C . ALA A 1 238 ? -6.201 16.979 -16.728 1.00 17.94 480 ALA B C 1
ATOM 6453 O O . ALA A 1 238 ? -6.467 17.192 -17.912 1.00 20.71 480 ALA B O 1
ATOM 6460 N N . ALA A 1 239 ? -5.736 15.791 -16.323 1.00 19.63 481 ALA B N 1
ATOM 6461 C CA . ALA A 1 239 ? -5.385 14.784 -17.334 1.00 17.04 481 ALA B CA 1
ATOM 6462 C C . ALA A 1 239 ? -6.590 14.380 -18.184 1.00 18.54 481 ALA B C 1
ATOM 6463 O O . ALA A 1 239 ? -6.468 14.209 -19.407 1.00 17.80 481 ALA B O 1
ATOM 6470 N N . VAL A 1 240 ? -7.756 14.212 -17.565 1.00 17.78 482 VAL B N 1
ATOM 6471 C CA . VAL A 1 240 ? -8.953 13.839 -18.323 1.00 15.47 482 VAL B CA 1
ATOM 6472 C C . VAL A 1 240 ? -9.208 14.834 -19.451 1.00 19.17 482 VAL B C 1
ATOM 6473 O O . VAL A 1 240 ? -9.488 14.459 -20.598 1.00 21.13 482 VAL B O 1
ATOM 6486 N N . GLN A 1 241 ? -9.137 16.122 -19.131 1.00 20.06 483 GLN B N 1
ATOM 6487 C CA . GLN A 1 241 ? -9.452 17.151 -20.106 1.00 16.76 483 GLN B CA 1
ATOM 6488 C C . GLN A 1 241 ? -8.329 17.345 -21.117 1.00 20.96 483 GLN B C 1
ATOM 6489 O O . GLN A 1 241 ? -8.586 17.754 -22.255 1.00 22.83 483 GLN B O 1
ATOM 6503 N N . PHE A 1 242 ? -7.087 17.081 -20.713 1.00 19.00 484 PHE B N 1
ATOM 6504 C CA . PHE A 1 242 ? -5.955 17.138 -21.637 1.00 21.07 484 PHE B CA 1
ATOM 6505 C C . PHE A 1 242 ? -6.113 16.101 -22.738 1.00 16.68 484 PHE B C 1
ATOM 6506 O O . PHE A 1 242 ? -5.894 16.389 -23.916 1.00 19.45 484 PHE B O 1
ATOM 6523 N N . LEU A 1 243 ? -6.526 14.891 -22.364 1.00 19.56 485 LEU B N 1
ATOM 6524 C CA . LEU A 1 243 ? -6.827 13.860 -23.352 1.00 20.93 485 LEU B CA 1
ATOM 6525 C C . LEU A 1 243 ? -7.980 14.260 -24.264 1.00 22.55 485 LEU B C 1
ATOM 6526 O O . LEU A 1 243 ? -7.966 13.946 -25.464 1.00 19.45 485 LEU B O 1
ATOM 6542 N N . GLN A 1 244 ? -9.010 14.907 -23.712 1.00 18.68 486 GLN B N 1
ATOM 6543 C CA . GLN A 1 244 ? -10.104 15.404 -24.543 1.00 19.25 486 GLN B CA 1
ATOM 6544 C C . GLN A 1 244 ? -9.595 16.382 -25.582 1.00 21.47 486 GLN B C 1
ATOM 6545 O O . GLN A 1 244 ? -10.042 16.372 -26.741 1.00 21.80 486 GLN B O 1
ATOM 6559 N N . ALA A 1 245 ? -8.654 17.231 -25.183 1.00 19.89 487 ALA B N 1
ATOM 6560 C CA . ALA A 1 245 ? -8.203 18.308 -26.053 1.00 20.38 487 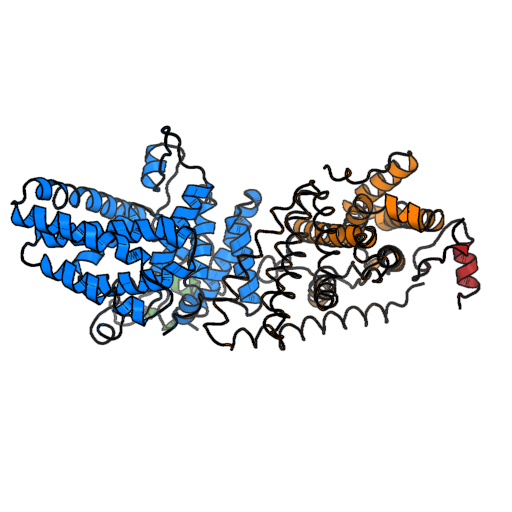ALA B CA 1
ATOM 6561 C C . ALA A 1 245 ? -7.298 17.785 -27.159 1.00 22.49 487 ALA B C 1
ATOM 6562 O O . ALA A 1 245 ? -7.430 18.198 -28.316 1.00 24.56 487 ALA B O 1
ATOM 6569 N N . TYR A 1 246 ? -6.347 16.905 -26.826 1.00 19.10 488 TYR B N 1
ATOM 6570 C CA . TYR A 1 246 ? -5.299 16.537 -27.775 1.00 17.91 488 TYR B CA 1
ATOM 6571 C C . TYR A 1 246 ? -5.217 15.043 -28.076 1.00 23.36 488 TYR B C 1
ATOM 6572 O O . TYR A 1 246 ? -4.280 14.626 -28.774 1.00 21.82 488 TYR B O 1
ATOM 6590 N N . GLY A 1 247 ? -6.132 14.234 -27.540 1.00 19.80 489 GLY B N 1
ATOM 6591 C CA . GLY A 1 247 ? -6.283 12.849 -27.975 1.00 23.13 489 GLY B CA 1
ATOM 6592 C C . GLY A 1 247 ? -4.995 12.050 -27.989 1.00 18.57 489 GLY B C 1
ATOM 6593 O O . GLY A 1 247 ? -4.294 11.924 -26.967 1.00 20.19 489 GLY B O 1
ATOM 6597 N N . ASN A 1 248 ? -4.696 11.453 -29.152 1.00 18.86 490 ASN B N 1
ATOM 6598 C CA . ASN A 1 248 ? -3.537 10.573 -29.260 1.00 18.66 490 ASN B CA 1
ATOM 6599 C C . ASN A 1 248 ? -2.239 11.312 -28.960 1.00 23.23 490 ASN B C 1
ATOM 6600 O O . ASN A 1 248 ? -1.275 10.703 -28.481 1.00 22.99 490 ASN B O 1
ATOM 6611 N N . GLN A 1 249 ? -2.182 12.614 -29.245 1.00 18.80 491 GLN B N 1
ATOM 6612 C CA . GLN A 1 249 ? -0.964 13.372 -28.975 1.00 19.27 491 GLN B CA 1
ATOM 6613 C C . GLN A 1 249 ? -0.811 13.636 -27.487 1.00 23.32 491 GLN B C 1
ATOM 6614 O O . GLN A 1 249 ? 0.285 13.497 -26.928 1.00 19.69 491 GLN B O 1
ATOM 6628 N N . ALA A 1 250 ? -1.908 13.978 -26.817 1.00 20.37 492 ALA B N 1
ATOM 6629 C CA . ALA A 1 250 ? -1.891 13.990 -25.359 1.00 21.68 492 ALA B CA 1
ATOM 6630 C C . ALA A 1 250 ? -1.441 12.649 -24.814 1.00 18.22 492 ALA B C 1
ATOM 6631 O O . ALA A 1 250 ? -0.630 12.593 -23.884 1.00 19.84 492 ALA B O 1
ATOM 6638 N N . SER A 1 251 ? -1.942 11.556 -25.386 1.00 17.35 493 SER B N 1
ATOM 6639 C CA . SER A 1 251 ? -1.597 10.231 -24.869 1.00 16.62 493 SER B CA 1
ATOM 6640 C C . SER A 1 251 ? -0.107 9.963 -24.984 1.00 21.08 493 SER B C 1
ATOM 6641 O O . SER A 1 251 ? 0.499 9.408 -24.067 1.00 19.06 493 SER B O 1
ATOM 6649 N N . LYS A 1 252 ? 0.499 10.317 -26.117 1.00 18.31 494 LYS B N 1
ATOM 6650 C CA . LYS A 1 252 ? 1.944 10.153 -26.250 1.00 20.41 494 LYS B CA 1
ATOM 6651 C C . LYS A 1 252 ? 2.683 10.935 -25.171 1.00 18.21 494 LYS B C 1
ATOM 6652 O O . LYS A 1 252 ? 3.704 10.476 -24.647 1.00 20.12 494 LYS B O 1
ATOM 6671 N N . LEU A 1 253 ? 2.188 12.125 -24.828 1.00 20.22 495 LEU B N 1
ATOM 6672 C CA . LEU A 1 253 ? 2.907 12.947 -23.864 1.00 25.35 495 LEU B CA 1
ATOM 6673 C C . LEU A 1 253 ? 2.694 12.431 -22.446 1.00 27.29 495 LEU B C 1
ATOM 6674 O O . LEU A 1 253 ? 3.613 12.495 -21.618 1.00 21.70 495 LEU B O 1
ATOM 6690 N N . LEU A 1 254 ? 1.505 11.894 -22.148 1.00 17.69 496 LEU B N 1
ATOM 6691 C CA . LEU A 1 254 ? 1.289 11.272 -20.840 1.00 19.74 496 LEU B CA 1
ATOM 6692 C C . LEU A 1 254 ? 2.157 10.037 -20.671 1.00 21.04 496 LEU B C 1
ATOM 6693 O O . LEU A 1 254 ? 2.690 9.787 -19.578 1.00 19.46 496 LEU B O 1
ATOM 6709 N N . ILE A 1 255 ? 2.299 9.238 -21.731 1.00 20.10 497 ILE B N 1
ATOM 6710 C CA . ILE A 1 255 ? 3.211 8.099 -21.674 1.00 19.52 497 ILE B CA 1
ATOM 6711 C C . ILE A 1 255 ? 4.639 8.580 -21.447 1.00 23.77 497 ILE B C 1
ATOM 6712 O O . ILE A 1 255 ? 5.410 7.958 -20.709 1.00 23.01 497 ILE B O 1
ATOM 6728 N N . LEU A 1 256 ? 5.024 9.681 -22.088 1.00 19.28 498 LEU B N 1
ATOM 6729 C CA . LEU A 1 256 ? 6.392 10.158 -21.952 1.00 21.83 498 LEU B CA 1
ATOM 6730 C C . LEU A 1 256 ? 6.678 10.566 -20.512 1.00 23.52 498 LEU B C 1
ATOM 6731 O O . LEU A 1 256 ? 7.717 10.195 -19.958 1.00 23.15 498 LEU B O 1
ATOM 6747 N N . ILE A 1 257 ? 5.762 11.308 -19.869 1.00 23.00 499 ILE B N 1
ATOM 6748 C CA . ILE A 1 257 ? 6.032 11.714 -18.480 1.00 23.10 499 ILE B CA 1
ATOM 6749 C C . ILE A 1 257 ? 5.872 10.538 -17.522 1.00 25.26 499 ILE B C 1
ATOM 6750 O O . ILE A 1 257 ? 6.638 10.398 -16.561 1.00 24.78 499 ILE B O 1
ATOM 6766 N N . GLY A 1 258 ? 4.858 9.696 -17.730 1.00 20.82 500 GLY B N 1
ATOM 6767 C CA . GLY A 1 258 ? 4.537 8.691 -16.731 1.00 16.58 500 GLY B CA 1
ATOM 6768 C C . GLY A 1 258 ? 5.382 7.440 -16.804 1.00 25.36 500 GLY B C 1
ATOM 6769 O O . GLY A 1 258 ? 5.629 6.800 -15.774 1.00 25.31 500 GLY B O 1
ATOM 6773 N N A GLU A 1 259 ? 5.822 7.055 -18.005 0.53 23.16 501 GLU B N 1
ATOM 6774 N N B GLU A 1 259 ? 5.855 7.090 -18.000 0.47 23.01 501 GLU B N 1
ATOM 6775 C CA A GLU A 1 259 ? 6.673 5.882 -18.192 0.53 23.78 501 GLU B CA 1
ATOM 6776 C CA B GLU A 1 259 ? 6.633 5.882 -18.240 0.47 23.93 501 GLU B CA 1
ATOM 6777 C C A GLU A 1 259 ? 8.132 6.278 -18.387 0.53 26.02 501 GLU B C 1
ATOM 6778 C C B GLU A 1 259 ? 8.105 6.178 -18.483 0.47 31.92 501 GLU B C 1
ATOM 6779 O O A GLU A 1 259 ? 9.001 5.873 -17.610 0.53 22.18 501 GLU B O 1
ATOM 6780 O O B GLU A 1 259 ? 8.973 5.587 -17.836 0.47 38.29 501 GLU B O 1
ATOM 6803 N N . GLU A 1 260 ? 8.415 7.088 -19.411 1.00 25.91 502 GLU B N 1
ATOM 6804 C CA . GLU A 1 260 ? 9.804 7.336 -19.788 1.00 28.17 502 GLU B CA 1
ATOM 6805 C C . GLU A 1 260 ? 10.520 8.222 -18.777 1.00 26.07 502 GLU B C 1
ATOM 6806 O O . GLU A 1 260 ? 11.628 7.905 -18.341 1.00 28.56 502 GLU B O 1
ATOM 6818 N N . LEU A 1 261 ? 9.920 9.349 -18.403 1.00 24.57 503 LEU B N 1
ATOM 6819 C CA . LEU A 1 261 ? 10.587 10.255 -17.473 1.00 27.23 503 LEU B CA 1
ATOM 6820 C C . LEU A 1 261 ? 10.797 9.593 -16.112 1.00 26.36 503 LEU B C 1
ATOM 6821 O O . LEU A 1 261 ? 11.881 9.695 -15.525 1.00 26.59 503 LEU B O 1
ATOM 6837 N N . THR A 1 262 ? 9.786 8.891 -15.600 1.00 24.35 504 THR B N 1
ATOM 6838 C CA . THR A 1 262 ? 9.953 8.195 -14.324 1.00 26.21 504 THR B CA 1
ATOM 6839 C C . THR A 1 262 ? 11.001 7.087 -14.432 1.00 29.16 504 THR B C 1
ATOM 6840 O O . THR A 1 262 ? 11.790 6.879 -13.501 1.00 27.61 504 THR B O 1
ATOM 6851 N N . SER A 1 263 ? 11.011 6.350 -15.551 1.00 22.84 505 SER B N 1
ATOM 6852 C CA . SER A 1 263 ? 11.994 5.279 -15.726 1.00 30.09 505 SER B CA 1
ATOM 6853 C C . SER A 1 263 ? 13.411 5.830 -15.713 1.00 34.12 505 SER B C 1
ATOM 6854 O O . SER A 1 263 ? 14.316 5.241 -15.105 1.00 27.83 505 SER B O 1
ATOM 6862 N N . ARG A 1 264 ? 13.631 6.950 -16.402 1.00 27.84 506 ARG B N 1
ATOM 6863 C CA . ARG A 1 264 ? 14.976 7.491 -16.526 1.00 38.83 506 ARG B CA 1
ATOM 6864 C C . ARG A 1 264 ? 15.525 7.987 -15.197 1.00 46.56 506 ARG B C 1
ATOM 6865 O O . ARG A 1 264 ? 16.748 8.052 -15.039 1.00 34.01 506 ARG B O 1
ATOM 6886 N N . MET A 1 265 ? 14.651 8.344 -14.248 1.00 30.39 507 MET B N 1
ATOM 6887 C CA . MET A 1 265 ? 15.052 8.837 -12.935 1.00 29.50 507 MET B CA 1
ATOM 6888 C C . MET A 1 265 ? 14.843 7.802 -11.838 1.00 37.23 507 MET B C 1
ATOM 6889 O O . MET A 1 265 ? 14.842 8.160 -10.660 1.00 32.41 507 MET B O 1
ATOM 6903 N N . ALA A 1 266 ? 14.647 6.526 -12.202 1.00 29.57 508 ALA B N 1
ATOM 6904 C CA . ALA A 1 266 ? 14.157 5.536 -11.243 1.00 27.81 508 ALA B CA 1
ATOM 6905 C C . ALA A 1 266 ? 15.098 5.352 -10.064 1.00 30.63 508 ALA B C 1
ATOM 6906 O O . ALA A 1 266 ? 14.642 5.077 -8.951 1.00 30.87 508 ALA B O 1
ATOM 6913 N N . GLU A 1 267 ? 16.407 5.479 -10.278 1.00 30.79 509 GLU B N 1
ATOM 6914 C CA . GLU A 1 267 ? 17.341 5.231 -9.184 1.00 27.99 509 GLU B CA 1
ATOM 6915 C C . GLU A 1 267 ? 17.296 6.315 -8.117 1.00 31.79 509 GLU B C 1
ATOM 6916 O O . GLU A 1 267 ? 17.763 6.076 -6.991 1.00 35.23 509 GLU B O 1
ATOM 6928 N N . LYS A 1 268 ? 16.737 7.487 -8.426 1.00 29.18 510 LYS B N 1
ATOM 6929 C CA . LYS A 1 268 ? 16.566 8.524 -7.413 1.00 32.69 510 LYS B CA 1
ATOM 6930 C C . LYS A 1 268 ? 15.480 8.170 -6.403 1.00 30.52 510 LYS B C 1
ATOM 6931 O O . LYS A 1 268 ? 15.465 8.742 -5.311 1.00 29.50 510 LYS B O 1
ATOM 6950 N N . LYS A 1 269 ? 14.585 7.240 -6.750 1.00 31.44 511 LYS B N 1
ATOM 6951 C CA . LYS A 1 269 ? 13.438 6.859 -5.920 1.00 29.02 511 LYS B CA 1
ATOM 6952 C C . LYS A 1 269 ? 12.702 8.093 -5.414 1.00 27.47 511 LYS B C 1
ATOM 6953 O O . LYS A 1 269 ? 12.433 8.252 -4.221 1.00 31.23 511 LYS B O 1
ATOM 6972 N N . TYR A 1 270 ? 12.396 8.988 -6.348 1.00 25.14 512 TYR B N 1
ATOM 6973 C CA . TYR A 1 270 ? 11.599 10.164 -6.032 1.00 21.97 512 TYR B CA 1
ATOM 6974 C C . TYR A 1 270 ? 10.180 9.730 -5.699 1.00 25.00 512 TYR B C 1
ATOM 6975 O O . TYR A 1 270 ? 9.557 8.982 -6.468 1.00 25.37 512 TYR B O 1
ATOM 6993 N N . VAL A 1 271 ? 9.676 10.197 -4.555 1.00 26.01 513 VAL B N 1
ATOM 6994 C CA . VAL A 1 271 ? 8.320 9.854 -4.126 1.00 21.49 513 VAL B CA 1
ATOM 6995 C C . VAL A 1 271 ? 7.304 10.333 -5.157 1.00 23.21 513 VAL B C 1
ATOM 6996 O O . VAL A 1 271 ? 6.329 9.630 -5.464 1.00 22.66 513 VAL B O 1
ATOM 7009 N N . GLY A 1 272 ? 7.523 11.526 -5.713 1.00 22.32 514 GLY B N 1
ATOM 7010 C CA . GLY A 1 272 ? 6.623 12.041 -6.737 1.00 23.18 514 GLY B CA 1
ATOM 7011 C C . GLY A 1 272 ? 6.615 11.212 -8.006 1.00 22.69 514 GLY B C 1
ATOM 7012 O O . GLY A 1 272 ? 5.573 11.091 -8.670 1.00 20.97 514 GLY B O 1
ATOM 7016 N N . ALA A 1 273 ? 7.766 10.628 -8.363 1.00 20.57 515 ALA B N 1
ATOM 7017 C CA . ALA A 1 273 ? 7.832 9.791 -9.550 1.00 22.11 515 ALA B CA 1
ATOM 7018 C C . ALA A 1 273 ? 7.043 8.507 -9.347 1.00 23.86 515 ALA B C 1
ATOM 7019 O O . ALA A 1 273 ? 6.322 8.068 -10.249 1.00 24.36 515 ALA B O 1
ATOM 7026 N N . ALA A 1 274 ? 7.151 7.907 -8.165 1.00 21.22 516 ALA B N 1
ATOM 7027 C CA . ALA A 1 274 ? 6.359 6.715 -7.854 1.00 23.26 516 ALA B CA 1
ATOM 7028 C C . ALA A 1 274 ? 4.870 6.998 -7.987 1.00 20.58 516 ALA B C 1
ATOM 7029 O O . ALA A 1 274 ? 4.120 6.175 -8.536 1.00 21.63 516 ALA B O 1
ATOM 7036 N N . ARG A 1 275 ? 4.424 8.162 -7.509 1.00 21.54 517 ARG B N 1
ATOM 7037 C CA . ARG A 1 275 ? 3.005 8.490 -7.608 1.00 19.59 517 ARG B CA 1
ATOM 7038 C C . ARG A 1 275 ? 2.591 8.745 -9.053 1.00 15.57 517 ARG B C 1
ATOM 7039 O O . ARG A 1 275 ? 1.485 8.365 -9.464 1.00 20.34 517 ARG B O 1
ATOM 7060 N N . LEU A 1 276 ? 3.449 9.400 -9.839 1.00 18.72 518 LEU B N 1
ATOM 7061 C CA . LEU A 1 276 ? 3.114 9.623 -11.244 1.00 22.76 518 LEU B CA 1
ATOM 7062 C C . LEU A 1 276 ? 2.986 8.296 -11.978 1.00 21.58 518 LEU B C 1
ATOM 7063 O O . LEU A 1 276 ? 2.104 8.125 -12.825 1.00 21.37 518 LEU B O 1
ATOM 7079 N N . ARG A 1 277 ? 3.851 7.331 -11.655 1.00 20.04 519 ARG B N 1
ATOM 7080 C CA . ARG A 1 277 ? 3.731 6.027 -12.297 1.00 23.10 519 ARG B CA 1
ATOM 7081 C C . ARG A 1 277 ? 2.424 5.343 -11.901 1.00 23.57 519 ARG B C 1
ATOM 7082 O O . ARG A 1 277 ? 1.806 4.661 -12.720 1.00 23.33 519 ARG B O 1
ATOM 7103 N N . ILE A 1 278 ? 1.985 5.513 -10.648 1.00 20.17 520 ILE B N 1
ATOM 7104 C CA . ILE A 1 278 ? 0.698 4.951 -10.226 1.00 20.04 520 ILE B CA 1
ATOM 7105 C C . ILE A 1 278 ? -0.450 5.569 -11.025 1.00 22.14 520 ILE B C 1
ATOM 7106 O O . ILE A 1 278 ? -1.409 4.869 -11.400 1.00 21.02 520 ILE B O 1
ATOM 7122 N N . LEU A 1 279 ? -0.379 6.885 -11.284 1.00 19.96 521 LEU B N 1
ATOM 7123 C CA . LEU A 1 279 ? -1.398 7.550 -12.098 1.00 18.01 521 LEU B CA 1
ATOM 7124 C C . LEU A 1 279 ? -1.379 7.026 -13.528 1.00 17.50 521 LEU B C 1
ATOM 7125 O O . LEU A 1 279 ? -2.443 6.774 -14.127 1.00 19.91 521 LEU B O 1
ATOM 7141 N N . LEU A 1 280 ? -0.178 6.859 -14.098 1.00 18.19 522 LEU B N 1
ATOM 7142 C CA . LEU A 1 280 ? -0.083 6.251 -15.422 1.00 19.33 522 LEU B CA 1
ATOM 7143 C C . LEU A 1 280 ? -0.760 4.886 -15.422 1.00 28.65 522 LEU B C 1
ATOM 7144 O O . LEU A 1 280 ? -1.527 4.558 -16.334 1.00 18.09 522 LEU B O 1
ATOM 7160 N N . GLU A 1 281 ? -0.485 4.078 -14.399 1.00 19.38 523 GLU B N 1
ATOM 7161 C CA . GLU A 1 281 ? -1.044 2.734 -14.337 1.00 20.43 523 GLU B CA 1
ATOM 7162 C C . GLU A 1 281 ? -2.563 2.752 -14.235 1.00 22.53 523 GLU B C 1
ATOM 7163 O O . GLU A 1 281 ? -3.239 1.886 -14.810 1.00 20.25 523 GLU B O 1
ATOM 7175 N N . ALA A 1 282 ? -3.118 3.696 -13.484 1.00 19.40 524 ALA B N 1
ATOM 7176 C CA . ALA A 1 282 ? -4.569 3.785 -13.382 1.00 21.04 524 ALA B CA 1
ATOM 7177 C C . ALA A 1 282 ? -5.189 4.104 -14.735 1.00 17.80 524 ALA B C 1
ATOM 7178 O O . ALA A 1 282 ? -6.244 3.569 -15.086 1.00 20.61 524 ALA B O 1
ATOM 7185 N N . TRP A 1 283 ? -4.551 4.997 -15.493 1.00 16.62 525 TRP B N 1
ATOM 7186 C CA . TRP A 1 283 ? -5.026 5.338 -16.830 1.00 14.68 525 TRP B CA 1
ATOM 7187 C C . TRP A 1 283 ? -4.919 4.144 -17.755 1.00 16.46 525 TRP B C 1
ATOM 7188 O O . TRP A 1 283 ? -5.845 3.849 -18.526 1.00 20.63 525 TRP B O 1
ATOM 7209 N N . GLN A 1 284 ? -3.783 3.443 -17.692 1.00 19.49 526 GLN B N 1
ATOM 7210 C CA . GLN A 1 284 ? -3.607 2.242 -18.502 1.00 19.26 526 GLN B CA 1
ATOM 7211 C C . GLN A 1 284 ? -4.642 1.187 -18.175 1.00 19.41 526 GLN B C 1
ATOM 7212 O O . GLN A 1 284 ? -4.925 0.322 -19.011 1.00 21.61 526 GLN B O 1
ATOM 7226 N N . ASN A 1 285 ? -5.175 1.193 -16.955 1.00 18.67 527 ASN B N 1
ATOM 7227 C CA . ASN A 1 285 ? -6.219 0.267 -16.543 1.00 22.86 527 ASN B CA 1
ATOM 7228 C C . ASN A 1 285 ? -7.609 0.875 -16.659 1.00 17.17 527 ASN B C 1
ATOM 7229 O O . ASN A 1 285 ? -8.540 0.390 -16.022 1.00 19.52 527 ASN B O 1
ATOM 7240 N N . ASN A 1 286 ? -7.780 1.916 -17.470 1.00 21.14 528 ASN B N 1
ATOM 7241 C CA . ASN A 1 286 ? -9.106 2.500 -17.690 1.00 20.77 528 ASN B CA 1
ATOM 7242 C C . ASN A 1 286 ? -9.773 2.865 -16.373 1.00 16.93 528 ASN B C 1
ATOM 7243 O O . ASN A 1 286 ? -10.955 2.589 -16.127 1.00 17.08 528 ASN B O 1
ATOM 7254 N N . ASN A 1 287 ? -8.980 3.518 -15.521 1.00 20.06 529 ASN B N 1
ATOM 7255 C CA . ASN A 1 287 ? -9.419 3.934 -14.207 1.00 20.87 529 ASN B CA 1
ATOM 7256 C C . ASN A 1 287 ? -8.907 5.338 -13.858 1.00 21.19 529 ASN B C 1
ATOM 7257 O O . ASN A 1 287 ? -8.682 5.640 -12.681 1.00 22.16 529 ASN B O 1
ATOM 7268 N N . MET A 1 288 ? -8.757 6.221 -14.858 1.00 18.92 530 MET B N 1
ATOM 7269 C CA . MET A 1 288 ? -8.305 7.586 -14.595 1.00 15.16 530 MET B CA 1
ATOM 7270 C C . MET A 1 288 ? -9.371 8.355 -13.830 1.00 18.37 530 MET B C 1
ATOM 7271 O O . MET A 1 288 ? -10.545 8.374 -14.228 1.00 20.31 530 MET B O 1
ATOM 7285 N N . GLU A 1 289 ? -8.952 9.002 -12.745 1.00 19.53 531 GLU B N 1
ATOM 7286 C CA . GLU A 1 289 ? -9.829 9.803 -11.903 1.00 18.45 531 GLU B CA 1
ATOM 7287 C C . GLU A 1 289 ? -9.772 11.280 -12.274 1.00 18.42 531 GLU B C 1
ATOM 7288 O O . GLU A 1 289 ? -8.799 11.778 -12.848 1.00 21.29 531 GLU B O 1
ATOM 7300 N N . SER A 1 290 ? -10.852 11.969 -11.926 1.00 18.95 532 SER B N 1
ATOM 7301 C CA . SER A 1 290 ? -10.928 13.420 -11.995 1.00 16.75 532 SER B CA 1
ATOM 7302 C C . SER A 1 290 ? -11.661 13.887 -10.750 1.00 19.36 532 SER B C 1
ATOM 7303 O O . SER A 1 290 ? -12.359 13.112 -10.091 1.00 21.97 532 SER B O 1
ATOM 7311 N N . PHE A 1 291 ? -11.496 15.165 -10.414 1.00 22.83 533 PHE B N 1
ATOM 7312 C CA . PHE A 1 291 ? -12.195 15.688 -9.258 1.00 19.48 533 PHE B CA 1
ATOM 7313 C C . PHE A 1 291 ? -13.701 15.595 -9.474 1.00 24.12 533 PHE B C 1
ATOM 7314 O O . PHE A 1 291 ? -14.185 15.833 -10.590 1.00 24.65 533 PHE B O 1
ATOM 7331 N N . PRO A 1 292 ? -14.468 15.258 -8.441 1.00 24.31 534 PRO B N 1
ATOM 7332 C CA . PRO A 1 292 ? -15.924 15.173 -8.606 1.00 35.90 534 PRO B CA 1
ATOM 7333 C C . PRO A 1 292 ? -16.516 16.484 -9.107 1.00 35.61 534 PRO B C 1
ATOM 7334 O O . PRO A 1 292 ? -16.075 17.573 -8.736 1.00 29.49 534 PRO B O 1
ATOM 7345 N N . GLU A 1 293 ? -17.528 16.359 -9.961 1.00 29.44 535 GLU B N 1
ATOM 7346 C CA . GLU A 1 293 ? -18.257 17.519 -10.449 1.00 41.04 535 GLU B CA 1
ATOM 7347 C C . GLU A 1 293 ? -18.812 18.317 -9.282 1.00 49.33 535 GLU B C 1
ATOM 7348 O O . GLU A 1 293 ? -19.190 17.765 -8.248 1.00 35.56 535 GLU B O 1
ATOM 7360 N N . MET A 1 294 ? -18.879 19.628 -9.452 1.00 40.41 536 MET B N 1
ATOM 7361 C CA . MET A 1 294 ? -19.462 20.451 -8.406 1.00 47.93 536 MET B CA 1
ATOM 7362 C C . MET A 1 294 ? -20.962 20.208 -8.333 1.00 48.63 536 MET B C 1
ATOM 7363 O O . MET A 1 294 ? -21.614 19.936 -9.339 1.00 50.03 536 MET B O 1
ATOM 7377 N N . SER A 1 295 ? -21.495 20.257 -7.119 1.00 56.63 537 SER B N 1
ATOM 7378 C CA . SER A 1 295 ? -22.890 19.930 -6.852 1.00 46.52 537 SER B CA 1
ATOM 7379 C C . SER A 1 295 ? -23.749 21.172 -7.004 1.00 52.24 537 SER B C 1
ATOM 7380 O O . SER A 1 295 ? -23.235 22.277 -7.171 1.00 58.91 537 SER B O 1
ATOM 7388 N N . PRO A 1 296 ? -25.089 21.034 -6.955 1.00 65.40 538 PRO B N 1
ATOM 7389 C CA . PRO A 1 296 ? -25.919 22.213 -7.228 1.00 61.90 538 PRO B CA 1
ATOM 7390 C C . PRO A 1 296 ? -25.675 23.361 -6.259 1.00 71.07 538 PRO B C 1
ATOM 7391 O O . PRO A 1 296 ? -25.490 23.165 -5.061 1.00 81.92 538 PRO B O 1
ATOM 7403 N N . MET B 1 1 ? 17.351 34.046 30.541 1.00 32.56 243 MET A N 1
ATOM 7404 C CA . MET B 1 1 ? 16.611 33.087 31.368 1.00 41.36 243 MET A CA 1
ATOM 7405 C C . MET B 1 1 ? 15.504 33.759 32.182 1.00 41.69 243 MET A C 1
ATOM 7406 O O . MET B 1 1 ? 15.658 34.876 32.682 1.00 37.38 243 MET A O 1
ATOM 7419 N N . THR B 1 2 ? 14.370 33.071 32.266 1.00 31.66 244 THR A N 1
ATOM 7420 C CA . THR B 1 2 ? 13.227 33.503 33.059 1.00 28.62 244 THR A CA 1
ATOM 7421 C C . THR B 1 2 ? 13.093 32.581 34.263 1.00 40.34 244 THR A C 1
ATOM 7422 O O . THR B 1 2 ? 13.177 31.356 34.126 1.00 35.08 244 THR A O 1
ATOM 7433 N N . ASN B 1 3 ? 12.904 33.169 35.440 1.00 32.24 245 ASN A N 1
ATOM 7434 C CA . ASN B 1 3 ? 12.606 32.413 36.653 1.00 31.15 245 ASN A CA 1
ATOM 7435 C C . ASN B 1 3 ? 11.089 32.304 36.725 1.00 30.37 245 ASN A C 1
ATOM 7436 O O . ASN B 1 3 ? 10.400 33.274 37.036 1.00 28.35 245 ASN A O 1
ATOM 7447 N N . PHE B 1 4 ? 10.552 31.121 36.428 1.00 30.12 246 PHE A N 1
ATOM 7448 C CA . PHE B 1 4 ? 9.102 31.000 36.352 1.00 31.13 246 PHE A CA 1
ATOM 7449 C C . PHE B 1 4 ? 8.452 30.896 37.723 1.00 34.98 246 PHE A C 1
ATOM 7450 O O . PHE B 1 4 ? 7.237 31.105 37.828 1.00 32.01 246 PHE A O 1
ATOM 7467 N N . ASP B 1 5 ? 9.231 30.620 38.779 1.00 33.16 247 ASP A N 1
ATOM 7468 C CA . ASP B 1 5 ? 8.696 30.757 40.127 1.00 32.95 247 ASP A CA 1
ATOM 7469 C C . ASP B 1 5 ? 8.411 32.219 40.436 1.00 28.53 247 ASP A C 1
ATOM 7470 O O . ASP B 1 5 ? 7.406 32.538 41.077 1.00 29.64 247 ASP A O 1
ATOM 7479 N N . LYS B 1 6 ? 9.264 33.125 39.960 1.00 29.64 248 LYS A N 1
ATOM 7480 C CA . LYS B 1 6 ? 8.981 34.536 40.159 1.00 28.73 248 LYS A CA 1
ATOM 7481 C C . LYS B 1 6 ? 7.805 34.984 39.306 1.00 25.71 248 LYS A C 1
ATOM 7482 O O . LYS B 1 6 ? 7.048 35.862 39.724 1.00 25.18 248 LYS A O 1
ATOM 7501 N N . ILE B 1 7 ? 7.613 34.391 38.126 1.00 26.74 249 ILE A N 1
ATOM 7502 C CA . ILE B 1 7 ? 6.445 34.746 37.328 1.00 21.87 249 ILE A CA 1
ATOM 7503 C C . ILE B 1 7 ? 5.180 34.270 38.018 1.00 25.83 249 ILE A C 1
ATOM 7504 O O . ILE B 1 7 ? 4.175 34.987 38.061 1.00 25.07 249 ILE A O 1
ATOM 7520 N N . SER B 1 8 ? 5.209 33.061 38.581 1.00 27.10 250 SER A N 1
ATOM 7521 C CA . SER B 1 8 ? 4.061 32.570 39.331 1.00 26.74 250 SER A CA 1
ATOM 7522 C C . SER B 1 8 ? 3.746 33.470 40.514 1.00 22.99 250 SER A C 1
ATOM 7523 O O . SER B 1 8 ? 2.577 33.768 40.783 1.00 26.01 250 SER A O 1
ATOM 7531 N N . LYS B 1 9 ? 4.776 33.896 41.243 1.00 23.54 251 LYS A N 1
ATOM 7532 C CA . LYS B 1 9 ? 4.573 34.785 42.375 1.00 28.84 251 LYS A CA 1
ATOM 7533 C C . LYS B 1 9 ? 3.911 36.085 41.926 1.00 26.98 251 LYS A C 1
ATOM 7534 O O . LYS B 1 9 ? 3.007 36.606 42.598 1.00 24.48 251 LYS A O 1
ATOM 7553 N N . MET B 1 10 ? 4.343 36.615 40.786 1.00 23.82 252 MET A N 1
ATOM 7554 C CA . MET B 1 10 ? 3.753 37.839 40.259 1.00 20.08 252 MET A CA 1
ATOM 7555 C C . MET B 1 10 ? 2.304 37.616 39.845 1.00 23.07 252 MET A C 1
ATOM 7556 O O . MET B 1 10 ? 1.435 38.459 40.111 1.00 27.01 252 MET A O 1
ATOM 7570 N N . PHE B 1 11 ? 2.024 36.479 39.205 1.00 20.78 253 PHE A N 1
ATOM 7571 C CA . PHE B 1 11 ? 0.652 36.138 38.846 1.00 21.66 253 PHE A CA 1
ATOM 7572 C C . PHE B 1 11 ? -0.252 36.101 40.069 1.00 27.13 253 PHE A C 1
ATOM 7573 O O . PHE B 1 11 ? -1.339 36.695 40.064 1.00 24.75 253 PHE A O 1
ATOM 7590 N N . TRP B 1 12 ? 0.169 35.399 41.128 1.00 23.22 254 TRP A N 1
ATOM 7591 C CA . TRP B 1 12 ? -0.679 35.274 42.306 1.00 25.38 254 TRP A CA 1
ATOM 7592 C C . TRP B 1 12 ? -0.771 36.578 43.084 1.00 27.96 254 TRP A C 1
ATOM 7593 O O . TRP B 1 12 ? -1.770 36.798 43.769 1.00 27.64 254 TRP A O 1
ATOM 7614 N N . HIS B 1 13 ? 0.211 37.476 42.954 1.00 25.83 255 HIS A N 1
ATOM 7615 C CA . HIS B 1 13 ? 0.047 38.817 43.501 1.00 29.26 255 HIS A CA 1
ATOM 7616 C C . HIS B 1 13 ? -1.166 39.520 42.893 1.00 30.88 255 HIS A C 1
ATOM 7617 O O . HIS B 1 13 ? -1.968 40.153 43.601 1.00 22.91 255 HIS A O 1
ATOM 7631 N N . TYR B 1 14 ? -1.282 39.471 41.570 1.00 22.78 256 TYR A N 1
ATOM 7632 C CA . TYR B 1 14 ? -2.395 40.138 40.910 1.00 24.51 256 TYR A CA 1
ATOM 7633 C C . TYR B 1 14 ? -3.702 39.403 41.155 1.00 24.21 256 TYR A C 1
ATOM 7634 O O . TYR B 1 14 ? -4.756 40.036 41.278 1.00 24.90 256 TYR A O 1
ATOM 7652 N N . LYS B 1 15 ? -3.660 38.079 41.275 1.00 25.27 257 LYS A N 1
ATOM 7653 C CA . LYS B 1 15 ? -4.878 37.366 41.651 1.00 27.85 257 LYS A CA 1
ATOM 7654 C C . LYS B 1 15 ? -5.324 37.774 43.052 1.00 27.21 257 LYS A C 1
ATOM 7655 O O . LYS B 1 15 ? -6.523 37.967 43.309 1.00 28.26 257 LYS A O 1
ATOM 7674 N N . ASP B 1 16 ? -4.371 37.938 43.970 1.00 25.06 258 ASP A N 1
ATOM 7675 C CA . ASP B 1 16 ? -4.714 38.417 45.304 1.00 24.50 258 ASP A CA 1
ATOM 7676 C C . ASP B 1 16 ? -5.276 39.826 45.253 1.00 30.01 258 ASP A C 1
ATOM 7677 O O . ASP B 1 16 ? -6.171 40.166 46.033 1.00 26.22 258 ASP A O 1
ATOM 7686 N N . LYS B 1 17 ? -4.773 40.651 44.336 1.00 26.04 259 LYS A N 1
ATOM 7687 C CA . LYS B 1 17 ? -5.253 42.023 44.208 1.00 25.17 259 LYS A CA 1
ATOM 7688 C C . LYS B 1 17 ? -6.701 42.061 43.740 1.00 26.03 259 LYS A C 1
ATOM 7689 O O . LYS B 1 17 ? -7.486 42.894 44.221 1.00 25.62 259 LYS A O 1
ATOM 7708 N N . ILE B 1 18 ? -7.070 41.166 42.813 1.00 25.79 260 ILE A N 1
ATOM 7709 C CA . ILE B 1 18 ? -8.471 41.001 42.417 1.00 26.84 260 ILE A CA 1
ATOM 7710 C C . ILE B 1 18 ? -9.339 40.689 43.631 1.00 27.80 260 ILE A C 1
ATOM 7711 O O . ILE B 1 18 ? -10.445 41.232 43.775 1.00 23.39 260 ILE A O 1
ATOM 7727 N N . ALA B 1 19 ? -8.879 39.783 44.503 1.00 27.90 261 ALA A N 1
ATOM 7728 C CA . ALA B 1 19 ? -9.670 39.445 45.686 1.00 25.95 261 ALA A CA 1
ATOM 7729 C C . ALA B 1 19 ? -9.767 40.637 46.624 1.00 24.32 261 ALA A C 1
ATOM 7730 O O . ALA B 1 19 ? -10.825 40.885 47.215 1.00 23.92 261 ALA A O 1
ATOM 7737 N N . GLN B 1 20 ? -8.681 41.402 46.751 1.00 26.32 262 GLN A N 1
ATOM 7738 C CA . GLN B 1 20 ? -8.683 42.592 47.595 1.00 27.11 262 GLN A CA 1
ATOM 7739 C C . GLN B 1 20 ? -9.610 43.667 47.035 1.00 29.21 262 GLN A C 1
ATOM 7740 O O . GLN B 1 20 ? -10.272 44.383 47.798 1.00 24.68 262 GLN A O 1
ATOM 7754 N N . ILE B 1 21 ? -9.676 43.791 45.706 1.00 25.20 263 ILE A N 1
ATOM 7755 C CA . ILE B 1 21 ? -10.596 44.746 45.089 1.00 26.47 263 ILE A CA 1
ATOM 7756 C C . ILE B 1 21 ? -12.030 44.385 45.434 1.00 29.39 263 ILE A C 1
ATOM 7757 O O . ILE B 1 21 ? -12.846 45.252 45.772 1.00 26.22 263 ILE A O 1
ATOM 7773 N N A LYS B 1 22 ? -12.365 43.098 45.346 0.49 26.57 264 LYS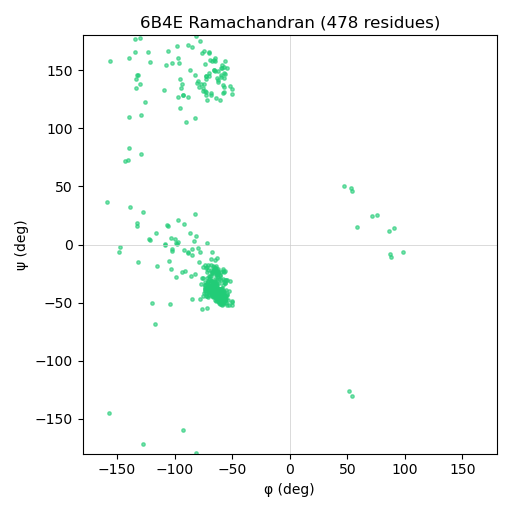 A N 1
ATOM 7774 N N B LYS B 1 22 ? -12.365 43.096 45.351 0.51 24.97 264 LYS A N 1
ATOM 7775 C CA A LYS B 1 22 ? -13.716 42.670 45.675 0.49 22.77 264 LYS A CA 1
ATOM 7776 C CA B LYS B 1 22 ? -13.721 42.677 45.675 0.51 22.72 264 LYS A CA 1
ATOM 7777 C C A LYS B 1 22 ? -14.032 42.955 47.134 0.49 26.44 264 LYS A C 1
ATOM 7778 C C B LYS B 1 22 ? -14.035 42.955 47.136 0.51 23.54 264 LYS A C 1
ATOM 7779 O O A LYS B 1 22 ? -15.111 43.464 47.459 0.49 23.76 264 LYS A O 1
ATOM 7780 O O B LYS B 1 22 ? -15.121 43.447 47.464 0.51 36.60 264 LYS A O 1
ATOM 7817 N N . GLN B 1 23 ? -13.085 42.676 48.028 1.00 32.14 265 GLN A N 1
ATOM 7818 C CA . GLN B 1 23 ? -13.352 42.840 49.454 1.00 27.50 265 GLN A CA 1
ATOM 7819 C C . GLN B 1 23 ? -13.425 44.306 49.863 1.00 28.84 265 GLN A C 1
ATOM 7820 O O . GLN B 1 23 ? -14.264 44.683 50.692 1.00 31.86 265 GLN A O 1
ATOM 7834 N N . ASP B 1 24 ? -12.545 45.145 49.327 1.00 23.88 266 ASP A N 1
ATOM 7835 C CA . ASP B 1 24 ? -12.399 46.491 49.854 1.00 26.46 266 ASP A CA 1
ATOM 7836 C C . ASP B 1 24 ? -13.017 47.581 48.988 1.00 25.81 266 ASP A C 1
ATOM 7837 O O . ASP B 1 24 ? -13.185 48.699 49.485 1.00 30.14 266 ASP A O 1
ATOM 7846 N N . ILE B 1 25 ? -13.372 47.297 47.730 1.00 26.31 267 ILE A N 1
ATOM 7847 C CA . ILE B 1 25 ? -13.952 48.295 46.831 1.00 27.09 267 ILE A CA 1
ATOM 7848 C C . ILE B 1 25 ? -15.347 47.889 46.361 1.00 29.41 267 ILE A C 1
ATOM 7849 O O . ILE B 1 25 ? -16.287 48.683 46.416 1.00 27.71 267 ILE A O 1
ATOM 7865 N N . VAL B 1 26 ? -15.498 46.664 45.873 1.00 28.37 268 VAL A N 1
ATOM 7866 C CA . VAL B 1 26 ? -16.780 46.281 45.291 1.00 28.77 268 VAL A CA 1
ATOM 7867 C C . VAL B 1 26 ? -17.823 46.013 46.378 1.00 30.20 268 VAL A C 1
ATOM 7868 O O . VAL B 1 26 ? -18.926 46.576 46.363 1.00 26.26 268 VAL A O 1
ATOM 7881 N N . LEU B 1 27 ? -17.527 45.121 47.321 1.00 34.97 269 LEU A N 1
ATOM 7882 C CA . LEU B 1 27 ? -18.540 44.773 48.316 1.00 37.94 269 LEU A CA 1
ATOM 7883 C C . LEU B 1 27 ? -18.930 45.949 49.201 1.00 29.64 269 LEU A C 1
ATOM 7884 O O . LEU B 1 27 ? -20.136 46.122 49.448 1.00 31.93 269 LEU A O 1
ATOM 7900 N N . PRO B 1 28 ? -18.015 46.783 49.694 1.00 32.54 270 PRO A N 1
ATOM 7901 C CA . PRO B 1 28 ? -18.444 47.896 50.548 1.00 31.35 270 PRO A CA 1
ATOM 7902 C C . PRO B 1 28 ? -19.318 48.930 49.849 1.00 30.43 270 PRO A C 1
ATOM 7903 O O . PRO B 1 28 ? -20.035 49.659 50.542 1.00 31.26 270 PRO A O 1
ATOM 7914 N N . ILE B 1 29 ? -19.302 49.016 48.515 1.00 25.72 271 ILE A N 1
ATOM 7915 C CA . ILE B 1 29 ? -20.134 50.010 47.837 1.00 34.25 271 ILE A CA 1
ATOM 7916 C C . ILE B 1 29 ? -21.606 49.678 47.996 1.00 44.90 271 ILE A C 1
ATOM 7917 O O . ILE B 1 29 ? -22.465 50.569 47.929 1.00 33.84 271 ILE A O 1
ATOM 7933 N N . LYS B 1 30 ? -21.925 48.409 48.217 1.00 40.63 272 LYS A N 1
ATOM 7934 C CA . LYS B 1 30 ? -23.309 48.048 48.468 1.00 46.58 272 LYS A CA 1
ATOM 7935 C C . LYS B 1 30 ? -23.834 48.706 49.738 1.00 38.56 272 LYS A C 1
ATOM 7936 O O . LYS B 1 30 ? -25.050 48.881 49.868 1.00 44.08 272 LYS A O 1
ATOM 7955 N N . LYS B 1 31 ? -22.947 49.125 50.648 1.00 34.94 273 LYS A N 1
ATOM 7956 C CA . LYS B 1 31 ? -23.335 49.776 51.893 1.00 52.57 273 LYS A CA 1
ATOM 7957 C C . LYS B 1 31 ? -23.133 51.294 51.875 1.00 32.73 273 LYS A C 1
ATOM 7958 O O . LYS B 1 31 ? -23.313 51.939 52.916 1.00 36.15 273 LYS A O 1
ATOM 7977 N N . ALA B 1 32 ? -22.755 51.877 50.737 1.00 32.00 274 ALA A N 1
ATOM 7978 C CA . ALA B 1 32 ? -22.523 53.316 50.666 1.00 36.28 274 ALA A CA 1
ATOM 7979 C C . ALA B 1 32 ? -23.850 54.072 50.777 1.00 36.24 274 ALA A C 1
ATOM 7980 O O . ALA B 1 32 ? -24.939 53.495 50.646 1.00 31.39 274 ALA A O 1
ATOM 7987 N N . ASP B 1 33 ? -23.768 55.385 51.018 1.00 28.67 275 ASP A N 1
ATOM 7988 C CA . ASP B 1 33 ? -25.016 56.109 51.217 1.00 27.19 275 ASP A CA 1
ATOM 7989 C C . ASP B 1 33 ? -25.706 56.372 49.875 1.00 27.24 275 ASP A C 1
ATOM 7990 O O . ASP B 1 33 ? -25.191 56.062 48.793 1.00 26.64 275 ASP A O 1
ATOM 7999 N N . VAL B 1 34 ? -26.911 56.935 49.957 1.00 28.26 276 VAL A N 1
ATOM 8000 C CA . VAL B 1 34 ? -27.748 57.024 48.770 1.00 30.81 276 VAL A CA 1
ATOM 8001 C C . VAL B 1 34 ? -27.186 58.023 47.757 1.00 31.73 276 VAL A C 1
ATOM 8002 O O . VAL B 1 34 ? -27.408 57.868 46.549 1.00 30.34 276 VAL A O 1
ATOM 8015 N N . ASN B 1 35 ? -26.427 59.039 48.197 1.00 27.88 277 ASN A N 1
ATOM 8016 C CA . ASN B 1 35 ? -25.792 59.925 47.219 1.00 35.14 277 ASN A CA 1
ATOM 8017 C C . ASN B 1 35 ? -24.740 59.189 46.410 1.00 33.24 277 ASN A C 1
ATOM 8018 O O . ASN B 1 35 ? -24.620 59.398 45.195 1.00 29.02 277 ASN A O 1
ATOM 8029 N N . VAL B 1 36 ? -23.919 58.380 47.075 1.00 28.66 278 VAL A N 1
ATOM 8030 C CA . VAL B 1 36 ? -22.873 57.661 46.364 1.00 24.61 278 VAL A CA 1
ATOM 8031 C C . VAL B 1 36 ? -23.494 56.628 45.434 1.00 24.62 278 VAL A C 1
ATOM 8032 O O . VAL B 1 36 ? -23.070 56.466 44.290 1.00 26.68 278 VAL A O 1
ATOM 8045 N N . ARG B 1 37 ? -24.503 55.904 45.910 1.00 25.46 279 ARG A N 1
ATOM 8046 C CA . ARG B 1 37 ? -25.076 54.866 45.063 1.00 30.42 279 ARG A CA 1
ATOM 8047 C C . ARG B 1 37 ? -25.792 55.478 43.865 1.00 29.04 279 ARG A C 1
ATOM 8048 O O . ARG B 1 37 ? -25.681 54.965 42.749 1.00 27.90 279 ARG A O 1
ATOM 8069 N N . ASN B 1 38 ? -26.511 56.584 44.070 1.00 27.31 280 ASN A N 1
ATOM 8070 C CA . ASN B 1 38 ? -27.137 57.285 42.949 1.00 33.26 280 ASN A CA 1
ATOM 8071 C C . ASN B 1 38 ? -26.104 57.741 41.928 1.00 35.14 280 ASN A C 1
ATOM 8072 O O . ASN B 1 38 ? -26.290 57.569 40.717 1.00 29.08 280 ASN A O 1
ATOM 8083 N N . LEU B 1 39 ? -25.032 58.384 42.398 1.00 27.77 281 LEU A N 1
ATOM 8084 C CA . LEU B 1 39 ? -24.021 58.919 41.490 1.00 30.18 281 LEU A CA 1
ATOM 8085 C C . LEU B 1 39 ? -23.383 57.814 40.675 1.00 25.46 281 LEU A C 1
ATOM 8086 O O . LEU B 1 39 ? -23.245 57.927 39.452 1.00 28.41 281 LEU A O 1
ATOM 8102 N N . LEU B 1 40 ? -22.984 56.734 41.344 1.00 28.99 282 LEU A N 1
ATOM 8103 C CA . LEU B 1 40 ? -22.320 55.647 40.643 1.00 24.20 282 LEU A CA 1
ATOM 8104 C C . LEU B 1 40 ? -23.274 54.944 39.684 1.00 25.25 282 LEU A C 1
ATOM 8105 O O . LEU B 1 40 ? -22.870 54.571 38.577 1.00 26.81 282 LEU A O 1
ATOM 8121 N N . SER B 1 41 ? -24.545 54.778 40.074 1.00 29.14 283 SER A N 1
ATOM 8122 C CA . SER B 1 41 ? -25.532 54.177 39.174 1.00 39.57 283 SER A CA 1
ATOM 8123 C C . SER B 1 41 ? -25.709 55.017 37.920 1.00 44.22 283 SER A C 1
ATOM 8124 O O . SER B 1 41 ? -25.755 54.490 36.804 1.00 33.91 283 SER A O 1
ATOM 8132 N N . ARG B 1 42 ? -25.845 56.332 38.088 1.00 29.31 284 ARG A N 1
ATOM 8133 C CA . ARG B 1 42 ? -26.054 57.202 36.937 1.00 34.16 284 ARG A CA 1
ATOM 8134 C C . ARG B 1 42 ? -24.782 57.344 36.114 1.00 28.89 284 ARG A C 1
ATOM 8135 O O . ARG B 1 42 ? -24.827 57.292 34.881 1.00 34.09 284 ARG A O 1
ATOM 8156 N N . HIS B 1 43 ? -23.630 57.485 36.769 1.00 26.61 285 HIS A N 1
ATOM 8157 C CA . HIS B 1 43 ? -22.391 57.653 36.017 1.00 30.55 285 HIS A CA 1
ATOM 8158 C C . HIS B 1 43 ? -21.968 56.381 35.291 1.00 36.28 285 HIS A C 1
ATOM 8159 O O . HIS B 1 43 ? -21.398 56.458 34.198 1.00 30.57 285 HIS A O 1
ATOM 8173 N N . LYS B 1 44 ? -22.207 55.205 35.861 1.00 28.74 286 LYS A N 1
ATOM 8174 C CA . LYS B 1 44 ? -21.765 54.012 35.156 1.00 47.05 286 LYS A CA 1
ATOM 8175 C C . LYS B 1 44 ? -22.559 53.839 33.866 1.00 42.86 286 LYS A C 1
ATOM 8176 O O . LYS B 1 44 ? -22.011 53.382 32.851 1.00 33.58 286 LYS A O 1
ATOM 8195 N N . ARG B 1 45 ? -23.824 54.271 33.869 1.00 34.35 287 ARG A N 1
ATOM 8196 C CA . ARG B 1 45 ? -24.643 54.238 32.660 1.00 29.90 287 ARG A CA 1
ATOM 8197 C C . ARG B 1 45 ? -24.125 55.205 31.599 1.00 32.40 287 ARG A C 1
ATOM 8198 O O . ARG B 1 45 ? -24.222 54.928 30.393 1.00 38.53 287 ARG A O 1
ATOM 8219 N N . LYS B 1 46 ? -23.628 56.371 32.019 1.00 29.42 288 LYS A N 1
ATOM 8220 C CA . LYS B 1 46 ? -23.075 57.332 31.066 1.00 30.78 288 LYS A CA 1
ATOM 8221 C C . LYS B 1 46 ? -21.727 56.875 30.546 1.00 32.84 288 LYS A C 1
ATOM 8222 O O . LYS B 1 46 ? -21.387 57.126 29.385 1.00 29.59 288 LYS A O 1
ATOM 8241 N N . ILE B 1 47 ? -20.942 56.214 31.397 1.00 28.74 289 ILE A N 1
ATOM 8242 C CA . ILE B 1 47 ? -19.579 55.830 31.032 1.00 32.90 289 ILE A CA 1
ATOM 8243 C C . ILE B 1 47 ? -19.591 54.675 30.037 1.00 41.08 289 ILE A C 1
ATOM 8244 O O . ILE B 1 47 ? -18.797 54.651 29.085 1.00 33.28 289 ILE A O 1
ATOM 8260 N N . ASN B 1 48 ? -20.511 53.726 30.213 1.00 42.05 290 ASN A N 1
ATOM 8261 C CA . ASN B 1 48 ? -20.377 52.424 29.562 1.00 45.45 290 ASN A CA 1
ATOM 8262 C C . ASN B 1 48 ? -20.262 52.512 28.049 1.00 39.06 290 ASN A C 1
ATOM 8263 O O . ASN B 1 48 ? -19.369 51.858 27.481 1.00 49.26 290 ASN A O 1
ATOM 8274 N N . PRO B 1 49 ? -21.099 53.269 27.341 1.00 45.74 291 PRO A N 1
ATOM 8275 C CA . PRO B 1 49 ? -21.015 53.294 25.876 1.00 38.49 291 PRO A CA 1
ATOM 8276 C C . PRO B 1 49 ? -19.915 54.175 25.312 1.00 65.50 291 PRO A C 1
ATOM 8277 O O . PRO B 1 49 ? -19.755 54.205 24.094 1.00 35.43 291 PRO A O 1
ATOM 8288 N N . LYS B 1 50 ? -19.155 54.893 26.136 1.00 33.18 292 LYS A N 1
ATOM 8289 C CA . LYS B 1 50 ? -18.165 55.819 25.589 1.00 33.79 292 LYS A CA 1
ATOM 8290 C C . LYS B 1 50 ? -17.025 55.092 24.900 1.00 38.30 292 LYS A C 1
ATOM 8291 O O . LYS B 1 50 ? -16.458 55.613 23.929 1.00 34.67 292 LYS A O 1
ATOM 8310 N N . PHE B 1 51 ? -16.687 53.894 25.369 1.00 35.18 293 PHE A N 1
ATOM 8311 C CA . PHE B 1 51 ? -15.544 53.186 24.802 1.00 31.89 293 PHE A CA 1
ATOM 8312 C C . PHE B 1 51 ? -15.833 52.741 23.378 1.00 38.17 293 PHE A C 1
ATOM 8313 O O . PHE B 1 51 ? -14.944 52.774 22.519 1.00 35.70 293 PHE A O 1
ATOM 8330 N N . GLY B 1 52 ? -17.080 52.369 23.093 1.00 29.48 294 GLY A N 1
ATOM 8331 C CA . GLY B 1 52 ? -17.477 52.069 21.733 1.00 41.88 294 GLY A CA 1
ATOM 8332 C C . GLY B 1 52 ? -17.727 53.272 20.856 1.00 35.76 294 GLY A C 1
ATOM 8333 O O . GLY B 1 52 ? -17.979 53.094 19.662 1.00 35.80 294 GLY A O 1
ATOM 8337 N N . GLN B 1 53 ? -17.693 54.484 21.410 1.00 35.31 295 GLN A N 1
ATOM 8338 C CA . GLN B 1 53 ? -17.845 55.696 20.613 1.00 29.95 295 GLN A CA 1
ATOM 8339 C C . GLN B 1 53 ? -16.515 56.210 20.075 1.00 30.93 295 GLN A C 1
ATOM 8340 O O . GLN B 1 53 ? -16.513 57.157 19.280 1.00 32.75 295 GLN A O 1
ATOM 8354 N N . LEU B 1 54 ? -15.403 55.607 20.487 1.00 32.99 296 LEU A N 1
ATOM 8355 C CA . LEU B 1 54 ? -14.115 55.923 19.890 1.00 33.88 296 LEU A CA 1
ATOM 8356 C C . LEU B 1 54 ? -14.115 55.545 18.417 1.00 32.32 296 LEU A C 1
ATOM 8357 O O . LEU B 1 54 ? -14.697 54.532 18.022 1.00 32.50 296 LEU A O 1
ATOM 8373 N N . THR B 1 55 ? -13.441 56.366 17.609 1.00 33.45 297 THR A N 1
ATOM 8374 C CA . THR B 1 55 ? -13.166 56.053 16.213 1.00 37.51 297 THR A CA 1
ATOM 8375 C C . THR B 1 55 ? -11.679 56.209 15.930 1.00 28.55 297 THR A C 1
ATOM 8376 O O . THR B 1 55 ? -10.891 56.439 16.845 1.00 28.57 297 THR A O 1
ATOM 8387 N N . ASN B 1 56 ? -11.297 56.118 14.653 1.00 33.85 298 ASN A N 1
ATOM 8388 C CA . ASN B 1 56 ? -9.914 56.385 14.277 1.00 52.45 298 ASN A CA 1
ATOM 8389 C C . ASN B 1 56 ? -9.550 57.882 14.352 1.00 40.04 298 ASN A C 1
ATOM 8390 O O . ASN B 1 56 ? -8.390 58.228 14.088 1.00 39.54 298 ASN A O 1
ATOM 8401 N N . SER B 1 57 ? -10.475 58.764 14.754 1.00 33.79 299 SER A N 1
ATOM 8402 C CA . SER B 1 57 ? -10.255 60.215 14.780 1.00 31.44 299 SER A CA 1
ATOM 8403 C C . SER B 1 57 ? -9.736 60.702 16.138 1.00 34.59 299 SER A C 1
ATOM 8404 O O . SER B 1 57 ? -10.331 60.426 17.189 1.00 30.39 299 SER A O 1
ATOM 8412 N N . ASN B 1 58 ? -8.638 61.462 16.107 1.00 30.71 300 ASN A N 1
ATOM 8413 C CA . ASN B 1 58 ? -8.071 62.015 17.339 1.00 39.58 300 ASN A CA 1
ATOM 8414 C C . ASN B 1 58 ? -9.026 63.004 18.005 1.00 46.77 300 ASN A C 1
ATOM 8415 O O . ASN B 1 58 ? -9.116 63.070 19.238 1.00 34.66 300 ASN A O 1
ATOM 8426 N N . GLN B 1 59 ? -9.750 63.787 17.208 1.00 32.36 301 GLN A N 1
ATOM 8427 C CA . GLN B 1 59 ? -10.682 64.746 17.788 1.00 31.74 301 GLN A CA 1
ATOM 8428 C C . GLN B 1 59 ? -11.769 64.048 18.598 1.00 30.09 301 GLN A C 1
ATOM 8429 O O . GLN B 1 59 ? -12.167 64.537 19.662 1.00 36.28 301 GLN A O 1
ATOM 8443 N N . GLN B 1 60 ? -12.246 62.896 18.126 1.00 39.37 302 GLN A N 1
ATOM 8444 C CA . GLN B 1 60 ? -13.220 62.123 18.893 1.00 40.13 302 GLN A CA 1
ATOM 8445 C C . GLN B 1 60 ? -12.587 61.532 20.149 1.00 36.51 302 GLN A C 1
ATOM 8446 O O . GLN B 1 60 ? -13.242 61.408 21.198 1.00 29.92 302 GLN A O 1
ATOM 8460 N N . LEU B 1 61 ? -11.318 61.131 20.060 1.00 29.20 303 LEU A N 1
ATOM 8461 C CA . LEU B 1 61 ? -10.632 60.629 21.243 1.00 27.30 303 LEU A CA 1
ATOM 8462 C C . LEU B 1 61 ? -10.588 61.697 22.325 1.00 30.25 303 LEU A C 1
ATOM 8463 O O . LEU B 1 61 ? -10.881 61.425 23.494 1.00 30.41 303 LEU A O 1
ATOM 8479 N N . PHE B 1 62 ? -10.241 62.933 21.949 1.00 27.11 304 PHE A N 1
ATOM 8480 C CA . PHE B 1 62 ? -10.152 63.995 22.945 1.00 32.47 304 PHE A CA 1
ATOM 8481 C C . PHE B 1 62 ? -11.513 64.276 23.559 1.00 34.38 304 PHE A C 1
ATOM 8482 O O . PHE B 1 62 ? -11.614 64.518 24.765 1.00 30.49 304 PHE A O 1
ATOM 8499 N N . LYS B 1 63 ? -12.571 64.224 22.749 1.00 31.80 305 LYS A N 1
ATOM 8500 C CA . LYS B 1 63 ? -13.919 64.448 23.269 1.00 33.42 305 LYS A CA 1
ATOM 8501 C C . LYS B 1 63 ? -14.269 63.398 24.316 1.00 30.90 305 LYS A C 1
ATOM 8502 O O . LYS B 1 63 ? -14.778 63.722 25.396 1.00 30.27 305 LYS A O 1
ATOM 8521 N N A ILE B 1 64 ? -13.965 62.132 24.032 0.31 29.06 306 ILE A N 1
ATOM 8522 N N B ILE B 1 64 ? -13.973 62.132 24.022 0.69 27.30 306 ILE A N 1
ATOM 8523 C CA A ILE B 1 64 ? -14.297 61.060 24.965 0.31 29.75 306 ILE A CA 1
ATOM 8524 C CA B ILE B 1 64 ? -14.294 61.055 24.949 0.69 28.40 306 ILE A CA 1
ATOM 8525 C C A ILE B 1 64 ? -13.408 61.133 26.206 0.31 23.83 306 ILE A C 1
ATOM 8526 C C B ILE B 1 64 ? -13.413 61.141 26.200 0.69 30.07 306 ILE A C 1
ATOM 8527 O O A ILE B 1 64 ? -13.866 60.872 27.326 0.31 26.96 306 ILE A O 1
ATOM 8528 O O B ILE B 1 64 ? -13.884 60.906 27.322 0.69 25.17 306 ILE A O 1
ATOM 8559 N N . GLN B 1 65 ? -12.131 61.488 26.032 1.00 26.38 307 GLN A N 1
ATOM 8560 C CA . GLN B 1 65 ? -11.252 61.702 27.190 1.00 27.24 307 GLN A CA 1
ATOM 8561 C C . GLN B 1 65 ? -11.811 62.773 28.112 1.00 32.87 307 GLN A C 1
ATOM 8562 O O . GLN B 1 65 ? -11.838 62.603 29.336 1.00 26.77 307 GLN A O 1
ATOM 8576 N N . ASN B 1 66 ? -12.240 63.898 27.537 1.00 34.06 308 ASN A N 1
ATOM 8577 C CA . ASN B 1 66 ? -12.771 64.996 28.339 1.00 32.65 308 ASN A CA 1
ATOM 8578 C C . ASN B 1 66 ? -14.067 64.609 29.044 1.00 37.95 308 ASN A C 1
ATOM 8579 O O . ASN B 1 66 ? -14.262 64.939 30.221 1.00 35.47 308 ASN A O 1
ATOM 8590 N N . GLU B 1 67 ? -14.968 63.90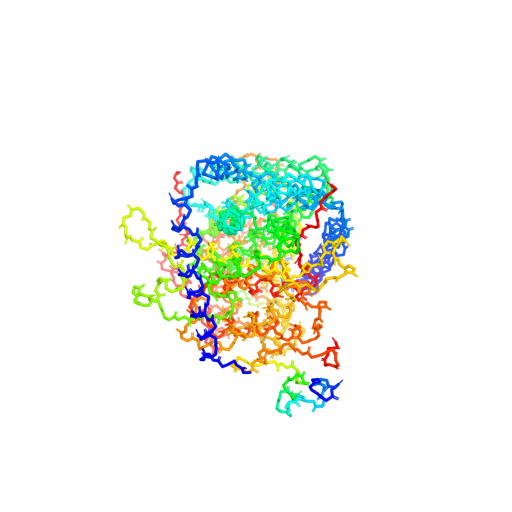5 28.351 1.00 28.59 309 GLU A N 1
ATOM 8591 C CA . GLU B 1 67 ? -16.212 63.472 28.991 1.00 26.98 309 GLU A CA 1
ATOM 8592 C C . GLU B 1 67 ? -15.946 62.512 30.152 1.00 29.66 309 GLU A C 1
ATOM 8593 O O . GLU B 1 67 ? -16.545 62.640 31.224 1.00 30.24 309 GLU A O 1
ATOM 8605 N N . LEU B 1 68 ? -15.045 61.551 29.965 1.00 25.48 310 LEU A N 1
ATOM 8606 C CA . LEU B 1 68 ? -14.735 60.602 31.025 1.00 27.65 310 LEU A CA 1
ATOM 8607 C C . LEU B 1 68 ? -14.000 61.278 32.182 1.00 28.50 310 LEU A C 1
ATOM 8608 O O . LEU B 1 68 ? -14.242 60.961 33.352 1.00 24.76 310 LEU A O 1
ATOM 8624 N N . THR B 1 69 ? -13.096 62.212 31.875 1.00 27.66 311 THR A N 1
ATOM 8625 C CA . THR B 1 69 ? -12.381 62.912 32.942 1.00 24.33 311 THR A CA 1
ATOM 8626 C C . THR B 1 69 ? -13.355 63.646 33.856 1.00 25.27 311 THR A C 1
ATOM 8627 O O . THR B 1 69 ? -13.214 63.620 35.082 1.00 28.01 311 THR A O 1
ATOM 8638 N N . GLN B 1 70 ? -14.359 64.305 33.278 1.00 25.15 312 GLN A N 1
ATOM 8639 C CA . GLN B 1 70 ? -15.343 65.006 34.100 1.00 27.89 312 GLN A CA 1
ATOM 8640 C C . GLN B 1 70 ? -16.120 64.036 34.991 1.00 25.91 312 GLN A C 1
ATOM 8641 O O . GLN B 1 70 ? -16.322 64.290 36.189 1.00 27.47 312 GLN A O 1
ATOM 8655 N N . LEU B 1 71 ? -16.603 62.935 34.410 1.00 28.88 313 LEU A N 1
ATOM 8656 C CA . LEU B 1 71 ? -17.383 61.968 35.173 1.00 28.21 313 LEU A CA 1
ATOM 8657 C C . LEU B 1 71 ? -16.569 61.358 36.303 1.00 27.90 313 LEU A C 1
ATOM 8658 O O . LEU B 1 71 ? -17.073 61.194 37.414 1.00 27.35 313 LEU A O 1
ATOM 8674 N N . ILE B 1 72 ? -15.313 61.005 36.041 1.00 21.35 314 ILE A N 1
ATOM 8675 C CA . ILE B 1 72 ? -14.476 60.448 37.100 1.00 22.97 314 ILE A CA 1
ATOM 8676 C C . ILE B 1 72 ? -14.203 61.491 38.177 1.00 28.59 314 ILE A C 1
ATOM 8677 O O . ILE B 1 72 ? -14.236 61.190 39.381 1.00 24.68 314 ILE A O 1
ATOM 8693 N N . ASN B 1 73 ? -13.895 62.722 37.767 1.00 25.23 315 ASN A N 1
ATOM 8694 C CA . ASN B 1 73 ? -13.636 63.779 38.736 1.00 28.88 315 ASN A CA 1
ATOM 8695 C C . ASN B 1 73 ? -14.819 63.995 39.654 1.00 24.97 315 ASN A C 1
ATOM 8696 O O . ASN B 1 73 ? -14.642 64.406 40.810 1.00 28.47 315 ASN A O 1
ATOM 8707 N N . ASP B 1 74 ? -16.029 63.729 39.162 1.00 25.10 316 ASP A N 1
ATOM 8708 C CA . ASP B 1 74 ? -17.228 63.899 39.973 1.00 26.31 316 ASP A CA 1
ATOM 8709 C C . ASP B 1 74 ? -17.254 62.963 41.167 1.00 26.68 316 ASP A C 1
ATOM 8710 O O . ASP B 1 74 ? -18.007 63.216 42.109 1.00 28.24 316 ASP A O 1
ATOM 8719 N N . THR B 1 75 ? -16.463 61.886 41.150 1.00 28.72 317 THR A N 1
ATOM 8720 C CA . THR B 1 75 ? -16.455 60.914 42.240 1.00 28.09 317 THR A CA 1
ATOM 8721 C C . THR B 1 75 ? -15.357 61.149 43.269 1.00 30.60 317 THR A C 1
ATOM 8722 O O . THR B 1 75 ? -15.330 60.450 44.285 1.00 33.21 317 THR A O 1
ATOM 8733 N N A LYS B 1 76 ? -14.456 62.106 43.042 0.44 33.99 318 LYS A N 1
ATOM 8734 N N B LYS B 1 76 ? -14.461 62.112 43.043 0.56 34.39 318 LYS A N 1
ATOM 8735 C CA A LYS B 1 76 ? -13.254 62.201 43.863 0.44 33.49 318 LYS A CA 1
ATOM 8736 C CA B LYS B 1 76 ? -13.256 62.215 43.858 0.56 34.79 318 LYS A CA 1
ATOM 8737 C C A LYS B 1 76 ? -13.529 62.650 45.289 0.44 30.43 318 LYS A C 1
ATOM 8738 C C B LYS B 1 76 ? -13.532 62.643 45.290 0.56 30.07 318 LYS A C 1
ATOM 8739 O O A LYS B 1 76 ? -12.634 62.534 46.133 0.44 44.91 318 LYS A O 1
ATOM 8740 O O B LYS B 1 76 ? -12.643 62.505 46.136 0.56 46.87 318 LYS A O 1
ATOM 8777 N N . GLY B 1 77 ? -14.727 63.152 45.583 1.00 34.88 319 GLY A N 1
ATOM 8778 C CA . GLY B 1 77 ? -15.059 63.519 46.949 1.00 47.20 319 GLY A CA 1
ATOM 8779 C C . GLY B 1 77 ? -15.214 62.338 47.886 1.00 34.58 319 GLY A C 1
ATOM 8780 O O . GLY B 1 77 ? -15.346 62.541 49.099 1.00 35.87 319 GLY A O 1
ATOM 8784 N N . ASP B 1 78 ? -15.194 61.115 47.354 1.00 30.66 320 ASP A N 1
ATOM 8785 C CA . ASP B 1 78 ? -15.375 59.904 48.150 1.00 31.25 320 ASP A CA 1
ATOM 8786 C C . ASP B 1 78 ? -14.392 58.860 47.632 1.00 36.25 320 ASP A C 1
ATOM 8787 O O . ASP B 1 78 ? -14.544 58.362 46.512 1.00 26.86 320 ASP A O 1
ATOM 8796 N N . SER B 1 79 ? -13.362 58.536 48.420 1.00 27.52 321 SER A N 1
ATOM 8797 C CA . SER B 1 79 ? -12.299 57.689 47.882 1.00 31.70 321 SER A CA 1
ATOM 8798 C C . SER B 1 79 ? -12.845 56.337 47.424 1.00 24.08 321 SER A C 1
ATOM 8799 O O . SER B 1 79 ? -12.419 55.802 46.392 1.00 24.38 321 SER A O 1
ATOM 8807 N N . LEU B 1 80 ? -13.802 55.781 48.162 1.00 24.51 322 LEU A N 1
ATOM 8808 C CA . LEU B 1 80 ? -14.365 54.492 47.787 1.00 29.30 322 LEU A CA 1
ATOM 8809 C C . LEU B 1 80 ? -15.081 54.588 46.448 1.00 24.95 322 LEU A C 1
ATOM 8810 O O . LEU B 1 80 ? -14.916 53.723 45.579 1.00 21.19 322 LEU A O 1
ATOM 8826 N N . ALA B 1 81 ? -15.883 55.638 46.262 1.00 24.41 323 ALA A N 1
ATOM 8827 C CA . ALA B 1 81 ? -16.599 55.803 45.001 1.00 21.44 323 ALA A CA 1
ATOM 8828 C C . ALA B 1 81 ? -15.636 55.979 43.840 1.00 29.16 323 ALA A C 1
ATOM 8829 O O . ALA B 1 81 ? -15.850 55.422 42.768 1.00 23.09 323 ALA A O 1
ATOM 8836 N N . TYR B 1 82 ? -14.578 56.768 44.043 1.00 22.79 324 TYR A N 1
ATOM 8837 C CA . TYR B 1 82 ? -13.546 56.986 43.032 1.00 23.06 324 TYR A CA 1
ATOM 8838 C C . TYR B 1 82 ? -12.857 55.681 42.641 1.00 22.13 324 TYR A C 1
ATOM 8839 O O . TYR B 1 82 ? -12.691 55.372 41.451 1.00 21.50 324 TYR A O 1
ATOM 8857 N N . HIS B 1 83 ? -12.446 54.894 43.633 1.00 20.60 325 HIS A N 1
ATOM 8858 C CA . HIS B 1 83 ? -11.849 53.601 43.318 1.00 25.06 325 HIS A CA 1
ATOM 8859 C C . HIS B 1 83 ? -12.859 52.638 42.699 1.00 18.82 325 HIS A C 1
ATOM 8860 O O . HIS B 1 83 ? -12.482 51.820 41.852 1.00 24.19 325 HIS A O 1
ATOM 8874 N N . TRP B 1 84 ? -14.135 52.712 43.092 1.00 20.31 326 TRP A N 1
ATOM 8875 C CA . TRP B 1 84 ? -15.126 51.848 42.460 1.00 22.29 326 TRP A CA 1
ATOM 8876 C C . TRP B 1 84 ? -15.289 52.188 40.982 1.00 23.54 326 TRP A C 1
ATOM 8877 O O . TRP B 1 84 ? -15.318 51.287 40.138 1.00 22.17 326 TRP A O 1
ATOM 8898 N N . ILE B 1 85 ? -15.379 53.474 40.638 1.00 24.57 327 ILE A N 1
ATOM 8899 C CA . ILE B 1 85 ? -15.602 53.811 39.228 1.00 21.88 327 ILE A CA 1
ATOM 8900 C C . ILE B 1 85 ? -14.354 53.522 38.396 1.00 24.16 327 ILE A C 1
ATOM 8901 O O . ILE B 1 85 ? -14.457 53.167 37.215 1.00 22.12 327 ILE A O 1
ATOM 8917 N N . LEU B 1 86 ? -13.162 53.652 38.985 1.00 21.71 328 LEU A N 1
ATOM 8918 C CA . LEU B 1 86 ? -11.955 53.276 38.264 1.00 23.87 328 LEU A CA 1
ATOM 8919 C C . LEU B 1 86 ? -11.925 51.774 38.001 1.00 22.32 328 LEU A C 1
ATOM 8920 O O . LEU B 1 86 ? -11.512 51.335 36.922 1.00 24.96 328 LEU A O 1
ATOM 8936 N N . ASN B 1 87 ? -12.354 50.969 38.977 1.00 19.82 329 ASN A N 1
ATOM 8937 C CA . ASN B 1 87 ? -12.385 49.532 38.772 1.00 19.57 329 ASN A CA 1
ATOM 8938 C C . ASN B 1 87 ? -13.412 49.179 37.714 1.00 25.91 329 ASN A C 1
ATOM 8939 O O . ASN B 1 87 ? -13.183 48.299 36.876 1.00 21.94 329 ASN A O 1
ATOM 8950 N N . PHE B 1 88 ? -14.532 49.895 37.709 1.00 24.84 330 PHE A N 1
ATOM 8951 C CA . PHE B 1 88 ? -15.551 49.677 36.690 1.00 25.83 330 PHE A CA 1
ATOM 8952 C C . PHE B 1 88 ? -14.983 49.952 35.305 1.00 23.84 330 PHE A C 1
ATOM 8953 O O . PHE B 1 88 ? -15.196 49.171 34.368 1.00 23.99 330 PHE A O 1
ATOM 8970 N N . ILE B 1 89 ? -14.215 51.032 35.186 1.00 22.86 331 ILE A N 1
ATOM 8971 C CA . ILE B 1 89 ? -13.610 51.426 33.918 1.00 19.67 331 ILE A CA 1
ATOM 8972 C C . ILE B 1 89 ? -12.559 50.411 33.485 1.00 22.79 331 ILE A C 1
ATOM 8973 O O . ILE B 1 89 ? -12.480 50.050 32.304 1.00 23.49 331 ILE A O 1
ATOM 8989 N N . ALA B 1 90 ? -11.737 49.929 34.422 1.00 19.03 332 ALA A N 1
ATOM 8990 C CA . ALA B 1 90 ? -10.737 48.930 34.064 1.00 19.85 332 ALA A CA 1
ATOM 8991 C C . ALA B 1 90 ? -11.400 47.690 33.486 1.00 29.50 332 ALA A C 1
ATOM 8992 O O . ALA B 1 90 ? -10.935 47.145 32.478 1.00 22.49 332 ALA A O 1
ATOM 8999 N N . LYS B 1 91 ? -12.488 47.231 34.106 1.00 24.34 333 LYS A N 1
ATOM 9000 C CA . LYS B 1 91 ? -13.197 46.069 33.581 1.00 23.06 333 LYS A CA 1
ATOM 9001 C C . LYS B 1 91 ? -13.822 46.369 32.224 1.00 24.85 333 LYS A C 1
ATOM 9002 O O . LYS B 1 91 ? -13.856 45.501 31.342 1.00 26.17 333 LYS A O 1
ATOM 9021 N N . ALA B 1 92 ? -14.309 47.595 32.034 1.00 22.93 334 ALA A N 1
ATOM 9022 C CA . ALA B 1 92 ? -14.983 47.943 30.783 1.00 28.45 334 ALA A CA 1
ATOM 9023 C C . ALA B 1 92 ? -14.005 48.019 29.624 1.00 29.04 334 ALA A C 1
ATOM 9024 O O . ALA B 1 92 ? -14.360 47.691 28.483 1.00 24.59 334 ALA A O 1
ATOM 9031 N N . VAL B 1 93 ? -12.796 48.511 29.889 1.00 24.99 335 VAL A N 1
ATOM 9032 C CA . VAL B 1 93 ? -11.767 48.596 28.860 1.00 24.69 335 VAL A CA 1
ATOM 9033 C C . VAL B 1 93 ? -11.317 47.203 28.454 1.00 25.00 335 VAL A C 1
ATOM 9034 O O . VAL B 1 93 ? -11.155 46.907 27.269 1.00 24.16 335 VAL A O 1
ATOM 9047 N N . VAL B 1 94 ? -11.097 46.326 29.430 1.00 23.79 336 VAL A N 1
ATOM 9048 C CA . VAL B 1 94 ? -10.670 44.975 29.088 1.00 22.70 336 VAL A CA 1
ATOM 9049 C C . VAL B 1 94 ? -11.788 44.236 28.358 1.00 24.58 336 VAL A C 1
ATOM 9050 O O . VAL B 1 94 ? -11.531 43.478 27.412 1.00 26.32 336 VAL A O 1
ATOM 9063 N N . HIS B 1 95 ? -13.046 44.465 28.753 1.00 28.74 337 HIS A N 1
ATOM 9064 C CA . HIS B 1 95 ? -14.155 43.863 28.024 1.00 27.20 337 HIS A CA 1
ATOM 9065 C C . HIS B 1 95 ? -14.206 44.373 26.587 1.00 27.87 337 HIS A C 1
ATOM 9066 O O . HIS B 1 95 ? -14.491 43.606 25.661 1.00 29.54 337 HIS A O 1
ATOM 9080 N N . GLN B 1 96 ? -13.957 45.669 26.384 1.00 26.37 338 GLN A N 1
ATOM 9081 C CA . GLN B 1 96 ? -13.933 46.218 25.026 1.00 23.15 338 GLN A CA 1
ATOM 9082 C C . GLN B 1 96 ? -12.830 45.569 24.200 1.00 22.64 338 GLN A C 1
ATOM 9083 O O . GLN B 1 96 ? -13.008 45.281 23.009 1.00 28.09 338 GLN A O 1
ATOM 9097 N N . ALA B 1 97 ? -11.690 45.308 24.826 1.00 22.71 339 ALA A N 1
ATOM 9098 C CA . ALA B 1 97 ? -10.606 44.653 24.112 1.00 25.92 339 ALA A CA 1
ATOM 9099 C C . ALA B 1 97 ? -10.970 43.219 23.756 1.00 28.68 339 ALA A C 1
ATOM 9100 O O . ALA B 1 97 ? -10.565 42.714 22.709 1.00 27.82 339 ALA A O 1
ATOM 9107 N N . GLU B 1 98 ? -11.718 42.533 24.608 1.00 27.65 340 GLU A N 1
ATOM 9108 C CA . GLU B 1 98 ? -11.996 41.140 24.264 1.00 32.89 340 GLU A CA 1
ATOM 9109 C C . GLU B 1 98 ? -13.193 40.993 23.333 1.00 36.96 340 GLU A C 1
ATOM 9110 O O . GLU B 1 98 ? -13.478 39.867 22.899 1.00 32.69 340 GLU A O 1
ATOM 9122 N N . THR B 1 99 ? -13.879 42.097 23.006 1.00 32.07 341 THR A N 1
ATOM 9123 C CA . THR B 1 99 ? -15.037 42.070 22.114 1.00 35.97 341 THR A CA 1
ATOM 9124 C C . THR B 1 99 ? -14.762 42.887 20.858 1.00 39.18 341 THR A C 1
ATOM 9125 O O . THR B 1 99 ? -14.638 42.306 19.784 1.00 39.84 341 THR A O 1
ATOM 9136 N N . GLU B 1 100 ? -14.644 44.214 20.949 1.00 29.08 342 GLU A N 1
ATOM 9137 C CA . GLU B 1 100 ? -14.462 44.997 19.729 1.00 37.89 342 GLU A CA 1
ATOM 9138 C C . GLU B 1 100 ? -13.067 44.820 19.152 1.00 32.12 342 GLU A C 1
ATOM 9139 O O . GLU B 1 100 ? -12.922 44.690 17.934 1.00 33.24 342 GLU A O 1
ATOM 9151 N N . VAL B 1 101 ? -12.023 44.857 19.989 1.00 30.60 343 VAL A N 1
ATOM 9152 C CA . VAL B 1 101 ? -10.673 44.698 19.451 1.00 29.09 343 VAL A CA 1
ATOM 9153 C C . VAL B 1 101 ? -10.511 43.307 18.860 1.00 33.90 343 VAL A C 1
ATOM 9154 O O . VAL B 1 101 ? -9.796 43.115 17.867 1.00 28.70 343 VAL A O 1
ATOM 9167 N N . ARG B 1 102 ? -11.190 42.323 19.443 1.00 31.23 344 ARG A N 1
ATOM 9168 C CA . ARG B 1 102 ? -11.201 40.978 18.888 1.00 29.49 344 ARG A CA 1
ATOM 9169 C C . ARG B 1 102 ? -11.643 40.975 17.432 1.00 39.47 344 ARG A C 1
ATOM 9170 O O . ARG B 1 102 ? -11.069 40.264 16.600 1.00 42.73 344 ARG A O 1
ATOM 9191 N N . VAL B 1 103 ? -12.677 41.749 17.102 1.00 37.27 345 VAL A N 1
ATOM 9192 C CA . VAL B 1 103 ? -13.230 41.723 15.747 1.00 42.61 345 VAL A CA 1
ATOM 9193 C C . VAL B 1 103 ? -12.561 42.760 14.851 1.00 31.89 345 VAL A C 1
ATOM 9194 O O . VAL B 1 103 ? -12.550 42.585 13.625 1.00 33.66 345 VAL A O 1
ATOM 9207 N N . LYS B 1 104 ? -11.973 43.805 15.432 1.00 36.74 346 LYS A N 1
ATOM 9208 C CA . LYS B 1 104 ? -11.389 44.920 14.685 1.00 38.50 346 LYS A CA 1
ATOM 9209 C C . LYS B 1 104 ? -10.083 45.290 15.385 1.00 26.95 346 LYS A C 1
ATOM 9210 O O . LYS B 1 104 ? -10.044 46.192 16.228 1.00 29.89 346 LYS A O 1
ATOM 9229 N N . PRO B 1 105 ? -8.992 44.577 15.082 1.00 26.31 347 PRO A N 1
ATOM 9230 C CA . PRO B 1 105 ? -7.763 44.749 15.874 1.00 25.83 347 PRO A CA 1
ATOM 9231 C C . PRO B 1 105 ? -7.245 46.166 15.907 1.00 23.06 347 PRO A C 1
ATOM 9232 O O . PRO B 1 105 ? -6.671 46.578 16.926 1.00 25.70 347 PRO A O 1
ATOM 9243 N N . GLU B 1 106 ? -7.446 46.933 14.833 1.00 26.86 348 GLU A N 1
ATOM 9244 C CA . GLU B 1 106 ? -6.932 48.299 14.811 1.00 27.84 348 GLU A CA 1
ATOM 9245 C C . GLU B 1 106 ? -7.655 49.200 15.804 1.00 27.58 348 GLU A C 1
ATOM 9246 O O . GLU B 1 106 ? -7.128 50.259 16.157 1.00 24.72 348 GLU A O 1
ATOM 9258 N N . SER B 1 107 ? -8.839 48.811 16.291 1.00 25.51 349 SER A N 1
ATOM 9259 C CA . SER B 1 107 ? -9.480 49.615 17.321 1.00 30.27 349 SER A CA 1
ATOM 9260 C C . SER B 1 107 ? -8.711 49.586 18.630 1.00 23.43 349 SER A C 1
ATOM 9261 O O . SER B 1 107 ? -9.070 50.316 19.563 1.00 27.03 349 SER A O 1
ATOM 9269 N N . ALA B 1 108 ? -7.669 48.763 18.734 1.00 20.97 350 ALA A N 1
ATOM 9270 C CA . ALA B 1 108 ? -6.825 48.806 19.923 1.00 19.53 350 ALA A CA 1
ATOM 9271 C C . ALA B 1 108 ? -6.045 50.109 20.021 1.00 19.97 350 ALA A C 1
ATOM 9272 O O . ALA B 1 108 ? -5.678 50.517 21.125 1.00 20.40 350 ALA A O 1
ATOM 9279 N N . LEU B 1 109 ? -5.820 50.786 18.895 1.00 22.28 351 LEU A N 1
ATOM 9280 C CA . LEU B 1 109 ? -4.992 51.992 18.934 1.00 21.53 351 LEU A CA 1
ATOM 9281 C C . LEU B 1 109 ? -5.729 53.129 19.619 1.00 23.06 351 LEU A C 1
ATOM 9282 O O . LEU B 1 109 ? -5.214 53.661 20.618 1.00 21.53 351 LEU A O 1
ATOM 9298 N N . PRO B 1 110 ? -6.939 53.519 19.201 1.00 25.07 352 PRO A N 1
ATOM 9299 C CA . PRO B 1 110 ? -7.631 54.571 19.963 1.00 19.54 352 PRO A CA 1
ATOM 9300 C C . PRO B 1 110 ? -7.931 54.167 21.392 1.00 20.14 352 PRO A C 1
ATOM 9301 O O . PRO B 1 110 ? -7.836 55.000 22.301 1.00 21.10 352 PRO A O 1
ATOM 9312 N N . LEU B 1 111 ? -8.325 52.914 21.622 1.00 21.92 353 LEU A N 1
ATOM 9313 C CA . LEU B 1 111 ? -8.617 52.476 22.986 1.00 25.72 353 LEU A CA 1
ATOM 9314 C C . LEU B 1 111 ? -7.366 52.530 23.857 1.00 28.54 353 LEU A C 1
ATOM 9315 O O . LEU B 1 111 ? -7.431 52.905 25.030 1.00 21.01 353 LEU A O 1
ATOM 9331 N N . GLY B 1 112 ? -6.214 52.206 23.281 1.00 23.06 354 GLY A N 1
ATOM 9332 C CA . GLY B 1 112 ? -4.975 52.281 24.031 1.00 18.66 354 GLY A CA 1
ATOM 9333 C C . GLY B 1 112 ? -4.597 53.707 24.380 1.00 19.37 354 GLY A C 1
ATOM 9334 O O . GLY B 1 112 ? -4.094 53.966 25.472 1.00 20.67 354 GLY A O 1
ATOM 9338 N N . LYS B 1 113 ? -4.776 54.639 23.439 1.00 19.47 355 LYS A N 1
ATOM 9339 C CA . LYS B 1 113 ? -4.514 56.043 23.743 1.00 20.09 355 LYS A CA 1
ATOM 9340 C C . LYS B 1 113 ? -5.422 56.537 24.857 1.00 18.10 355 LYS A C 1
ATOM 9341 O O . LYS B 1 113 ? -4.970 57.227 25.782 1.00 21.07 355 LYS A O 1
ATOM 9360 N N . LEU B 1 114 ? -6.716 56.196 24.786 1.00 19.78 356 LEU A N 1
ATOM 9361 C CA . LEU B 1 114 ? -7.635 56.567 25.855 1.00 18.93 356 LEU A CA 1
ATOM 9362 C C . LEU B 1 114 ? -7.191 55.987 27.185 1.00 20.90 356 LEU A C 1
ATOM 9363 O O . LEU B 1 114 ? -7.156 56.692 28.201 1.00 19.92 356 LEU A O 1
ATOM 9379 N N . THR B 1 115 ? -6.867 54.693 27.206 1.00 21.42 357 THR A N 1
ATOM 9380 C CA . THR B 1 115 ? -6.513 54.048 28.464 1.00 21.94 357 THR A CA 1
ATOM 9381 C C . THR B 1 115 ? -5.242 54.644 29.043 1.00 20.42 357 THR A C 1
ATOM 9382 O O . THR B 1 115 ? -5.165 54.923 30.243 1.00 19.13 357 THR A O 1
ATOM 9393 N N . LEU B 1 116 ? -4.226 54.835 28.207 1.00 17.00 358 LEU A N 1
ATOM 9394 C CA . LEU B 1 116 ? -2.979 55.417 28.694 1.00 17.89 358 LEU A CA 1
ATOM 9395 C C . LEU B 1 116 ? -3.215 56.802 29.286 1.00 19.81 358 LEU A C 1
ATOM 9396 O O . LEU B 1 116 ? -2.663 57.138 30.342 1.00 19.44 358 LEU A O 1
ATOM 9412 N N . TYR B 1 117 ? -4.067 57.608 28.646 1.00 19.51 359 TYR A N 1
ATOM 9413 C CA . TYR B 1 117 ? -4.387 58.918 29.196 1.00 24.42 359 TYR A CA 1
ATOM 9414 C C . TYR B 1 117 ? -5.040 58.777 30.568 1.00 24.28 359 TYR A C 1
ATOM 9415 O O . TYR B 1 117 ? -4.670 59.468 31.527 1.00 21.11 359 TYR A O 1
ATOM 9433 N N . LEU B 1 118 ? -6.014 57.879 30.689 1.00 19.69 360 LEU A N 1
ATOM 9434 C CA . LEU B 1 118 ? -6.675 57.702 31.980 1.00 21.29 360 LEU A CA 1
ATOM 9435 C C . LEU B 1 118 ? -5.709 57.157 33.016 1.00 23.54 360 LEU A C 1
ATOM 9436 O O . LEU B 1 118 ? -5.805 57.516 34.193 1.00 20.29 360 LEU A O 1
ATOM 9452 N N . LEU B 1 119 ? -4.763 56.313 32.596 1.00 19.69 361 LEU A N 1
ATOM 9453 C CA . LEU B 1 119 ? -3.819 55.726 33.536 1.00 17.94 361 LEU A CA 1
ATOM 9454 C C . LEU B 1 119 ? -2.917 56.773 34.179 1.00 21.93 361 LEU A C 1
ATOM 9455 O O . LEU B 1 119 ? -2.465 56.560 35.302 1.00 19.64 361 LEU A O 1
ATOM 9471 N N . VAL B 1 120 ? -2.614 57.886 33.495 1.00 18.90 362 VAL A N 1
ATOM 9472 C CA . VAL B 1 120 ? -1.728 58.878 34.099 1.00 17.49 362 VAL A CA 1
ATOM 9473 C C . VAL B 1 120 ? -2.540 60.022 34.699 1.00 22.74 362 VAL A C 1
ATOM 9474 O O . VAL B 1 120 ? -2.091 60.662 35.651 1.00 20.77 362 VAL A O 1
ATOM 9487 N N . GLN B 1 121 ? -3.720 60.300 34.155 1.00 17.17 363 GLN A N 1
ATOM 9488 C CA . GLN B 1 121 ? -4.608 61.298 34.770 1.00 20.14 363 GLN A CA 1
ATOM 9489 C C . GLN B 1 121 ? -5.124 60.822 36.125 1.00 21.99 363 GLN A C 1
ATOM 9490 O O . GLN B 1 121 ? -5.312 61.624 37.059 1.00 21.90 363 GLN A O 1
ATOM 9504 N N . PHE B 1 122 ? -5.363 59.525 36.242 1.00 19.63 364 PHE A N 1
ATOM 9505 C CA . PHE B 1 122 ? -5.943 58.894 37.427 1.00 19.70 364 PHE A CA 1
ATOM 9506 C C . PHE B 1 122 ? -5.048 57.728 37.819 1.00 21.76 364 PHE A C 1
ATOM 9507 O O . PHE B 1 122 ? -5.365 56.564 37.543 1.00 19.10 364 PHE A O 1
ATOM 9524 N N . PRO B 1 123 ? -3.912 58.003 38.465 1.00 19.27 365 PRO A N 1
ATOM 9525 C CA . PRO B 1 123 ? -2.889 56.956 38.611 1.00 19.42 365 PRO A CA 1
ATOM 9526 C C . PRO B 1 123 ? -3.346 55.765 39.422 1.00 25.17 365 PRO A C 1
ATOM 9527 O O . PRO B 1 123 ? -2.780 54.679 39.259 1.00 21.44 365 PRO A O 1
ATOM 9538 N N . GLU B 1 124 ? -4.355 55.926 40.287 1.00 22.44 366 GLU A N 1
ATOM 9539 C CA . GLU B 1 124 ? -4.906 54.778 41.002 1.00 21.91 366 GLU A CA 1
ATOM 9540 C C . GLU B 1 124 ? -5.424 53.711 40.050 1.00 24.26 366 GLU A C 1
ATOM 9541 O O . GLU B 1 124 ? -5.582 52.550 40.446 1.00 22.49 366 GLU A O 1
ATOM 9553 N N . LEU B 1 125 ? -5.715 54.085 38.810 1.00 18.64 367 LEU A N 1
ATOM 9554 C CA . LEU B 1 125 ? -6.175 53.118 37.823 1.00 17.93 367 LEU A CA 1
ATOM 9555 C C . LEU B 1 125 ? -5.092 52.100 37.454 1.00 21.81 367 LEU A C 1
ATOM 9556 O O . LEU B 1 125 ? -5.420 50.983 37.039 1.00 22.56 367 LEU A O 1
ATOM 9572 N N . GLN B 1 126 ? -3.814 52.434 37.647 1.00 22.25 368 GLN A N 1
ATOM 9573 C CA . GLN B 1 126 ? -2.745 51.587 37.118 1.00 21.51 368 GLN A CA 1
ATOM 9574 C C . GLN B 1 126 ? -2.776 50.188 37.725 1.00 24.16 368 GLN A C 1
ATOM 9575 O O . GLN B 1 126 ? -2.749 49.195 37.001 1.00 20.41 368 GLN A O 1
ATOM 9589 N N . GLU B 1 127 ? -2.831 50.084 39.054 1.00 20.67 369 GLU A N 1
ATOM 9590 C CA . GLU B 1 127 ? -2.836 48.757 39.675 1.00 23.98 369 GLU A CA 1
ATOM 9591 C C . GLU B 1 127 ? -4.142 48.016 39.408 1.00 19.85 369 GLU A C 1
ATOM 9592 O O . GLU B 1 127 ? -4.143 46.786 39.269 1.00 23.18 369 GLU A O 1
ATOM 9604 N N . LEU B 1 128 ? -5.269 48.738 39.391 1.00 18.42 370 LEU A N 1
ATOM 9605 C CA . LEU B 1 128 ? -6.557 48.115 39.095 1.00 19.75 370 LEU A CA 1
ATOM 9606 C C . LEU B 1 128 ? -6.582 47.542 37.680 1.00 20.06 370 LEU A C 1
ATOM 9607 O O . LEU B 1 128 ? -7.078 46.432 37.463 1.00 21.50 370 LEU A O 1
ATOM 9623 N N . PHE B 1 129 ? -6.026 48.279 36.717 1.00 21.42 371 PHE A N 1
ATOM 9624 C CA . PHE B 1 129 ? -6.018 47.830 35.328 1.00 22.30 371 PHE A CA 1
ATOM 9625 C C . PHE B 1 129 ? -5.064 46.663 35.129 1.00 22.11 371 PHE A C 1
ATOM 9626 O O . PHE B 1 129 ? -5.408 45.682 34.471 1.00 21.82 371 PHE A O 1
ATOM 9643 N N . MET B 1 130 ? -3.856 46.740 35.690 1.00 20.50 372 MET A N 1
ATOM 9644 C CA . MET B 1 130 ? -2.905 45.658 35.477 1.00 20.80 372 MET A CA 1
ATOM 9645 C C . MET B 1 130 ? -3.413 44.358 36.089 1.00 20.23 372 MET A C 1
ATOM 9646 O O . MET B 1 130 ? -3.221 43.281 35.511 1.00 22.70 372 MET A O 1
ATOM 9660 N N . ALA B 1 131 ? -4.057 44.430 37.260 1.00 18.73 373 ALA A N 1
ATOM 9661 C CA . ALA B 1 131 ? -4.593 43.219 37.875 1.00 20.45 373 ALA A CA 1
ATOM 9662 C C . ALA B 1 131 ? -5.671 42.612 37.001 1.00 23.70 373 ALA A C 1
ATOM 9663 O O . ALA B 1 131 ? -5.732 41.389 36.828 1.00 23.22 373 ALA A O 1
ATOM 9670 N N . ARG B 1 132 ? -6.500 43.461 36.404 1.00 22.43 374 ARG A N 1
ATOM 9671 C CA . ARG B 1 132 ? -7.579 42.965 35.555 1.00 21.49 374 ARG A CA 1
ATOM 9672 C C . ARG B 1 132 ? -7.032 42.304 34.290 1.00 24.00 374 ARG A C 1
ATOM 9673 O O . ARG B 1 132 ? -7.538 41.257 33.858 1.00 22.25 374 ARG A O 1
ATOM 9694 N N . LEU B 1 133 ? -6.024 42.922 33.669 1.00 22.67 375 LEU A N 1
ATOM 9695 C CA . LEU B 1 133 ? -5.350 42.316 32.518 1.00 18.63 375 LEU A CA 1
ATOM 9696 C C . LEU B 1 133 ? -4.767 40.955 32.873 1.00 26.22 375 LEU A C 1
ATOM 9697 O O . LEU B 1 133 ? -4.932 39.983 32.129 1.00 23.74 375 LEU A O 1
ATOM 9713 N N . VAL B 1 134 ? -4.021 40.878 33.981 1.00 22.52 376 VAL A N 1
ATOM 9714 C CA . VAL B 1 134 ? -3.374 39.614 34.344 1.00 26.51 376 VAL A CA 1
ATOM 9715 C C . VAL B 1 134 ? -4.418 38.540 34.632 1.00 22.82 376 VAL A C 1
ATOM 9716 O O . VAL B 1 134 ? -4.265 37.381 34.235 1.00 25.51 376 VAL A O 1
ATOM 9729 N N . LYS B 1 135 ? -5.475 38.899 35.355 1.00 24.56 377 LYS A N 1
ATOM 9730 C CA . LYS B 1 135 ? -6.532 37.940 35.653 1.00 22.88 377 LYS A CA 1
ATOM 9731 C C . LYS B 1 135 ? -7.152 37.384 34.380 1.00 26.59 377 LYS A C 1
ATOM 9732 O O . LYS B 1 135 ? -7.431 36.185 34.284 1.00 28.62 377 LYS A O 1
ATOM 9751 N N A LYS B 1 136 ? -7.404 38.251 33.402 0.62 23.49 378 LYS A N 1
ATOM 9752 N N B LYS B 1 136 ? -7.409 38.247 33.404 0.38 25.44 378 LYS A N 1
ATOM 9753 C CA A LYS B 1 136 ? -8.149 37.855 32.215 0.62 31.46 378 LYS A CA 1
ATOM 9754 C CA B LYS B 1 136 ? -8.154 37.851 32.216 0.38 29.67 378 LYS A CA 1
ATOM 9755 C C A LYS B 1 136 ? -7.254 37.381 31.089 0.62 39.15 378 LYS A C 1
ATOM 9756 C C B LYS B 1 136 ? -7.255 37.398 31.080 0.38 34.53 378 LYS A C 1
ATOM 9757 O O A LYS B 1 136 ? -7.742 36.713 30.167 0.62 26.64 378 LYS A O 1
ATOM 9758 O O B LYS B 1 136 ? -7.747 36.766 30.136 0.38 28.69 378 LYS A O 1
ATOM 9795 N N . CYS B 1 137 ? -5.956 37.675 31.161 1.00 24.07 379 CYS A N 1
ATOM 9796 C CA . CYS B 1 137 ? -5.017 37.348 30.088 1.00 20.93 379 CYS A CA 1
ATOM 9797 C C . CYS B 1 137 ? -3.607 37.238 30.672 1.00 23.40 379 CYS A C 1
ATOM 9798 O O . CYS B 1 137 ? -2.787 38.159 30.563 1.00 23.65 379 CYS A O 1
ATOM 9806 N N . PRO B 1 138 ? -3.289 36.110 31.318 1.00 27.11 380 PRO A N 1
ATOM 9807 C CA . PRO B 1 138 ? -2.013 36.018 32.061 1.00 25.77 380 PRO A CA 1
ATOM 9808 C C . PRO B 1 138 ? -0.780 36.102 31.173 1.00 27.43 380 PRO A C 1
ATOM 9809 O O . PRO B 1 138 ? 0.328 36.281 31.693 1.00 25.90 380 PRO A O 1
ATOM 9820 N N . PHE B 1 139 ? -0.951 35.967 29.861 1.00 25.06 381 PHE A N 1
ATOM 9821 C CA . PHE B 1 139 ? 0.134 36.150 28.910 1.00 21.72 381 PHE A CA 1
ATOM 9822 C C . PHE B 1 139 ? 0.775 37.532 29.011 1.00 23.47 381 PHE A C 1
ATOM 9823 O O . PHE B 1 139 ? 1.925 37.702 28.591 1.00 23.64 381 PHE A O 1
ATOM 9840 N N . VAL B 1 140 ? 0.068 38.529 29.549 1.00 24.60 382 VAL A N 1
ATOM 9841 C CA . VAL B 1 140 ? 0.640 39.867 29.558 1.00 23.39 382 VAL A CA 1
ATOM 9842 C C . VAL B 1 140 ? 1.860 39.957 30.463 1.00 26.28 382 VAL A C 1
ATOM 9843 O O . VAL B 1 140 ? 2.630 40.916 30.334 1.00 23.36 382 VAL A O 1
ATOM 9856 N N . ILE B 1 141 ? 2.047 39.006 31.390 1.00 26.30 383 ILE A N 1
ATOM 9857 C CA . ILE B 1 141 ? 3.261 38.906 32.194 1.00 23.17 383 ILE A CA 1
ATOM 9858 C C . ILE B 1 141 ? 4.014 37.617 31.920 1.00 26.79 383 ILE A C 1
ATOM 9859 O O . ILE B 1 141 ? 4.947 37.284 32.654 1.00 24.60 383 ILE A O 1
ATOM 9875 N N . GLY B 1 142 ? 3.617 36.879 30.887 1.00 24.71 384 GLY A N 1
ATOM 9876 C CA . GLY B 1 142 ? 4.283 35.648 30.523 1.00 27.88 384 GLY A CA 1
ATOM 9877 C C . GLY B 1 142 ? 3.963 34.467 31.416 1.00 26.65 384 GLY A C 1
ATOM 9878 O O . GLY B 1 142 ? 4.781 33.552 31.521 1.00 30.20 384 GLY A O 1
ATOM 9882 N N . PHE B 1 143 ? 2.801 34.461 32.075 1.00 26.10 385 PHE A N 1
ATOM 9883 C CA . PHE B 1 143 ? 2.409 33.341 32.927 1.00 22.72 385 PHE A CA 1
ATOM 9884 C C . PHE B 1 143 ? 1.673 32.298 32.094 1.00 25.13 385 PHE A C 1
ATOM 9885 O O . PHE B 1 143 ? 0.700 32.628 31.408 1.00 27.53 385 PHE A O 1
ATOM 9902 N N . THR B 1 144 ? 2.141 31.047 32.159 1.00 27.65 386 THR A N 1
ATOM 9903 C CA . THR B 1 144 ? 1.446 29.904 31.580 1.00 25.68 386 THR A CA 1
ATOM 9904 C C . THR B 1 144 ? 1.416 28.752 32.576 1.00 31.18 386 THR A C 1
ATOM 9905 O O . THR B 1 144 ? 2.435 28.424 33.200 1.00 30.25 386 THR A O 1
ATOM 9916 N N . CYS B 1 145 ? 0.247 28.129 32.709 1.00 30.71 387 CYS A N 1
ATOM 9917 C CA . CYS B 1 145 ? 0.105 26.893 33.458 1.00 29.94 387 CYS A CA 1
ATOM 9918 C C . CYS B 1 145 ? -0.730 25.921 32.645 1.00 42.75 387 CYS A C 1
ATOM 9919 O O . CYS B 1 145 ? -1.374 26.287 31.659 1.00 36.99 387 CYS A O 1
ATOM 9927 N N . GLU B 1 146 ? -0.689 24.664 33.071 1.00 34.92 388 GLU A N 1
ATOM 9928 C CA . GLU B 1 146 ? -1.456 23.615 32.423 1.00 38.54 388 GLU A CA 1
ATOM 9929 C C . GLU B 1 146 ? -2.940 23.945 32.464 1.00 34.51 388 GLU A C 1
ATOM 9930 O O . GLU B 1 146 ? -3.418 24.623 33.373 1.00 39.10 388 GLU A O 1
ATOM 9942 N N . ILE B 1 147 ? -3.673 23.443 31.472 1.00 35.86 389 ILE A N 1
ATOM 9943 C CA . ILE B 1 147 ? -5.115 23.660 31.402 1.00 43.50 389 ILE A CA 1
ATOM 9944 C C . ILE B 1 147 ? -5.811 22.313 31.240 1.00 47.69 389 ILE A C 1
ATOM 9945 O O . ILE B 1 147 ? -6.907 22.224 30.675 1.00 41.47 389 ILE A O 1
ATOM 9961 N N . ASP B 1 148 ? -5.178 21.252 31.746 1.00 54.35 390 ASP A N 1
ATOM 9962 C CA . ASP B 1 148 ? -5.851 19.960 31.807 1.00 55.86 390 ASP A CA 1
ATOM 9963 C C . ASP B 1 148 ? -6.904 19.951 32.903 1.00 74.27 390 ASP A C 1
ATOM 9964 O O . ASP B 1 148 ? -7.941 19.299 32.760 1.00 54.62 390 ASP A O 1
ATOM 9973 N N . THR B 1 149 ? -6.667 20.681 33.985 1.00 74.16 391 THR A N 1
ATOM 9974 C CA . THR B 1 149 ? -7.570 20.735 35.123 1.00 51.09 391 THR A CA 1
ATOM 9975 C C . THR B 1 149 ? -8.469 21.959 35.029 1.00 46.10 391 THR A C 1
ATOM 9976 O O . THR B 1 149 ? -8.172 22.939 34.340 1.00 39.07 391 THR A O 1
ATOM 9987 N N . GLU B 1 150 ? -9.578 21.894 35.762 1.00 55.50 392 GLU A N 1
ATOM 9988 C CA . GLU B 1 150 ? -10.512 23.009 35.803 1.00 49.74 392 GLU A CA 1
ATOM 9989 C C . GLU B 1 150 ? -9.857 24.246 36.400 1.00 42.95 392 GLU A C 1
ATOM 9990 O O . GLU B 1 150 ? -10.022 25.358 35.888 1.00 40.32 392 GLU A O 1
ATOM 10002 N N . LYS B 1 151 ? -9.083 24.064 37.467 1.00 60.42 393 LYS A N 1
ATOM 10003 C CA . LYS B 1 151 ? -8.414 25.195 38.103 1.00 61.59 393 LYS A CA 1
ATOM 10004 C C . LYS B 1 151 ? -7.385 25.823 37.172 1.00 62.62 393 LYS A C 1
ATOM 10005 O O . LYS B 1 151 ? -7.239 27.048 37.135 1.00 40.70 393 LYS A O 1
ATOM 10024 N N . GLY B 1 152 ? -6.651 25.002 36.427 1.00 37.68 394 GLY A N 1
ATOM 10025 C CA . GLY B 1 152 ? -5.725 25.543 35.453 1.00 37.94 394 GLY A CA 1
ATOM 10026 C C . GLY B 1 152 ? -6.439 26.336 34.382 1.00 30.14 394 GLY A C 1
ATOM 10027 O O . GLY B 1 152 ? -5.967 27.396 33.963 1.00 31.61 394 GLY A O 1
ATOM 10031 N N . ARG B 1 153 ? -7.586 25.834 33.924 1.00 37.32 395 ARG A N 1
ATOM 10032 C CA . ARG B 1 153 ? -8.385 26.568 32.948 1.00 59.84 395 ARG A CA 1
ATOM 10033 C C . ARG B 1 153 ? -8.795 27.926 33.501 1.00 46.23 395 ARG A C 1
ATOM 10034 O O . ARG B 1 153 ? -8.665 28.952 32.823 1.00 35.84 395 ARG A O 1
ATOM 10055 N N . GLN B 1 154 ? -9.307 27.944 34.735 1.00 41.76 396 GLN A N 1
ATOM 10056 C CA . GLN B 1 154 ? -9.682 29.200 35.377 1.00 49.22 396 GLN A CA 1
ATOM 10057 C C . GLN B 1 154 ? -8.478 30.121 35.526 1.00 49.03 396 GLN A C 1
ATOM 10058 O O . GLN B 1 154 ? -8.562 31.317 35.217 1.00 37.33 396 GLN A O 1
ATOM 10072 N N . ASN B 1 155 ? -7.337 29.578 35.967 1.00 37.57 397 ASN A N 1
ATOM 10073 C CA . ASN B 1 155 ? -6.133 30.393 36.093 1.00 28.99 397 ASN A CA 1
ATOM 10074 C C . ASN B 1 155 ? -5.774 31.077 34.785 1.00 30.25 397 ASN A C 1
ATOM 10075 O O . ASN B 1 155 ? -5.360 32.238 34.787 1.00 29.10 397 ASN A O 1
ATOM 10086 N N . MET B 1 156 ? -5.928 30.385 33.654 1.00 30.43 398 MET A N 1
ATOM 10087 C CA . MET B 1 156 ? -5.503 30.920 32.368 1.00 29.89 398 MET A CA 1
ATOM 10088 C C . MET B 1 156 ? -6.575 31.784 31.704 1.00 27.31 398 MET A C 1
ATOM 10089 O O . MET B 1 156 ? -6.406 32.192 30.553 1.00 30.07 398 MET A O 1
ATOM 10103 N N . GLY B 1 157 ? -7.648 32.119 32.413 1.00 29.39 399 GLY A N 1
ATOM 10104 C CA . GLY B 1 157 ? -8.626 33.060 31.895 1.00 32.30 399 GLY A CA 1
ATOM 10105 C C . GLY B 1 157 ? -9.712 32.463 31.030 1.00 39.97 399 GLY A C 1
ATOM 10106 O O . GLY B 1 157 ? -10.450 33.216 30.384 1.00 29.77 399 GLY A O 1
ATOM 10110 N N . TRP B 1 158 ? -9.843 31.142 31.001 1.00 36.54 400 TRP A N 1
ATOM 1011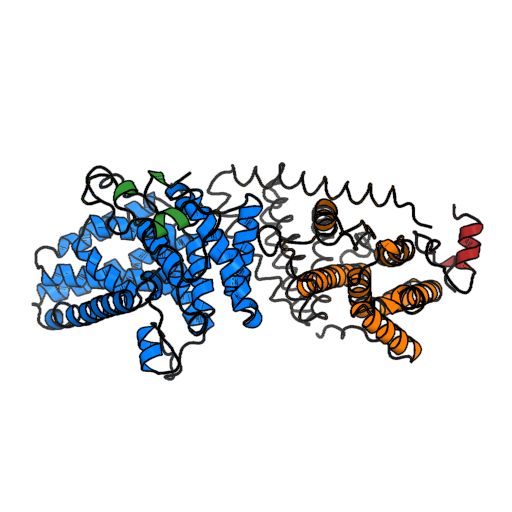1 C CA . TRP B 1 158 ? -10.894 30.497 30.221 1.00 32.71 400 TRP A CA 1
ATOM 10112 C C . TRP B 1 158 ? -12.282 30.845 30.752 1.00 34.81 400 TRP A C 1
ATOM 10113 O O . TRP B 1 158 ? -12.478 31.076 31.946 1.00 38.93 400 TRP A O 1
ATOM 10134 N N . LYS B 1 159 ? -13.256 30.877 29.841 1.00 32.41 401 LYS A N 1
ATOM 10135 C CA . LYS B 1 159 ? -14.647 31.162 30.164 1.00 35.16 401 LYS A CA 1
ATOM 10136 C C . LYS B 1 159 ? -15.524 30.001 29.729 1.00 53.42 401 LYS A C 1
ATOM 10137 O O . LYS B 1 159 ? -15.177 29.238 28.829 1.00 39.25 401 LYS A O 1
ATOM 10156 N N . ARG B 1 160 ? -16.683 29.898 30.358 1.00 68.74 402 ARG A N 1
ATOM 10157 C CA . ARG B 1 160 ? -17.682 28.915 29.976 1.00 43.92 402 ARG A CA 1
ATOM 10158 C C . ARG B 1 160 ? -18.793 29.565 29.162 1.00 68.35 402 ARG A C 1
ATOM 10159 O O . ARG B 1 160 ? -19.023 30.775 29.230 1.00 61.27 402 ARG A O 1
ATOM 10180 N N . ASN B 1 161 ? -19.464 28.736 28.362 1.00 71.90 403 ASN A N 1
ATOM 10181 C CA . ASN B 1 161 ? -20.565 29.185 27.522 1.00 69.05 403 ASN A CA 1
ATOM 10182 C C . ASN B 1 161 ? -21.881 28.988 28.278 1.00 77.48 403 ASN A C 1
ATOM 10183 O O . ASN B 1 161 ? -21.894 28.866 29.506 1.00 73.71 403 ASN A O 1
ATOM 10194 N N . ASN B 1 162 ? -22.997 28.942 27.553 1.00 78.48 404 ASN A N 1
ATOM 10195 C CA . ASN B 1 162 ? -24.322 28.876 28.159 1.00 95.47 404 ASN A CA 1
ATOM 10196 C C . ASN B 1 162 ? -24.733 27.465 28.567 1.00 90.44 404 ASN A C 1
ATOM 10197 O O . ASN B 1 162 ? -25.928 27.166 28.637 1.00 99.95 404 ASN A O 1
ATOM 10208 N N . GLU B 1 163 ? -23.769 26.588 28.846 1.00 96.31 405 GLU A N 1
ATOM 10209 C CA . GLU B 1 163 ? -24.108 25.249 29.319 1.00 104.25 405 GLU A CA 1
ATOM 10210 C C . GLU B 1 163 ? -22.934 24.616 30.055 1.00 101.18 405 GLU A C 1
ATOM 10211 O O . GLU B 1 163 ? -22.714 23.402 29.968 1.00 99.96 405 GLU A O 1
ATOM 10223 N N . ASN B 1 164 ? -22.184 25.435 30.793 1.00 86.36 406 ASN A N 1
ATOM 10224 C CA . ASN B 1 164 ? -21.078 24.980 31.631 1.00 89.29 406 ASN A CA 1
ATOM 10225 C C . ASN B 1 164 ? -20.000 24.247 30.841 1.00 69.29 406 ASN A C 1
ATOM 10226 O O . ASN B 1 164 ? -19.143 23.578 31.429 1.00 90.85 406 ASN A O 1
ATOM 10237 N N . LYS B 1 165 ? -20.007 24.366 29.518 1.00 60.43 407 LYS A N 1
ATOM 10238 C CA . LYS B 1 165 ? -18.918 23.873 28.688 1.00 53.03 407 LYS A CA 1
ATOM 10239 C C . LYS B 1 165 ? -17.950 25.016 28.410 1.00 58.66 407 LYS A C 1
ATOM 10240 O O . LYS B 1 165 ? -18.365 26.165 28.238 1.00 66.41 407 LYS A O 1
ATOM 10259 N N . TRP B 1 166 ? -16.659 24.699 28.385 1.00 53.53 408 TRP A N 1
ATOM 10260 C CA . TRP B 1 166 ? -15.662 25.718 28.077 1.00 54.95 408 TRP A CA 1
ATOM 10261 C C . TRP B 1 166 ? -15.929 26.293 26.690 1.00 42.79 408 TRP A C 1
ATOM 10262 O O . TRP B 1 166 ? -16.359 25.588 25.778 1.00 45.07 408 TRP A O 1
ATOM 10283 N N . GLU B 1 167 ? -15.675 27.594 26.530 1.00 47.10 409 GLU A N 1
ATOM 10284 C CA . GLU B 1 167 ? -15.718 28.190 25.205 1.00 58.41 409 GLU A CA 1
ATOM 10285 C C . GLU B 1 167 ? -14.792 27.408 24.279 1.00 40.56 409 GLU A C 1
ATOM 10286 O O . GLU B 1 167 ? -13.837 26.766 24.725 1.00 48.84 409 GLU A O 1
ATOM 10298 N N . ASP B 1 168 ? -15.105 27.405 22.985 1.00 43.94 410 ASP A N 1
ATOM 10299 C CA . ASP B 1 168 ? -14.235 26.685 22.070 1.00 60.18 410 ASP A CA 1
ATOM 10300 C C . ASP B 1 168 ? -12.895 27.408 21.944 1.00 45.68 410 ASP A C 1
ATOM 10301 O O . ASP B 1 168 ? -12.761 28.595 22.263 1.00 41.31 410 ASP A O 1
ATOM 10310 N N . ASN B 1 169 ? -11.882 26.647 21.517 1.00 52.46 411 ASN A N 1
ATOM 10311 C CA . ASN B 1 169 ? -10.515 27.159 21.462 1.00 53.26 411 ASN A CA 1
ATOM 10312 C C . ASN B 1 169 ? -10.437 28.467 20.698 1.00 40.23 411 ASN A C 1
ATOM 10313 O O . ASN B 1 169 ? -9.710 29.386 21.089 1.00 37.27 411 ASN A O 1
ATOM 10324 N N . THR B 1 170 ? -11.190 28.572 19.605 1.00 33.97 412 THR A N 1
ATOM 10325 C CA . THR B 1 170 ? -11.132 29.772 18.779 1.00 63.94 412 THR A CA 1
ATOM 10326 C C . THR B 1 170 ? -11.576 30.996 19.570 1.00 50.24 412 THR A C 1
ATOM 10327 O O . THR B 1 170 ? -10.941 32.057 19.517 1.00 37.21 412 THR A O 1
ATOM 10338 N N . SER B 1 171 ? -12.681 30.865 20.301 1.00 32.01 413 SER A N 1
ATOM 10339 C CA . SER B 1 171 ? -13.204 31.980 21.081 1.00 34.65 413 SER A CA 1
ATOM 10340 C C . SER B 1 171 ? -12.165 32.462 22.096 1.00 43.47 413 SER A C 1
ATOM 10341 O O . SER B 1 171 ? -11.887 33.662 22.199 1.00 35.81 413 SER A O 1
ATOM 10349 N N . TYR B 1 172 ? -11.575 31.527 22.843 1.00 30.39 414 TYR A N 1
ATOM 10350 C CA . TYR B 1 172 ? -10.541 31.870 23.817 1.00 28.84 414 TYR A CA 1
ATOM 10351 C C . TYR B 1 172 ? -9.344 32.530 23.144 1.00 28.35 414 TYR A C 1
ATOM 10352 O O . TYR B 1 172 ? -8.861 33.573 23.602 1.00 28.37 414 TYR A O 1
ATOM 10370 N N . ASP B 1 173 ? -8.840 31.927 22.060 1.00 33.55 415 ASP A N 1
ATOM 10371 C CA . ASP B 1 173 ? -7.676 32.485 21.381 1.00 34.13 415 ASP A CA 1
ATOM 10372 C C . ASP B 1 173 ? -7.941 33.913 20.932 1.00 27.85 415 ASP A C 1
ATOM 10373 O O . ASP B 1 173 ? -7.079 34.786 21.074 1.00 29.23 415 ASP A O 1
ATOM 10382 N N . GLU B 1 174 ? -9.124 34.166 20.371 1.00 26.64 416 GLU A N 1
ATOM 10383 C CA . GLU B 1 174 ? -9.426 35.494 19.852 1.00 30.99 416 GLU A CA 1
ATOM 10384 C C . GLU B 1 174 ? -9.600 36.506 20.979 1.00 27.76 416 GLU A C 1
ATOM 10385 O O . GLU B 1 174 ? -9.218 37.680 20.832 1.00 29.67 416 GLU A O 1
ATOM 10397 N N . ARG B 1 175 ? -10.187 36.083 22.104 1.00 26.43 417 ARG A N 1
ATOM 10398 C CA . ARG B 1 175 ? -10.272 36.975 23.256 1.00 24.73 417 ARG A CA 1
ATOM 10399 C C . ARG B 1 175 ? -8.888 37.323 23.764 1.00 22.81 417 ARG A C 1
ATOM 10400 O O . ARG B 1 175 ? -8.613 38.485 24.083 1.00 26.67 417 ARG A O 1
ATOM 10421 N N . MET B 1 176 ? -7.992 36.332 23.838 1.00 26.35 418 MET A N 1
ATOM 10422 C CA . MET B 1 176 ? -6.659 36.593 24.364 1.00 22.42 418 MET A CA 1
ATOM 10423 C C . MET B 1 176 ? -5.895 37.541 23.455 1.00 31.52 418 MET A C 1
ATOM 10424 O O . MET B 1 176 ? -5.182 38.432 23.930 1.00 23.34 418 MET A O 1
ATOM 10438 N N . GLY B 1 177 ? -6.021 37.362 22.144 1.00 29.09 419 GLY A N 1
ATOM 10439 C CA . GLY B 1 177 ? -5.338 38.264 21.227 1.00 30.23 419 GLY A CA 1
ATOM 10440 C C . GLY B 1 177 ? -5.858 39.686 21.323 1.00 29.07 419 GLY A C 1
ATOM 10441 O O . GLY B 1 177 ? -5.093 40.650 21.225 1.00 28.34 419 GLY A O 1
ATOM 10445 N N . GLY B 1 178 ? -7.163 39.836 21.534 1.00 25.72 420 GLY A N 1
ATOM 10446 C CA . GLY B 1 178 ? -7.730 41.170 21.677 1.00 24.47 420 GLY A CA 1
ATOM 10447 C C . GLY B 1 178 ? -7.224 41.888 22.917 1.00 24.11 420 GLY A C 1
ATOM 10448 O O . GLY B 1 178 ? -6.834 43.058 22.860 1.00 22.54 420 GLY A O 1
ATOM 10452 N N . ILE B 1 179 ? -7.237 41.200 24.058 1.00 23.93 421 ILE A N 1
ATOM 10453 C CA . ILE B 1 179 ? -6.767 41.811 25.300 1.00 21.02 421 ILE A CA 1
ATOM 10454 C C . ILE B 1 179 ? -5.287 42.134 25.196 1.00 19.60 421 ILE A C 1
ATOM 10455 O O . ILE B 1 179 ? -4.844 43.238 25.530 1.00 21.16 421 ILE A O 1
ATOM 10471 N N . LEU B 1 180 ? -4.494 41.172 24.740 1.00 22.98 422 LEU A N 1
ATOM 10472 C CA . LEU B 1 180 ? -3.060 41.414 24.705 1.00 26.97 422 LEU A CA 1
ATOM 10473 C C . LEU B 1 180 ? -2.714 42.513 23.710 1.00 31.74 422 LEU A C 1
ATOM 10474 O O . LEU B 1 180 ? -1.763 43.272 23.948 1.00 28.50 422 LEU A O 1
ATOM 10490 N N . SER B 1 181 ? -3.485 42.616 22.614 1.00 25.79 423 SER A N 1
ATOM 10491 C CA . SER B 1 181 ? -3.335 43.686 21.621 1.00 26.31 423 SER A CA 1
ATOM 10492 C C . SER B 1 181 ? -3.393 45.061 22.271 1.00 23.44 423 SER A C 1
ATOM 10493 O O . SER B 1 181 ? -2.594 45.955 21.964 1.00 24.21 423 SER A O 1
ATOM 10501 N N . LEU B 1 182 ? -4.389 45.264 23.122 1.00 25.14 424 LEU A N 1
ATOM 10502 C CA . LEU B 1 182 ? -4.523 46.535 23.823 1.00 24.96 424 LEU A CA 1
ATOM 10503 C C . LEU B 1 182 ? -3.304 46.824 24.676 1.00 23.42 424 LEU A C 1
ATOM 10504 O O . LEU B 1 182 ? -2.761 47.928 24.643 1.00 20.17 424 LEU A O 1
ATOM 10520 N N . PHE B 1 183 ? -2.867 45.850 25.474 1.00 20.11 425 PHE A N 1
ATOM 10521 C CA . PHE B 1 183 ? -1.691 46.069 26.303 1.00 20.28 425 PHE A CA 1
ATOM 10522 C C . PHE B 1 183 ? -0.468 46.363 25.444 1.00 28.45 425 PHE A C 1
ATOM 10523 O O . PHE B 1 183 ? 0.309 47.272 25.761 1.00 21.28 425 PHE A O 1
ATOM 10540 N N . ALA B 1 184 ? -0.310 45.623 24.335 1.00 22.59 426 ALA A N 1
ATOM 10541 C CA . ALA B 1 184 ? 0.793 45.854 23.402 1.00 24.01 426 ALA A CA 1
ATOM 10542 C C . ALA B 1 184 ? 0.813 47.292 22.910 1.00 18.83 426 ALA A C 1
ATOM 10543 O O . ALA B 1 184 ? 1.858 47.944 22.941 1.00 19.68 426 ALA A O 1
ATOM 10550 N N . ILE B 1 185 ? -0.334 47.799 22.441 1.00 20.17 427 ILE A N 1
ATOM 10551 C CA . ILE B 1 185 ? -0.422 49.199 22.020 1.00 22.90 427 ILE A CA 1
ATOM 10552 C C . ILE B 1 185 ? 0.088 50.107 23.128 1.00 21.46 427 ILE A C 1
ATOM 10553 O O . ILE B 1 185 ? 0.935 50.982 22.902 1.00 19.32 427 ILE A O 1
ATOM 10569 N N . ILE B 1 186 ? -0.443 49.925 24.337 1.00 17.66 428 ILE A N 1
ATOM 10570 C CA . ILE B 1 186 ? -0.092 50.807 25.453 1.00 17.81 428 ILE A CA 1
ATOM 10571 C C . ILE B 1 186 ? 1.418 50.830 25.661 1.00 16.16 428 ILE A C 1
ATOM 10572 O O . ILE B 1 186 ? 2.011 51.898 25.862 1.00 19.32 428 ILE A O 1
ATOM 10588 N N . THR B 1 187 ? 2.067 49.658 25.625 1.00 20.23 429 THR A N 1
ATOM 10589 C CA . THR B 1 187 ? 3.514 49.629 25.853 1.00 18.40 429 THR A CA 1
ATOM 10590 C C . THR B 1 187 ? 4.300 50.381 24.788 1.00 21.07 429 THR A C 1
ATOM 10591 O O . THR B 1 187 ? 5.424 50.816 25.062 1.00 21.33 429 THR A O 1
ATOM 10602 N N . ARG B 1 188 ? 3.753 50.583 23.591 1.00 18.44 430 ARG A N 1
ATOM 10603 C CA . ARG B 1 188 ? 4.540 51.227 22.543 1.00 16.90 430 ARG A CA 1
ATOM 10604 C C . ARG B 1 188 ? 4.081 52.647 22.236 1.00 20.01 430 ARG A C 1
ATOM 10605 O O . ARG B 1 188 ? 4.705 53.315 21.406 1.00 20.88 430 ARG A O 1
ATOM 10626 N N . LEU B 1 189 ? 3.049 53.132 22.918 1.00 18.18 431 LEU A N 1
ATOM 10627 C CA . LEU B 1 189 ? 2.613 54.509 22.784 1.00 17.09 431 LEU A CA 1
ATOM 10628 C C . LEU B 1 189 ? 3.491 55.439 23.602 1.00 23.31 431 LEU A C 1
ATOM 10629 O O . LEU B 1 189 ? 3.924 55.100 24.699 1.00 22.52 431 LEU A O 1
ATOM 10645 N N . GLN B 1 190 ? 3.784 56.601 23.027 1.00 18.94 432 GLN A N 1
ATOM 10646 C CA . GLN B 1 190 ? 4.281 57.747 23.775 1.00 20.79 432 GLN A CA 1
ATOM 10647 C C . GLN B 1 190 ? 3.148 58.334 24.592 1.00 19.87 432 GLN A C 1
ATOM 10648 O O . GLN B 1 190 ? 2.000 58.333 24.153 1.00 18.98 432 GLN A O 1
ATOM 10662 N N . LEU B 1 191 ? 3.474 58.839 25.783 1.00 18.08 433 LEU A N 1
ATOM 10663 C CA . LEU B 1 191 ? 2.478 59.526 26.590 1.00 21.48 433 LEU A CA 1
ATOM 10664 C C . LEU B 1 191 ? 1.861 60.700 25.835 1.00 19.31 433 LEU A C 1
ATOM 10665 O O . LEU B 1 191 ? 2.506 61.325 24.987 1.00 21.07 433 LEU A O 1
ATOM 10681 N N . PRO B 1 192 ? 0.627 61.062 26.165 1.00 18.92 434 PRO A N 1
ATOM 10682 C CA . PRO B 1 192 ? 0.040 62.261 25.578 1.00 21.36 434 PRO A CA 1
ATOM 10683 C C . PRO B 1 192 ? 0.808 63.484 26.040 1.00 27.89 434 PRO A C 1
ATOM 10684 O O . PRO B 1 192 ? 1.463 63.477 27.081 1.00 21.50 434 PRO A O 1
ATOM 10695 N N . GLN B 1 193 ? 0.702 64.556 25.259 1.00 24.71 435 GLN A N 1
ATOM 10696 C CA . GLN B 1 193 ? 1.608 65.687 25.449 1.00 26.48 435 GLN A CA 1
ATOM 10697 C C . GLN B 1 193 ? 1.442 66.341 26.816 1.00 26.24 435 GLN A C 1
ATOM 10698 O O . GLN B 1 193 ? 2.413 66.891 27.364 1.00 24.93 435 GLN A O 1
ATOM 10712 N N . GLU B 1 194 ? 0.234 66.276 27.380 1.00 24.34 436 GLU A N 1
ATOM 10713 C CA . GLU B 1 194 ? -0.030 66.887 28.680 1.00 25.78 436 GLU A CA 1
ATOM 10714 C C . GLU B 1 194 ? 0.809 66.239 29.777 1.00 27.65 436 GLU A C 1
ATOM 10715 O O . GLU B 1 194 ? 1.067 66.865 30.814 1.00 27.20 436 GLU A O 1
ATOM 10727 N N . PHE B 1 195 ? 1.213 64.978 29.584 1.00 19.83 437 PHE A N 1
ATOM 10728 C CA . PHE B 1 195 ? 1.991 64.240 30.570 1.00 22.94 437 PHE A CA 1
ATOM 10729 C C . PHE B 1 195 ? 3.396 63.860 30.120 1.00 21.62 437 PHE A C 1
ATOM 10730 O O . PHE B 1 195 ? 4.226 63.534 30.978 1.00 20.08 437 PHE A O 1
ATOM 10747 N N . ILE B 1 196 ? 3.684 63.872 28.815 1.00 19.68 438 ILE A N 1
ATOM 10748 C CA . ILE B 1 196 ? 4.984 63.407 28.340 1.00 18.75 438 ILE A CA 1
ATOM 10749 C C . ILE B 1 196 ? 6.120 64.252 28.884 1.00 20.80 438 ILE A C 1
ATOM 10750 O O . ILE B 1 196 ? 7.266 63.788 28.949 1.00 20.33 438 ILE A O 1
ATOM 10766 N N . THR B 1 197 ? 5.842 65.492 29.277 1.00 21.96 439 THR A N 1
ATOM 10767 C CA . THR B 1 197 ? 6.892 66.389 29.737 1.00 18.61 439 THR A CA 1
ATOM 10768 C C . THR B 1 197 ? 7.157 66.273 31.230 1.00 19.94 439 THR A C 1
ATOM 10769 O O . THR B 1 197 ? 8.117 66.886 31.719 1.00 22.31 439 THR A O 1
ATOM 10780 N N . THR B 1 198 ? 6.341 65.518 31.956 1.00 17.95 440 THR A N 1
ATOM 10781 C CA . THR B 1 198 ? 6.417 65.473 33.416 1.00 22.85 440 THR A CA 1
ATOM 10782 C C . THR B 1 198 ? 6.426 64.088 34.033 1.00 26.31 440 THR A C 1
ATOM 10783 O O . THR B 1 198 ? 6.777 63.978 35.213 1.00 23.45 440 THR A O 1
ATOM 10794 N N . THR B 1 199 ? 6.077 63.046 33.298 1.00 20.18 441 THR A N 1
ATOM 10795 C CA . THR B 1 199 ? 5.629 61.789 33.872 1.00 21.89 441 THR A CA 1
ATOM 10796 C C . THR B 1 199 ? 6.329 60.618 33.208 1.00 21.81 441 THR A C 1
ATOM 10797 O O . THR B 1 199 ? 6.572 60.633 31.997 1.00 20.47 441 THR A O 1
ATOM 10808 N N . SER B 1 200 ? 6.644 59.601 34.011 1.00 19.93 442 SER A N 1
ATOM 10809 C CA . SER B 1 200 ? 7.213 58.364 33.502 1.00 20.20 442 SER A CA 1
ATOM 10810 C C . SER B 1 200 ? 6.082 57.506 32.942 1.00 19.40 442 SER A C 1
ATOM 10811 O O . SER B 1 200 ? 4.999 57.443 33.515 1.00 21.51 442 SER A O 1
ATOM 10819 N N . HIS B 1 201 ? 6.318 56.868 31.805 1.00 19.18 443 HIS A N 1
ATOM 10820 C CA . HIS B 1 201 ? 5.281 56.003 31.238 1.00 18.57 443 HIS A CA 1
ATOM 10821 C C . HIS B 1 201 ? 5.012 54.833 32.192 1.00 23.27 443 HIS A C 1
ATOM 10822 O O . HIS B 1 201 ? 5.954 54.124 32.570 1.00 21.44 443 HIS A O 1
ATOM 10836 N N . PRO B 1 202 ? 3.763 54.594 32.602 1.00 16.14 444 PRO A N 1
ATOM 10837 C CA . PRO B 1 202 ? 3.521 53.559 33.620 1.00 19.81 444 PRO A CA 1
ATOM 10838 C C . PRO B 1 202 ? 3.675 52.124 33.130 1.00 22.69 444 PRO A C 1
ATOM 10839 O O . PRO B 1 202 ? 3.828 51.219 33.966 1.00 18.53 444 PRO A O 1
ATOM 10850 N N . PHE B 1 203 ? 3.611 51.867 31.828 1.00 18.23 445 PHE A N 1
ATOM 10851 C CA . PHE B 1 203 ? 3.675 50.507 31.288 1.00 17.93 445 PHE A CA 1
ATOM 10852 C C . PHE B 1 203 ? 4.520 50.537 30.026 1.00 26.77 445 PHE A C 1
ATOM 10853 O O . PHE B 1 203 ? 4.005 50.399 28.919 1.00 18.83 445 PHE A O 1
ATOM 10870 N N . PRO B 1 204 ? 5.832 50.698 30.161 1.00 20.73 446 PRO A N 1
ATOM 10871 C CA . PRO B 1 204 ? 6.681 51.043 29.009 1.00 24.45 446 PRO A CA 1
ATOM 10872 C C . PRO B 1 204 ? 7.065 49.844 28.139 1.00 21.39 446 PRO A C 1
ATOM 10873 O O . PRO B 1 204 ? 6.681 48.703 28.376 1.00 20.57 446 PRO A O 1
ATOM 10884 N N . ILE B 1 205 ? 7.850 50.125 27.094 1.00 19.52 447 ILE A N 1
ATOM 10885 C CA . ILE B 1 205 ? 8.100 49.113 26.067 1.00 20.44 447 ILE A CA 1
ATOM 10886 C C . ILE B 1 205 ? 8.874 47.905 26.601 1.00 20.34 447 ILE A C 1
ATOM 10887 O O . ILE B 1 205 ? 8.754 46.812 26.039 1.00 20.34 447 ILE A O 1
ATOM 10903 N N . ALA B 1 206 ? 9.622 48.056 27.701 1.00 20.88 448 ALA A N 1
ATOM 10904 C CA . ALA B 1 206 ? 10.284 46.899 28.312 1.00 18.78 448 ALA A CA 1
ATOM 10905 C C . ALA B 1 206 ? 9.298 45.783 28.629 1.00 19.70 448 ALA A C 1
ATOM 10906 O O . ALA B 1 206 ? 9.667 44.605 28.602 1.00 22.38 448 ALA A O 1
ATOM 10913 N N . LEU B 1 207 ? 8.044 46.126 28.928 1.00 21.79 449 LEU A N 1
ATOM 10914 C CA . LEU B 1 207 ? 7.079 45.090 29.261 1.00 22.21 449 LEU A CA 1
ATOM 10915 C C . LEU B 1 207 ? 6.762 44.234 28.047 1.00 19.63 449 LEU A C 1
ATOM 10916 O O . LEU B 1 207 ? 6.384 43.065 28.201 1.00 21.57 449 LEU A O 1
ATOM 10932 N N . SER B 1 208 ? 6.898 44.790 26.841 1.00 21.32 450 SER A N 1
ATOM 10933 C CA . SER B 1 208 ? 6.765 43.968 25.644 1.00 20.84 450 SER A CA 1
ATOM 10934 C C . SER B 1 208 ? 7.950 43.018 25.497 1.00 21.40 450 SER A C 1
ATOM 10935 O O . SER B 1 208 ? 7.782 41.865 25.076 1.00 21.58 450 SER A O 1
ATOM 10943 N N . TRP B 1 209 ? 9.155 43.475 25.834 1.00 17.76 451 TRP A N 1
ATOM 10944 C CA . TRP B 1 209 ? 10.287 42.557 25.827 1.00 21.73 451 TRP A CA 1
ATOM 10945 C C . TRP B 1 209 ? 10.021 41.365 26.742 1.00 22.91 451 TRP A C 1
ATOM 10946 O O . TRP B 1 209 ? 10.281 40.210 26.367 1.00 21.13 451 TRP A O 1
ATOM 10967 N N . HIS B 1 210 ? 9.470 41.617 27.936 1.00 22.45 452 HIS A N 1
ATOM 10968 C CA . HIS B 1 210 ? 9.220 40.528 28.881 1.00 25.14 452 HIS A CA 1
ATOM 10969 C C . HIS B 1 210 ? 8.262 39.498 28.303 1.00 23.97 452 HIS A C 1
ATOM 10970 O O . HIS B 1 210 ? 8.441 38.288 28.497 1.00 24.84 452 HIS A O 1
ATOM 10984 N N . ILE B 1 211 ? 7.199 39.956 27.644 1.00 19.10 453 ILE A N 1
ATOM 10985 C CA . ILE B 1 211 ? 6.229 39.024 27.071 1.00 18.81 453 ILE A CA 1
ATOM 10986 C C . ILE B 1 211 ? 6.915 38.088 26.089 1.00 26.64 453 ILE A C 1
ATOM 10987 O O . ILE B 1 211 ? 6.757 36.862 26.157 1.00 22.55 453 ILE A O 1
ATOM 11003 N N . LEU B 1 212 ? 7.671 38.653 25.142 1.00 25.49 454 LEU A N 1
ATOM 11004 C CA . LEU B 1 212 ? 8.287 37.823 24.117 1.00 25.00 454 LEU A CA 1
ATOM 11005 C C . LEU B 1 212 ? 9.334 36.903 24.716 1.00 26.23 454 LEU A C 1
ATOM 11006 O O . LEU B 1 212 ? 9.377 35.706 24.405 1.00 24.86 454 LEU A O 1
ATOM 11022 N N . ALA B 1 213 ? 10.185 37.444 25.585 1.00 20.28 455 ALA A N 1
ATOM 11023 C CA . ALA B 1 213 ? 11.232 36.626 26.185 1.00 22.92 455 ALA A CA 1
ATOM 11024 C C . ALA B 1 213 ? 10.640 35.477 26.980 1.00 22.69 455 ALA A C 1
ATOM 11025 O O . ALA B 1 213 ? 11.125 34.344 26.897 1.00 25.79 455 ALA A O 1
ATOM 11032 N N . ARG B 1 214 ? 9.576 35.741 27.743 1.00 23.12 456 ARG A N 1
ATOM 11033 C CA . ARG B 1 214 ? 9.043 34.712 28.631 1.00 22.58 456 ARG A CA 1
ATOM 11034 C C . ARG B 1 214 ? 8.345 33.602 27.854 1.00 23.75 456 ARG A C 1
ATOM 11035 O O . ARG B 1 214 ? 8.462 32.418 28.205 1.00 25.78 456 ARG A O 1
ATOM 11056 N N . ILE B 1 215 ? 7.647 33.947 26.777 1.00 27.07 457 ILE A N 1
ATOM 11057 C CA . ILE B 1 215 ? 7.058 32.911 25.942 1.00 27.69 457 ILE A CA 1
ATOM 11058 C C . ILE B 1 215 ? 8.152 32.073 25.296 1.00 24.86 457 ILE A C 1
ATOM 11059 O O . ILE B 1 215 ? 8.061 30.839 25.256 1.00 28.48 457 ILE A O 1
ATOM 11075 N N . CYS B 1 216 ? 9.230 32.716 24.823 1.00 28.17 458 CYS A N 1
ATOM 11076 C CA . CYS B 1 216 ? 10.343 31.965 24.248 1.00 23.42 458 CYS A CA 1
ATOM 11077 C C . CYS B 1 216 ? 11.054 31.094 25.272 1.00 28.23 458 CYS A C 1
ATOM 11078 O O . CYS B 1 216 ? 11.722 30.133 24.886 1.00 31.24 458 CYS A O 1
ATOM 11086 N N . ASN B 1 217 ? 10.929 31.413 26.557 1.00 25.39 459 ASN A N 1
ATOM 11087 C CA . ASN B 1 217 ? 11.523 30.630 27.631 1.00 26.50 459 ASN A CA 1
ATOM 11088 C C . ASN B 1 217 ? 10.546 29.665 28.282 1.00 35.51 459 ASN A C 1
ATOM 11089 O O . ASN B 1 217 ? 10.934 28.943 29.204 1.00 26.28 459 ASN A O 1
ATOM 11100 N N . THR B 1 218 ? 9.304 29.627 27.823 1.00 34.65 460 THR A N 1
ATOM 11101 C CA . THR B 1 218 ? 8.314 28.748 28.416 1.00 27.67 460 THR A CA 1
ATOM 11102 C C . THR B 1 218 ? 8.580 27.308 27.987 1.00 34.03 460 THR A C 1
ATOM 11103 O O . THR B 1 218 ? 8.930 27.065 26.831 1.00 29.40 460 THR A O 1
ATOM 11114 N N . PRO B 1 219 ? 8.461 26.339 28.894 1.00 28.02 461 PRO A N 1
ATOM 11115 C CA . PRO B 1 219 ? 8.601 24.932 28.487 1.00 36.49 461 PRO A CA 1
ATOM 11116 C C . PRO B 1 219 ? 7.693 24.605 27.309 1.00 30.42 461 PRO A C 1
ATOM 11117 O O . PRO B 1 219 ? 6.524 24.992 27.279 1.00 33.69 461 PRO A O 1
ATOM 11128 N N . LEU B 1 220 ? 8.233 23.877 26.326 1.00 32.01 462 LEU A N 1
ATOM 11129 C CA . LEU B 1 220 ? 7.494 23.712 25.078 1.00 39.39 462 LEU A CA 1
ATOM 11130 C C . LEU B 1 220 ? 6.235 22.873 25.254 1.00 33.62 462 LEU A C 1
ATOM 11131 O O . LEU B 1 220 ? 5.305 23.008 24.452 1.00 35.40 462 LEU A O 1
ATOM 11147 N N . ASN B 1 221 ? 6.180 22.018 26.275 1.00 41.66 463 ASN A N 1
ATOM 11148 C CA . ASN B 1 221 ? 4.985 21.231 26.558 1.00 55.83 463 ASN A CA 1
ATOM 11149 C C . ASN B 1 221 ? 3.813 22.077 27.043 1.00 50.20 463 ASN A C 1
ATOM 11150 O O . ASN B 1 221 ? 2.693 21.559 27.114 1.00 37.68 463 ASN A O 1
ATOM 11161 N N . LEU B 1 222 ? 4.038 23.345 27.392 1.00 41.42 464 LEU A N 1
ATOM 11162 C CA . LEU B 1 222 ? 2.967 24.247 27.793 1.00 41.69 464 LEU A CA 1
ATOM 11163 C C . LEU B 1 222 ? 2.573 25.227 26.696 1.00 43.68 464 LEU A C 1
ATOM 11164 O O . LEU B 1 222 ? 1.638 26.011 26.893 1.00 30.09 464 LEU A O 1
ATOM 11180 N N . ILE B 1 223 ? 3.271 25.225 25.563 1.00 32.33 465 ILE A N 1
ATOM 11181 C CA . ILE B 1 223 ? 2.953 26.134 24.467 1.00 38.44 465 ILE A CA 1
ATOM 11182 C C . ILE B 1 223 ? 1.729 25.596 23.742 1.00 42.53 465 ILE A C 1
ATOM 11183 O O . ILE B 1 223 ? 1.604 24.390 23.517 1.00 34.43 465 ILE A O 1
ATOM 11199 N N . THR B 1 224 ? 0.821 26.493 23.384 1.00 29.89 466 THR A N 1
ATOM 11200 C CA . THR B 1 224 ? -0.404 26.170 22.668 1.00 29.80 466 THR A CA 1
ATOM 11201 C C . THR B 1 224 ? -0.589 27.176 21.539 1.00 35.54 466 THR A C 1
ATOM 11202 O O . THR B 1 224 ? 0.186 28.128 21.383 1.00 28.85 466 THR A O 1
ATOM 11213 N N . ASN B 1 225 ? -1.643 26.970 20.746 1.00 31.82 467 ASN A N 1
ATOM 11214 C CA . ASN B 1 225 ? -1.945 27.926 19.695 1.00 30.03 467 ASN A CA 1
ATOM 11215 C C . ASN B 1 225 ? -2.092 29.324 20.256 1.00 34.54 467 ASN A C 1
ATOM 11216 O O . ASN B 1 225 ? -1.768 30.309 19.584 1.00 27.77 467 ASN A O 1
ATOM 11227 N N . THR B 1 226 ? -2.548 29.432 21.501 1.00 33.98 468 THR A N 1
ATOM 11228 C CA . THR B 1 226 ? -2.793 30.748 22.066 1.00 29.09 468 THR A CA 1
ATOM 11229 C C . THR B 1 226 ? -1.520 31.581 22.109 1.00 29.45 468 THR A C 1
ATOM 11230 O O . THR B 1 226 ? -1.556 32.785 21.854 1.00 26.50 468 THR A O 1
ATOM 11241 N N . HIS B 1 227 ? -0.381 30.963 22.427 1.00 29.59 469 HIS A N 1
ATOM 11242 C CA . HIS B 1 227 ? 0.854 31.740 22.500 1.00 24.58 469 HIS A CA 1
ATOM 11243 C C . HIS B 1 227 ? 1.205 32.334 21.144 1.00 25.02 469 HIS A C 1
ATOM 11244 O O . HIS B 1 227 ? 1.731 33.450 21.062 1.00 27.81 469 HIS A O 1
ATOM 11258 N N . PHE B 1 228 ? 0.962 31.585 20.065 1.00 26.50 470 PHE A N 1
ATOM 11259 C CA . PHE B 1 228 ? 1.259 32.110 18.739 1.00 30.54 470 PHE A CA 1
ATOM 11260 C C . PHE B 1 228 ? 0.278 33.203 18.350 1.00 27.36 470 PHE A C 1
ATOM 11261 O O . PHE B 1 228 ? 0.667 34.198 17.729 1.00 28.14 470 PHE A O 1
ATOM 11278 N N . VAL B 1 229 ? -0.996 33.038 18.718 1.00 30.26 471 VAL A N 1
ATOM 11279 C CA . VAL B 1 229 ? -2.012 34.042 18.410 1.00 26.11 471 VAL A CA 1
ATOM 11280 C C . VAL B 1 229 ? -1.674 35.367 19.084 1.00 28.91 471 VAL A C 1
ATOM 11281 O O . VAL B 1 229 ? -1.719 36.432 18.458 1.00 31.21 471 VAL A O 1
ATOM 11294 N N . ILE B 1 230 ? -1.330 35.332 20.371 1.00 23.73 472 ILE A N 1
ATOM 11295 C CA . ILE B 1 230 ? -1.115 36.605 21.049 1.00 25.37 472 ILE A CA 1
ATOM 11296 C C . ILE B 1 230 ? 0.176 37.236 20.555 1.00 24.39 472 ILE A C 1
ATOM 11297 O O . ILE B 1 230 ? 0.292 38.463 20.504 1.00 25.49 472 ILE A O 1
ATOM 11313 N N . LEU B 1 231 ? 1.143 36.420 20.125 1.00 24.57 473 LEU A N 1
ATOM 11314 C CA . LEU B 1 231 ? 2.358 36.972 19.537 1.00 26.63 473 LEU A CA 1
ATOM 11315 C C . LEU B 1 231 ? 2.067 37.639 18.198 1.00 25.02 473 LEU A C 1
ATOM 11316 O O . LEU B 1 231 ? 2.660 38.676 17.872 1.00 25.63 473 LEU A O 1
ATOM 11332 N N . GLY B 1 232 ? 1.167 37.054 17.405 1.00 25.43 474 GLY A N 1
ATOM 11333 C CA . GLY B 1 232 ? 0.750 37.697 16.170 1.00 26.27 474 GLY A CA 1
ATOM 11334 C C . GLY B 1 232 ? -0.028 38.972 16.433 1.00 22.06 474 GLY A C 1
ATOM 11335 O O . GLY B 1 232 ? 0.161 39.987 15.752 1.00 25.01 474 GLY A O 1
ATOM 11339 N N . SER B 1 233 ? -0.910 38.945 17.432 1.00 23.08 475 SER A N 1
ATOM 11340 C CA . SER B 1 233 ? -1.638 40.160 17.783 1.00 21.74 475 SER A CA 1
ATOM 11341 C C . SER B 1 233 ? -0.689 41.231 18.299 1.00 24.51 475 SER A C 1
ATOM 11342 O O . SER B 1 233 ? -0.855 42.421 18.000 1.00 22.92 475 SER A O 1
ATOM 11350 N N . TRP B 1 234 ? 0.284 40.825 19.110 1.00 19.60 476 TRP A N 1
ATOM 11351 C CA . TRP B 1 234 ? 1.314 41.738 19.586 1.00 19.82 476 TRP A CA 1
ATOM 11352 C C . TRP B 1 234 ? 2.078 42.354 18.419 1.00 21.38 476 TRP A C 1
ATOM 11353 O O . TRP B 1 234 ? 2.279 43.572 18.356 1.00 20.67 476 TRP A O 1
ATOM 11374 N N . TRP B 1 235 ? 2.507 41.514 17.476 1.00 25.53 477 TRP A N 1
ATOM 11375 C CA . TRP B 1 235 ? 3.283 41.976 16.332 1.00 19.86 477 TRP A CA 1
ATOM 11376 C C . TRP B 1 235 ? 2.545 43.065 15.564 1.00 23.94 477 TRP A C 1
ATOM 11377 O O . TRP B 1 235 ? 3.113 44.117 15.235 1.00 23.76 477 TRP A O 1
ATOM 11398 N N . ASP B 1 236 ? 1.273 42.824 15.256 1.00 20.11 478 ASP A N 1
ATOM 11399 C CA . ASP B 1 236 ? 0.498 43.793 14.503 1.00 21.25 478 ASP A CA 1
ATOM 11400 C C . ASP B 1 236 ? 0.390 45.121 15.241 1.00 28.77 478 ASP A C 1
ATOM 11401 O O . ASP B 1 236 ? 0.227 46.174 14.611 1.00 23.08 478 ASP A O 1
ATOM 11410 N N . ALA B 1 237 ? 0.465 45.086 16.564 1.00 21.16 479 ALA A N 1
ATOM 11411 C CA . ALA B 1 237 ? 0.269 46.275 17.377 1.00 18.47 479 ALA A CA 1
ATOM 11412 C C . ALA B 1 237 ? 1.563 46.991 17.711 1.00 22.83 479 ALA A C 1
ATOM 11413 O O . ALA B 1 237 ? 1.527 48.194 17.992 1.00 21.09 479 ALA A O 1
ATOM 11420 N N . ALA B 1 238 ? 2.702 46.293 17.681 1.00 22.73 480 ALA A N 1
ATOM 11421 C CA . ALA B 1 238 ? 3.895 46.848 18.307 1.00 17.81 480 ALA A CA 1
ATOM 11422 C C . ALA B 1 238 ? 5.229 46.478 17.674 1.00 18.12 480 ALA A C 1
ATOM 11423 O O . ALA B 1 238 ? 6.240 47.035 18.106 1.00 20.94 480 ALA A O 1
ATOM 11430 N N . ALA B 1 239 ? 5.302 45.591 16.680 1.00 20.06 481 ALA A N 1
ATOM 11431 C CA . ALA B 1 239 ? 6.624 45.160 16.216 1.00 20.91 481 ALA A CA 1
ATOM 11432 C C . ALA B 1 239 ? 7.454 46.329 15.673 1.00 24.11 481 ALA A C 1
ATOM 11433 O O . ALA B 1 239 ? 8.677 46.382 15.886 1.00 22.84 481 ALA A O 1
ATOM 11440 N N . VAL B 1 240 ? 6.823 47.268 14.957 1.00 24.75 482 VAL A N 1
ATOM 11441 C CA . VAL B 1 240 ? 7.591 48.373 14.365 1.00 23.45 482 VAL A CA 1
ATOM 11442 C C . VAL B 1 240 ? 8.288 49.157 15.466 1.00 20.12 482 VAL A C 1
ATOM 11443 O O . VAL B 1 240 ? 9.474 49.487 15.361 1.00 20.62 482 VAL A O 1
ATOM 11456 N N . GLN B 1 241 ? 7.557 49.464 16.541 1.00 20.53 483 GLN A N 1
ATOM 11457 C CA . GLN B 1 241 ? 8.115 50.294 17.604 1.00 18.08 483 GLN A CA 1
ATOM 11458 C C . GLN B 1 241 ? 9.092 49.514 18.465 1.00 20.76 483 GLN A C 1
ATOM 11459 O O . GLN B 1 241 ? 10.026 50.099 19.033 1.00 22.62 483 GLN A O 1
ATOM 11473 N N . PHE B 1 242 ? 8.881 48.198 18.571 1.00 18.96 484 PHE A N 1
ATOM 11474 C CA . PHE B 1 242 ? 9.815 47.319 19.269 1.00 26.31 484 PHE A CA 1
ATOM 11475 C C . PHE B 1 242 ? 11.189 47.345 18.615 1.00 25.44 484 PHE A C 1
ATOM 11476 O O . PHE B 1 242 ? 12.209 47.410 19.307 1.00 20.32 484 PHE A O 1
ATOM 11493 N N . LEU B 1 243 ? 11.233 47.329 17.277 1.00 21.90 485 LEU A N 1
ATOM 11494 C CA . LEU B 1 243 ? 12.506 47.457 16.563 1.00 19.91 485 LEU A CA 1
ATOM 11495 C C . LEU B 1 243 ? 13.116 48.836 16.749 1.00 21.14 485 LEU A C 1
ATOM 11496 O O . LEU B 1 243 ? 14.346 48.973 16.809 1.00 20.94 485 LEU A O 1
ATOM 11512 N N . GLN B 1 244 ? 12.287 49.878 16.805 1.00 20.92 486 GLN A N 1
ATOM 11513 C CA . GLN B 1 244 ? 12.837 51.211 17.029 1.00 22.28 486 GLN A CA 1
ATOM 11514 C C . GLN B 1 244 ? 13.473 51.310 18.401 1.00 26.69 486 GLN A C 1
ATOM 11515 O O . GLN B 1 244 ? 14.461 52.036 18.583 1.00 23.99 486 GLN A O 1
ATOM 11529 N N . ALA B 1 245 ? 12.938 50.564 19.368 1.00 20.06 487 ALA A N 1
ATOM 11530 C CA . ALA B 1 245 ? 13.439 50.618 20.731 1.00 21.33 487 ALA A CA 1
ATOM 11531 C C . ALA B 1 245 ? 14.730 49.835 20.894 1.00 26.76 487 ALA A C 1
ATOM 11532 O O . ALA B 1 245 ? 15.685 50.334 21.496 1.00 22.20 487 ALA A O 1
ATOM 11539 N N . TYR B 1 246 ? 14.780 48.605 20.380 1.00 22.96 488 TYR A N 1
ATOM 11540 C CA . TYR B 1 246 ? 15.857 47.670 20.708 1.00 25.57 488 TYR A CA 1
ATOM 11541 C C . TYR B 1 246 ? 16.651 47.180 19.498 1.00 22.38 488 TYR A C 1
ATOM 11542 O O . TYR B 1 246 ? 17.535 46.320 19.654 1.00 22.88 488 TYR A O 1
ATOM 11560 N N . GLY B 1 247 ? 16.365 47.689 18.300 1.00 22.68 489 GLY A N 1
ATOM 11561 C CA . GLY B 1 247 ? 17.251 47.494 17.163 1.00 23.53 489 GLY A CA 1
ATOM 11562 C C . GLY B 1 247 ? 17.588 46.039 16.873 1.00 24.99 489 GLY A C 1
ATOM 11563 O O . GLY B 1 247 ? 16.710 45.179 16.749 1.00 25.15 489 GLY A O 1
ATOM 11567 N N . ASN B 1 248 ? 18.883 45.758 16.723 1.00 22.42 490 ASN A N 1
ATOM 11568 C CA . ASN B 1 248 ? 19.300 44.414 16.329 1.00 28.23 490 ASN A CA 1
ATOM 11569 C C . ASN B 1 248 ? 18.909 43.377 17.372 1.00 23.78 490 ASN A C 1
ATOM 11570 O O . ASN B 1 248 ? 18.767 42.187 17.045 1.00 23.42 490 ASN A O 1
ATOM 11581 N N . GLN B 1 249 ? 18.773 43.794 18.638 1.00 24.76 491 GLN A N 1
ATOM 11582 C CA . GLN B 1 249 ? 18.344 42.858 19.669 1.00 22.57 491 GLN A CA 1
ATOM 11583 C C . GLN B 1 249 ? 16.866 42.535 19.532 1.00 21.56 491 GLN A C 1
ATOM 11584 O O . GLN B 1 249 ? 16.459 41.388 19.717 1.00 23.94 491 GLN A O 1
ATOM 11598 N N . ALA B 1 250 ? 16.047 43.522 19.177 1.00 20.46 492 ALA A N 1
ATOM 11599 C CA . ALA B 1 250 ? 14.668 43.210 18.805 1.00 23.46 492 ALA A CA 1
ATOM 11600 C C . ALA B 1 250 ? 14.618 42.301 17.583 1.00 21.36 492 ALA A C 1
ATOM 11601 O O . ALA B 1 250 ? 13.798 41.378 17.524 1.00 27.03 492 ALA A O 1
ATOM 11608 N N . SER B 1 251 ? 15.468 42.560 16.583 1.00 25.80 493 SER A N 1
ATOM 11609 C CA . SER B 1 251 ? 15.469 41.731 15.383 1.00 24.49 493 SER A CA 1
ATOM 11610 C C . SER B 1 251 ? 15.751 40.277 15.731 1.00 25.56 493 SER A C 1
ATOM 11611 O O . SER B 1 251 ? 15.077 39.369 15.236 1.00 27.48 493 SER A O 1
ATOM 11619 N N . LYS B 1 252 ? 16.716 40.043 16.626 1.00 23.71 494 LYS A N 1
ATOM 11620 C CA . LYS B 1 252 ? 17.044 38.685 17.040 1.00 24.21 494 LYS A CA 1
ATOM 11621 C C . LYS B 1 252 ? 15.856 38.002 17.702 1.00 26.15 494 LYS A C 1
ATOM 11622 O O . LYS B 1 252 ? 15.632 36.798 17.510 1.00 25.58 494 LYS A O 1
ATOM 11641 N N . LEU B 1 253 ? 15.110 38.743 18.518 1.00 25.41 495 LEU A N 1
ATOM 11642 C CA . LEU B 1 253 ? 13.977 38.160 19.222 1.00 22.39 495 LEU A CA 1
ATOM 11643 C C . LEU B 1 253 ? 12.809 37.911 18.274 1.00 25.03 495 LEU A C 1
ATOM 11644 O O . LEU B 1 253 ? 12.124 36.889 18.384 1.00 24.30 495 LEU A O 1
ATOM 11660 N N . LEU B 1 254 ? 12.587 38.802 17.301 1.00 26.20 496 LEU A N 1
ATOM 11661 C CA . LEU B 1 254 ? 11.515 38.565 16.334 1.00 25.81 496 LEU A CA 1
ATOM 11662 C C . LEU B 1 254 ? 11.824 37.359 15.454 1.00 25.15 496 LEU A C 1
ATOM 11663 O O . LEU B 1 254 ? 10.918 36.616 15.060 1.00 26.09 496 LEU A O 1
ATOM 11679 N N . ILE B 1 255 ? 13.097 37.177 15.104 1.00 24.68 497 ILE A N 1
ATOM 11680 C CA . ILE B 1 255 ? 13.510 35.994 14.357 1.00 27.49 497 ILE A CA 1
ATOM 11681 C C . ILE B 1 255 ? 13.290 34.741 15.191 1.00 31.32 497 ILE A C 1
ATOM 11682 O O . ILE B 1 255 ? 12.855 33.706 14.678 1.00 30.81 497 ILE A O 1
ATOM 11698 N N . LEU B 1 256 ? 13.584 34.816 16.488 1.00 32.50 498 LEU A N 1
ATOM 11699 C CA . LEU B 1 256 ? 13.412 33.654 17.349 1.00 31.58 498 LEU A CA 1
ATOM 11700 C C . LEU B 1 256 ? 11.949 33.226 17.399 1.00 34.73 498 LEU A C 1
ATOM 11701 O O . LEU B 1 256 ? 11.637 32.044 17.235 1.00 30.56 498 LEU A O 1
ATOM 11717 N N . ILE B 1 257 ? 11.029 34.177 17.576 1.00 29.28 499 ILE A N 1
ATOM 11718 C CA . ILE B 1 257 ? 9.617 33.798 17.621 1.00 23.43 499 ILE A CA 1
ATOM 11719 C C . ILE B 1 257 ? 9.140 33.369 16.242 1.00 32.05 499 ILE A C 1
ATOM 11720 O O . ILE B 1 257 ? 8.428 32.372 16.106 1.00 31.31 499 ILE A O 1
ATOM 11736 N N . GLY B 1 258 ? 9.518 34.109 15.203 1.00 29.21 500 GLY A N 1
ATOM 11737 C CA . GLY B 1 258 ? 8.965 33.847 13.884 1.00 30.49 500 GLY A CA 1
ATOM 11738 C C . GLY B 1 258 ? 9.499 32.590 13.226 1.00 42.13 500 GLY A C 1
ATOM 11739 O O . GLY B 1 258 ? 8.766 31.912 12.500 1.00 36.29 500 GLY A O 1
ATOM 11743 N N . GLU B 1 259 ? 10.770 32.264 13.456 1.00 31.37 501 GLU A N 1
ATOM 11744 C CA . GLU B 1 259 ? 11.413 31.131 12.791 1.00 35.41 501 GLU A CA 1
ATOM 11745 C C . GLU B 1 259 ? 11.569 29.927 13.707 1.00 66.28 501 GLU A C 1
ATOM 11746 O O . GLU B 1 259 ? 11.183 28.821 13.331 1.00 38.58 501 GLU A O 1
ATOM 11758 N N . GLU B 1 260 ? 12.127 30.121 14.902 1.00 34.86 502 GLU A N 1
ATOM 11759 C CA . GLU B 1 260 ? 12.503 29.016 15.782 1.00 40.30 502 GLU A CA 1
ATOM 11760 C C . GLU B 1 260 ? 11.333 28.524 16.630 1.00 52.90 502 GLU A C 1
ATOM 11761 O O . GLU B 1 260 ? 11.103 27.318 16.725 1.00 35.15 502 GLU A O 1
ATOM 11773 N N . LEU B 1 261 ? 10.584 29.426 17.262 1.00 33.18 503 LEU A N 1
ATOM 11774 C CA . LEU B 1 261 ? 9.450 28.977 18.066 1.00 26.97 503 LEU A CA 1
ATOM 11775 C C . LEU B 1 261 ? 8.415 28.267 17.195 1.00 30.85 503 LEU A C 1
ATOM 11776 O O . LEU B 1 261 ? 7.876 27.223 17.575 1.00 35.80 503 LEU A O 1
ATOM 11792 N N . THR B 1 262 ? 8.151 28.798 16.005 1.00 29.87 504 THR A N 1
ATOM 11793 C CA . THR B 1 262 ? 7.197 28.164 15.098 1.00 29.28 504 THR A CA 1
ATOM 11794 C C . THR B 1 262 ? 7.706 26.808 14.620 1.00 33.49 504 THR A C 1
ATOM 11795 O O . THR B 1 262 ? 6.940 25.838 14.558 1.00 44.89 504 THR A O 1
ATOM 11806 N N . SER B 1 263 ? 8.997 26.724 14.287 1.00 36.22 505 SER A N 1
ATOM 11807 C CA . SER B 1 263 ? 9.557 25.480 13.759 1.00 40.80 505 SER A CA 1
ATOM 11808 C C . SER B 1 263 ? 9.500 24.360 14.791 1.00 43.82 505 SER A C 1
ATOM 11809 O O . SER B 1 263 ? 9.182 23.208 14.458 1.00 36.59 505 SER A O 1
ATOM 11817 N N . ARG B 1 264 ? 9.839 24.676 16.043 1.00 40.35 506 ARG A N 1
ATOM 11818 C CA . ARG B 1 264 ? 9.872 23.675 17.096 1.00 36.93 506 ARG A CA 1
ATOM 11819 C C . ARG B 1 264 ? 8.492 23.123 17.405 1.00 34.15 506 ARG A C 1
ATOM 11820 O O . ARG B 1 264 ? 8.398 22.023 17.961 1.00 42.97 506 ARG A O 1
ATOM 11841 N N . MET B 1 265 ? 7.426 23.855 17.056 1.00 38.39 507 MET A N 1
ATOM 11842 C CA . MET B 1 265 ? 6.051 23.418 17.281 1.00 50.31 507 MET A CA 1
ATOM 11843 C C . MET B 1 265 ? 5.361 22.983 15.994 1.00 39.25 507 MET A C 1
ATOM 11844 O O . MET B 1 265 ? 4.133 22.858 15.974 1.00 32.20 507 MET A O 1
ATOM 11858 N N . ALA B 1 266 ? 6.122 22.724 14.927 1.00 36.39 508 ALA A N 1
ATOM 11859 C CA . ALA B 1 266 ? 5.515 22.593 13.607 1.00 39.39 508 ALA A CA 1
ATOM 11860 C C . ALA B 1 266 ? 4.554 21.416 13.524 1.00 36.85 508 ALA A C 1
ATOM 11861 O O . ALA B 1 266 ? 3.559 21.492 12.798 1.00 34.74 508 ALA A O 1
ATOM 11868 N N . GLU B 1 267 ? 4.818 20.325 14.251 1.00 47.86 509 GLU A N 1
ATOM 11869 C CA . GLU B 1 267 ? 3.947 19.161 14.155 1.00 56.81 509 GLU A CA 1
ATOM 11870 C C . GLU B 1 267 ? 2.545 19.439 14.684 1.00 39.50 509 GLU A C 1
ATOM 11871 O O . GLU B 1 267 ? 1.618 18.698 14.346 1.00 39.61 509 GLU A O 1
ATOM 11883 N N . LYS B 1 268 ? 2.368 20.477 15.503 1.00 35.89 510 LYS A N 1
ATOM 11884 C CA . LYS B 1 268 ? 1.048 20.812 16.037 1.00 41.06 510 LYS A CA 1
ATOM 11885 C C . LYS B 1 268 ? 0.158 21.476 14.997 1.00 42.39 510 LYS A C 1
ATOM 11886 O O . LYS B 1 268 ? -1.066 21.509 15.176 1.00 45.82 510 LYS A O 1
ATOM 11905 N N . LYS B 1 269 ? 0.748 22.015 13.931 1.00 43.59 511 LYS A N 1
ATOM 11906 C CA . LYS B 1 269 ? 0.003 22.680 12.866 1.00 34.10 511 LYS A CA 1
ATOM 11907 C C . LYS B 1 269 ? -0.911 23.760 13.430 1.00 34.66 511 LYS A C 1
ATOM 11908 O O . LYS B 1 269 ? -2.103 23.827 13.124 1.00 35.70 511 LYS A O 1
ATOM 11927 N N . TYR B 1 270 ? -0.342 24.597 14.292 1.00 37.58 512 TYR A N 1
ATOM 11928 C CA . TYR B 1 270 ? -1.105 25.666 14.917 1.00 36.43 512 TYR A CA 1
ATOM 11929 C C . TYR B 1 270 ? -1.372 26.781 13.910 1.00 41.10 512 TYR A C 1
ATOM 11930 O O . TYR B 1 270 ? -0.454 27.244 13.223 1.00 31.94 512 TYR A O 1
ATOM 11948 N N . VAL B 1 271 ? -2.631 27.227 13.842 1.00 34.81 513 VAL A N 1
ATOM 11949 C CA . VAL B 1 271 ? -3.019 28.262 12.877 1.00 37.68 513 VAL A CA 1
ATOM 11950 C C . VAL B 1 271 ? -2.302 29.578 13.168 1.00 39.73 513 VAL A C 1
ATOM 11951 O O . VAL B 1 271 ? -1.922 30.312 12.244 1.00 32.25 513 VAL A O 1
ATOM 11964 N N . GLY B 1 272 ? -2.103 29.897 14.449 1.00 33.99 514 GLY A N 1
ATOM 11965 C CA . GLY B 1 272 ? -1.410 31.120 14.812 1.00 28.50 514 GLY A CA 1
ATOM 11966 C C . GLY B 1 272 ? 0.066 31.080 14.478 1.00 30.50 514 GLY A C 1
ATOM 11967 O O . GLY B 1 272 ? 0.671 32.120 14.193 1.00 28.02 514 GLY A O 1
ATOM 11971 N N . ALA B 1 273 ? 0.668 29.889 14.500 1.00 29.44 515 ALA A N 1
ATOM 11972 C CA . ALA B 1 273 ? 2.064 29.779 14.102 1.00 31.40 515 ALA A CA 1
ATOM 11973 C C . ALA B 1 273 ? 2.210 30.089 12.623 1.00 35.74 515 ALA A C 1
ATOM 11974 O O . ALA B 1 273 ? 3.154 30.774 12.210 1.00 31.82 515 ALA A O 1
ATOM 11981 N N . ALA B 1 274 ? 1.258 29.616 11.821 1.00 31.09 516 ALA A N 1
ATOM 11982 C CA . ALA B 1 274 ? 1.280 29.890 10.394 1.00 32.62 516 ALA A CA 1
ATOM 11983 C C . ALA B 1 274 ? 1.211 31.386 10.121 1.00 37.81 516 ALA A C 1
ATOM 11984 O O . ALA B 1 274 ? 1.926 31.894 9.256 1.00 29.75 516 ALA A O 1
ATOM 11991 N N . ARG B 1 275 ? 0.360 32.115 10.845 1.00 31.40 517 ARG A N 1
ATOM 11992 C CA . ARG B 1 275 ? 0.265 33.554 10.604 1.00 36.29 517 ARG A CA 1
ATOM 11993 C C . ARG B 1 275 ? 1.515 34.285 11.077 1.00 32.18 517 ARG A C 1
ATOM 11994 O O . ARG B 1 275 ? 1.952 35.256 10.447 1.00 28.78 517 ARG A O 1
ATOM 12015 N N . LEU B 1 276 ? 2.098 33.846 12.189 1.00 27.23 518 LEU A N 1
ATOM 12016 C CA . LEU B 1 276 ? 3.345 34.454 12.650 1.00 29.07 518 LEU A CA 1
ATOM 12017 C C . LEU B 1 276 ? 4.454 34.286 11.616 1.00 33.43 518 LEU A C 1
ATOM 12018 O O . LEU B 1 276 ? 5.244 35.211 11.388 1.00 34.72 518 LEU A O 1
ATOM 12034 N N . ARG B 1 277 ? 4.508 33.126 10.949 1.00 36.83 519 ARG A N 1
ATOM 12035 C CA . ARG B 1 277 ? 5.488 32.932 9.883 1.00 34.86 519 ARG A CA 1
ATOM 12036 C C . ARG B 1 277 ? 5.235 33.892 8.733 1.00 35.56 519 ARG A C 1
ATOM 12037 O O . ARG B 1 277 ? 6.176 34.382 8.101 1.00 38.87 519 ARG A O 1
ATOM 12058 N N . ILE B 1 278 ? 3.966 34.161 8.435 1.00 34.50 520 ILE A N 1
ATOM 12059 C CA . ILE B 1 278 ? 3.641 35.105 7.374 1.00 29.31 520 ILE A CA 1
ATOM 12060 C C . ILE B 1 278 ? 4.078 36.511 7.762 1.00 29.29 520 ILE A C 1
ATOM 12061 O O . ILE B 1 278 ? 4.544 37.284 6.920 1.00 29.56 520 ILE A O 1
ATOM 12077 N N . LEU B 1 279 ? 3.920 36.873 9.034 1.00 32.01 521 LEU A N 1
ATOM 12078 C CA . LEU B 1 279 ? 4.365 38.188 9.474 1.00 33.48 521 LEU A CA 1
ATOM 12079 C C . LEU B 1 279 ? 5.878 38.301 9.361 1.00 28.08 521 LEU A C 1
ATOM 12080 O O . LEU B 1 279 ? 6.403 39.323 8.906 1.00 32.84 521 LEU A O 1
ATOM 12096 N N . LEU B 1 280 ? 6.588 37.240 9.743 1.00 26.44 522 LEU A N 1
ATOM 12097 C CA . LEU B 1 280 ? 8.041 37.240 9.649 1.00 37.15 522 LEU A CA 1
ATOM 12098 C C . LEU B 1 280 ? 8.474 37.447 8.206 1.00 33.08 522 LEU A C 1
ATOM 12099 O O . LEU B 1 280 ? 9.334 38.287 7.910 1.00 33.63 522 LEU A O 1
ATOM 12115 N N . GLU B 1 281 ? 7.858 36.703 7.286 1.00 36.15 523 GLU A N 1
ATOM 12116 C CA . GLU B 1 281 ? 8.232 36.801 5.881 1.00 44.47 523 GLU A CA 1
ATOM 12117 C C . GLU B 1 281 ? 7.920 38.178 5.310 1.00 33.25 523 GLU A C 1
ATOM 12118 O O . GLU B 1 281 ? 8.665 38.680 4.455 1.00 33.15 523 GLU A O 1
ATOM 12130 N N . ALA B 1 282 ? 6.826 38.807 5.758 1.00 31.63 524 ALA A N 1
ATOM 12131 C CA . ALA B 1 282 ? 6.501 40.144 5.268 1.00 26.93 524 ALA A CA 1
ATOM 12132 C C . ALA B 1 282 ? 7.547 41.155 5.714 1.00 27.59 524 ALA A C 1
ATOM 12133 O O . ALA B 1 282 ? 7.943 42.035 4.942 1.00 33.99 524 ALA A O 1
ATOM 12140 N N . TRP B 1 283 ? 8.007 41.034 6.956 1.00 27.94 525 TRP A N 1
ATOM 12141 C CA . TRP B 1 283 ? 9.076 41.886 7.463 1.00 24.62 525 TRP A CA 1
ATOM 12142 C C . TRP B 1 283 ? 10.354 41.683 6.672 1.00 33.52 525 TRP A C 1
ATOM 12143 O O . TRP B 1 283 ? 11.006 42.655 6.273 1.00 34.43 525 TRP A O 1
ATOM 12164 N N . GLN B 1 284 ? 10.712 40.422 6.413 1.00 29.05 526 GLN A N 1
ATOM 12165 C CA . GLN B 1 284 ? 11.911 40.116 5.643 1.00 47.04 526 GLN A CA 1
ATOM 12166 C C . GLN B 1 284 ? 11.842 40.651 4.222 1.00 51.42 526 GLN A C 1
ATOM 12167 O O . GLN B 1 284 ? 12.889 40.847 3.600 1.00 37.73 526 GLN A O 1
ATOM 12181 N N . ASN B 1 285 ? 10.641 40.858 3.685 1.00 33.15 527 ASN A N 1
ATOM 12182 C CA . ASN B 1 285 ? 10.441 41.486 2.389 1.00 37.34 527 ASN A CA 1
ATOM 12183 C C . ASN B 1 285 ? 10.258 42.998 2.489 1.00 42.60 527 ASN A C 1
ATOM 12184 O O . ASN B 1 285 ? 9.761 43.611 1.535 1.00 33.84 527 ASN A O 1
ATOM 12195 N N . ASN B 1 286 ? 10.657 43.608 3.615 1.00 39.25 528 ASN A N 1
ATOM 12196 C CA . ASN B 1 286 ? 10.592 45.055 3.817 1.00 50.94 528 ASN A CA 1
ATOM 12197 C C . ASN B 1 286 ? 9.160 45.573 3.803 1.00 40.87 528 ASN A C 1
ATOM 12198 O O . ASN B 1 286 ? 8.906 46.704 3.384 1.00 37.73 528 ASN A O 1
ATOM 12209 N N A ASN B 1 287 ? 8.224 44.751 4.275 0.58 30.87 529 ASN A N 1
ATOM 12210 N N B ASN B 1 287 ? 8.206 44.758 4.248 0.42 31.68 529 ASN A N 1
ATOM 12211 C CA A ASN B 1 287 ? 6.808 45.080 4.262 0.58 39.77 529 ASN A CA 1
ATOM 12212 C CA B ASN B 1 287 ? 6.800 45.143 4.274 0.42 39.99 529 ASN A CA 1
ATOM 12213 C C A ASN B 1 287 ? 6.184 44.894 5.639 0.58 36.92 529 ASN A C 1
ATOM 12214 C C B ASN B 1 287 ? 6.193 44.870 5.641 0.42 36.66 529 ASN A C 1
ATOM 12215 O O A ASN B 1 287 ? 5.016 44.512 5.744 0.58 29.44 529 ASN A O 1
ATOM 12216 O O B ASN B 1 287 ? 5.059 44.397 5.754 0.42 33.03 529 ASN A O 1
ATOM 12237 N N . MET B 1 288 ? 6.938 45.155 6.704 1.00 30.54 530 MET A N 1
ATOM 12238 C CA . MET B 1 288 ? 6.352 45.134 8.035 1.00 28.46 530 MET A CA 1
ATOM 12239 C C . MET B 1 288 ? 5.354 46.274 8.157 1.00 33.94 530 MET A C 1
ATOM 12240 O O . MET B 1 288 ? 5.679 47.429 7.865 1.00 34.30 530 MET A O 1
ATOM 12254 N N . GLU B 1 289 ? 4.149 45.949 8.614 1.00 34.20 531 GLU A N 1
ATOM 12255 C CA . GLU B 1 289 ? 3.075 46.913 8.760 1.00 34.09 531 GLU A CA 1
ATOM 12256 C C . GLU B 1 289 ? 2.823 47.244 10.225 1.00 27.46 531 GLU A C 1
ATOM 12257 O O . GLU B 1 289 ? 3.131 46.464 11.125 1.00 28.35 531 GLU A O 1
ATOM 12269 N N . SER B 1 290 ? 2.276 48.428 10.431 1.00 32.40 532 SER A N 1
ATOM 12270 C CA . SER B 1 290 ? 1.683 48.875 11.681 1.00 32.64 532 SER A CA 1
ATOM 12271 C C . SER B 1 290 ? 0.256 49.283 11.370 1.00 26.38 532 SER A C 1
ATOM 12272 O O . SER B 1 290 ? -0.115 49.434 10.205 1.00 27.15 532 SER A O 1
ATOM 12280 N N . PHE B 1 291 ? -0.563 49.448 12.408 1.00 22.25 533 PHE A N 1
ATOM 12281 C CA . PHE B 1 291 ? -1.888 49.991 12.186 1.00 22.52 533 PHE A CA 1
ATOM 12282 C C . PHE B 1 291 ? -1.754 51.404 11.636 1.00 28.11 533 PHE A C 1
ATOM 12283 O O . PHE B 1 291 ? -0.851 52.144 12.058 1.00 26.98 533 PHE A O 1
ATOM 12300 N N . PRO B 1 292 ? -2.579 51.792 10.666 1.00 27.45 534 PRO A N 1
ATOM 12301 C CA . PRO B 1 292 ? -2.606 53.193 10.247 1.00 26.04 534 PRO A CA 1
ATOM 12302 C C . PRO B 1 292 ? -2.747 54.122 11.441 1.00 33.34 534 PRO A C 1
ATOM 12303 O O . PRO B 1 292 ? -3.566 53.902 12.337 1.00 28.54 534 PRO A O 1
ATOM 12314 N N . GLU B 1 293 ? -1.922 55.162 11.452 1.00 26.30 535 GLU A N 1
ATOM 12315 C CA . GLU B 1 293 ? -2.005 56.183 12.487 1.00 23.41 535 GLU A CA 1
ATOM 12316 C C . GLU B 1 293 ? -3.391 56.817 12.474 1.00 21.49 535 GLU A C 1
ATOM 12317 O O . GLU B 1 293 ? -4.092 56.814 11.457 1.00 25.68 535 GLU A O 1
ATOM 12329 N N . MET B 1 294 ? -3.804 57.348 13.626 1.00 27.40 536 MET A N 1
ATOM 12330 C CA . MET B 1 294 ? -5.145 57.885 13.718 1.00 27.63 536 MET A CA 1
ATOM 12331 C C . MET B 1 294 ? -5.287 59.101 12.826 1.00 27.58 536 MET A C 1
ATOM 12332 O O . MET B 1 294 ? -4.324 59.805 12.524 1.00 24.47 536 MET A O 1
ATOM 12346 N N . SER B 1 295 ? -6.502 59.303 12.349 1.00 26.97 537 SER A N 1
ATOM 12347 C CA . SER B 1 295 ? -6.834 60.449 11.524 1.00 31.21 537 SER A CA 1
ATOM 12348 C C . SER B 1 295 ? -7.166 61.632 12.410 1.00 43.71 537 SER A C 1
ATOM 12349 O O . SER B 1 295 ? -7.295 61.508 13.639 1.00 33.40 537 SER A O 1
ATOM 12357 N N . PRO B 1 296 ? -7.295 62.825 11.823 1.00 53.24 538 PRO A N 1
ATOM 12358 C CA . PRO B 1 296 ? -7.548 64.033 12.607 1.00 51.22 538 PRO A CA 1
ATOM 12359 C C . PRO B 1 296 ? -8.808 63.917 13.457 1.00 43.66 538 PRO A C 1
ATOM 12360 O O . PRO B 1 296 ? -9.775 63.256 13.072 1.00 33.83 538 PRO A O 1
ATOM 12372 N N . GLY C 2 1 ? 23.314 50.164 36.027 1.00 74.27 392 GLY C N 1
ATOM 12373 C CA . GLY C 2 1 ? 22.691 49.581 37.203 1.00 82.62 392 GLY C CA 1
ATOM 12374 C C . GLY C 2 1 ? 23.133 50.294 38.469 1.00 78.19 392 GLY C C 1
ATOM 12375 O O . GLY C 2 1 ? 23.369 51.500 38.429 1.00 71.56 392 GLY C O 1
ATOM 12378 N N . PRO C 2 2 ? 23.255 49.557 39.581 1.00 93.45 393 PRO C N 1
ATOM 12379 C CA . PRO C 2 2 ? 23.636 50.198 40.856 1.00 74.46 393 PRO C CA 1
ATOM 12380 C C . PRO C 2 2 ? 24.952 50.969 40.814 1.00 70.82 393 PRO C C 1
ATOM 12381 O O . PRO C 2 2 ? 25.154 51.858 41.651 1.00 70.66 393 PRO C O 1
ATOM 12392 N N . SER C 2 3 ? 25.855 50.657 39.886 1.00 70.89 394 SER C N 1
ATOM 12393 C CA . SER C 2 3 ? 27.117 51.378 39.773 1.00 70.88 394 SER C CA 1
ATOM 12394 C C . SER C 2 3 ? 27.053 52.554 38.804 1.00 80.13 394 SER C C 1
ATOM 12395 O O . SER C 2 3 ? 28.034 53.300 38.699 1.00 72.28 394 SER C O 1
ATOM 12403 N N . GLY C 2 4 ? 25.933 52.741 38.100 1.00 72.22 395 GLY C N 1
ATOM 12404 C CA . GLY C 2 4 ? 25.777 53.820 37.146 1.00 75.73 395 GLY C CA 1
ATOM 12405 C C . GLY C 2 4 ? 26.013 53.428 35.703 1.00 81.92 395 GLY C C 1
ATOM 12406 O O . GLY C 2 4 ? 25.792 54.258 34.810 1.00 75.55 395 GLY C O 1
ATOM 12410 N N . SER C 2 5 ? 26.455 52.199 35.448 1.00 81.89 396 SER C N 1
ATOM 12411 C CA . SER C 2 5 ? 26.692 51.703 34.094 1.00 94.69 396 SER C CA 1
ATOM 12412 C C . SER C 2 5 ? 25.969 50.371 33.955 1.00 97.00 396 SER C C 1
ATOM 12413 O O . SER C 2 5 ? 26.351 49.387 34.597 1.00 77.56 396 SER C O 1
ATOM 12421 N N . GLU C 2 6 ? 24.917 50.343 33.132 1.00 84.93 397 GLU C N 1
ATOM 12422 C CA . GLU C 2 6 ? 24.196 49.094 32.916 1.00 79.01 397 GLU C CA 1
ATOM 12423 C C . GLU C 2 6 ? 25.097 48.041 32.288 1.00 72.33 397 GLU C C 1
ATOM 12424 O O . GLU C 2 6 ? 24.887 46.841 32.499 1.00 77.69 397 GLU C O 1
ATOM 12436 N N . LEU C 2 7 ? 26.114 48.467 31.532 1.00 57.39 398 LEU C N 1
ATOM 12437 C CA . LEU C 2 7 ? 26.999 47.511 30.875 1.00 72.31 398 LEU C CA 1
ATOM 12438 C C . LEU C 2 7 ? 27.904 46.805 31.883 1.00 62.04 398 LEU C C 1
ATOM 12439 O O . LEU C 2 7 ? 28.068 45.581 31.824 1.00 65.41 398 LEU C O 1
ATOM 12455 N N . ALA C 2 8 ? 28.485 47.554 32.825 1.00 79.54 399 ALA C N 1
ATOM 12456 C CA . ALA C 2 8 ? 29.390 46.952 33.802 1.00 74.79 399 ALA C CA 1
ATOM 12457 C C . ALA C 2 8 ? 28.661 46.028 34.772 1.00 63.50 399 ALA C C 1
ATOM 12458 O O . ALA C 2 8 ? 29.246 45.049 35.247 1.00 71.49 399 ALA C O 1
ATOM 12465 N N . ASP C 2 9 ? 27.398 46.320 35.082 1.00 57.06 400 ASP C N 1
ATOM 12466 C CA . ASP C 2 9 ? 26.638 45.528 36.042 1.00 61.23 400 ASP C CA 1
ATOM 12467 C C . ASP C 2 9 ? 25.988 44.299 35.420 1.00 54.50 400 ASP C C 1
ATOM 12468 O O . ASP C 2 9 ? 25.476 43.447 36.155 1.00 60.68 400 ASP C O 1
ATOM 12477 N N . LEU C 2 10 ? 26.020 44.174 34.099 1.00 45.76 401 LEU C N 1
ATOM 12478 C CA . LEU C 2 10 ? 25.450 43.016 33.431 1.00 43.87 401 LEU C CA 1
ATOM 12479 C C . LEU C 2 10 ? 26.355 41.801 33.598 1.00 54.37 401 LEU C C 1
ATOM 12480 O O . LEU C 2 10 ? 27.568 41.886 33.385 1.00 62.82 401 LEU C O 1
ATOM 12496 N N . ALA C 2 11 ? 25.758 40.670 33.972 1.00 53.94 402 ALA C N 1
ATOM 12497 C CA . ALA C 2 11 ? 26.503 39.424 34.098 1.00 63.45 402 ALA C CA 1
ATOM 12498 C C . ALA C 2 11 ? 27.194 39.067 32.786 1.00 41.07 402 ALA C C 1
ATOM 12499 O O . ALA C 2 11 ? 26.698 39.360 31.695 1.00 38.37 402 ALA C O 1
ATOM 12506 N N . GLU C 2 12 ? 28.358 38.423 32.898 1.00 45.36 403 GLU C N 1
ATOM 12507 C CA . GLU C 2 12 ? 29.129 38.103 31.701 1.00 48.73 403 GLU C CA 1
ATOM 12508 C C . GLU C 2 12 ? 28.343 37.205 30.749 1.00 42.75 403 GLU C C 1
ATOM 12509 O O . GLU C 2 12 ? 28.418 37.377 29.528 1.00 42.41 403 GLU C O 1
ATOM 12521 N N . GLU C 2 13 ? 27.571 36.255 31.281 1.00 38.60 404 GLU C N 1
ATOM 12522 C CA . GLU C 2 13 ? 26.837 35.338 30.414 1.00 59.85 404 GLU C CA 1
ATOM 12523 C C . GLU C 2 13 ? 25.739 36.068 29.654 1.00 43.67 404 GLU C C 1
ATOM 12524 O O . GLU C 2 13 ? 25.491 35.784 28.478 1.00 32.64 404 GLU C O 1
ATOM 12536 N N . THR C 2 14 ? 25.071 37.014 30.308 1.00 30.10 405 THR C N 1
ATOM 12537 C CA . THR C 2 14 ? 24.045 37.792 29.631 1.00 27.33 405 THR C CA 1
ATOM 12538 C C . THR C 2 14 ? 24.662 38.677 28.558 1.00 45.23 405 THR C C 1
ATOM 12539 O O . THR C 2 14 ? 24.113 38.812 27.457 1.00 30.91 405 THR C O 1
ATOM 12550 N N . LEU C 2 15 ? 25.813 39.278 28.865 1.00 28.29 406 LEU C N 1
ATOM 12551 C CA . LEU C 2 15 ? 26.511 40.104 27.886 1.00 32.72 406 LEU C CA 1
ATOM 12552 C C . LEU C 2 15 ? 26.854 39.296 26.641 1.00 29.59 406 LEU C C 1
ATOM 12553 O O . LEU C 2 15 ? 26.647 39.759 25.511 1.00 34.32 406 LEU C O 1
ATOM 12569 N N . LYS C 2 16 ? 27.352 38.073 26.832 1.00 35.51 407 LYS C N 1
ATOM 12570 C CA . LYS C 2 16 ? 27.695 37.217 25.702 1.00 31.11 407 LYS C CA 1
ATOM 12571 C C . LYS C 2 16 ? 26.476 36.925 24.839 1.00 37.95 407 LYS C C 1
ATOM 12572 O O . LYS C 2 16 ? 26.569 36.899 23.607 1.00 30.74 407 LYS C O 1
ATOM 12591 N N . ILE C 2 17 ? 25.323 36.695 25.474 1.00 31.09 408 ILE C N 1
ATOM 12592 C CA . ILE C 2 17 ? 24.102 36.389 24.732 1.00 30.31 408 ILE C CA 1
ATOM 12593 C C . ILE C 2 17 ? 23.643 37.596 23.909 1.00 36.19 408 ILE C C 1
ATOM 12594 O O . ILE C 2 17 ? 23.207 37.450 22.761 1.00 29.15 408 ILE C O 1
ATOM 12610 N N . PHE C 2 18 ? 23.735 38.805 24.467 1.00 26.58 409 PHE C N 1
ATOM 12611 C CA . PHE C 2 18 ? 23.398 39.995 23.686 1.00 27.46 409 PHE C CA 1
ATOM 12612 C C . PHE C 2 18 ? 24.386 40.241 22.548 1.00 29.03 409 PHE C C 1
ATOM 12613 O O . PHE C 2 18 ? 23.987 40.706 21.473 1.00 31.41 409 PHE C O 1
ATOM 12630 N N A ARG C 2 19 ? 25.671 39.942 22.750 0.67 24.12 410 ARG C N 1
ATOM 12631 N N B ARG C 2 19 ? 25.671 39.935 22.758 0.33 29.24 410 ARG C N 1
ATOM 12632 C CA A ARG C 2 19 ? 26.648 40.115 21.681 0.67 24.32 410 ARG C CA 1
ATOM 12633 C CA B ARG C 2 19 ? 26.662 40.097 21.700 0.33 29.57 410 ARG C CA 1
ATOM 12634 C C A ARG C 2 19 ? 26.554 39.045 20.602 0.67 36.35 410 ARG C C 1
ATOM 12635 C C B ARG C 2 19 ? 26.490 39.080 20.581 0.33 28.93 410 ARG C C 1
ATOM 12636 O O A ARG C 2 19 ? 27.144 39.215 19.531 0.67 28.87 410 ARG C O 1
ATOM 12637 O O B ARG C 2 19 ? 26.951 39.325 19.462 0.33 34.75 410 ARG C O 1
ATOM 12678 N N . ALA C 2 20 ? 25.841 37.952 20.851 1.00 30.15 411 ALA C N 1
ATOM 12679 C CA . ALA C 2 20 ? 25.729 36.889 19.864 1.00 39.58 411 ALA C CA 1
ATOM 12680 C C . ALA C 2 20 ? 24.807 37.313 18.720 1.00 44.63 411 ALA C C 1
ATOM 12681 O O . ALA C 2 20 ? 24.042 38.275 18.818 1.00 32.23 411 ALA C O 1
ATOM 12688 N N . ASN C 2 21 ? 24.873 36.558 17.628 1.00 33.38 412 ASN C N 1
ATOM 12689 C CA . ASN C 2 21 ? 24.064 36.827 16.447 1.00 42.07 412 ASN C CA 1
ATOM 12690 C C . ASN C 2 21 ? 22.644 36.298 16.567 1.00 31.86 412 ASN C C 1
ATOM 12691 O O . ASN C 2 21 ? 21.801 36.649 15.733 1.00 35.56 412 ASN C O 1
ATOM 12702 N N A LYS C 2 22 ? 22.354 35.473 17.571 0.44 30.79 413 LYS C N 1
ATOM 12703 N N B LYS C 2 22 ? 22.360 35.466 17.566 0.56 30.82 413 LYS C N 1
ATOM 12704 C CA A LYS C 2 22 ? 21.025 34.903 17.724 0.44 37.50 413 LYS C CA 1
ATOM 12705 C CA B LYS C 2 22 ? 21.028 34.908 17.736 0.56 29.50 413 LYS C CA 1
ATOM 12706 C C A LYS C 2 22 ? 20.765 34.591 19.188 0.44 37.34 413 LYS C C 1
ATOM 12707 C C B LYS C 2 22 ? 20.769 34.658 19.211 0.56 37.68 413 LYS C C 1
ATOM 12708 O O A LYS C 2 22 ? 21.695 34.333 19.957 0.44 36.06 413 LYS C O 1
ATOM 12709 O O B LYS C 2 22 ? 21.698 34.531 20.014 0.56 33.80 413 LYS C O 1
ATOM 12746 N N . PHE C 2 23 ? 19.486 34.615 19.560 1.00 29.90 414 PHE C N 1
ATOM 12747 C CA . PHE C 2 23 ? 19.032 34.110 20.847 1.00 28.55 414 PHE C CA 1
ATOM 12748 C C . PHE C 2 23 ? 18.673 32.631 20.689 1.00 26.72 414 PHE C C 1
ATOM 12749 O O . PHE C 2 23 ? 18.582 32.114 19.577 1.00 28.12 414 PHE C O 1
ATOM 12766 N N . GLU C 2 24 ? 18.429 31.960 21.816 1.00 30.93 415 GLU C N 1
ATOM 12767 C CA . GLU C 2 24 ? 17.980 30.572 21.822 1.00 30.13 415 GLU C CA 1
ATOM 12768 C C . GLU C 2 24 ? 16.780 30.432 22.750 1.00 30.70 415 GLU C C 1
ATOM 12769 O O . GLU C 2 24 ? 16.675 31.124 23.769 1.00 30.26 415 GLU C O 1
ATOM 12781 N N . LEU C 2 25 ? 15.864 29.539 22.378 1.00 28.38 416 LEU C N 1
ATOM 12782 C CA . LEU C 2 25 ? 14.713 29.276 23.228 1.00 33.22 416 LEU C CA 1
ATOM 12783 C C . LEU C 2 25 ? 15.197 28.809 24.592 1.00 29.74 416 LEU C C 1
ATOM 12784 O O . LEU C 2 25 ? 16.123 27.998 24.698 1.00 29.39 416 LEU C O 1
ATOM 12800 N N . GLY C 2 26 ? 14.564 29.329 25.637 1.00 31.28 417 GLY C N 1
ATOM 12801 C CA . GLY C 2 26 ? 14.920 29.000 26.995 1.00 26.93 417 GLY C CA 1
ATOM 12802 C C . GLY C 2 26 ? 15.998 29.874 27.580 1.00 29.79 417 GLY C C 1
ATOM 12803 O O . GLY C 2 26 ? 16.216 29.831 28.795 1.00 29.43 417 GLY C O 1
ATOM 12807 N N . LEU C 2 27 ? 16.652 30.696 26.756 1.00 27.37 418 LEU C N 1
ATOM 12808 C CA . LEU C 2 27 ? 17.831 31.452 27.156 1.00 28.02 418 LEU C CA 1
ATOM 12809 C C . LEU C 2 27 ? 17.740 32.914 26.748 1.00 27.20 418 LEU C C 1
ATOM 12810 O O . LEU C 2 27 ? 18.765 33.601 26.707 1.00 25.47 418 LEU C O 1
ATOM 12826 N N . VAL C 2 28 ? 16.543 33.406 26.452 1.00 22.79 419 VAL C N 1
ATOM 12827 C CA . VAL C 2 28 ? 16.370 34.827 26.134 1.00 24.82 419 VAL C CA 1
ATOM 12828 C C . VAL C 2 28 ? 16.504 35.632 27.419 1.00 25.84 419 VAL C C 1
ATOM 12829 O O . VAL C 2 28 ? 15.819 35.314 28.408 1.00 26.63 419 VAL C O 1
ATOM 12842 N N . PRO C 2 29 ? 17.343 36.664 27.477 1.00 23.26 420 PRO C N 1
ATOM 12843 C CA . PRO C 2 29 ? 17.402 37.467 28.707 1.00 25.02 420 PRO C CA 1
ATOM 12844 C C . PRO C 2 29 ? 16.023 38.028 29.029 1.00 24.13 420 PRO C C 1
ATOM 12845 O O . PRO C 2 29 ? 15.339 38.574 28.165 1.00 27.36 420 PRO C O 1
ATOM 12856 N N . ASP C 2 30 ? 15.606 37.867 30.283 1.00 22.06 421 ASP C N 1
ATOM 12857 C CA . ASP C 2 30 ? 14.261 38.292 30.654 1.00 20.93 421 ASP C CA 1
ATOM 12858 C C . ASP C 2 30 ? 14.124 39.809 30.586 1.00 29.52 421 ASP C C 1
ATOM 12859 O O . ASP C 2 30 ? 13.058 40.321 30.225 1.00 23.92 421 ASP C O 1
ATOM 12868 N N . ILE C 2 31 ? 15.184 40.538 30.937 1.00 23.64 422 ILE C N 1
ATOM 12869 C CA . ILE C 2 31 ? 15.196 42.006 30.932 1.00 23.75 422 ILE C CA 1
ATOM 12870 C C . ILE C 2 31 ? 15.749 42.514 29.599 1.00 29.70 422 ILE C C 1
ATOM 12871 O O . ILE C 2 31 ? 16.760 41.993 29.115 1.00 23.01 422 ILE C O 1
ATOM 12887 N N . PRO C 2 32 ? 15.178 43.552 28.990 1.00 25.30 423 PRO C N 1
ATOM 12888 C CA . PRO C 2 32 ? 15.701 44.016 27.696 1.00 26.43 423 PRO C CA 1
ATOM 12889 C C . PRO C 2 32 ? 17.114 44.557 27.805 1.00 24.80 423 PRO C C 1
ATOM 12890 O O . PRO C 2 32 ? 17.568 44.972 28.889 1.00 21.36 423 PRO C O 1
ATOM 12901 N N . PRO C 2 33 ? 17.814 44.621 26.675 1.00 21.56 424 PRO C N 1
ATOM 12902 C CA . PRO C 2 33 ? 19.180 45.129 26.658 1.00 19.75 424 PRO C CA 1
ATOM 12903 C C . PRO C 2 33 ? 19.246 46.597 27.017 1.00 26.52 424 PRO C C 1
ATOM 12904 O O . PRO C 2 33 ? 18.320 47.374 26.702 1.00 24.25 424 PRO C O 1
ATOM 12915 N N . PRO C 2 34 ? 20.345 47.054 27.615 1.00 24.75 425 PRO C N 1
ATOM 12916 C CA . PRO C 2 34 ? 20.541 48.471 27.807 1.00 28.17 425 PRO C CA 1
ATOM 12917 C C . PRO C 2 34 ? 20.946 49.105 26.495 1.00 26.76 425 PRO C C 1
ATOM 12918 O O . PRO C 2 34 ? 21.363 48.397 25.568 1.00 24.25 425 PRO C O 1
ATOM 12929 N N . PRO C 2 35 ? 20.863 50.427 26.397 1.00 24.19 426 PRO C N 1
ATOM 12930 C CA . PRO C 2 35 ? 21.143 51.091 25.121 1.00 25.18 426 PRO C CA 1
ATOM 12931 C C . PRO C 2 35 ? 22.502 50.766 24.559 1.00 24.80 426 PRO C C 1
ATOM 12932 O O . PRO C 2 35 ? 22.638 50.710 23.331 1.00 25.31 426 PRO C O 1
ATOM 12943 N N . ALA C 2 36 ? 23.516 50.555 25.410 1.00 25.45 427 ALA C N 1
ATOM 12944 C CA . ALA C 2 36 ? 24.863 50.279 24.911 1.00 29.81 427 ALA C CA 1
ATOM 12945 C C . ALA C 2 36 ? 24.929 49.034 24.035 1.00 32.99 427 ALA C C 1
ATOM 12946 O O . ALA C 2 36 ? 25.841 48.924 23.203 1.00 30.95 427 ALA C O 1
ATOM 12953 N N . LEU C 2 37 ? 23.996 48.097 24.190 1.00 26.46 428 LEU C N 1
ATOM 12954 C CA . LEU C 2 37 ? 24.009 46.863 23.409 1.00 26.79 428 LEU C CA 1
ATOM 12955 C C . LEU C 2 37 ? 23.053 46.887 22.225 1.00 28.28 428 LEU C C 1
ATOM 12956 O O . LEU C 2 37 ? 22.934 45.878 21.523 1.00 34.23 428 LEU C O 1
ATOM 12972 N N . VAL C 2 38 ? 22.394 48.010 21.971 1.00 31.86 429 VAL C N 1
ATOM 12973 C CA . VAL C 2 38 ? 21.471 48.151 20.852 1.00 25.72 429 VAL C CA 1
ATOM 12974 C C . VAL C 2 38 ? 22.215 48.776 19.680 1.00 37.20 429 VAL C C 1
ATOM 12975 O O . VAL C 2 38 ? 22.701 49.914 19.766 1.00 31.35 429 VAL C O 1
ATOM 12988 N N . ALA C 2 39 ? 22.312 48.022 18.592 1.00 44.99 430 ALA C N 1
ATOM 12989 C CA . ALA C 2 39 ? 22.852 48.525 17.331 1.00 45.35 430 ALA C CA 1
ATOM 12990 C C . ALA C 2 39 ? 21.901 48.164 16.193 1.00 63.59 430 ALA C C 1
ATOM 12991 O O . ALA C 2 39 ? 20.688 48.130 16.386 1.00 37.93 430 ALA C O 1
ATOM 12999 N N . ASP D 2 9 ? 3.889 26.368 -41.368 1.00 98.89 400 ASP D N 1
ATOM 13000 C CA . ASP D 2 9 ? 5.009 26.827 -40.555 1.00 97.65 400 ASP D CA 1
ATOM 13001 C C . ASP D 2 9 ? 5.646 25.660 -39.802 1.00 83.46 400 ASP D C 1
ATOM 13002 O O . ASP D 2 9 ? 6.797 25.754 -39.372 1.00 101.18 400 ASP D O 1
ATOM 13011 N N . LEU D 2 10 ? 4.904 24.562 -39.645 1.00 69.84 401 LEU D N 1
ATOM 13012 C CA . LEU D 2 10 ? 5.449 23.397 -38.958 1.00 47.13 401 LEU D CA 1
ATOM 13013 C C . LEU D 2 10 ? 6.485 22.714 -39.839 1.00 54.65 401 LEU D C 1
ATOM 13014 O O . LEU D 2 10 ? 6.202 22.344 -40.982 1.00 53.25 401 LEU D O 1
ATOM 13030 N N . ALA D 2 11 ? 7.687 22.551 -39.297 1.00 56.64 402 ALA D N 1
ATOM 13031 C CA . ALA D 2 11 ? 8.735 21.839 -40.006 1.00 65.88 402 ALA D CA 1
ATOM 13032 C C . ALA D 2 11 ? 8.297 20.414 -40.314 1.00 54.70 402 ALA D C 1
ATOM 13033 O O . ALA D 2 11 ? 7.480 19.824 -39.603 1.00 45.89 402 ALA D O 1
ATOM 13040 N N . GLU D 2 12 ? 8.848 19.861 -41.397 1.00 53.31 403 GLU D N 1
ATOM 13041 C CA . GLU D 2 12 ? 8.598 18.460 -41.710 1.00 63.76 403 GLU D CA 1
ATOM 13042 C C . GLU D 2 12 ? 9.026 17.550 -40.567 1.00 49.25 403 GLU D C 1
ATOM 13043 O O . GLU D 2 12 ? 8.378 16.526 -40.315 1.00 39.72 403 GLU D O 1
ATOM 13055 N N . GLU D 2 13 ? 10.107 17.900 -39.863 1.00 42.88 404 GLU D N 1
ATOM 13056 C CA . GLU D 2 13 ? 10.560 17.067 -38.753 1.00 38.89 404 GLU D CA 1
ATOM 13057 C C . GLU D 2 13 ? 9.542 17.060 -37.618 1.00 35.54 404 GLU D C 1
ATOM 13058 O O . GLU D 2 13 ? 9.360 16.046 -36.940 1.00 36.21 404 GLU D O 1
ATOM 13070 N N . THR D 2 14 ? 8.866 18.183 -37.400 1.00 38.29 405 THR D N 1
ATOM 13071 C CA . THR D 2 14 ? 7.821 18.227 -36.388 1.00 34.20 405 THR D CA 1
ATOM 13072 C C . THR D 2 14 ? 6.607 17.416 -36.818 1.00 44.12 405 THR D C 1
ATOM 13073 O O . THR D 2 14 ? 5.993 16.722 -35.999 1.00 34.89 405 THR D O 1
ATOM 13084 N N . LEU D 2 15 ? 6.226 17.514 -38.090 1.00 37.17 406 LEU D N 1
ATOM 13085 C CA . LEU D 2 15 ? 5.123 16.703 -38.586 1.00 32.67 406 LEU D CA 1
ATOM 13086 C C . LEU D 2 15 ? 5.428 15.228 -38.415 1.00 31.51 406 LEU D C 1
ATOM 13087 O O . LEU D 2 15 ? 4.551 14.446 -38.034 1.00 29.55 406 LEU D O 1
ATOM 13103 N N . LYS D 2 16 ? 6.671 14.828 -38.691 1.00 38.82 407 LYS D N 1
ATOM 13104 C CA . LYS D 2 16 ? 7.060 13.434 -38.509 1.00 31.81 407 LYS D CA 1
ATOM 13105 C C . LYS D 2 16 ? 6.917 13.022 -37.057 1.00 36.50 407 LYS D C 1
ATOM 13106 O O . LYS D 2 16 ? 6.448 11.923 -36.758 1.00 31.51 407 LYS D O 1
ATOM 13125 N N . ILE D 2 17 ? 7.307 13.900 -36.140 1.00 29.76 408 ILE D N 1
ATOM 13126 C CA . ILE D 2 17 ? 7.215 13.587 -34.719 1.00 27.09 408 ILE D CA 1
ATOM 13127 C C . ILE D 2 17 ? 5.763 13.440 -34.290 1.00 27.06 408 ILE D C 1
ATOM 13128 O O . ILE D 2 17 ? 5.420 12.544 -33.507 1.00 24.40 408 ILE D O 1
ATOM 13144 N N . PHE D 2 18 ? 4.880 14.300 -34.796 1.00 28.95 409 PHE D N 1
ATOM 13145 C CA . PHE D 2 18 ? 3.469 14.143 -34.471 1.00 25.73 409 PHE D CA 1
ATOM 13146 C C . PHE D 2 18 ? 2.883 12.888 -35.109 1.00 29.95 409 PHE D C 1
ATOM 13147 O O . PHE D 2 18 ? 1.980 12.275 -34.528 1.00 25.40 409 PHE D O 1
ATOM 13164 N N . ARG D 2 19 ? 3.379 12.471 -36.281 1.00 25.33 410 ARG D N 1
ATOM 13165 C CA . ARG D 2 19 ? 2.906 11.214 -36.868 1.00 31.21 410 ARG D CA 1
ATOM 13166 C C . ARG D 2 19 ? 3.395 9.976 -36.119 1.00 31.03 410 ARG D C 1
ATOM 13167 O O . ARG D 2 19 ? 2.787 8.915 -36.257 1.00 32.90 410 ARG D O 1
ATOM 13188 N N . ALA D 2 20 ? 4.481 10.071 -35.359 1.00 29.56 411 ALA D N 1
ATOM 13189 C CA . ALA D 2 20 ? 5.059 8.889 -34.739 1.00 27.24 411 ALA D CA 1
ATOM 13190 C C . ALA D 2 20 ? 4.152 8.357 -33.633 1.00 25.24 411 ALA D C 1
ATOM 13191 O O . ALA D 2 20 ? 3.258 9.041 -33.147 1.00 23.81 411 ALA D O 1
ATOM 13198 N N . ASN D 2 21 ? 4.409 7.116 -33.216 1.00 24.77 412 ASN D N 1
ATOM 13199 C CA . ASN D 2 21 ? 3.649 6.573 -32.097 1.00 23.01 412 ASN D CA 1
ATOM 13200 C C . ASN D 2 21 ? 4.214 6.988 -30.743 1.00 23.49 412 ASN D C 1
ATOM 13201 O O . ASN D 2 21 ? 3.712 6.530 -29.711 1.00 24.16 412 ASN D O 1
ATOM 13212 N N . LYS D 2 22 ? 5.249 7.822 -30.707 1.00 26.71 413 LYS D N 1
ATOM 13213 C CA . LYS D 2 22 ? 5.803 8.234 -29.428 1.00 24.22 413 LYS D CA 1
ATOM 13214 C C . LYS D 2 22 ? 6.526 9.561 -29.596 1.00 21.42 413 LYS D C 1
ATOM 13215 O O . LYS D 2 22 ? 6.923 9.937 -30.696 1.00 23.61 413 LYS D O 1
ATOM 13234 N N . PHE D 2 23 ? 6.675 10.260 -28.479 1.00 24.58 414 PHE D N 1
ATOM 13235 C CA . PHE D 2 23 ? 7.607 11.366 -28.342 1.00 26.73 414 PHE D CA 1
ATOM 13236 C C . PHE D 2 23 ? 8.882 10.861 -27.668 1.00 25.29 414 PHE D C 1
ATOM 13237 O O . PHE D 2 23 ? 8.949 9.737 -27.158 1.00 25.89 414 PHE D O 1
ATOM 13254 N N . GLU D 2 24 ? 9.892 11.723 -27.645 1.00 26.40 415 GLU D N 1
ATOM 13255 C CA . GLU D 2 24 ? 11.147 11.454 -26.958 1.00 28.80 415 GLU D CA 1
ATOM 13256 C C . GLU D 2 24 ? 11.560 12.650 -26.109 1.00 27.50 415 GLU D C 1
ATOM 13257 O O . GLU D 2 24 ? 11.324 13.805 -26.471 1.00 29.99 415 GLU D O 1
ATOM 13269 N N . LEU D 2 25 ? 12.190 12.359 -24.970 1.00 29.05 416 LEU D N 1
ATOM 13270 C CA . LEU D 2 25 ? 12.699 13.421 -24.114 1.00 27.72 416 LEU D CA 1
ATOM 13271 C C . LEU D 2 25 ? 13.659 14.303 -24.899 1.00 30.89 416 LEU D C 1
ATOM 13272 O O . LEU D 2 25 ? 14.513 13.810 -25.640 1.00 33.33 416 LEU D O 1
ATOM 13288 N N . GLY D 2 26 ? 13.513 15.620 -24.732 1.00 32.94 417 GLY D N 1
ATOM 13289 C CA . GLY D 2 26 ? 14.329 16.588 -25.436 1.00 31.60 417 GLY D CA 1
ATOM 13290 C C . GLY D 2 26 ? 13.809 16.980 -26.800 1.00 30.18 417 GLY D C 1
ATOM 13291 O O . GLY D 2 26 ? 14.348 17.924 -27.405 1.00 35.39 417 GLY D O 1
ATOM 13295 N N . LEU D 2 27 ? 12.772 16.300 -27.298 1.00 32.36 418 LEU D N 1
ATOM 13296 C CA . LEU D 2 27 ? 12.281 16.477 -28.662 1.00 31.42 418 LEU D CA 1
ATOM 13297 C C . LEU D 2 27 ? 10.765 16.631 -28.717 1.00 26.81 418 LEU D C 1
ATOM 13298 O O . LEU D 2 27 ? 10.174 16.462 -29.781 1.00 35.04 418 LEU D O 1
ATOM 13314 N N . VAL D 2 28 ? 10.118 16.919 -27.600 1.00 27.53 419 VAL D N 1
ATOM 13315 C CA . VAL D 2 28 ? 8.670 17.155 -27.644 1.00 25.17 419 VAL D CA 1
ATOM 13316 C C . VAL D 2 28 ? 8.405 18.504 -28.306 1.00 36.15 419 VAL D C 1
ATOM 13317 O O . VAL D 2 28 ? 9.031 19.503 -27.924 1.00 30.31 419 VAL D O 1
ATOM 13330 N N . PRO D 2 29 ? 7.492 18.600 -29.277 1.00 24.90 420 PRO D N 1
ATOM 13331 C CA . PRO D 2 29 ? 7.143 19.923 -29.806 1.00 26.41 420 PRO D CA 1
ATOM 13332 C C . PRO D 2 29 ? 6.643 20.837 -28.694 1.00 30.74 420 PRO D C 1
ATOM 13333 O O . PRO D 2 29 ? 5.784 20.454 -27.894 1.00 28.89 420 PRO D O 1
ATOM 13344 N N . ASP D 2 30 ? 7.214 22.048 -28.630 1.00 32.09 421 ASP D N 1
ATOM 13345 C CA . ASP D 2 30 ? 6.851 22.982 -27.567 1.00 31.27 421 ASP D CA 1
ATOM 13346 C C . ASP D 2 30 ? 5.410 23.440 -27.714 1.00 33.24 421 ASP D C 1
ATOM 13347 O O . ASP D 2 30 ? 4.710 23.639 -26.712 1.00 31.74 421 ASP D O 1
ATOM 13356 N N . ILE D 2 31 ? 4.960 23.610 -28.953 1.00 29.65 422 ILE D N 1
ATOM 13357 C CA . ILE D 2 31 ? 3.624 24.099 -29.292 1.00 30.11 422 ILE D CA 1
ATOM 13358 C C . ILE D 2 31 ? 2.691 22.916 -29.515 1.00 28.10 422 ILE D C 1
ATOM 13359 O O . ILE D 2 31 ? 3.069 21.968 -30.217 1.00 28.66 422 ILE D O 1
ATOM 13375 N N . PRO D 2 32 ? 1.479 22.923 -28.963 1.00 30.36 423 PRO D N 1
ATOM 13376 C CA . PRO D 2 32 ? 0.597 21.766 -29.122 1.00 26.42 423 PRO D CA 1
ATOM 13377 C C . PRO D 2 32 ? 0.184 21.590 -30.567 1.00 23.55 423 PRO D C 1
ATOM 13378 O O . PRO D 2 32 ? 0.219 22.551 -31.358 1.00 25.56 423 PRO D O 1
ATOM 13389 N N . PRO D 2 33 ? -0.245 20.381 -30.930 1.00 24.98 424 PRO D N 1
ATOM 13390 C CA . PRO D 2 33 ? -0.680 20.119 -32.295 1.00 24.85 424 PRO D CA 1
ATOM 13391 C C . PRO D 2 33 ? -1.988 20.808 -32.588 1.00 28.02 424 PRO D C 1
ATOM 13392 O O . PRO D 2 33 ? -2.857 20.947 -31.697 1.00 24.59 424 PRO D O 1
ATOM 13403 N N . PRO D 2 34 ? -2.220 21.236 -33.826 1.00 30.62 425 PRO D N 1
ATOM 13404 C CA . PRO D 2 34 ? -3.542 21.702 -34.225 1.00 30.30 425 PRO D CA 1
ATOM 13405 C C . PRO D 2 34 ? -4.474 20.520 -34.403 1.00 23.05 425 PRO D C 1
ATOM 13406 O O . PRO D 2 34 ? -4.012 19.373 -34.461 1.00 23.29 425 PRO D O 1
ATOM 13417 N N . PRO D 2 35 ? -5.789 20.748 -34.493 1.00 25.69 426 PRO D N 1
ATOM 13418 C CA . PRO D 2 35 ? -6.720 19.607 -34.582 1.00 26.61 426 PRO D CA 1
ATOM 13419 C C . PRO D 2 35 ? -6.433 18.663 -35.739 1.00 25.11 426 PRO D C 1
ATOM 13420 O O . PRO D 2 35 ? -6.677 17.459 -35.627 1.00 23.78 426 PRO D O 1
ATOM 13431 N N . ALA D 2 36 ? -5.891 19.175 -36.848 1.00 26.67 427 ALA D N 1
ATOM 13432 C CA . ALA D 2 36 ? -5.670 18.321 -38.007 1.00 23.21 427 ALA D CA 1
ATOM 13433 C C . ALA D 2 36 ? -4.703 17.196 -37.698 1.00 26.98 427 ALA D C 1
ATOM 13434 O O . ALA D 2 36 ? -4.744 16.153 -38.360 1.00 30.32 427 ALA D O 1
ATOM 13441 N N . LEU D 2 37 ? -3.828 17.373 -36.707 1.00 22.99 428 LEU D N 1
ATOM 13442 C CA . LEU D 2 37 ? -2.821 16.363 -36.390 1.00 24.78 428 LEU D CA 1
ATOM 13443 C C . LEU D 2 37 ? -3.226 15.444 -35.249 1.00 24.88 428 LEU D C 1
ATOM 13444 O O . LEU D 2 37 ? -2.431 14.580 -34.848 1.00 26.94 428 LEU D O 1
ATOM 13460 N N . VAL D 2 38 ? -4.419 15.622 -34.704 1.00 23.28 429 VAL D N 1
ATOM 13461 C CA . VAL D 2 38 ? -4.952 14.759 -33.662 1.00 26.40 429 VAL D CA 1
ATOM 13462 C C . VAL D 2 38 ? -5.851 13.726 -34.323 1.00 29.06 429 VAL D C 1
ATOM 13463 O O . VAL D 2 38 ? -6.751 14.082 -35.092 1.00 24.71 429 VAL D O 1
ATOM 13476 N N . ALA D 2 39 ? -5.598 12.450 -34.045 1.00 27.59 430 ALA D N 1
ATOM 13477 C CA . ALA D 2 39 ? -6.304 11.373 -34.729 1.00 25.34 430 ALA D CA 1
ATOM 13478 C C . ALA D 2 39 ? -7.790 11.423 -34.436 1.00 35.01 430 ALA D C 1
ATOM 13479 O O . ALA D 2 39 ? -8.216 11.781 -33.333 1.00 23.83 430 ALA D O 1
#

InterPro domains:
  IPR012476 mRNA export factor GLE1-like [PF07817] (259-499)
  IPR012476 mRNA export factor GLE1-like [PTHR12960] (126-526)
  IPR038506 GLE1-like superfamily [G3DSA:1.25.40.510] (243-538)

B-factor: mean 43.53, std 22.3, range [14.68, 254.37]

Organism: Saccharomyces cerevisiae (strain ATCC 204508 / S288c) (NCBI:txid559292)

Secondary structure (DSSP, 8-state):
---HHHHHHHHHHHHHHHHHHIIIIIHHHTTS-HHHHHHHHHHHHHHGGGGGG--SBHHHHHHHHHHHHHHHHTTTTSHHHHHHHHHHHHHHHHHHIIIIIHH-GGGHHHHHHHHHHHHHHSTTHHHHHHHHHHHH-GGGGT-----SSHHHHHHTT--B-TTSPBPPHHHHHHHHHHHHHHHHHHHHPPPPHHHHTT---SS-THHHHHHHHHHHTS-GGG--HHHHHHHHHHHHHHHHHHHHHHHHHHHHHHHIIIIIIHHHTGGG--HHHHHHHHHHHHHHTT----PPPPB-/---HHHHHHHHHHHHHHHHHHIIIIIHHHHTS-HHHHHHHHHHHHHHTHHHHT--SBHHHHHHHHHHHHHHHHTTTT-HHHHHHHHHHHHHHHHHHHHHHHHH-GGGHHHHHHHHHHHHHHSTHHHHHHHHHHHHH-GGGGT----SSSHHHHHHTT--BSSSS-BPPHHHHHHHHHHHHHHHHHHHHSPPPTTTTTTS--SS-THHHHHHHHHHHTS-GGG--HHHHHHHHHHHHHHHHHHHHHHHHHHHHHHHIIIIIIHHHTGGG--HHHHHHHHHHHHHHTT----PPPPB-/-TTS-HHHHS-HHHHHHHHSS---TT---SSPPPGGG--/---HHHHHHHHSS---TT---SSPPPGGG--

Radius of gyration: 29.79 Å; Cα contacts (8 Å, |Δi|>4): 1071; chains: 4; bounding box: 57×67×94 Å

Solvent-accessible surface area: 30930 Å² total

Sequence (662 aa):
MMTTNNFFDDKKIISSKKMMFFWWHHYYKKDDKKIIAAQQIIKKQQDDIIVVLLPPIIKKKKAADDVVNNVVRRNNLLLLSSRRHHKKRRKKIINNPPKKFFGGQQLLTTNNSSNNQQQQLLFFKKIIQQNNEELLTTQQLLIINNDDTTKKGGDDSSLLAAYYHHWWIILLNNFFIIAAKKAAVVVVHHQQAAEETTEEVVRRVVKKPPEESSAALLPPLLGGKKLLTTLLYYLLLLVVQQFFPPEELLQQEELLFFMMAARRLLVVKKKKCCPPFFVVIIGGFFTTCCEEIIDDTTEKGRQNMGWKRNNENKWEDNTSYDERMGGILSLFAIITRLQLPQEFFITTTSHPFPIALSWHILARICNTPLNLITNTHFVILGSWWDAAAVQFLQAYGNQASKLLILIGEEELTSRMAEKKYVGAARLRILLEAWQNNNMESFPEMSPMTNFDKISKMFWHYKDKIAQIKKQDIVLPIKKADVNVRNLLSRHKRKINPKFGQLTNSNQQLFKIIQNELTQLINDTKKGDSLAYHWILNFIAKAVVHQAETEVRVKPESALPLGKLTLYLLVQFPELQELFMARLVKKKCPFVIGFTCEIDTEKGRQNMGWKRNNENKWEDNTSYDERMGGILSLFAIITRLQLPQEFITTTSHPFPIALSWHILARICNTPLNLITNTHFVILGSWWDAAAVQFLQAYGNQASKLLILIGEELTSRMAEKKYVGAARLRILLEAWQNNNNMESFPEMSPGPSGSELADLAEETLKIFRRANKKFELGLVPDIPPPPALVADLAEETLKIFRANKFELGLVPDIPPPPALVA

Foldseek 3Di:
DDDVVVLVVVLVVLVVVVVVCCVQAVVCQVPDDPVLVVVVVVLLVVLLVLLVQDDLAVVSLVVSLVVNLVSLVVQVPPVNSSVNVLLSVLVSLLVCLLPVCLVVVLSLQSSLLSVLSCCVSPVVSVSSNVSVLCQQAVLLQQDADADPDPVRCNSRRWDAPDVPHTDDPVSSLSSNQSSLLNSLLLQLDAHPPVPNVPDDSSRHVVSVVSSLVSVLVDDLVRDDLSSLSNVLSSQQRHLVSLCVVPPPVSVVSLCCQLPVSLVVCVVVVRVSNVSSVVQVVCVVVVRHHYNDRRHD/DDDQVVLVVVLVVLVVVVVVCCVQQVVCQVVDDPVLVVLLVVLLVVLQCLLVQDDLAPVSLVVSLVVVLVSLVVQVVPVSSNSNVLLSVLLSLLVCLLPVCLVVVLSLQSSLLSVQQCCVSPVSSLSSNVSNLCQQAVLLQLDFDDDPDPVNCNNRNWDADPPRHTDDPVSSLSSNLSNLLNLLLNQLDQHDPVPNVPDDRSRHVVSVVSSLVSNLVDDLVRDDLSSLSNVLSSQQRHLVSQCVVPPPVSVVSLCCLLPVSLVVCVVVVRPSNVVSVVQVVCVVVVRRDYNPRRHD/DVVPDPVVPDDPVLVVQLVDPDHDPPGNPPDDDDPVSPD/DDDPVLLVQLVDPDHDPPGHPPDDDDPVSPD

Nearest PDB structures (foldseek):
  3pev-assembly2_B  TM=9.896E-01  e=1.453E-36  Saccharomyces cerevisiae
  3peu-assembly1_B  TM=9.892E-01  e=4.475E-36  Saccharomyces cerevisiae
  6b4g-assembly1_A  TM=7.631E-01  e=2.499E-11  Thermochaetoides thermophila DSM 1495
  6b4i-assembly2_A  TM=8.736E-01  e=7.302E-10  Homo sapiens
  6b4f-assembly2_A  TM=7.888E-01  e=1.524E-09  Homo sapiens

GO terms:
  GO:0005543 phospholipid binding (F, IDA)
  GO:0008047 enzyme activator activity (F, IDA)
  GO:0005737 cytoplasm (C, IDA)
  GO:0000822 inositol hexakisphosphate binding (F, IDA)
  GO:0005643 nuclear pore (C, IDA)
  GO:0044614 nuclear pore cytoplasmic filaments (C, IDA)
  GO:0006409 tRNA export from nucleus (P, IDA)
  GO:0008047 enzyme activator activity (F, IGI)
  GO:0008047 enzyme activator activity (F, IMP)
  GO:0005739 mitochondrion (C, HDA)
  GO:0016973 poly(A)+ mRNA export from nucleus (P, IMP)
  GO:0006406 mRNA export from nucleus (P, IMP)
  GO:0006446 regulation of translational initiation (P, IMP)
  GO:0006449 regulation of translational termination (P, IMP)
  GO:0031369 translation initiation factor binding (F, IPI)
  GO:0005515 protein binding (F, IPI)

CATH classification: 1.25.40.510